Protein 6IYT (pdb70)

Solvent-accessible surface area: 33213 Å² total; per-residue (Å²): 253,57,22,4,4,49,59,124,16,27,1,1,0,16,11,13,0,134,54,74,49,23,16,97,46,12,32,57,71,4,14,196,27,10,76,64,144,69,35,8,33,29,0,1,58,0,3,20,52,81,66,31,54,34,76,36,23,1,0,0,10,7,68,65,32,96,95,0,61,76,14,6,131,78,31,68,16,71,18,66,32,59,22,69,36,97,18,0,0,1,0,1,6,22,23,1,49,24,91,44,5,1,39,93,0,15,89,19,0,42,18,0,31,42,62,4,57,96,0,7,73,14,0,64,78,68,36,146,32,44,0,74,36,5,7,102,53,45,149,89,40,33,57,44,116,111,5,24,1,5,9,0,0,2,4,0,0,3,1,0,0,9,12,0,0,112,35,1,52,6,74,27,60,0,0,0,0,18,17,13,0,0,1,0,0,0,9,36,2,26,0,2,36,45,32,23,0,0,42,0,2,11,45,6,0,74,8,6,24,90,52,7,90,62,119,3,8,12,0,39,2,50,22,28,34,80,78,0,90,75,63,4,62,140,30,45,82,149,65,92,39,2,21,23,1,0,38,15,2,32,143,22,2,10,0,0,1,78,46,67,6,0,95,88,0,20,62,52,1,116,92,106,69,23,195,15,132,51,25,35,35,22,4,0,14,9,4,36,47,0,62,100,9,60,120,109,1,61,118,63,2,83,57,10,123,29,112,135,28,108,27,54,2,24,0,1,23,81,52,97,94,11,40,0,46,70,0,66,14,63,14,0,6,58,2,1,33,88,53,5,35,1,25,69,7,0,78,43,1,14,88,76,39,5,18,4,1,1,0,0,0,1,54,38,52,6,20,145,3,0,46,37,0,4,111,89,61,66,63,138,14,7,24,10,10,3,2,105,164,128,59,4,5,15,116,18,2,0,20,1,1,0,58,0,10,2,67,18,10,87,19,72,8,50,25,6,11,46,82,46,74,30,132,62,30,91,19,20,90,72,70,219,131,27,4,1,48,65,120,20,27,5,1,0,16,8,17,8,154,56,68,49,25,18,109,47,49,44,56,133,1,11,197,78,34,102,55,13,24,31,23,1,68,0,6,21,54,80,95,64,60,80,103,39,23,1,0,0,9,7,50,65,46,96,95,0,60,63,14,4,129,76,35,66,16,70,21,71,34,69,15,113,37,84,17,0,0,0,0,1,4,18,34,0,57,26,90,42,4,0,41,97,0,18,92,20,1,44,17,0,32,46,61,4,56,95,0,7,72,14,0,62,78,67,34,153,35,43,0,75,36,5,8,96,58,44,147,90,44,28,38,52,54,102,6,22,2,0,11,0,0,1,4,0,0,2,1,0,0,8,11,1,1,112,34,1,52,4,78,19,65,0,0,0,0,19,16,13,0,0,1,0,0,0,7,31,1,26,0,1,39,42,31,23,0,0,41,0,2,12,43,6,0,71,9,6,24,91,52,8,81,48,93,3,7,10,0,36,0,48,19,44,28,81,80,0,92,72,50,4,63,141,30,46,75,154,64,91,41,1,21,24,1,0,41,17,1,23,101,26,1,13,0,0,1,77,44,68,6,0,79,86,0,20,62,43,0,112,91,110,68,28,194,9,131,50,26,45,39,20,3,0,14,10,5,38,48,0,66,101,7,65,121,110,1,65,114,59,1,83,55,11,126,31,114,131,29,101,23,51,1,30,0,1,21,83,57,100,86,11,39,0,45,73,0,61,14,62,13,0,8,59,2,1,32,83,58,5,40,0,16,68,10,0,84,49,0,12,92,74,37,7,21,5,1,1,0,0,0,0,61,39,59,6,18,159,7,0,40,18,0,2,100,81,37,82,66,120,8,6,23,8,10,3,0,102,163,126,60,5,5,16,121,16,1,0,19,1,1,0,55,1,14,2,64,18,11,91,18,70,7,50,25,5,8,48,70,52,63,25,148,74,71,112,30,56

Structure (mmCIF, N/CA/C/O backbone):
data_6IYT
#
_entry.id   6IYT
#
_cell.length_a   120.818
_cell.length_b   78.474
_cell.length_c   106.714
_cell.angle_alpha   90.00
_cell.angle_beta   117.00
_cell.angle_gamma   90.00
#
_symmetry.space_group_name_H-M   'C 1 2 1'
#
loop_
_entity.id
_entity.type
_entity.pdbx_description
1 polymer 'Type I modular polyketide synthase'
2 water water
#
loop_
_atom_site.group_PDB
_atom_site.id
_atom_site.type_symbol
_atom_site.label_atom_id
_atom_site.label_alt_id
_atom_site.label_comp_id
_atom_site.label_asym_id
_atom_site.label_entity_id
_atom_site.label_seq_id
_atom_site.pdbx_PDB_ins_code
_atom_site.Cartn_x
_atom_site.Cartn_y
_atom_site.Cartn_z
_atom_site.occupancy
_atom_site.B_iso_or_equiv
_atom_site.auth_seq_id
_atom_site.auth_comp_id
_atom_site.auth_asym_id
_atom_site.auth_atom_id
_atom_site.pdbx_PDB_model_num
ATOM 1 N N . ARG A 1 33 ? 162.222 68.185 24.963 1.00 37.26 1 ARG A N 1
ATOM 2 C CA . ARG A 1 33 ? 163.203 68.853 25.842 1.00 36.95 1 ARG A CA 1
ATOM 3 C C . ARG A 1 33 ? 164.060 69.894 25.109 1.00 27.49 1 ARG A C 1
ATOM 4 O O . ARG A 1 33 ? 164.666 70.738 25.765 1.00 22.87 1 ARG A O 1
ATOM 12 N N . PRO A 1 34 ? 163.978 69.955 23.741 1.00 23.68 2 PRO A N 1
ATOM 13 C CA . PRO A 1 34 ? 164.365 71.260 23.211 1.00 18.88 2 PRO A CA 1
ATOM 14 C C . PRO A 1 34 ? 163.415 72.320 23.730 1.00 14.72 2 PRO A C 1
ATOM 15 O O . PRO A 1 34 ? 162.224 72.066 23.879 1.00 15.26 2 PRO A O 1
ATOM 19 N N . ALA A 1 35 ? 163.943 73.484 24.023 1.00 11.38 3 ALA A N 1
ATOM 20 C CA . ALA A 1 35 ? 163.117 74.588 24.490 1.00 9.58 3 ALA A CA 1
ATOM 21 C C . ALA A 1 35 ? 162.375 75.153 23.299 1.00 8.18 3 ALA A C 1
ATOM 22 O O . ALA A 1 35 ? 162.918 75.186 22.202 1.00 7.74 3 ALA A O 1
ATOM 24 N N . LEU A 1 36 ? 161.243 75.804 23.562 1.00 6.57 4 LEU A N 1
ATOM 25 C CA . LEU A 1 36 ? 160.557 76.560 22.529 1.00 7.56 4 LEU A CA 1
ATOM 26 C C . LEU A 1 36 ? 161.427 77.693 21.988 1.00 7.66 4 LEU A C 1
ATOM 27 O O . LEU A 1 36 ? 161.527 77.863 20.784 1.00 7.71 4 LEU A O 1
ATOM 32 N N . PHE A 1 37 ? 162.056 78.469 22.891 1.00 7.80 5 PHE A N 1
ATOM 33 C CA . PHE A 1 37 ? 162.946 79.565 22.491 1.00 8.77 5 PHE A CA 1
ATOM 34 C C . PHE A 1 37 ? 164.316 79.445 23.167 1.00 9.99 5 PHE A C 1
ATOM 35 O O . PHE A 1 37 ? 164.408 79.024 24.332 1.00 11.77 5 PHE A O 1
ATOM 43 N N . SER A 1 38 ? 165.357 79.863 22.450 1.00 10.45 6 SER A N 1
ATOM 44 C CA . SER A 1 38 ? 166.689 79.994 23.020 1.00 13.19 6 SER A CA 1
ATOM 45 C C . SER A 1 38 ? 167.059 81.468 23.201 1.00 14.66 6 SER A C 1
ATOM 46 O O . SER A 1 38 ? 166.382 82.359 22.706 1.00 13.96 6 SER A O 1
ATOM 49 N N . GLY A 1 39 ? 168.158 81.711 23.905 1.00 14.72 7 GLY A N 1
ATOM 50 C CA . GLY A 1 39 ? 168.657 83.080 24.108 1.00 15.11 7 GLY A CA 1
ATOM 51 C C . GLY A 1 39 ? 167.725 83.956 24.937 1.00 16.27 7 GLY A C 1
ATOM 52 O O . GLY A 1 39 ? 167.174 83.518 25.957 1.00 15.77 7 GLY A O 1
ATOM 53 N N . ASP A 1 40 ? 167.482 85.171 24.442 1.00 17.77 8 ASP A N 1
ATOM 54 C CA . ASP A 1 40 ? 166.812 86.216 25.224 1.00 22.18 8 ASP A CA 1
ATOM 55 C C . ASP A 1 40 ? 165.709 86.882 24.397 1.00 19.26 8 ASP A C 1
ATOM 56 O O . ASP A 1 40 ? 165.763 88.073 24.124 1.00 19.26 8 ASP A O 1
ATOM 61 N N . PRO A 1 41 ? 164.716 86.098 23.999 1.00 13.76 9 PRO A N 1
ATOM 62 C CA . PRO A 1 41 ? 163.590 86.607 23.257 1.00 16.61 9 PRO A CA 1
ATOM 63 C C . PRO A 1 41 ? 162.706 87.534 24.132 1.00 15.02 9 PRO A C 1
ATOM 64 O O . PRO A 1 41 ? 162.789 87.515 25.363 1.00 14.56 9 PRO A O 1
ATOM 68 N N . LEU A 1 42 ? 161.776 88.195 23.511 1.00 15.13 10 LEU A N 1
ATOM 69 C CA . LEU A 1 42 ? 160.784 88.884 24.248 1.00 14.57 10 LEU A CA 1
ATOM 70 C C . LEU A 1 42 ? 159.902 87.908 25.021 1.00 12.16 10 LEU A C 1
ATOM 71 O O . LEU A 1 42 ? 159.889 86.699 24.752 1.00 10.66 10 LEU A O 1
ATOM 76 N N . VAL A 1 43 ? 159.184 88.463 25.990 1.00 10.81 11 VAL A N 1
ATOM 77 C CA . VAL A 1 43 ? 158.475 87.722 27.035 1.00 12.09 11 VAL A CA 1
ATOM 78 C C . VAL A 1 43 ? 156.978 88.075 26.863 1.00 8.48 11 VAL A C 1
ATOM 79 O O . VAL A 1 43 ? 156.682 89.236 26.656 1.00 7.56 11 VAL A O 1
ATOM 83 N N . PRO A 1 44 ? 156.058 87.117 27.143 1.00 6.05 12 PRO A N 1
ATOM 84 C CA . PRO A 1 44 ? 154.644 87.463 27.322 1.00 6.17 12 PRO A CA 1
ATOM 85 C C . PRO A 1 44 ? 154.261 87.632 28.776 1.00 5.63 12 PRO A C 1
ATOM 86 O O . PRO A 1 44 ? 154.660 86.854 29.616 1.00 5.20 12 PRO A O 1
ATOM 90 N N . TRP A 1 45 ? 153.463 88.661 29.060 1.00 6.02 13 TRP A N 1
ATOM 91 C CA . TRP A 1 45 ? 152.786 88.797 30.325 1.00 5.91 13 TRP A CA 1
ATOM 92 C C . TRP A 1 45 ? 151.287 88.579 30.071 1.00 5.79 13 TRP A C 1
ATOM 93 O O . TRP A 1 45 ? 150.653 89.390 29.366 1.00 6.11 13 TRP A O 1
ATOM 104 N N . ILE A 1 46 ? 150.739 87.475 30.573 1.00 5.35 14 ILE A N 1
ATOM 105 C CA . ILE A 1 46 ? 149.350 87.154 30.312 1.00 5.43 14 ILE A CA 1
ATOM 106 C C . ILE A 1 46 ? 148.505 87.598 31.500 1.00 5.31 14 ILE A C 1
ATOM 107 O O . ILE A 1 46 ? 148.998 87.648 32.600 1.00 4.94 14 ILE A O 1
ATOM 112 N N . VAL A 1 47 ? 147.365 88.204 31.199 1.00 5.37 15 VAL A N 1
ATOM 113 C CA . VAL A 1 47 ? 146.453 88.740 32.238 1.00 5.77 15 VAL A CA 1
ATOM 114 C C . VAL A 1 47 ? 145.028 88.320 31.916 1.00 5.43 15 VAL A C 1
ATOM 115 O O . VAL A 1 47 ? 144.626 88.328 30.746 1.00 5.07 15 VAL A O 1
ATOM 119 N N . SER A 1 48 ? 144.213 88.036 32.944 1.00 4.96 16 SER A N 1
ATOM 120 C CA . SER A 1 48 ? 142.827 87.710 32.707 1.00 5.05 16 SER A CA 1
ATOM 121 C C . SER A 1 48 ? 141.962 88.067 33.887 1.00 5.35 16 SER A C 1
ATOM 122 O O . SER A 1 48 ? 142.453 88.224 35.023 1.00 5.49 16 SER A O 1
ATOM 125 N N . ALA A 1 49 ? 140.698 88.285 33.597 1.00 5.98 17 ALA A N 1
ATOM 126 C CA . ALA A 1 49 ? 139.713 88.709 34.617 1.00 5.98 17 ALA A CA 1
ATOM 127 C C . ALA A 1 49 ? 138.321 88.356 34.119 1.00 7.58 17 ALA A C 1
ATOM 128 O O . ALA A 1 49 ? 138.178 87.745 33.073 1.00 6.65 17 ALA A O 1
ATOM 130 N N . LYS A 1 50 ? 137.291 88.661 34.919 1.00 7.91 18 LYS A N 1
ATOM 131 C CA . LYS A 1 50 ? 135.938 88.155 34.638 1.00 9.47 18 LYS A CA 1
ATOM 132 C C . LYS A 1 50 ? 135.077 89.153 33.884 1.00 9.74 18 LYS A C 1
ATOM 133 O O . LYS A 1 50 ? 133.986 88.817 33.435 1.00 11.70 18 LYS A O 1
ATOM 139 N N . SER A 1 51 ? 135.582 90.350 33.690 1.00 9.55 19 SER A N 1
ATOM 140 C CA . SER A 1 51 ? 134.869 91.372 32.902 1.00 9.24 19 SER A CA 1
ATOM 141 C C . SER A 1 51 ? 135.858 92.309 32.239 1.00 9.59 19 SER A C 1
ATOM 142 O O . SER A 1 51 ? 137.025 92.364 32.623 1.00 8.16 19 SER A O 1
ATOM 145 N N . ALA A 1 52 ? 135.367 93.135 31.310 1.00 11.16 20 ALA A N 1
ATOM 146 C CA . ALA A 1 52 ? 136.214 94.159 30.675 1.00 11.86 20 ALA A CA 1
ATOM 147 C C . ALA A 1 52 ? 136.841 95.083 31.691 1.00 13.33 20 ALA A C 1
ATOM 148 O O . ALA A 1 52 ? 138.013 95.449 31.567 1.00 13.01 20 ALA A O 1
ATOM 150 N N . GLY A 1 53 ? 136.028 95.578 32.639 1.00 11.22 21 GLY A N 1
ATOM 151 C CA . GLY A 1 53 ? 136.554 96.460 33.676 1.00 11.32 21 GLY A CA 1
ATOM 152 C C . GLY A 1 53 ? 137.493 95.744 34.618 1.00 9.26 21 GLY A C 1
ATOM 153 O O . GLY A 1 53 ? 138.389 96.348 35.174 1.00 9.94 21 GLY A O 1
ATOM 154 N N . GLY A 1 54 ? 137.208 94.480 34.906 1.00 8.75 22 GLY A N 1
ATOM 155 C CA . GLY A 1 54 ? 138.060 93.712 35.780 1.00 7.25 22 GLY A CA 1
ATOM 156 C C . GLY A 1 54 ? 139.431 93.502 35.151 1.00 7.20 22 GLY A C 1
ATOM 157 O O . GLY A 1 54 ? 140.441 93.518 35.836 1.00 7.66 22 GLY A O 1
ATOM 158 N N . LEU A 1 55 ? 139.459 93.409 33.831 1.00 7.34 23 LEU A N 1
ATOM 159 C CA . LEU A 1 55 ? 140.723 93.199 33.128 1.00 7.83 23 LEU A CA 1
ATOM 160 C C . LEU A 1 55 ? 141.508 94.521 33.071 1.00 7.22 23 LEU A C 1
ATOM 161 O O . LEU A 1 55 ? 142.701 94.558 33.401 1.00 7.90 23 LEU A O 1
ATOM 166 N N . GLU A 1 56 ? 140.789 95.639 32.888 1.00 8.07 24 GLU A N 1
ATOM 167 C CA . GLU A 1 56 ? 141.386 96.937 33.072 1.00 11.09 24 GLU A CA 1
ATOM 168 C C . GLU A 1 56 ? 141.959 97.106 34.500 1.00 8.45 24 GLU A C 1
ATOM 169 O O . GLU A 1 56 ? 143.040 97.637 34.667 1.00 9.17 24 GLU A O 1
ATOM 175 N N . ALA A 1 57 ? 141.208 96.673 35.521 1.00 8.38 25 ALA A N 1
ATOM 176 C CA . ALA A 1 57 ? 141.663 96.748 36.913 1.00 7.64 25 ALA A CA 1
ATOM 177 C C . ALA A 1 57 ? 142.922 95.889 37.138 1.00 7.39 25 ALA A C 1
ATOM 178 O O . ALA A 1 57 ? 143.881 96.310 37.801 1.00 8.86 25 ALA A O 1
ATOM 180 N N . GLN A 1 58 ? 142.940 94.693 36.574 1.00 8.72 26 GLN A N 1
ATOM 181 C CA . GLN A 1 58 ? 144.110 93.825 36.750 1.00 7.77 26 GLN A CA 1
ATOM 182 C C . GLN A 1 58 ? 145.340 94.441 36.107 1.00 7.93 26 GLN A C 1
ATOM 183 O O . GLN A 1 58 ? 146.427 94.356 36.652 1.00 7.05 26 GLN A O 1
ATOM 189 N N . ARG A 1 59 ? 145.167 94.981 34.897 1.00 8.68 27 ARG A N 1
ATOM 190 C CA . ARG A 1 59 ? 146.269 95.656 34.210 1.00 9.85 27 ARG A CA 1
ATOM 191 C C . ARG A 1 59 ? 146.782 96.840 35.020 1.00 10.23 27 ARG A C 1
ATOM 192 O O . ARG A 1 59 ? 147.989 97.042 35.131 1.00 12.37 27 ARG A O 1
ATOM 200 N N . ALA A 1 60 ? 145.867 97.598 35.613 1.00 9.86 28 ALA A N 1
ATOM 201 C CA . ALA A 1 60 ? 146.241 98.749 36.442 1.00 10.76 28 ALA A CA 1
ATOM 202 C C . ALA A 1 60 ? 146.937 98.342 37.726 1.00 9.08 28 ALA A C 1
ATOM 203 O O . ALA A 1 60 ? 147.914 98.991 38.146 1.00 9.05 28 ALA A O 1
ATOM 205 N N . ARG A 1 61 ? 146.473 97.260 38.347 1.00 8.57 29 ARG A N 1
ATOM 206 C CA . ARG A 1 61 ? 147.069 96.786 39.616 1.00 10.19 29 ARG A CA 1
ATOM 207 C C . ARG A 1 61 ? 148.488 96.209 39.383 1.00 10.31 29 ARG A C 1
ATOM 208 O O . ARG A 1 61 ? 149.431 96.465 40.173 1.00 11.28 29 ARG A O 1
ATOM 216 N N . LEU A 1 62 ? 148.646 95.483 38.283 1.00 9.86 30 LEU A N 1
ATOM 217 C CA . LEU A 1 62 ? 149.990 95.023 37.856 1.00 10.60 30 LEU A CA 1
ATOM 218 C C . LEU A 1 62 ? 150.959 96.197 37.582 1.00 10.37 30 LEU A C 1
ATOM 219 O O . LEU A 1 62 ? 152.126 96.166 37.997 1.00 12.31 30 LEU A O 1
ATOM 224 N N . GLY A 1 63 ? 150.486 97.200 36.857 1.00 9.85 31 GLY A N 1
ATOM 225 C CA . GLY A 1 63 ? 151.273 98.386 36.561 1.00 11.73 31 GLY A CA 1
ATOM 226 C C . GLY A 1 63 ? 151.791 99.045 37.830 1.00 14.70 31 GLY A C 1
ATOM 227 O O . GLY A 1 63 ? 152.953 99.391 37.936 1.00 12.09 31 GLY A O 1
ATOM 228 N N . ARG A 1 64 ? 150.922 99.172 38.820 1.00 14.32 32 ARG A N 1
ATOM 229 C CA . ARG A 1 64 ? 151.305 99.763 40.071 1.00 15.10 32 ARG A CA 1
ATOM 230 C C . ARG A 1 64 ? 152.283 98.907 40.804 1.00 15.71 32 ARG A C 1
ATOM 231 O O . ARG A 1 64 ? 153.229 99.409 41.397 1.00 19.09 32 ARG A O 1
ATOM 239 N N . HIS A 1 65 ? 152.009 97.607 40.835 1.00 14.93 33 HIS A N 1
ATOM 240 C CA . HIS A 1 65 ? 152.888 96.661 41.451 1.00 16.81 33 HIS A CA 1
ATOM 241 C C . HIS A 1 65 ? 154.311 96.818 40.909 1.00 19.40 33 HIS A C 1
ATOM 242 O O . HIS A 1 65 ? 155.270 97.010 41.678 1.00 17.32 33 HIS A O 1
ATOM 249 N N . VAL A 1 66 ? 154.441 96.815 39.586 1.00 17.22 34 VAL A N 1
ATOM 250 C CA . VAL A 1 66 ? 155.759 96.847 38.963 1.00 18.24 34 VAL A CA 1
ATOM 251 C C . VAL A 1 66 ? 156.441 98.198 39.182 1.00 20.03 34 VAL A C 1
ATOM 252 O O . VAL A 1 66 ? 157.653 98.256 39.392 1.00 19.45 34 VAL A O 1
ATOM 256 N N . SER A 1 67 ? 155.679 99.282 39.070 1.00 19.52 35 SER A N 1
ATOM 257 C CA . SER A 1 67 ? 156.238 100.628 39.231 1.00 21.32 35 SER A CA 1
ATOM 258 C C . SER A 1 67 ? 156.901 100.750 40.610 1.00 24.08 35 SER A C 1
ATOM 259 O O . SER A 1 67 ? 157.931 101.407 40.753 1.00 24.17 35 SER A O 1
ATOM 262 N N . GLY A 1 68 ? 156.355 100.037 41.593 1.00 26.72 36 GLY A N 1
ATOM 263 C CA . GLY A 1 68 ? 156.720 100.243 42.987 1.00 31.12 36 GLY A CA 1
ATOM 264 C C . GLY A 1 68 ? 157.764 99.277 43.516 1.00 36.50 36 GLY A C 1
ATOM 265 O O . GLY A 1 68 ? 158.137 99.355 44.671 1.00 39.20 36 GLY A O 1
ATOM 266 N N . ARG A 1 69 ? 158.244 98.363 42.678 1.00 37.57 37 ARG A N 1
ATOM 267 C CA . ARG A 1 69 ? 159.373 97.513 43.068 1.00 40.57 37 ARG A CA 1
ATOM 268 C C . ARG A 1 69 ? 160.589 97.793 42.191 1.00 36.00 37 ARG A C 1
ATOM 269 O O . ARG A 1 69 ? 160.831 97.093 41.225 1.00 48.43 37 ARG A O 1
ATOM 277 N N . LEU A 1 72 ? 162.209 93.964 39.941 1.00 38.88 40 LEU A N 1
ATOM 278 C CA . LEU A 1 72 ? 161.476 92.779 39.488 1.00 35.68 40 LEU A CA 1
ATOM 279 C C . LEU A 1 72 ? 161.815 92.435 38.056 1.00 26.80 40 LEU A C 1
ATOM 280 O O . LEU A 1 72 ? 161.925 93.313 37.202 1.00 30.40 40 LEU A O 1
ATOM 285 N N . GLY A 1 73 ? 162.083 91.155 37.824 1.00 20.03 41 GLY A N 1
ATOM 286 C CA . GLY A 1 73 ? 162.553 90.691 36.546 1.00 19.28 41 GLY A CA 1
ATOM 287 C C . GLY A 1 73 ? 161.401 90.456 35.599 1.00 14.59 41 GLY A C 1
ATOM 288 O O . GLY A 1 73 ? 160.414 89.816 35.962 1.00 13.59 41 GLY A O 1
ATOM 289 N N . ALA A 1 74 ? 161.580 90.872 34.362 1.00 14.79 42 ALA A N 1
ATOM 290 C CA . ALA A 1 74 ? 160.562 90.725 33.348 1.00 16.66 42 ALA A CA 1
ATOM 291 C C . ALA A 1 74 ? 160.184 89.272 33.181 1.00 15.16 42 ALA A C 1
ATOM 292 O O . ALA A 1 74 ? 158.995 88.922 33.162 1.00 13.74 42 ALA A O 1
ATOM 294 N N . THR A 1 75 ? 161.168 88.396 33.057 1.00 14.80 43 THR A N 1
ATOM 295 C CA . THR A 1 75 ? 160.855 87.046 32.759 1.00 14.66 43 THR A CA 1
ATOM 296 C C . THR A 1 75 ? 160.296 86.299 33.985 1.00 13.90 43 THR A C 1
ATOM 297 O O . THR A 1 75 ? 159.360 85.488 33.854 1.00 10.16 43 THR A O 1
ATOM 301 N N . ASP A 1 76 ? 160.736 86.678 35.192 1.00 12.01 44 ASP A N 1
ATOM 302 C CA . ASP A 1 76 ? 160.133 86.110 36.413 1.00 12.24 44 ASP A CA 1
ATOM 303 C C . ASP A 1 76 ? 158.625 86.465 36.494 1.00 10.12 44 ASP A C 1
ATOM 304 O O . ASP A 1 76 ? 157.805 85.649 36.939 1.00 10.56 44 ASP A O 1
ATOM 309 N N . LEU A 1 77 ? 158.296 87.712 36.222 1.00 9.83 45 LEU A N 1
ATOM 310 C CA . LEU A 1 77 ? 156.862 88.147 36.260 1.00 8.95 45 LEU A CA 1
ATOM 311 C C . LEU A 1 77 ? 156.029 87.412 35.219 1.00 9.06 45 LEU A C 1
ATOM 312 O O . LEU A 1 77 ? 154.944 86.925 35.511 1.00 7.43 45 LEU A O 1
ATOM 317 N N . GLY A 1 78 ? 156.576 87.253 34.031 1.00 8.15 46 GLY A N 1
ATOM 318 C CA . GLY A 1 78 ? 155.859 86.524 32.975 1.00 8.03 46 GLY A CA 1
ATOM 319 C C . GLY A 1 78 ? 155.623 85.075 33.383 1.00 7.71 46 GLY A C 1
ATOM 320 O O . GLY A 1 78 ? 154.524 84.544 33.243 1.00 7.56 46 GLY A O 1
ATOM 321 N N . TYR A 1 79 ? 156.670 84.427 33.886 1.00 9.31 47 TYR A N 1
ATOM 322 C CA . TYR A 1 79 ? 156.553 83.078 34.371 1.00 10.24 47 TYR A CA 1
ATOM 323 C C . TYR A 1 79 ? 155.497 82.973 35.468 1.00 8.35 47 TYR A C 1
ATOM 324 O O . TYR A 1 79 ? 154.650 82.088 35.444 1.00 9.04 47 TYR A O 1
ATOM 333 N N . SER A 1 80 ? 155.481 83.936 36.360 1.00 8.61 48 SER A N 1
ATOM 334 C CA . SER A 1 80 ? 154.574 83.882 37.501 1.00 9.28 48 SER A CA 1
ATOM 335 C C . SER A 1 80 ? 153.099 84.088 37.075 1.00 9.50 48 SER A C 1
ATOM 336 O O . SER A 1 80 ? 152.193 83.411 37.557 1.00 10.31 48 SER A O 1
ATOM 339 N N . LEU A 1 81 ? 152.885 85.016 36.167 1.00 9.62 49 LEU A N 1
ATOM 340 C CA . LEU A 1 81 ? 151.562 85.241 35.602 1.00 9.49 49 LEU A CA 1
ATOM 341 C C . LEU A 1 81 ? 151.053 83.972 34.918 1.00 11.80 49 LEU A C 1
ATOM 342 O O . LEU A 1 81 ? 149.864 83.695 34.938 1.00 13.76 49 LEU A O 1
ATOM 347 N N . ALA A 1 82 ? 151.955 83.242 34.257 1.00 9.38 50 ALA A N 1
ATOM 348 C CA . ALA A 1 82 ? 151.574 82.025 33.540 1.00 9.76 50 ALA A CA 1
ATOM 349 C C . ALA A 1 82 ? 151.310 80.862 34.499 1.00 13.57 50 ALA A C 1
ATOM 350 O O . ALA A 1 82 ? 150.476 80.020 34.228 1.00 15.84 50 ALA A O 1
ATOM 352 N N . ALA A 1 83 ? 152.054 80.793 35.600 1.00 13.35 51 ALA A N 1
ATOM 353 C CA . ALA A 1 83 ? 152.022 79.616 36.427 1.00 17.12 51 ALA A CA 1
ATOM 354 C C . ALA A 1 83 ? 150.973 79.742 37.534 1.00 22.28 51 ALA A C 1
ATOM 355 O O . ALA A 1 83 ? 150.437 78.750 37.972 1.00 29.02 51 ALA A O 1
ATOM 357 N N . THR A 1 84 ? 150.714 80.966 38.003 1.00 22.98 52 THR A N 1
ATOM 358 C CA . THR A 1 84 ? 150.095 81.161 39.336 1.00 25.74 52 THR A CA 1
ATOM 359 C C . THR A 1 84 ? 148.718 81.802 39.253 1.00 25.28 52 THR A C 1
ATOM 360 O O . THR A 1 84 ? 148.009 81.892 40.251 1.00 26.89 52 THR A O 1
ATOM 364 N N . ARG A 1 85 ? 148.319 82.221 38.061 1.00 25.04 53 ARG A N 1
ATOM 365 C CA . ARG A 1 85 ? 147.017 82.831 37.890 1.00 27.88 53 ARG A CA 1
ATOM 366 C C . ARG A 1 85 ? 146.084 81.846 37.205 1.00 25.03 53 ARG A C 1
ATOM 367 O O . ARG A 1 85 ? 146.472 81.187 36.250 1.00 22.51 53 ARG A O 1
ATOM 375 N N . ALA A 1 86 ? 144.840 81.784 37.675 1.00 26.74 54 ALA A N 1
ATOM 376 C CA . ALA A 1 86 ? 143.726 81.259 36.863 1.00 27.56 54 ALA A CA 1
ATOM 377 C C . ALA A 1 86 ? 143.565 82.050 35.559 1.00 29.78 54 ALA A C 1
ATOM 378 O O . ALA A 1 86 ? 143.602 83.286 35.559 1.00 22.01 54 ALA A O 1
ATOM 380 N N . ALA A 1 87 ? 143.206 81.345 34.491 1.00 24.06 55 ALA A N 1
ATOM 381 C CA . ALA A 1 87 ? 142.738 81.994 33.270 1.00 19.75 55 ALA A CA 1
ATOM 382 C C . ALA A 1 87 ? 141.213 82.195 33.305 1.00 20.59 55 ALA A C 1
ATOM 383 O O . ALA A 1 87 ? 140.449 81.306 32.913 1.00 17.30 55 ALA A O 1
ATOM 385 N N . PHE A 1 88 ? 140.798 83.430 33.578 1.00 13.57 56 PHE A N 1
ATOM 386 C CA . PHE A 1 88 ? 139.409 83.817 33.467 1.00 11.42 56 PHE A CA 1
ATOM 387 C C . PHE A 1 88 ? 139.060 84.261 32.025 1.00 11.68 56 PHE A C 1
ATOM 388 O O . PHE A 1 88 ? 139.914 84.217 31.112 1.00 11.09 56 PHE A O 1
ATOM 396 N N . GLU A 1 89 ? 137.807 84.671 31.829 1.00 10.93 57 GLU A N 1
ATOM 397 C CA . GLU A 1 89 ? 137.208 84.811 30.492 1.00 11.81 57 GLU A CA 1
ATOM 398 C C . GLU A 1 89 ? 137.798 85.951 29.631 1.00 10.33 57 GLU A C 1
ATOM 399 O O . GLU A 1 89 ? 137.956 85.793 28.405 1.00 11.86 57 GLU A O 1
ATOM 405 N N . HIS A 1 90 ? 138.035 87.115 30.231 1.00 8.69 58 HIS A N 1
ATOM 406 C CA . HIS A 1 90 ? 138.530 88.278 29.498 1.00 7.90 58 HIS A CA 1
ATOM 407 C C . HIS A 1 90 ? 140.052 88.306 29.624 1.00 7.04 58 HIS A C 1
ATOM 408 O O . HIS A 1 90 ? 140.598 88.291 30.755 1.00 6.26 58 HIS A O 1
ATOM 415 N N . ARG A 1 91 ? 140.736 88.379 28.488 1.00 5.38 59 ARG A N 1
ATOM 416 C CA . ARG A 1 91 ? 142.153 88.036 28.454 1.00 5.44 59 ARG A CA 1
ATOM 417 C C . ARG A 1 91 ? 142.945 89.034 27.658 1.00 4.49 59 ARG A C 1
ATOM 418 O O . ARG A 1 91 ? 142.462 89.586 26.694 1.00 4.66 59 ARG A O 1
ATOM 426 N N . ALA A 1 92 ? 144.176 89.277 28.088 1.00 4.36 60 ALA A N 1
ATOM 427 C CA . ALA A 1 92 ? 145.107 90.070 27.322 1.00 4.50 60 ALA A CA 1
ATOM 428 C C . ALA A 1 92 ? 146.501 89.517 27.440 1.00 5.29 60 ALA A C 1
ATOM 429 O O . ALA A 1 92 ? 146.859 88.907 28.466 1.00 6.43 60 ALA A O 1
ATOM 431 N N . VAL A 1 93 ? 147.329 89.836 26.448 1.00 5.16 61 VAL A N 1
ATOM 432 C CA . VAL A 1 93 ? 148.730 89.515 26.493 1.00 5.18 61 VAL A CA 1
ATOM 433 C C . VAL A 1 93 ? 149.548 90.735 26.091 1.00 5.32 61 VAL A C 1
ATOM 434 O O . VAL A 1 93 ? 149.285 91.373 25.071 1.00 5.69 61 VAL A O 1
ATOM 438 N N . VAL A 1 94 ? 150.536 91.045 26.911 1.00 5.63 62 VAL A N 1
ATOM 439 C CA . VAL A 1 94 ? 151.529 92.045 26.604 1.00 5.94 62 VAL A CA 1
ATOM 440 C C . VAL A 1 94 ? 152.854 91.371 26.244 1.00 5.50 62 VAL A C 1
ATOM 441 O O . VAL A 1 94 ? 153.274 90.444 26.934 1.00 5.14 62 VAL A O 1
ATOM 445 N N . LEU A 1 95 ? 153.568 91.947 25.271 1.00 5.97 63 LEU A N 1
ATOM 446 C CA . LEU A 1 95 ? 154.878 91.438 24.835 1.00 6.23 63 LEU A CA 1
ATOM 447 C C . LEU A 1 95 ? 155.949 92.492 24.986 1.00 7.34 63 LEU A C 1
ATOM 448 O O . LEU A 1 95 ? 155.695 93.675 24.765 1.00 8.72 63 LEU A O 1
ATOM 453 N N . GLY A 1 96 ? 157.129 92.067 25.434 1.00 8.08 64 GLY A N 1
ATOM 454 C CA . GLY A 1 96 ? 158.275 92.961 25.525 1.00 10.68 64 GLY A CA 1
ATOM 455 C C . GLY A 1 96 ? 159.448 92.288 26.186 1.00 11.27 64 GLY A C 1
ATOM 456 O O . GLY A 1 96 ? 159.381 91.129 26.563 1.00 10.70 64 GLY A O 1
ATOM 457 N N . THR A 1 97 ? 160.532 93.025 26.359 1.00 16.56 65 THR A N 1
ATOM 458 C CA . THR A 1 97 ? 161.726 92.446 26.934 1.00 19.31 65 THR A CA 1
ATOM 459 C C . THR A 1 97 ? 162.036 93.002 28.326 1.00 22.19 65 THR A C 1
ATOM 460 O O . THR A 1 97 ? 162.296 92.244 29.273 1.00 25.04 65 THR A O 1
ATOM 464 N N . THR A 1 98 ? 161.951 94.307 28.467 1.00 20.05 66 THR A N 1
ATOM 465 C CA . THR A 1 98 ? 162.219 94.925 29.736 1.00 20.49 66 THR A CA 1
ATOM 466 C C . THR A 1 98 ? 160.933 95.072 30.478 1.00 20.60 66 THR A C 1
ATOM 467 O O . THR A 1 98 ? 159.872 95.154 29.869 1.00 19.03 66 THR A O 1
ATOM 471 N N . THR A 1 99 ? 161.006 95.118 31.799 1.00 22.32 67 THR A N 1
ATOM 472 C CA . THR A 1 99 ? 159.809 95.329 32.585 1.00 22.68 67 THR A CA 1
ATOM 473 C C . THR A 1 99 ? 159.239 96.748 32.449 1.00 21.99 67 THR A C 1
ATOM 474 O O . THR A 1 99 ? 158.041 96.937 32.569 1.00 23.38 67 THR A O 1
ATOM 478 N N . GLU A 1 100 ? 160.059 97.697 31.996 1.00 19.32 68 GLU A N 1
ATOM 479 C CA . GLU A 1 100 ? 159.542 98.997 31.560 1.00 23.01 68 GLU A CA 1
ATOM 480 C C . GLU A 1 100 ? 158.663 98.866 30.339 1.00 19.08 68 GLU A C 1
ATOM 481 O O . GLU A 1 100 ? 157.625 99.500 30.261 1.00 20.25 68 GLU A O 1
ATOM 487 N N . GLN A 1 101 ? 159.138 98.123 29.338 1.00 18.75 69 GLN A N 1
ATOM 488 C CA . GLN A 1 101 ? 158.369 97.923 28.109 1.00 17.98 69 GLN A CA 1
ATOM 489 C C . GLN A 1 101 ? 157.065 97.214 28.425 1.00 15.40 69 GLN A C 1
ATOM 490 O O . GLN A 1 101 ? 156.027 97.576 27.929 1.00 14.24 69 GLN A O 1
ATOM 496 N N . LEU A 1 102 ? 157.141 96.214 29.292 1.00 15.63 70 LEU A N 1
ATOM 497 C CA . LEU A 1 102 ? 155.987 95.410 29.613 1.00 13.72 70 LEU A CA 1
ATOM 498 C C . LEU A 1 102 ? 154.997 96.192 30.521 1.00 15.65 70 LEU A C 1
ATOM 499 O O . LEU A 1 102 ? 153.793 96.128 30.332 1.00 15.05 70 LEU A O 1
ATOM 504 N N . ARG A 1 103 ? 155.530 97.039 31.399 1.00 18.42 71 ARG A N 1
ATOM 505 C CA . ARG A 1 103 ? 154.684 97.889 32.252 1.00 19.47 71 ARG A CA 1
ATOM 506 C C . ARG A 1 103 ? 153.968 98.964 31.417 1.00 20.50 71 ARG A C 1
ATOM 507 O O . ARG A 1 103 ? 152.783 99.206 31.580 1.00 22.97 71 ARG A O 1
ATOM 515 N N . THR A 1 104 ? 154.692 99.558 30.480 1.00 19.09 72 THR A N 1
ATOM 516 C CA . THR A 1 104 ? 154.107 100.502 29.511 1.00 20.18 72 THR A CA 1
ATOM 517 C C . THR A 1 104 ? 153.009 99.826 28.649 1.00 18.31 72 THR A C 1
ATOM 518 O O . THR A 1 104 ? 151.957 100.423 28.342 1.00 18.12 72 THR A O 1
ATOM 522 N N . GLY A 1 105 ? 153.247 98.575 28.278 1.00 14.34 73 GLY A N 1
ATOM 523 C CA . GLY A 1 105 ? 152.360 97.878 27.368 1.00 12.74 73 GLY A CA 1
ATOM 524 C C . GLY A 1 105 ? 151.047 97.463 28.002 1.00 11.69 73 GLY A C 1
ATOM 525 O O . GLY A 1 105 ? 150.090 97.147 27.306 1.00 9.50 73 GLY A O 1
ATOM 526 N N . LEU A 1 106 ? 151.001 97.446 29.330 1.00 12.51 74 LEU A N 1
ATOM 527 C CA . LEU A 1 106 ? 149.752 97.140 30.035 1.00 11.65 74 LEU A CA 1
ATOM 528 C C . LEU A 1 106 ? 148.726 98.208 29.750 1.00 11.69 74 LEU A C 1
ATOM 529 O O . LEU A 1 106 ? 147.539 97.984 29.876 1.00 13.09 74 LEU A O 1
ATOM 534 N N . GLU A 1 107 ? 149.185 99.366 29.305 1.00 15.08 75 GLU A N 1
ATOM 535 C CA . GLU A 1 107 ? 148.273 100.421 28.926 1.00 14.09 75 GLU A CA 1
ATOM 536 C C . GLU A 1 107 ? 147.618 100.142 27.586 1.00 15.93 75 GLU A C 1
ATOM 537 O O . GLU A 1 107 ? 146.538 100.646 27.313 1.00 15.26 75 GLU A O 1
ATOM 543 N N . ALA A 1 108 ? 148.223 99.268 26.786 1.00 11.75 76 ALA A N 1
ATOM 544 C CA . ALA A 1 108 ? 147.679 98.955 25.455 1.00 12.83 76 ALA A CA 1
ATOM 545 C C . ALA A 1 108 ? 148.133 97.597 24.974 1.00 10.94 76 ALA A C 1
ATOM 546 O O . ALA A 1 108 ? 149.076 97.497 24.180 1.00 10.32 76 ALA A O 1
ATOM 548 N N . PRO A 1 109 ? 147.548 96.540 25.522 1.00 8.64 77 PRO A N 1
ATOM 549 C CA . PRO A 1 109 ? 148.152 95.240 25.292 1.00 8.29 77 PRO A CA 1
ATOM 550 C C . PRO A 1 109 ? 148.207 94.870 23.814 1.00 8.14 77 PRO A C 1
ATOM 551 O O . PRO A 1 109 ? 147.302 95.224 23.036 1.00 9.25 77 PRO A O 1
ATOM 555 N N . ASP A 1 110 ? 149.150 94.040 23.470 1.00 8.00 78 ASP A N 1
ATOM 556 C CA . ASP A 1 110 ? 149.315 93.600 22.076 1.00 9.75 78 ASP A CA 1
ATOM 557 C C . ASP A 1 110 ? 148.106 92.814 21.534 1.00 9.39 78 ASP A C 1
ATOM 558 O O . ASP A 1 110 ? 147.686 93.011 20.391 1.00 10.63 78 ASP A O 1
ATOM 563 N N . VAL A 1 111 ? 147.533 91.958 22.360 1.00 7.38 79 VAL A N 1
ATOM 564 C CA . VAL A 1 111 ? 146.420 91.106 21.960 1.00 7.42 79 VAL A CA 1
ATOM 565 C C . VAL A 1 111 ? 145.449 91.062 23.118 1.00 7.19 79 VAL A C 1
ATOM 566 O O . VAL A 1 111 ? 145.867 90.929 24.285 1.00 6.99 79 VAL A O 1
ATOM 570 N N . ALA A 1 112 ? 144.172 91.199 22.816 1.00 7.37 80 ALA A N 1
ATOM 571 C CA . ALA A 1 112 ? 143.128 91.080 23.822 1.00 8.07 80 ALA A CA 1
ATOM 572 C C . ALA A 1 112 ? 141.939 90.402 23.232 1.00 9.89 80 ALA A C 1
ATOM 573 O O . ALA A 1 112 ? 141.661 90.527 22.020 1.00 9.89 80 ALA A O 1
ATOM 575 N N . GLY A 1 113 ? 141.222 89.668 24.052 1.00 9.05 81 GLY A N 1
ATOM 576 C CA . GLY A 1 113 ? 140.051 88.974 23.569 1.00 10.73 81 GLY A CA 1
ATOM 577 C C . GLY A 1 113 ? 139.219 88.362 24.675 1.00 12.05 81 GLY A C 1
ATOM 578 O O . GLY A 1 113 ? 139.519 88.509 25.854 1.00 11.88 81 GLY A O 1
ATOM 579 N N . VAL A 1 114 ? 138.138 87.701 24.291 1.00 10.81 82 VAL A N 1
ATOM 580 C CA . VAL A 1 114 ? 137.257 87.074 25.259 1.00 11.17 82 VAL A CA 1
ATOM 581 C C . VAL A 1 114 ? 137.116 85.601 24.902 1.00 9.83 82 VAL A C 1
ATOM 582 O O . VAL A 1 114 ? 136.965 85.256 23.731 1.00 10.19 82 VAL A O 1
ATOM 586 N N . SER A 1 115 ? 137.278 84.737 25.890 1.00 10.56 83 SER A N 1
ATOM 587 C CA . SER A 1 115 ? 137.249 83.295 25.666 1.00 13.17 83 SER A CA 1
ATOM 588 C C . SER A 1 115 ? 135.888 82.870 25.121 1.00 16.45 83 SER A C 1
ATOM 589 O O . SER A 1 115 ? 134.831 83.324 25.625 1.00 15.00 83 SER A O 1
ATOM 592 N N . SER A 1 116 ? 135.908 82.149 23.998 1.00 14.98 84 SER A N 1
ATOM 593 C CA . SER A 1 116 ? 134.675 81.808 23.274 1.00 16.47 84 SER A CA 1
ATOM 594 C C . SER A 1 116 ? 134.652 80.392 22.698 1.00 19.55 84 SER A C 1
ATOM 595 O O . SER A 1 116 ? 133.578 79.864 22.475 1.00 23.17 84 SER A O 1
ATOM 598 N N . VAL A 1 117 ? 135.813 79.838 22.305 1.00 14.77 85 VAL A N 1
ATOM 599 C CA . VAL A 1 117 ? 135.827 78.467 21.711 1.00 15.91 85 VAL A CA 1
ATOM 600 C C . VAL A 1 117 ? 135.605 77.371 22.740 1.00 16.23 85 VAL A C 1
ATOM 601 O O . VAL A 1 117 ? 135.945 77.519 23.905 1.00 17.31 85 VAL A O 1
ATOM 605 N N . SER A 1 118 ? 135.000 76.267 22.316 1.00 19.22 86 SER A N 1
ATOM 606 C CA . SER A 1 118 ? 134.723 75.164 23.254 1.00 22.76 86 SER A CA 1
ATOM 607 C C . SER A 1 118 ? 134.762 73.785 22.592 1.00 21.81 86 SER A C 1
ATOM 608 O O . SER A 1 118 ? 134.486 72.758 23.248 1.00 20.87 86 SER A O 1
ATOM 611 N N . GLY A 1 119 ? 135.230 73.740 21.347 1.00 16.00 87 GLY A N 1
ATOM 612 C CA . GLY A 1 119 ? 135.120 72.516 20.540 1.00 15.21 87 GLY A CA 1
ATOM 613 C C . GLY A 1 119 ? 136.472 71.907 20.227 1.00 13.51 87 GLY A C 1
ATOM 614 O O . GLY A 1 119 ? 137.469 72.177 20.914 1.00 12.02 87 GLY A O 1
ATOM 615 N N . LYS A 1 120 ? 136.499 71.091 19.184 1.00 10.19 88 LYS A N 1
ATOM 616 C CA . LYS A 1 120 ? 137.689 70.376 18.789 1.00 9.64 88 LYS A CA 1
ATOM 617 C C . LYS A 1 120 ? 138.601 71.236 17.904 1.00 8.09 88 LYS A C 1
ATOM 618 O O . LYS A 1 120 ? 138.158 72.231 17.311 1.00 7.62 88 LYS A O 1
ATOM 624 N N . THR A 1 121 ? 139.838 70.778 17.764 1.00 7.34 89 THR A N 1
ATOM 625 C CA . THR A 1 121 ? 140.907 71.512 17.068 1.00 6.44 89 THR A CA 1
ATOM 626 C C . THR A 1 121 ? 141.325 70.725 15.853 1.00 6.15 89 THR A C 1
ATOM 627 O O . THR A 1 121 ? 141.547 69.502 15.942 1.00 5.92 89 THR A O 1
ATOM 631 N N . VAL A 1 122 ? 141.323 71.383 14.693 1.00 5.59 90 VAL A N 1
ATOM 632 C CA . VAL A 1 122 ? 141.850 70.797 13.489 1.00 4.90 90 VAL A CA 1
ATOM 633 C C . VAL A 1 122 ? 143.021 71.601 12.967 1.00 4.33 90 VAL A C 1
ATOM 634 O O . VAL A 1 122 ? 142.997 72.821 13.010 1.00 4.17 90 VAL A O 1
ATOM 638 N N . PHE A 1 123 ? 144.097 70.904 12.576 1.00 4.00 91 PHE A N 1
ATOM 639 C CA . PHE A 1 123 ? 145.214 71.571 11.923 1.00 4.16 91 PHE A CA 1
ATOM 640 C C . PHE A 1 123 ? 145.038 71.574 10.423 1.00 4.01 91 PHE A C 1
ATOM 641 O O . PHE A 1 123 ? 144.695 70.525 9.806 1.00 3.59 91 PHE A O 1
ATOM 649 N N . VAL A 1 124 ? 145.321 72.733 9.847 1.00 4.00 92 VAL A N 1
ATOM 650 C CA . VAL A 1 124 ? 145.069 73.037 8.444 1.00 4.72 92 VAL A CA 1
ATOM 651 C C . VAL A 1 124 ? 146.434 73.247 7.756 1.00 4.44 92 VAL A C 1
ATOM 652 O O . VAL A 1 124 ? 147.230 74.059 8.175 1.00 3.92 92 VAL A O 1
ATOM 656 N N . PHE A 1 125 ? 146.628 72.564 6.639 1.00 4.38 93 PHE A N 1
ATOM 657 C CA . PHE A 1 125 ? 147.888 72.579 5.911 1.00 4.43 93 PHE A CA 1
ATOM 658 C C . PHE A 1 125 ? 147.632 72.994 4.477 1.00 5.21 93 PHE A C 1
ATOM 659 O O . PHE A 1 125 ? 147.076 72.214 3.678 1.00 4.84 93 PHE A O 1
ATOM 667 N N . PRO A 1 126 ? 147.884 74.265 4.165 1.00 5.83 94 PRO A N 1
ATOM 668 C CA . PRO A 1 126 ? 147.583 74.761 2.808 1.00 6.50 94 PRO A CA 1
ATOM 669 C C . PRO A 1 126 ? 148.562 74.280 1.742 1.00 7.38 94 PRO A C 1
ATOM 670 O O . PRO A 1 126 ? 149.565 73.627 2.047 1.00 7.55 94 PRO A O 1
ATOM 674 N N . GLY A 1 127 ? 148.290 74.629 0.514 1.00 9.90 95 GLY A N 1
ATOM 675 C CA . GLY A 1 127 ? 149.241 74.375 -0.585 1.00 11.33 95 GLY A CA 1
ATOM 676 C C . GLY A 1 127 ? 150.092 75.596 -0.857 1.00 13.30 95 GLY A C 1
ATOM 677 O O . GLY A 1 127 ? 150.518 76.301 0.070 1.00 13.64 95 GLY A O 1
ATOM 678 N N . GLN A 1 128 ? 150.356 75.865 -2.123 1.00 13.32 96 GLN A N 1
ATOM 679 C CA . GLN A 1 128 ? 151.225 76.976 -2.461 1.00 13.46 96 GLN A CA 1
ATOM 680 C C . GLN A 1 128 ? 150.496 78.281 -2.236 1.00 11.66 96 GLN A C 1
ATOM 681 O O . GLN A 1 128 ? 149.263 78.323 -2.220 1.00 13.87 96 GLN A O 1
ATOM 687 N N . GLY A 1 129 ? 151.255 79.330 -1.958 1.00 10.59 97 GLY A N 1
ATOM 688 C CA . GLY A 1 129 ? 150.680 80.639 -1.657 1.00 10.68 97 GLY A CA 1
ATOM 689 C C . GLY A 1 129 ? 151.164 81.141 -0.310 1.00 12.66 97 GLY A C 1
ATOM 690 O O . GLY A 1 129 ? 151.078 82.355 -0.002 1.00 11.59 97 GLY A O 1
ATOM 691 N N . SER A 1 130 ? 151.657 80.198 0.502 1.00 10.07 98 SER A N 1
ATOM 692 C CA . SER A 1 130 ? 152.150 80.461 1.875 1.00 13.72 98 SER A CA 1
ATOM 693 C C . SER A 1 130 ? 153.521 81.171 1.906 1.00 11.71 98 SER A C 1
ATOM 694 O O . SER A 1 130 ? 153.980 81.605 2.966 1.00 12.59 98 SER A O 1
ATOM 697 N N . GLN A 1 131 ? 154.270 81.019 0.832 1.00 9.98 99 GLN A N 1
ATOM 698 C CA . GLN A 1 131 ? 155.700 81.202 0.893 1.00 9.74 99 GLN A CA 1
ATOM 699 C C . GLN A 1 131 ? 156.036 82.692 0.973 1.00 8.27 99 GLN A C 1
ATOM 700 O O . GLN A 1 131 ? 155.359 83.512 0.361 1.00 10.34 99 GLN A O 1
ATOM 706 N N . TRP A 1 132 ? 157.145 83.023 1.629 1.00 7.19 100 TRP A N 1
ATOM 707 C CA . TRP A 1 132 ? 157.746 84.333 1.497 1.00 8.30 100 TRP A CA 1
ATOM 708 C C . TRP A 1 132 ? 159.265 84.290 1.636 1.00 9.32 100 TRP A C 1
ATOM 709 O O . TRP A 1 132 ? 159.835 83.373 2.236 1.00 7.07 100 TRP A O 1
ATOM 720 N N . ALA A 1 133 ? 159.918 85.212 0.941 1.00 12.04 101 ALA A N 1
ATOM 721 C CA . ALA A 1 133 ? 161.352 85.208 0.865 1.00 13.44 101 ALA A CA 1
ATOM 722 C C . ALA A 1 133 ? 161.930 85.464 2.241 1.00 10.39 101 ALA A C 1
ATOM 723 O O . ALA A 1 133 ? 161.567 86.445 2.909 1.00 15.35 101 ALA A O 1
ATOM 725 N N . GLY A 1 134 ? 162.736 84.524 2.705 1.00 11.12 102 GLY A N 1
ATOM 726 C CA . GLY A 1 134 ? 163.347 84.604 4.037 1.00 10.91 102 GLY A CA 1
ATOM 727 C C . GLY A 1 134 ? 162.555 83.892 5.129 1.00 9.11 102 GLY A C 1
ATOM 728 O O . GLY A 1 134 ? 162.964 83.881 6.288 1.00 11.71 102 GLY A O 1
ATOM 729 N N . MET A 1 135 ? 161.421 83.283 4.766 1.00 7.61 103 MET A N 1
ATOM 730 C CA . MET A 1 135 ? 160.625 82.499 5.743 1.00 8.33 103 MET A CA 1
ATOM 731 C C . MET A 1 135 ? 161.473 81.426 6.454 1.00 7.78 103 MET A C 1
ATOM 732 O O . MET A 1 135 ? 162.382 80.836 5.861 1.00 7.34 103 MET A O 1
ATOM 737 N N . ALA A 1 136 ? 161.166 81.211 7.730 1.00 6.90 104 ALA A N 1
ATOM 738 C CA . ALA A 1 136 ? 161.724 80.114 8.561 1.00 7.45 104 ALA A CA 1
ATOM 739 C C . ALA A 1 136 ? 163.101 80.384 9.148 1.00 7.40 104 ALA A C 1
ATOM 740 O O . ALA A 1 136 ? 163.481 79.750 10.110 1.00 8.39 104 ALA A O 1
ATOM 742 N N . VAL A 1 137 ? 163.861 81.283 8.530 1.00 8.75 105 VAL A N 1
ATOM 743 C CA . VAL A 1 137 ? 165.230 81.539 8.964 1.00 8.30 105 VAL A CA 1
ATOM 744 C C . VAL A 1 137 ? 165.262 82.012 10.420 1.00 7.79 105 VAL A C 1
ATOM 745 O O . VAL A 1 137 ? 166.021 81.524 11.210 1.00 7.73 105 VAL A O 1
ATOM 749 N N . GLU A 1 138 ? 164.435 82.977 10.751 1.00 7.86 106 GLU A N 1
ATOM 750 C CA . GLU A 1 138 ? 164.508 83.584 12.060 1.00 9.21 106 GLU A CA 1
ATOM 751 C C . GLU A 1 138 ? 163.996 82.611 13.100 1.00 9.83 106 GLU A C 1
ATOM 752 O O . GLU A 1 138 ? 164.537 82.530 14.190 1.00 11.22 106 GLU A O 1
ATOM 758 N N . LEU A 1 139 ? 163.092 81.718 12.691 1.00 8.37 107 LEU A N 1
ATOM 759 C CA . LEU A 1 139 ? 162.584 80.724 13.623 1.00 7.89 107 LEU A CA 1
ATOM 760 C C . LEU A 1 139 ? 163.568 79.549 13.837 1.00 7.56 107 LEU A C 1
ATOM 761 O O . LEU A 1 139 ? 163.780 79.119 14.954 1.00 8.02 107 LEU A O 1
ATOM 766 N N . LEU A 1 140 ? 164.322 79.190 12.796 1.00 7.46 108 LEU A N 1
ATOM 767 C CA . LEU A 1 140 ? 165.401 78.272 12.971 1.00 7.64 108 LEU A CA 1
ATOM 768 C C . LEU A 1 140 ? 166.385 78.804 14.004 1.00 7.44 108 LEU A C 1
ATOM 769 O O . LEU A 1 140 ? 166.896 78.041 14.804 1.00 7.41 108 LEU A O 1
ATOM 774 N N . ASP A 1 141 ? 166.655 80.111 13.959 1.00 7.98 109 ASP A N 1
ATOM 775 C CA . ASP A 1 141 ? 167.689 80.705 14.803 1.00 10.48 109 ASP A CA 1
ATOM 776 C C . ASP A 1 141 ? 167.245 80.861 16.224 1.00 9.86 109 ASP A C 1
ATOM 777 O O . ASP A 1 141 ? 168.076 80.931 17.130 1.00 12.17 109 ASP A O 1
ATOM 782 N N . SER A 1 142 ? 165.929 80.933 16.440 1.00 8.97 110 SER A N 1
ATOM 783 C CA . SER A 1 142 ? 165.391 81.397 17.715 1.00 9.30 110 SER A CA 1
ATOM 784 C C . SER A 1 142 ? 164.556 80.348 18.461 1.00 8.46 110 SER A C 1
ATOM 785 O O . SER A 1 142 ? 164.220 80.551 19.628 1.00 8.47 110 SER A O 1
ATOM 788 N N . SER A 1 143 ? 164.253 79.222 17.799 1.00 7.11 111 SER A N 1
ATOM 789 C CA . SER A 1 143 ? 163.421 78.148 18.403 1.00 6.16 111 SER A CA 1
ATOM 790 C C . SER A 1 143 ? 164.056 76.774 18.223 1.00 6.37 111 SER A C 1
ATOM 791 O O . SER A 1 143 ? 163.905 76.152 17.177 1.00 6.74 111 SER A O 1
ATOM 794 N N . PRO A 1 144 ? 164.578 76.211 19.320 1.00 6.04 112 PRO A N 1
ATOM 795 C CA . PRO A 1 144 ? 165.157 74.887 19.231 1.00 6.06 112 PRO A CA 1
ATOM 796 C C . PRO A 1 144 ? 164.134 73.802 18.916 1.00 6.36 112 PRO A C 1
ATOM 797 O O . PRO A 1 144 ? 164.457 72.867 18.215 1.00 6.60 112 PRO A O 1
ATOM 801 N N . VAL A 1 145 ? 162.875 73.989 19.356 1.00 6.50 113 VAL A N 1
ATOM 802 C CA . VAL A 1 145 ? 161.795 73.038 19.049 1.00 7.33 113 VAL A CA 1
ATOM 803 C C . VAL A 1 145 ? 161.550 73.001 17.524 1.00 5.98 113 VAL A C 1
ATOM 804 O O . VAL A 1 145 ? 161.516 71.918 16.893 1.00 6.69 113 VAL A O 1
ATOM 808 N N . PHE A 1 146 ? 161.468 74.184 16.915 1.00 6.04 114 PHE A N 1
ATOM 809 C CA . PHE A 1 146 ? 161.276 74.277 15.470 1.00 5.15 114 PHE A CA 1
ATOM 810 C C . PHE A 1 146 ? 162.480 73.707 14.726 1.00 5.61 114 PHE A C 1
ATOM 811 O O . PHE A 1 146 ? 162.331 72.926 13.801 1.00 6.25 114 PHE A O 1
ATOM 819 N N . ALA A 1 147 ? 163.667 74.084 15.139 1.00 5.72 115 ALA A N 1
ATOM 820 C CA . ALA A 1 147 ? 164.873 73.652 14.434 1.00 6.11 115 ALA A CA 1
ATOM 821 C C . ALA A 1 147 ? 165.044 72.124 14.497 1.00 6.50 115 ALA A C 1
ATOM 822 O O . ALA A 1 147 ? 165.512 71.501 13.544 1.00 6.74 115 ALA A O 1
ATOM 824 N N . ALA A 1 148 ? 164.759 71.533 15.659 1.00 6.49 116 ALA A N 1
ATOM 825 C CA . ALA A 1 148 ? 164.874 70.080 15.821 1.00 7.65 116 ALA A CA 1
ATOM 826 C C . ALA A 1 148 ? 163.944 69.334 14.890 1.00 8.40 116 ALA A C 1
ATOM 827 O O . ALA A 1 148 ? 164.321 68.308 14.313 1.00 7.83 116 ALA A O 1
ATOM 829 N N . ARG A 1 149 ? 162.686 69.769 14.835 1.00 7.51 117 ARG A N 1
ATOM 830 C CA . ARG A 1 149 ? 161.726 69.126 14.000 1.00 6.96 117 ARG A CA 1
ATOM 831 C C . ARG A 1 149 ? 162.056 69.356 12.558 1.00 6.16 117 ARG A C 1
ATOM 832 O O . ARG A 1 149 ? 161.962 68.438 11.739 1.00 6.09 117 ARG A O 1
ATOM 840 N N . PHE A 1 150 ? 162.518 70.564 12.249 1.00 5.59 118 PHE A N 1
ATOM 841 C CA . PHE A 1 150 ? 162.921 70.907 10.877 1.00 6.25 118 PHE A CA 1
ATOM 842 C C . PHE A 1 150 ? 164.092 70.008 10.413 1.00 6.13 118 PHE A C 1
ATOM 843 O O . PHE A 1 150 ? 164.016 69.418 9.369 1.00 5.77 118 PHE A O 1
ATOM 851 N N . ALA A 1 151 ? 165.012 69.698 11.331 1.00 6.41 119 ALA A N 1
ATOM 852 C CA . ALA A 1 151 ? 166.126 68.801 11.012 1.00 6.84 119 ALA A CA 1
ATOM 853 C C . ALA A 1 151 ? 165.653 67.398 10.703 1.00 9.01 119 ALA A C 1
ATOM 854 O O . ALA A 1 151 ? 166.130 66.785 9.729 1.00 7.73 119 ALA A O 1
ATOM 856 N N . GLU A 1 152 ? 164.701 66.889 11.491 1.00 8.80 120 GLU A N 1
ATOM 857 C CA . GLU A 1 152 ? 164.143 65.539 11.260 1.00 10.52 120 GLU A CA 1
ATOM 858 C C . GLU A 1 152 ? 163.497 65.468 9.897 1.00 8.76 120 GLU A C 1
ATOM 859 O O . GLU A 1 152 ? 163.652 64.488 9.171 1.00 8.64 120 GLU A O 1
ATOM 865 N N . VAL A 1 153 ? 162.653 66.448 9.600 1.00 6.83 121 VAL A N 1
ATOM 866 C CA . VAL A 1 153 ? 161.880 66.409 8.384 1.00 6.91 121 VAL A CA 1
ATOM 867 C C . VAL A 1 153 ? 162.765 66.656 7.131 1.00 6.73 121 VAL A C 1
ATOM 868 O O . VAL A 1 153 ? 162.666 65.942 6.149 1.00 8.09 121 VAL A O 1
ATOM 872 N N . ALA A 1 154 ? 163.707 67.574 7.256 1.00 6.32 122 ALA A N 1
ATOM 873 C CA . ALA A 1 154 ? 164.701 67.833 6.206 1.00 7.57 122 ALA A CA 1
ATOM 874 C C . ALA A 1 154 ? 165.505 66.604 5.858 1.00 8.27 122 ALA A C 1
ATOM 875 O O . ALA A 1 154 ? 165.779 66.360 4.684 1.00 8.17 122 ALA A O 1
ATOM 877 N N . SER A 1 155 ? 165.821 65.793 6.855 1.00 10.24 123 SER A N 1
ATOM 878 C CA . SER A 1 155 ? 166.580 64.569 6.615 1.00 11.65 123 SER A CA 1
ATOM 879 C C . SER A 1 155 ? 165.804 63.633 5.765 1.00 11.26 123 SER A C 1
ATOM 880 O O . SER A 1 155 ? 166.367 62.965 4.928 1.00 9.66 123 SER A O 1
ATOM 883 N N . ALA A 1 156 ? 164.498 63.574 6.000 1.00 9.56 124 ALA A N 1
ATOM 884 C CA . ALA A 1 156 ? 163.629 62.755 5.204 1.00 10.12 124 ALA A CA 1
ATOM 885 C C . ALA A 1 156 ? 163.570 63.235 3.772 1.00 9.80 124 ALA A C 1
ATOM 886 O O . ALA A 1 156 ? 163.655 62.425 2.841 1.00 7.81 124 ALA A O 1
ATOM 888 N N . VAL A 1 157 ? 163.505 64.545 3.548 1.00 7.69 125 VAL A N 1
ATOM 889 C CA . VAL A 1 157 ? 163.467 64.982 2.173 1.00 8.74 125 VAL A CA 1
ATOM 890 C C . VAL A 1 157 ? 164.836 64.911 1.471 1.00 8.91 125 VAL A C 1
ATOM 891 O O . VAL A 1 157 ? 164.906 64.486 0.324 1.00 7.93 125 VAL A O 1
ATOM 895 N N . GLU A 1 158 ? 165.891 64.960 2.261 1.00 8.49 126 GLU A N 1
ATOM 896 C CA . GLU A 1 158 ? 167.246 64.951 1.701 1.00 10.18 126 GLU A CA 1
ATOM 897 C C . GLU A 1 158 ? 167.704 63.552 1.314 1.00 8.99 126 GLU A C 1
ATOM 898 O O . GLU A 1 158 ? 168.702 63.402 0.630 1.00 11.42 126 GLU A O 1
ATOM 904 N N . ALA A 1 159 ? 166.935 62.540 1.695 1.00 8.76 127 ALA A N 1
ATOM 905 C CA . ALA A 1 159 ? 167.160 61.179 1.176 1.00 10.36 127 ALA A CA 1
ATOM 906 C C . ALA A 1 159 ? 166.885 61.120 -0.329 1.00 13.26 127 ALA A C 1
ATOM 907 O O . ALA A 1 159 ? 167.308 60.164 -1.009 1.00 11.60 127 ALA A O 1
ATOM 909 N N . HIS A 1 160 ? 166.204 62.146 -0.851 1.00 10.47 128 HIS A N 1
ATOM 910 C CA . HIS A 1 160 ? 165.656 62.103 -2.233 1.00 11.80 128 HIS A CA 1
ATOM 911 C C . HIS A 1 160 ? 166.036 63.296 -3.094 1.00 11.85 128 HIS A C 1
ATOM 912 O O . HIS A 1 160 ? 165.585 63.419 -4.247 1.00 13.05 128 HIS A O 1
ATOM 919 N N . VAL A 1 161 ? 166.814 64.205 -2.540 1.00 11.89 129 VAL A N 1
ATOM 920 C CA . VAL A 1 161 ? 167.332 65.281 -3.289 1.00 13.66 129 VAL A CA 1
ATOM 921 C C . VAL A 1 161 ? 168.794 65.534 -2.932 1.00 14.74 129 VAL A C 1
ATOM 922 O O . VAL A 1 161 ? 169.284 65.043 -1.930 1.00 14.47 129 VAL A O 1
ATOM 926 N N . ASP A 1 162 ? 169.481 66.269 -3.778 1.00 13.34 130 ASP A N 1
ATOM 927 C CA . ASP A 1 162 ? 170.911 66.436 -3.631 1.00 17.12 130 ASP A CA 1
ATOM 928 C C . ASP A 1 162 ? 171.295 67.808 -3.013 1.00 17.13 130 ASP A C 1
ATOM 929 O O . ASP A 1 162 ? 172.477 68.061 -2.727 1.00 17.72 130 ASP A O 1
ATOM 934 N N . TRP A 1 163 ? 170.294 68.595 -2.631 1.00 10.82 131 TRP A N 1
ATOM 935 C CA . TRP A 1 163 ? 170.529 69.883 -1.963 1.00 9.91 131 TRP A CA 1
ATOM 936 C C . TRP A 1 163 ? 170.146 69.793 -0.491 1.00 9.94 131 TRP A C 1
ATOM 937 O O . TRP A 1 163 ? 169.532 68.830 -0.070 1.00 9.28 131 TRP A O 1
ATOM 948 N N . SER A 1 164 ? 170.494 70.818 0.270 1.00 11.51 132 SER A N 1
ATOM 949 C CA . SER A 1 164 ? 170.176 70.875 1.712 1.00 11.07 132 SER A CA 1
ATOM 950 C C . SER A 1 164 ? 168.992 71.819 1.930 1.00 8.89 132 SER A C 1
ATOM 951 O O . SER A 1 164 ? 169.029 72.987 1.497 1.00 9.45 132 SER A O 1
ATOM 954 N N . VAL A 1 165 ? 167.941 71.314 2.573 1.00 9.03 133 VAL A N 1
ATOM 955 C CA . VAL A 1 165 ? 166.745 72.117 2.829 1.00 8.89 133 VAL A CA 1
ATOM 956 C C . VAL A 1 165 ? 167.053 73.367 3.661 1.00 8.16 133 VAL A C 1
ATOM 957 O O . VAL A 1 165 ? 166.597 74.486 3.325 1.00 8.89 133 VAL A O 1
ATOM 961 N N . GLU A 1 166 ? 167.830 73.208 4.729 1.00 7.62 134 GLU A N 1
ATOM 962 C CA . GLU A 1 166 ? 168.241 74.381 5.513 1.00 8.16 134 GLU A CA 1
ATOM 963 C C . GLU A 1 166 ? 169.032 75.401 4.686 1.00 7.72 134 GLU A C 1
ATOM 964 O O . GLU A 1 166 ? 168.776 76.632 4.769 1.00 7.03 134 GLU A O 1
ATOM 970 N N . SER A 1 167 ? 169.956 74.924 3.860 1.00 7.76 135 SER A N 1
ATOM 971 C CA . SER A 1 167 ? 170.768 75.860 3.047 1.00 7.50 135 SER A CA 1
ATOM 972 C C . SER A 1 167 ? 169.872 76.648 2.089 1.00 7.11 135 SER A C 1
ATOM 973 O O . SER A 1 167 ? 170.103 77.816 1.821 1.00 7.58 135 SER A O 1
ATOM 976 N N . VAL A 1 168 ? 168.922 75.962 1.481 1.00 8.04 136 VAL A N 1
ATOM 977 C CA . VAL A 1 168 ? 168.020 76.599 0.561 1.00 8.22 136 VAL A CA 1
ATOM 978 C C . VAL A 1 168 ? 167.165 77.635 1.282 1.00 7.31 136 VAL A C 1
ATOM 979 O O . VAL A 1 168 ? 167.015 78.793 0.822 1.00 7.01 136 VAL A O 1
ATOM 983 N N . VAL A 1 169 ? 166.665 77.255 2.453 1.00 7.32 137 VAL A N 1
ATOM 984 C CA . VAL A 1 169 ? 165.887 78.149 3.271 1.00 9.16 137 VAL A CA 1
ATOM 985 C C . VAL A 1 169 ? 166.684 79.382 3.691 1.00 10.22 137 VAL A C 1
ATOM 986 O O . VAL A 1 169 ? 166.164 80.514 3.657 1.00 9.01 137 VAL A O 1
ATOM 990 N N . ARG A 1 170 ? 167.973 79.187 3.971 1.00 9.18 138 ARG A N 1
ATOM 991 C CA . ARG A 1 170 ? 168.850 80.309 4.367 1.00 10.09 138 ARG A CA 1
ATOM 992 C C . ARG A 1 170 ? 169.428 81.076 3.147 1.00 11.77 138 ARG A C 1
ATOM 993 O O . ARG A 1 170 ? 170.081 82.113 3.306 1.00 12.87 138 ARG A O 1
ATOM 1001 N N . GLY A 1 171 ? 169.121 80.612 1.942 1.00 11.99 139 GLY A N 1
ATOM 1002 C CA . GLY A 1 171 ? 169.620 81.245 0.720 1.00 12.50 139 GLY A CA 1
ATOM 1003 C C . GLY A 1 171 ? 171.125 81.223 0.623 1.00 13.18 139 GLY A C 1
ATOM 1004 O O . GLY A 1 171 ? 171.747 82.237 0.238 1.00 16.52 139 GLY A O 1
ATOM 1005 N N . ALA A 1 172 ? 171.728 80.135 1.063 1.00 12.42 140 ALA A N 1
ATOM 1006 C CA . ALA A 1 172 ? 173.163 79.995 1.005 1.00 15.27 140 ALA A CA 1
ATOM 1007 C C . ALA A 1 172 ? 173.633 80.106 -0.456 1.00 15.21 140 ALA A C 1
ATOM 1008 O O . ALA A 1 172 ? 172.884 79.826 -1.389 1.00 11.76 140 ALA A O 1
ATOM 1010 N N . ASP A 1 173 ? 174.825 80.649 -0.644 1.00 15.22 141 ASP A N 1
ATOM 1011 C CA . ASP A 1 173 ? 175.391 80.757 -1.979 1.00 16.27 141 ASP A CA 1
ATOM 1012 C C . ASP A 1 173 ? 175.305 79.444 -2.725 1.00 15.39 141 ASP A C 1
ATOM 1013 O O . ASP A 1 173 ? 175.596 78.359 -2.182 1.00 14.53 141 ASP A O 1
ATOM 1018 N N . GLY A 1 174 ? 174.887 79.519 -3.978 1.00 14.05 142 GLY A N 1
ATOM 1019 C CA . GLY A 1 174 ? 174.965 78.351 -4.857 1.00 13.87 142 GLY A CA 1
ATOM 1020 C C . GLY A 1 174 ? 173.751 77.428 -4.792 1.00 16.18 142 GLY A C 1
ATOM 1021 O O . GLY A 1 174 ? 173.593 76.541 -5.644 1.00 16.15 142 GLY A O 1
ATOM 1022 N N . THR A 1 175 ? 172.834 77.707 -3.870 1.00 14.17 143 THR A N 1
ATOM 1023 C CA . THR A 1 175 ? 171.664 76.832 -3.675 1.00 13.01 143 THR A CA 1
ATOM 1024 C C . THR A 1 175 ? 170.595 77.091 -4.736 1.00 12.79 143 THR A C 1
ATOM 1025 O O . THR A 1 175 ? 170.419 78.220 -5.202 1.00 12.64 143 THR A O 1
ATOM 1029 N N . PRO A 1 176 ? 169.761 76.092 -4.982 1.00 9.65 144 PRO A N 1
ATOM 1030 C CA . PRO A 1 176 ? 168.722 76.315 -6.009 1.00 10.47 144 PRO A CA 1
ATOM 1031 C C . PRO A 1 176 ? 167.615 77.270 -5.538 1.00 10.16 144 PRO A C 1
ATOM 1032 O O . PRO A 1 176 ? 167.403 77.416 -4.340 1.00 10.75 144 PRO A O 1
ATOM 1036 N N . SER A 1 177 ? 166.954 77.927 -6.482 1.00 8.89 145 SER A N 1
ATOM 1037 C CA . SER A 1 177 ? 165.960 78.970 -6.179 1.00 8.52 145 SER A CA 1
ATOM 1038 C C . SER A 1 177 ? 164.702 78.378 -5.603 1.00 9.20 145 SER A C 1
ATOM 1039 O O . SER A 1 177 ? 164.164 77.398 -6.133 1.00 7.06 145 SER A O 1
ATOM 1042 N N . LEU A 1 178 ? 164.209 79.011 -4.545 1.00 10.24 146 LEU A N 1
ATOM 1043 C CA . LEU A 1 178 ? 162.954 78.639 -3.946 1.00 12.51 146 LEU A CA 1
ATOM 1044 C C . LEU A 1 178 ? 161.744 78.959 -4.807 1.00 12.04 146 LEU A C 1
ATOM 1045 O O . LEU A 1 178 ? 160.634 78.563 -4.476 1.00 9.39 146 LEU A O 1
ATOM 1050 N N . ASP A 1 179 ? 161.939 79.684 -5.910 1.00 10.29 147 ASP A N 1
ATOM 1051 C CA . ASP A 1 179 ? 160.852 79.917 -6.837 1.00 11.29 147 ASP A CA 1
ATOM 1052 C C . ASP A 1 179 ? 160.640 78.769 -7.819 1.00 9.72 147 ASP A C 1
ATOM 1053 O O . ASP A 1 179 ? 159.697 78.790 -8.586 1.00 13.10 147 ASP A O 1
ATOM 1058 N N . ARG A 1 180 ? 161.522 77.784 -7.810 1.00 6.61 148 ARG A N 1
ATOM 1059 C CA . ARG A 1 180 ? 161.312 76.562 -8.562 1.00 6.39 148 ARG A CA 1
ATOM 1060 C C . ARG A 1 180 ? 160.359 75.620 -7.826 1.00 6.00 148 ARG A C 1
ATOM 1061 O O . ARG A 1 180 ? 160.574 75.311 -6.660 1.00 5.23 148 ARG A O 1
ATOM 1069 N N . ILE A 1 181 ? 159.375 75.074 -8.542 1.00 4.77 149 ILE A N 1
ATOM 1070 C CA . ILE A 1 181 ? 158.337 74.266 -7.900 1.00 5.37 149 ILE A CA 1
ATOM 1071 C C . ILE A 1 181 ? 158.903 73.003 -7.192 1.00 5.16 149 ILE A C 1
ATOM 1072 O O . ILE A 1 181 ? 158.469 72.666 -6.118 1.00 4.78 149 ILE A O 1
ATOM 1077 N N . GLU A 1 182 ? 159.967 72.425 -7.750 1.00 5.81 150 GLU A N 1
ATOM 1078 C CA . GLU A 1 182 ? 160.506 71.168 -7.231 1.00 6.40 150 GLU A CA 1
ATOM 1079 C C . GLU A 1 182 ? 161.404 71.429 -6.006 1.00 5.45 150 GLU A C 1
ATOM 1080 O O . GLU A 1 182 ? 161.721 70.533 -5.265 1.00 5.22 150 GLU A O 1
ATOM 1086 N N . ILE A 1 183 ? 161.690 72.699 -5.764 1.00 5.56 151 ILE A N 1
ATOM 1087 C CA . ILE A 1 183 ? 162.420 73.147 -4.551 1.00 5.75 151 ILE A CA 1
ATOM 1088 C C . ILE A 1 183 ? 161.446 73.632 -3.503 1.00 5.70 151 ILE A C 1
ATOM 1089 O O . ILE A 1 183 ? 161.521 73.237 -2.320 1.00 5.27 151 ILE A O 1
ATOM 1094 N N . LEU A 1 184 ? 160.477 74.433 -3.951 1.00 4.93 152 LEU A N 1
ATOM 1095 C CA . LEU A 1 184 ? 159.481 75.030 -3.068 1.00 5.06 152 LEU A CA 1
ATOM 1096 C C . LEU A 1 184 ? 158.608 74.006 -2.345 1.00 4.58 152 LEU A C 1
ATOM 1097 O O . LEU A 1 184 ? 158.356 74.135 -1.128 1.00 4.50 152 LEU A O 1
ATOM 1102 N N . GLN A 1 185 ? 158.038 73.046 -3.080 1.00 4.52 153 GLN A N 1
ATOM 1103 C CA . GLN A 1 185 ? 157.074 72.148 -2.427 1.00 4.82 153 GLN A CA 1
ATOM 1104 C C . GLN A 1 185 ? 157.733 71.355 -1.276 1.00 4.58 153 GLN A C 1
ATOM 1105 O O . GLN A 1 185 ? 157.185 71.275 -0.207 1.00 4.11 153 GLN A O 1
ATOM 1111 N N . PRO A 1 186 ? 158.944 70.816 -1.490 1.00 4.45 154 PRO A N 1
ATOM 1112 C CA . PRO A 1 186 ? 159.497 70.094 -0.351 1.00 4.69 154 PRO A CA 1
ATOM 1113 C C . PRO A 1 186 ? 159.924 70.999 0.792 1.00 4.49 154 PRO A C 1
ATOM 1114 O O . PRO A 1 186 ? 159.834 70.595 1.984 1.00 4.81 154 PRO A O 1
ATOM 1118 N N . VAL A 1 187 ? 160.284 72.245 0.478 1.00 4.76 155 VAL A N 1
ATOM 1119 C CA . VAL A 1 187 ? 160.605 73.218 1.536 1.00 5.21 155 VAL A CA 1
ATOM 1120 C C . VAL A 1 187 ? 159.329 73.619 2.326 1.00 5.23 155 VAL A C 1
ATOM 1121 O O . VAL A 1 187 ? 159.321 73.572 3.537 1.00 4.71 155 VAL A O 1
ATOM 1125 N N . LEU A 1 188 ? 158.233 73.882 1.608 1.00 5.74 156 LEU A N 1
ATOM 1126 C CA . LEU A 1 188 ? 156.930 74.140 2.246 1.00 6.39 156 LEU A CA 1
ATOM 1127 C C . LEU A 1 188 ? 156.478 73.002 3.143 1.00 5.43 156 LEU A C 1
ATOM 1128 O O . LEU A 1 188 ? 155.945 73.238 4.210 1.00 4.62 156 LEU A O 1
ATOM 1133 N N . PHE A 1 189 ? 156.605 71.766 2.643 1.00 4.81 157 PHE A N 1
ATOM 1134 C CA . PHE A 1 189 ? 156.331 70.583 3.409 1.00 4.80 157 PHE A CA 1
ATOM 1135 C C . PHE A 1 189 ? 157.117 70.582 4.735 1.00 5.56 157 PHE A C 1
ATOM 1136 O O . PHE A 1 189 ? 156.543 70.403 5.791 1.00 4.51 157 PHE A O 1
ATOM 1144 N N . THR A 1 190 ? 158.406 70.885 4.663 1.00 4.77 158 THR A N 1
ATOM 1145 C CA . THR A 1 190 ? 159.257 70.838 5.843 1.00 6.07 158 THR A CA 1
ATOM 1146 C C . THR A 1 190 ? 158.843 71.912 6.812 1.00 5.20 158 THR A C 1
ATOM 1147 O O . THR A 1 190 ? 158.680 71.642 7.992 1.00 5.10 158 THR A O 1
ATOM 1151 N N . VAL A 1 191 ? 158.529 73.077 6.293 1.00 4.98 159 VAL A N 1
ATOM 1152 C CA . VAL A 1 191 ? 158.159 74.195 7.145 1.00 4.86 159 VAL A CA 1
ATOM 1153 C C . VAL A 1 191 ? 156.786 73.932 7.825 1.00 4.91 159 VAL A C 1
ATOM 1154 O O . VAL A 1 191 ? 156.645 74.124 9.049 1.00 4.86 159 VAL A O 1
ATOM 1158 N N . MET A 1 192 ? 155.827 73.387 7.073 1.00 4.87 160 MET A N 1
ATOM 1159 C CA . MET A 1 192 ? 154.440 73.192 7.620 1.00 4.83 160 MET A CA 1
ATOM 1160 C C . MET A 1 192 ? 154.418 72.090 8.685 1.00 4.78 160 MET A C 1
ATOM 1161 O O . MET A 1 192 ? 153.808 72.234 9.754 1.00 4.97 160 MET A O 1
ATOM 1166 N N . VAL A 1 193 ? 155.140 71.028 8.436 1.00 4.33 161 VAL A N 1
ATOM 1167 C CA . VAL A 1 193 ? 155.217 69.978 9.407 1.00 4.77 161 VAL A CA 1
ATOM 1168 C C . VAL A 1 193 ? 155.919 70.477 10.662 1.00 4.72 161 VAL A C 1
ATOM 1169 O O . VAL A 1 193 ? 155.533 70.124 11.780 1.00 5.74 161 VAL A O 1
ATOM 1173 N N . SER A 1 194 ? 156.986 71.263 10.497 1.00 4.36 162 SER A N 1
ATOM 1174 C CA . SER A 1 194 ? 157.770 71.696 11.655 1.00 4.61 162 SER A CA 1
ATOM 1175 C C . SER A 1 194 ? 157.050 72.748 12.478 1.00 4.24 162 SER A C 1
ATOM 1176 O O . SER A 1 194 ? 157.233 72.829 13.701 1.00 4.69 162 SER A O 1
ATOM 1179 N N . LEU A 1 195 ? 156.225 73.556 11.823 1.00 4.14 163 LEU A N 1
ATOM 1180 C CA . LEU A 1 195 ? 155.422 74.543 12.536 1.00 4.57 163 LEU A CA 1
ATOM 1181 C C . LEU A 1 195 ? 154.378 73.887 13.425 1.00 4.53 163 LEU A C 1
ATOM 1182 O O . LEU A 1 195 ? 154.103 74.367 14.518 1.00 4.71 163 LEU A O 1
ATOM 1187 N N . ALA A 1 196 ? 153.932 72.695 13.063 1.00 5.12 164 ALA A N 1
ATOM 1188 C CA . ALA A 1 196 ? 152.969 71.985 13.934 1.00 4.93 164 ALA A CA 1
ATOM 1189 C C . ALA A 1 196 ? 153.633 71.602 15.294 1.00 5.09 164 ALA A C 1
ATOM 1190 O O . ALA A 1 196 ? 152.990 71.660 16.358 1.00 4.56 164 ALA A O 1
ATOM 1192 N N . ALA A 1 197 ? 154.950 71.391 15.288 1.00 4.92 165 ALA A N 1
ATOM 1193 C CA . ALA A 1 197 ? 155.659 71.081 16.506 1.00 5.62 165 ALA A CA 1
ATOM 1194 C C . ALA A 1 197 ? 155.778 72.273 17.457 1.00 5.20 165 ALA A C 1
ATOM 1195 O O . ALA A 1 197 ? 155.899 72.087 18.648 1.00 6.60 165 ALA A O 1
ATOM 1197 N N . VAL A 1 198 ? 155.755 73.496 16.924 1.00 5.83 166 VAL A N 1
ATOM 1198 C CA . VAL A 1 198 ? 155.781 74.687 17.751 1.00 5.81 166 VAL A CA 1
ATOM 1199 C C . VAL A 1 198 ? 154.484 74.758 18.570 1.00 5.88 166 VAL A C 1
ATOM 1200 O O . VAL A 1 198 ? 154.505 74.987 19.758 1.00 5.58 166 VAL A O 1
ATOM 1204 N N . TRP A 1 199 ? 153.356 74.543 17.914 1.00 5.81 167 TRP A N 1
ATOM 1205 C CA . TRP A 1 199 ? 152.058 74.481 18.639 1.00 5.41 167 TRP A CA 1
ATOM 1206 C C . TRP A 1 199 ? 152.055 73.325 19.643 1.00 6.17 167 TRP A C 1
ATOM 1207 O O . TRP A 1 199 ? 151.549 73.460 20.751 1.00 6.42 167 TRP A O 1
ATOM 1218 N N . GLN A 1 200 ? 152.527 72.179 19.219 1.00 6.72 168 GLN A N 1
ATOM 1219 C CA . GLN A 1 200 ? 152.578 71.019 20.072 1.00 7.83 168 GLN A CA 1
ATOM 1220 C C . GLN A 1 200 ? 153.310 71.298 21.394 1.00 7.45 168 GLN A C 1
ATOM 1221 O O . GLN A 1 200 ? 152.892 70.822 22.452 1.00 8.62 168 GLN A O 1
ATOM 1227 N N . SER A 1 201 ? 154.309 72.178 21.356 1.00 7.97 169 SER A N 1
ATOM 1228 C CA . SER A 1 201 ? 155.135 72.465 22.526 1.00 9.54 169 SER A CA 1
ATOM 1229 C C . SER A 1 201 ? 154.395 73.259 23.619 1.00 11.06 169 SER A C 1
ATOM 1230 O O . SER A 1 201 ? 154.803 73.231 24.814 1.00 9.41 169 SER A O 1
ATOM 1233 N N . VAL A 1 202 ? 153.270 73.869 23.260 1.00 7.18 170 VAL A N 1
ATOM 1234 C CA . VAL A 1 202 ? 152.396 74.522 24.256 1.00 7.79 170 VAL A CA 1
ATOM 1235 C C . VAL A 1 202 ? 151.079 73.800 24.394 1.00 6.90 170 VAL A C 1
ATOM 1236 O O . VAL A 1 202 ? 150.076 74.359 24.875 1.00 8.10 170 VAL A O 1
ATOM 1240 N N . GLY A 1 203 ? 151.078 72.547 23.948 1.00 7.57 171 GLY A N 1
ATOM 1241 C CA . GLY A 1 203 ? 149.947 71.630 24.163 1.00 8.07 171 GLY A CA 1
ATOM 1242 C C . GLY A 1 203 ? 148.784 71.833 23.213 1.00 9.04 171 GLY A C 1
ATOM 1243 O O . GLY A 1 203 ? 147.653 71.420 23.506 1.00 9.58 171 GLY A O 1
ATOM 1244 N N . VAL A 1 204 ? 149.027 72.492 22.093 1.00 6.94 172 VAL A N 1
ATOM 1245 C CA . VAL A 1 204 ? 147.966 72.676 21.086 1.00 7.03 172 VAL A CA 1
ATOM 1246 C C . VAL A 1 204 ? 148.192 71.678 19.983 1.00 6.71 172 VAL A C 1
ATOM 1247 O O . VAL A 1 204 ? 149.250 71.714 19.292 1.00 7.10 172 VAL A O 1
ATOM 1251 N N . VAL A 1 205 ? 147.322 70.668 19.958 1.00 7.10 173 VAL A N 1
ATOM 1252 C CA . VAL A 1 205 ? 147.498 69.520 19.074 1.00 8.33 173 VAL A CA 1
ATOM 1253 C C . VAL A 1 205 ? 146.230 69.231 18.292 1.00 7.64 173 VAL A C 1
ATOM 1254 O O . VAL A 1 205 ? 145.116 69.522 18.755 1.00 9.08 173 VAL A O 1
ATOM 1258 N N . PRO A 1 206 ? 146.373 68.619 17.116 1.00 8.04 174 PRO A N 1
ATOM 1259 C CA . PRO A 1 206 ? 145.180 68.344 16.286 1.00 7.23 174 PRO A CA 1
ATOM 1260 C C . PRO A 1 206 ? 144.386 67.147 16.778 1.00 7.19 174 PRO A C 1
ATOM 1261 O O . PRO A 1 206 ? 144.977 66.181 17.281 1.00 7.98 174 PRO A O 1
ATOM 1265 N N . ASP A 1 207 ? 143.062 67.298 16.786 1.00 7.07 175 ASP A N 1
ATOM 1266 C CA . ASP A 1 207 ? 142.132 66.170 16.905 1.00 7.72 175 ASP A CA 1
ATOM 1267 C C . ASP A 1 207 ? 141.835 65.586 15.529 1.00 6.35 175 ASP A C 1
ATOM 1268 O O . ASP A 1 207 ? 141.291 64.454 15.404 1.00 6.21 175 ASP A O 1
ATOM 1273 N N . ALA A 1 208 ? 142.136 66.362 14.506 1.00 6.04 176 ALA A N 1
ATOM 1274 C CA . ALA A 1 208 ? 142.017 65.947 13.117 1.00 5.17 176 ALA A CA 1
ATOM 1275 C C . ALA A 1 208 ? 142.951 66.823 12.294 1.00 4.64 176 ALA A C 1
ATOM 1276 O O . ALA A 1 208 ? 143.340 67.903 12.749 1.00 4.61 176 ALA A O 1
ATOM 1278 N N . VAL A 1 209 ? 143.174 66.444 11.042 1.00 4.11 177 VAL A N 1
ATOM 1279 C CA . VAL A 1 209 ? 143.964 67.272 10.125 1.00 4.26 177 VAL A CA 1
ATOM 1280 C C . VAL A 1 209 ? 143.249 67.414 8.793 1.00 4.85 177 VAL A C 1
ATOM 1281 O O . VAL A 1 209 ? 142.409 66.592 8.461 1.00 4.98 177 VAL A O 1
ATOM 1285 N N . VAL A 1 210 ? 143.472 68.558 8.129 1.00 4.96 178 VAL A N 1
ATOM 1286 C CA . VAL A 1 210 ? 142.940 68.806 6.775 1.00 5.27 178 VAL A CA 1
ATOM 1287 C C . VAL A 1 210 ? 143.995 69.509 5.969 1.00 5.08 178 VAL A C 1
ATOM 1288 O O . VAL A 1 210 ? 144.660 70.437 6.456 1.00 4.88 178 VAL A O 1
ATOM 1292 N N . GLY A 1 211 ? 144.196 69.043 4.758 1.00 5.10 179 GLY A N 1
ATOM 1293 C CA . GLY A 1 211 ? 145.170 69.640 3.862 1.00 4.68 179 GLY A CA 1
ATOM 1294 C C . GLY A 1 211 ? 144.523 70.144 2.574 1.00 5.81 179 GLY A C 1
ATOM 1295 O O . GLY A 1 211 ? 143.440 69.671 2.158 1.00 6.19 179 GLY A O 1
ATOM 1296 N N . HIS A 1 212 ? 145.244 70.993 1.875 1.00 5.62 180 HIS A N 1
ATOM 1297 C CA . HIS A 1 212 ? 144.774 71.570 0.612 1.00 6.84 180 HIS A CA 1
ATOM 1298 C C . HIS A 1 212 ? 145.818 71.247 -0.469 1.00 7.31 180 HIS A C 1
ATOM 1299 O O . HIS A 1 212 ? 146.994 71.587 -0.311 1.00 6.39 180 HIS A O 1
ATOM 1306 N N . SER A 1 213 ? 145.428 70.451 -1.476 1.00 7.54 181 SER A N 1
ATOM 1307 C CA . SER A 1 213 ? 146.365 70.081 -2.545 1.00 8.96 181 SER A CA 1
ATOM 1308 C C . SER A 1 213 ? 147.602 69.379 -1.927 1.00 7.12 181 SER A C 1
ATOM 1309 O O . SER A 1 213 ? 147.442 68.510 -1.125 1.00 6.63 181 SER A O 1
ATOM 1312 N N . GLN A 1 214 ? 148.816 69.880 -2.226 1.00 6.79 182 GLN A N 1
ATOM 1313 C CA . GLN A 1 214 ? 150.065 69.320 -1.687 1.00 6.76 182 GLN A CA 1
ATOM 1314 C C . GLN A 1 214 ? 150.093 69.353 -0.158 1.00 5.84 182 GLN A C 1
ATOM 1315 O O . GLN A 1 214 ? 150.795 68.536 0.486 1.00 5.87 182 GLN A O 1
ATOM 1321 N N . GLY A 1 215 ? 149.293 70.236 0.438 1.00 5.06 183 GLY A N 1
ATOM 1322 C CA . GLY A 1 215 ? 149.187 70.308 1.890 1.00 4.95 183 GLY A CA 1
ATOM 1323 C C . GLY A 1 215 ? 148.755 68.996 2.528 1.00 5.02 183 GLY A C 1
ATOM 1324 O O . GLY A 1 215 ? 148.948 68.776 3.733 1.00 4.54 183 GLY A O 1
ATOM 1325 N N . GLU A 1 216 ? 147.987 68.208 1.798 1.00 4.52 184 GLU A N 1
ATOM 1326 C CA . GLU A 1 216 ? 147.551 66.929 2.343 1.00 4.69 184 GLU A CA 1
ATOM 1327 C C . GLU A 1 216 ? 148.740 66.023 2.639 1.00 4.47 184 GLU A C 1
ATOM 1328 O O . GLU A 1 216 ? 148.628 65.110 3.431 1.00 4.41 184 GLU A O 1
ATOM 1334 N N . ILE A 1 217 ? 149.849 66.208 1.920 1.00 4.36 185 ILE A N 1
ATOM 1335 C CA . ILE A 1 217 ? 151.059 65.385 2.197 1.00 4.38 185 ILE A CA 1
ATOM 1336 C C . ILE A 1 217 ? 151.650 65.751 3.586 1.00 4.08 185 ILE A C 1
ATOM 1337 O O . ILE A 1 217 ? 151.947 64.870 4.419 1.00 3.93 185 ILE A O 1
ATOM 1342 N N . ALA A 1 218 ? 151.698 67.046 3.891 1.00 3.63 186 ALA A N 1
ATOM 1343 C CA . ALA A 1 218 ? 152.072 67.492 5.253 1.00 3.59 186 ALA A CA 1
ATOM 1344 C C . ALA A 1 218 ? 151.067 67.031 6.324 1.00 4.09 186 ALA A C 1
ATOM 1345 O O . ALA A 1 218 ? 151.466 66.560 7.397 1.00 4.43 186 ALA A O 1
ATOM 1347 N N . ALA A 1 219 ? 149.791 67.099 6.004 1.00 3.74 187 ALA A N 1
ATOM 1348 C CA . ALA A 1 219 ? 148.754 66.639 6.917 1.00 4.01 187 ALA A CA 1
ATOM 1349 C C . ALA A 1 219 ? 148.916 65.149 7.258 1.00 4.80 187 ALA A C 1
ATOM 1350 O O . ALA A 1 219 ? 148.812 64.739 8.441 1.00 5.61 187 ALA A O 1
ATOM 1352 N N . ALA A 1 220 ? 149.194 64.345 6.232 1.00 5.12 188 ALA A N 1
ATOM 1353 C CA . ALA A 1 220 ? 149.424 62.897 6.415 1.00 5.45 188 ALA A CA 1
ATOM 1354 C C . ALA A 1 220 ? 150.665 62.625 7.249 1.00 5.30 188 ALA A C 1
ATOM 1355 O O . ALA A 1 220 ? 150.703 61.658 8.031 1.00 5.73 188 ALA A O 1
ATOM 1357 N N . ALA A 1 221 ? 151.707 63.434 7.066 1.00 5.38 189 ALA A N 1
ATOM 1358 C CA . ALA A 1 221 ? 152.913 63.276 7.848 1.00 6.64 189 ALA A CA 1
ATOM 1359 C C . ALA A 1 221 ? 152.622 63.603 9.326 1.00 6.45 189 ALA A C 1
ATOM 1360 O O . ALA A 1 221 ? 153.088 62.912 10.236 1.00 9.23 189 ALA A O 1
ATOM 1362 N N . VAL A 1 222 ? 151.845 64.635 9.560 1.00 5.67 190 VAL A N 1
ATOM 1363 C CA . VAL A 1 222 ? 151.514 65.020 10.933 1.00 7.31 190 VAL A CA 1
ATOM 1364 C C . VAL A 1 222 ? 150.573 63.999 11.616 1.00 7.73 190 VAL A C 1
ATOM 1365 O O . VAL A 1 222 ? 150.750 63.656 12.809 1.00 8.45 190 VAL A O 1
ATOM 1369 N N . SER A 1 223 ? 149.601 63.491 10.885 1.00 8.63 191 SER A N 1
ATOM 1370 C CA . SER A 1 223 ? 148.682 62.511 11.453 1.00 9.58 191 SER A CA 1
ATOM 1371 C C . SER A 1 223 ? 149.352 61.128 11.623 1.00 11.29 191 SER A C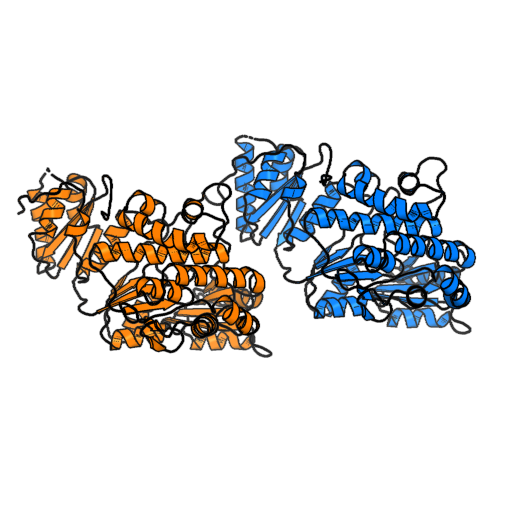 1
ATOM 1372 O O . SER A 1 223 ? 148.756 60.221 12.201 1.00 12.79 191 SER A O 1
ATOM 1375 N N . GLY A 1 224 ? 150.471 60.912 10.940 1.00 8.91 192 GLY A N 1
ATOM 1376 C CA . GLY A 1 224 ? 151.098 59.584 10.934 1.00 11.27 192 GLY A CA 1
ATOM 1377 C C . GLY A 1 224 ? 150.520 58.610 9.902 1.00 10.49 192 GLY A C 1
ATOM 1378 O O . GLY A 1 224 ? 150.892 57.409 9.890 1.00 13.14 192 GLY A O 1
ATOM 1379 N N . ALA A 1 225 ? 149.697 59.118 8.983 1.00 7.78 193 ALA A N 1
ATOM 1380 C CA . ALA A 1 225 ? 149.123 58.291 7.958 1.00 6.91 193 ALA A CA 1
ATOM 1381 C C . ALA A 1 225 ? 150.225 57.854 6.969 1.00 7.76 193 ALA A C 1
ATOM 1382 O O . ALA A 1 225 ? 150.143 56.777 6.364 1.00 9.29 193 ALA A O 1
ATOM 1384 N N . LEU A 1 226 ? 151.205 58.722 6.754 1.00 6.88 194 LEU A N 1
ATOM 1385 C CA . LEU A 1 226 ? 152.403 58.322 6.034 1.00 8.40 194 LEU A CA 1
ATOM 1386 C C . LEU A 1 226 ? 153.577 58.451 6.959 1.00 7.89 194 LEU A C 1
ATOM 1387 O O . LEU A 1 226 ? 153.646 59.385 7.729 1.00 8.03 194 LEU A O 1
ATOM 1392 N N . SER A 1 227 ? 154.585 57.613 6.763 1.00 8.57 195 SER A N 1
ATOM 1393 C CA . SER A 1 227 ? 155.852 57.830 7.425 1.00 8.00 195 SER A CA 1
ATOM 1394 C C . SER A 1 227 ? 156.435 59.162 6.930 1.00 7.66 195 SER A C 1
ATOM 1395 O O . SER A 1 227 ? 156.126 59.622 5.831 1.00 6.19 195 SER A O 1
ATOM 1398 N N . LEU A 1 228 ? 157.296 59.773 7.722 1.00 8.43 196 LEU A N 1
ATOM 1399 C CA . LEU A 1 228 ? 158.028 60.938 7.264 1.00 8.89 196 LEU A CA 1
ATOM 1400 C C . LEU A 1 228 ? 158.750 60.704 5.951 1.00 8.52 196 LEU A C 1
ATOM 1401 O O . LEU A 1 228 ? 158.736 61.563 5.056 1.00 9.35 196 LEU A O 1
ATOM 1406 N N . GLY A 1 229 ? 159.430 59.559 5.846 1.00 9.00 197 GLY A N 1
ATOM 1407 C CA . GLY A 1 229 ? 160.114 59.193 4.607 1.00 8.33 197 GLY A CA 1
ATOM 1408 C C . GLY A 1 229 ? 159.195 59.153 3.402 1.00 7.56 197 GLY A C 1
ATOM 1409 O O . GLY A 1 229 ? 159.538 59.666 2.351 1.00 7.21 197 GLY A O 1
ATOM 1410 N N . ASP A 1 230 ? 158.067 58.441 3.533 1.00 6.58 198 ASP A N 1
ATOM 1411 C CA . ASP A 1 230 ? 157.132 58.284 2.414 1.00 6.00 198 ASP A CA 1
ATOM 1412 C C . ASP A 1 230 ? 156.537 59.637 2.027 1.00 5.79 198 ASP A C 1
ATOM 1413 O O . ASP A 1 230 ? 156.469 59.954 0.862 1.00 5.50 198 ASP A O 1
ATOM 1418 N N . ALA A 1 231 ? 156.113 60.434 3.017 1.00 4.73 199 ALA A N 1
ATOM 1419 C CA . ALA A 1 231 ? 155.537 61.768 2.719 1.00 4.71 199 ALA A CA 1
ATOM 1420 C C . ALA A 1 231 ? 156.576 62.645 2.003 1.00 4.49 199 ALA A C 1
ATOM 1421 O O . ALA A 1 231 ? 156.295 63.278 0.968 1.00 3.78 199 ALA A O 1
ATOM 1423 N N . ALA A 1 232 ? 157.782 62.653 2.517 1.00 5.51 200 ALA A N 1
ATOM 1424 C CA . ALA A 1 232 ? 158.848 63.399 1.894 1.00 5.89 200 ALA A CA 1
ATOM 1425 C C . ALA A 1 232 ? 159.098 62.980 0.451 1.00 5.97 200 ALA A C 1
ATOM 1426 O O . ALA A 1 232 ? 159.223 63.823 -0.451 1.00 5.76 200 ALA A O 1
ATOM 1428 N N . GLN A 1 233 ? 159.138 61.687 0.213 1.00 6.92 201 GLN A N 1
ATOM 1429 C CA . GLN A 1 233 ? 159.367 61.179 -1.102 1.00 6.70 201 GLN A CA 1
ATOM 1430 C C . GLN A 1 233 ? 158.217 61.498 -2.067 1.00 6.10 201 GLN A C 1
ATOM 1431 O O . GLN A 1 233 ? 158.471 61.839 -3.228 1.00 6.61 201 GLN A O 1
ATOM 1437 N N . VAL A 1 234 ? 156.975 61.499 -1.571 1.00 5.74 202 VAL A N 1
ATOM 1438 C CA . VAL A 1 234 ? 155.844 61.894 -2.390 1.00 5.23 202 VAL A CA 1
ATOM 1439 C C . VAL A 1 234 ? 155.984 63.338 -2.844 1.00 5.61 202 VAL A C 1
ATOM 1440 O O . VAL A 1 234 ? 155.816 63.647 -4.043 1.00 5.57 202 VAL A O 1
ATOM 1444 N N . VAL A 1 235 ? 156.257 64.238 -1.916 1.00 5.09 203 VAL A N 1
ATOM 1445 C CA . VAL A 1 235 ? 156.300 65.653 -2.292 1.00 5.17 203 VAL A CA 1
ATOM 1446 C C . VAL A 1 235 ? 157.486 65.972 -3.208 1.00 4.95 203 VAL A C 1
ATOM 1447 O O . VAL A 1 235 ? 157.328 66.725 -4.174 1.00 5.43 203 VAL A O 1
ATOM 1451 N N . VAL A 1 236 ? 158.607 65.286 -3.015 1.00 4.14 204 VAL A N 1
ATOM 1452 C CA . VAL A 1 236 ? 159.771 65.482 -3.870 1.00 4.50 204 VAL A CA 1
ATOM 1453 C C . VAL A 1 236 ? 159.483 64.974 -5.282 1.00 5.18 204 VAL A C 1
ATOM 1454 O O . VAL A 1 236 ? 159.663 65.687 -6.248 1.00 4.37 204 VAL A O 1
ATOM 1458 N N . LEU A 1 237 ? 158.990 63.760 -5.405 1.00 5.50 205 LEU A N 1
ATOM 1459 C CA . LEU A 1 237 ? 158.846 63.171 -6.732 1.00 6.36 205 LEU A CA 1
ATOM 1460 C C . LEU A 1 237 ? 157.729 63.814 -7.516 1.00 6.02 205 LEU A C 1
ATOM 1461 O O . LEU A 1 237 ? 157.848 63.993 -8.715 1.00 5.94 205 LEU A O 1
ATOM 1466 N N . ARG A 1 238 ? 156.600 64.062 -6.872 1.00 5.23 206 ARG A N 1
ATOM 1467 C CA . ARG A 1 238 ? 155.510 64.692 -7.558 1.00 6.13 206 ARG A CA 1
ATOM 1468 C C . ARG A 1 238 ? 155.862 66.097 -8.037 1.00 5.48 206 ARG A C 1
ATOM 1469 O O . ARG A 1 238 ? 155.571 66.450 -9.168 1.00 6.48 206 ARG A O 1
ATOM 1477 N N . SER A 1 239 ? 156.516 66.902 -7.184 1.00 5.43 207 SER A N 1
ATOM 1478 C CA . SER A 1 239 ? 156.887 68.250 -7.590 1.00 5.11 207 SER A CA 1
ATOM 1479 C C . SER A 1 239 ? 157.951 68.247 -8.695 1.00 5.57 207 SER A C 1
ATOM 1480 O O . SER A 1 239 ? 157.910 69.077 -9.593 1.00 5.29 207 SER A O 1
ATOM 1483 N N . GLN A 1 240 ? 158.865 67.288 -8.653 1.00 5.09 208 GLN A N 1
ATOM 1484 C CA . GLN A 1 240 ? 159.839 67.120 -9.763 1.00 5.82 208 GLN A CA 1
ATOM 1485 C C . GLN A 1 240 ? 159.137 66.753 -11.072 1.00 5.53 208 GLN A C 1
ATOM 1486 O O . GLN A 1 240 ? 159.436 67.314 -12.133 1.00 5.92 208 GLN A O 1
ATOM 1492 N N . LEU A 1 241 ? 158.125 65.897 -10.995 1.00 5.76 209 LEU A N 1
ATOM 1493 C CA . LEU A 1 241 ? 157.377 65.530 -12.246 1.00 6.61 209 LEU A CA 1
ATOM 1494 C C . LEU A 1 241 ? 156.713 66.764 -12.825 1.00 6.25 209 LEU A C 1
ATOM 1495 O O . LEU A 1 241 ? 156.779 67.027 -14.042 1.00 6.54 209 LEU A O 1
ATOM 1500 N N . PHE A 1 242 ? 156.127 67.563 -11.951 1.00 7.08 210 PHE A N 1
ATOM 1501 C CA . PHE A 1 242 ? 155.473 68.791 -12.381 1.00 7.17 210 PHE A CA 1
ATOM 1502 C C . PHE A 1 242 ? 156.481 69.786 -12.971 1.00 7.04 210 PHE A C 1
ATOM 1503 O O . PHE A 1 242 ? 156.151 70.521 -13.925 1.00 7.38 210 PHE A O 1
ATOM 1511 N N . ALA A 1 243 ? 157.652 69.896 -12.355 1.00 6.02 211 ALA A N 1
ATOM 1512 C CA . ALA A 1 243 ? 158.745 70.742 -12.903 1.00 6.84 211 ALA A CA 1
ATOM 1513 C C . ALA A 1 243 ? 159.109 70.277 -14.319 1.00 8.64 211 ALA A C 1
ATOM 1514 O O . ALA A 1 243 ? 159.390 71.100 -15.215 1.00 9.31 211 ALA A O 1
ATOM 1516 N N . ASP A 1 244 ? 159.194 68.981 -14.482 1.00 7.65 212 ASP A N 1
ATOM 1517 C CA . ASP A 1 244 ? 159.524 68.393 -15.768 1.00 9.38 212 ASP A CA 1
ATOM 1518 C C . ASP A 1 244 ? 158.486 68.539 -16.890 1.00 11.05 212 ASP A C 1
ATOM 1519 O O . ASP A 1 244 ? 158.847 68.642 -18.053 1.00 9.99 212 ASP A O 1
ATOM 1524 N N . GLU A 1 245 ? 157.201 68.409 -16.552 1.00 9.28 213 GLU A N 1
ATOM 1525 C CA . GLU A 1 245 ? 156.143 68.419 -17.576 1.00 11.20 213 GLU A CA 1
ATOM 1526 C C . GLU A 1 245 ? 155.052 69.503 -17.627 1.00 11.29 213 GLU A C 1
ATOM 1527 O O . GLU A 1 245 ? 154.387 69.645 -18.652 1.00 11.18 213 GLU A O 1
ATOM 1533 N N . LEU A 1 246 ? 154.855 70.257 -16.552 1.00 9.24 214 LEU A N 1
ATOM 1534 C CA . LEU A 1 246 ? 153.808 71.247 -16.526 1.00 8.04 214 LEU A CA 1
ATOM 1535 C C . LEU A 1 246 ? 154.256 72.723 -16.420 1.00 7.82 214 LEU A C 1
ATOM 1536 O O . LEU A 1 246 ? 153.470 73.603 -16.629 1.00 7.38 214 LEU A O 1
ATOM 1541 N N . VAL A 1 247 ? 155.506 72.957 -16.059 1.00 8.83 215 VAL A N 1
ATOM 1542 C CA . VAL A 1 247 ? 155.937 74.346 -15.858 1.00 9.24 215 VAL A CA 1
ATOM 1543 C C . VAL A 1 247 ? 155.903 75.093 -17.204 1.00 11.95 215 VAL A C 1
ATOM 1544 O O . VAL A 1 247 ? 156.258 74.518 -18.240 1.00 11.04 215 VAL A O 1
ATOM 1548 N N . GLY A 1 248 ? 155.247 76.245 -17.211 1.00 11.52 216 GLY A N 1
ATOM 1549 C CA . GLY A 1 248 ? 155.057 77.016 -18.442 1.00 11.49 216 GLY A CA 1
ATOM 1550 C C . GLY A 1 248 ? 153.723 76.752 -19.132 1.00 11.30 216 GLY A C 1
ATOM 1551 O O . GLY A 1 248 ? 153.267 77.548 -19.939 1.00 12.03 216 GLY A O 1
ATOM 1552 N N . LYS A 1 249 ? 153.128 75.611 -18.863 1.00 9.28 217 LYS A N 1
ATOM 1553 C CA . LYS A 1 249 ? 151.904 75.206 -19.569 1.00 9.14 217 LYS A CA 1
ATOM 1554 C C . LYS A 1 249 ? 150.644 75.666 -18.858 1.00 8.37 217 LYS A C 1
ATOM 1555 O O . LYS A 1 249 ? 149.532 75.525 -19.391 1.00 8.89 217 LYS A O 1
ATOM 1561 N N . GLY A 1 250 ? 150.798 76.159 -17.627 1.00 7.10 218 GLY A N 1
ATOM 1562 C CA . GLY A 1 250 ? 149.655 76.514 -16.810 1.00 6.34 218 GLY A CA 1
ATOM 1563 C C . GLY A 1 250 ? 150.061 77.014 -15.453 1.00 6.85 218 GLY A C 1
ATOM 1564 O O . GLY A 1 250 ? 151.216 76.930 -15.086 1.00 5.97 218 GLY A O 1
ATOM 1565 N N . ALA A 1 251 ? 149.090 77.562 -14.724 1.00 7.33 219 ALA A N 1
ATOM 1566 C CA . ALA A 1 251 ? 149.270 77.936 -13.367 1.00 6.66 219 ALA A CA 1
ATOM 1567 C C . ALA A 1 251 ? 147.898 77.951 -12.673 1.00 6.88 219 ALA A C 1
ATOM 1568 O O . ALA A 1 251 ? 146.886 77.506 -13.248 1.00 6.81 219 ALA A O 1
ATOM 1570 N N . VAL A 1 252 ? 147.873 78.380 -11.422 1.00 6.73 220 VAL A N 1
ATOM 1571 C CA . VAL A 1 252 ? 146.632 78.540 -10.681 1.00 8.76 220 VAL A CA 1
ATOM 1572 C C . VAL A 1 252 ? 146.539 79.961 -10.099 1.00 10.94 220 VAL A C 1
ATOM 1573 O O . VAL A 1 252 ? 147.508 80.482 -9.659 1.00 9.63 220 VAL A O 1
ATOM 1577 N N . ALA A 1 253 ? 145.341 80.494 -10.142 1.00 8.09 221 ALA A N 1
ATOM 1578 C CA . ALA A 1 253 ? 145.054 81.818 -9.611 1.00 9.24 221 ALA A CA 1
ATOM 1579 C C . ALA A 1 253 ? 143.992 81.743 -8.537 1.00 10.44 221 ALA A C 1
ATOM 1580 O O . ALA A 1 253 ? 143.053 80.964 -8.621 1.00 8.84 221 ALA A O 1
ATOM 1582 N N . SER A 1 254 ? 144.132 82.574 -7.523 1.00 9.43 222 SER A N 1
ATOM 1583 C CA . SER A 1 254 ? 143.065 82.806 -6.590 1.00 9.20 222 SER A CA 1
ATOM 1584 C C . SER A 1 254 ? 142.124 83.885 -7.147 1.00 10.19 222 SER A C 1
ATOM 1585 O O . SER A 1 254 ? 142.581 84.885 -7.683 1.00 9.22 222 SER A O 1
ATOM 1588 N N . VAL A 1 255 ? 140.839 83.739 -6.862 1.00 9.34 223 VAL A N 1
ATOM 1589 C CA . VAL A 1 255 ? 139.824 84.711 -7.303 1.00 8.93 223 VAL A CA 1
ATOM 1590 C C . VAL A 1 255 ? 138.812 84.881 -6.219 1.00 9.60 223 VAL A C 1
ATOM 1591 O O . VAL A 1 255 ? 138.233 83.915 -5.773 1.00 8.09 223 VAL A O 1
ATOM 1595 N N . SER A 1 256 ? 138.618 86.104 -5.732 1.00 9.70 224 SER A N 1
ATOM 1596 C CA . SER A 1 256 ? 137.605 86.325 -4.688 1.00 11.93 224 SER A CA 1
ATOM 1597 C C . SER A 1 256 ? 136.195 86.584 -5.262 1.00 13.37 224 SER A C 1
ATOM 1598 O O . SER A 1 256 ? 135.640 87.678 -5.103 1.00 11.71 224 SER A O 1
ATOM 1601 N N . LEU A 1 257 ? 135.634 85.561 -5.909 1.00 12.36 225 LEU A N 1
ATOM 1602 C CA . LEU A 1 257 ? 134.241 85.540 -6.325 1.00 12.39 225 LEU A CA 1
ATOM 1603 C C . LEU A 1 257 ? 133.696 84.136 -6.079 1.00 13.36 225 LEU A C 1
ATOM 1604 O O . LEU A 1 257 ? 134.450 83.186 -6.065 1.00 11.54 225 LEU A O 1
ATOM 1609 N N . PRO A 1 258 ? 132.377 84.009 -5.989 1.00 12.05 226 PRO A N 1
ATOM 1610 C CA . PRO A 1 258 ? 131.693 82.724 -5.893 1.00 13.49 226 PRO A CA 1
ATOM 1611 C C . PRO A 1 258 ? 131.950 81.868 -7.117 1.00 12.69 226 PRO A C 1
ATOM 1612 O O . PRO A 1 258 ? 132.064 82.399 -8.214 1.00 13.21 226 PRO A O 1
ATOM 1616 N N . ALA A 1 259 ? 131.971 80.546 -6.935 1.00 11.92 227 ALA A N 1
ATOM 1617 C CA . ALA A 1 259 ? 132.205 79.624 -8.043 1.00 12.94 227 ALA A CA 1
ATOM 1618 C C . ALA A 1 259 ? 131.330 79.936 -9.243 1.00 13.70 227 ALA A C 1
ATOM 1619 O O . ALA A 1 259 ? 131.807 79.982 -10.348 1.00 13.68 227 ALA A O 1
ATOM 1621 N N . ALA A 1 260 ? 130.034 80.139 -9.019 1.00 15.21 228 ALA A N 1
ATOM 1622 C CA . ALA A 1 260 ? 129.108 80.308 -10.142 1.00 14.84 228 ALA A CA 1
ATOM 1623 C C . ALA A 1 260 ?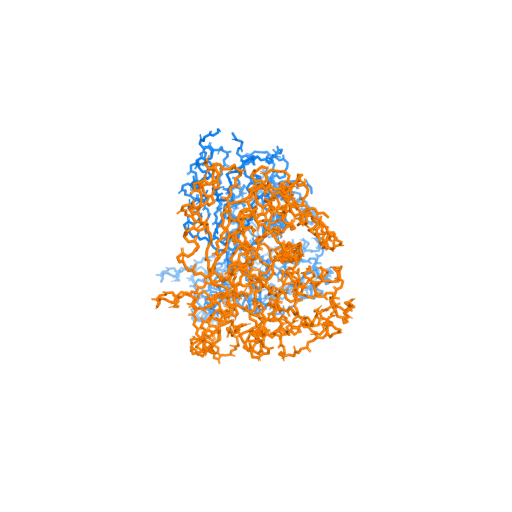 129.486 81.517 -10.996 1.00 13.42 228 ALA A C 1
ATOM 1624 O O . ALA A 1 260 ? 129.379 81.472 -12.228 1.00 12.10 228 ALA A O 1
ATOM 1626 N N . GLU A 1 261 ? 129.861 82.617 -10.357 1.00 11.92 229 GLU A N 1
ATOM 1627 C CA . GLU A 1 261 ? 130.259 83.798 -11.082 1.00 13.31 229 GLU A CA 1
ATOM 1628 C C . GLU A 1 261 ? 131.526 83.525 -11.900 1.00 10.72 229 GLU A C 1
ATOM 1629 O O . GLU A 1 261 ? 131.662 83.991 -13.010 1.00 10.50 229 GLU A O 1
ATOM 1635 N N . VAL A 1 262 ? 132.477 82.811 -11.323 1.00 8.77 230 VAL A N 1
ATOM 1636 C CA . VAL A 1 262 ? 133.705 82.497 -12.040 1.00 9.17 230 VAL A CA 1
ATOM 1637 C C . VAL A 1 262 ? 133.454 81.556 -13.252 1.00 9.90 230 VAL A C 1
ATOM 1638 O O . VAL A 1 262 ? 133.984 81.793 -14.336 1.00 10.93 230 VAL A O 1
ATOM 1642 N N . GLU A 1 263 ? 132.613 80.532 -13.068 1.00 11.00 231 GLU A N 1
ATOM 1643 C CA . GLU A 1 263 ? 132.158 79.673 -14.186 1.00 12.22 231 GLU A CA 1
ATOM 1644 C C . GLU A 1 263 ? 131.633 80.507 -15.361 1.00 12.72 231 GLU A C 1
ATOM 1645 O O . GLU A 1 263 ? 131.965 80.244 -16.532 1.00 11.92 231 GLU A O 1
ATOM 1651 N N . ALA A 1 264 ? 130.830 81.518 -15.053 1.00 13.58 232 ALA A N 1
ATOM 1652 C CA . ALA A 1 264 ? 130.258 82.387 -16.100 1.00 12.63 232 ALA A CA 1
ATOM 1653 C C . ALA A 1 264 ? 131.358 83.110 -16.852 1.00 12.92 232 ALA A C 1
ATOM 1654 O O . ALA A 1 264 ? 131.318 83.237 -18.083 1.00 11.88 232 ALA A O 1
ATOM 1656 N N . ARG A 1 265 ? 132.395 83.492 -16.138 1.00 10.40 233 ARG A N 1
ATOM 1657 C CA . ARG A 1 265 ? 133.454 84.274 -16.731 1.00 10.11 233 ARG A CA 1
ATOM 1658 C C . ARG A 1 265 ? 134.466 83.445 -17.497 1.00 8.23 233 ARG A C 1
ATOM 1659 O O . ARG A 1 265 ? 135.102 83.945 -18.389 1.00 9.78 233 ARG A O 1
ATOM 1667 N N . ILE A 1 266 ? 134.603 82.157 -17.176 1.00 8.33 234 ILE A N 1
ATOM 1668 C CA . ILE A 1 266 ? 135.612 81.344 -17.896 1.00 7.11 234 ILE A CA 1
ATOM 1669 C C . ILE A 1 266 ? 135.053 80.604 -19.139 1.00 7.18 234 ILE A C 1
ATOM 1670 O O . ILE A 1 266 ? 135.805 80.089 -19.949 1.00 8.94 234 ILE A O 1
ATOM 1675 N N . ALA A 1 267 ? 133.737 80.538 -19.260 1.00 6.97 235 ALA A N 1
ATOM 1676 C CA . ALA A 1 267 ? 133.125 79.771 -20.362 1.00 6.61 235 ALA A CA 1
ATOM 1677 C C . ALA A 1 267 ? 133.680 80.185 -21.727 1.00 6.87 235 ALA A C 1
ATOM 1678 O O . ALA A 1 267 ? 133.942 79.349 -22.579 1.00 6.78 235 ALA A O 1
ATOM 1680 N N . ARG A 1 268 ? 133.951 81.476 -21.905 1.00 7.87 236 ARG A N 1
ATOM 1681 C CA . ARG A 1 268 ? 134.366 81.946 -23.196 1.00 8.85 236 ARG A CA 1
ATOM 1682 C C . ARG A 1 268 ? 135.715 81.429 -23.614 1.00 8.62 236 ARG A C 1
ATOM 1683 O O . ARG A 1 268 ? 136.057 81.494 -24.779 1.00 9.01 236 ARG A O 1
ATOM 1691 N N . PHE A 1 269 ? 136.473 80.843 -22.658 1.00 7.99 237 PHE A N 1
ATOM 1692 C CA . PHE A 1 269 ? 137.794 80.313 -22.961 1.00 8.00 237 PHE A CA 1
ATOM 1693 C C . PHE A 1 269 ? 137.736 78.852 -23.371 1.00 7.11 237 PHE A C 1
ATOM 1694 O O . PHE A 1 269 ? 138.708 78.326 -23.856 1.00 8.45 237 PHE A O 1
ATOM 1702 N N . ASN A 1 270 ? 136.602 78.195 -23.127 1.00 7.10 238 ASN A N 1
ATOM 1703 C CA . ASN A 1 270 ? 136.546 76.743 -23.082 1.00 7.51 238 ASN A CA 1
ATOM 1704 C C . ASN A 1 270 ? 135.656 76.158 -24.179 1.00 8.96 238 ASN A C 1
ATOM 1705 O O . ASN A 1 270 ? 135.012 75.129 -23.976 1.00 7.86 238 ASN A O 1
ATOM 1710 N N . GLY A 1 271 ? 135.508 76.902 -25.263 1.00 10.24 239 GLY A N 1
ATOM 1711 C CA . GLY A 1 271 ? 134.609 76.497 -26.361 1.00 12.41 239 GLY A CA 1
ATOM 1712 C C . GLY A 1 271 ? 135.054 75.226 -27.052 1.00 16.65 239 GLY A C 1
ATOM 1713 O O . GLY A 1 271 ? 134.212 74.423 -27.498 1.00 18.89 239 GLY A O 1
ATOM 1714 N N . ASP A 1 272 ? 136.376 75.027 -27.136 1.00 16.95 240 ASP A N 1
ATOM 1715 C CA . ASP A 1 272 ? 136.958 73.962 -27.939 1.00 21.57 240 ASP A CA 1
ATOM 1716 C C . ASP A 1 272 ? 137.554 72.838 -27.070 1.00 26.25 240 ASP A C 1
ATOM 1717 O O . ASP A 1 272 ? 137.582 71.678 -27.468 1.00 27.14 240 ASP A O 1
ATOM 1722 N N . ALA A 1 273 ? 138.193 73.225 -25.987 1.00 21.62 241 ALA A N 1
ATOM 1723 C CA . ALA A 1 273 ? 138.821 72.276 -25.076 1.00 21.49 241 ALA A CA 1
ATOM 1724 C C . ALA A 1 273 ? 138.893 72.957 -23.735 1.00 17.76 241 ALA A C 1
ATOM 1725 O O . ALA A 1 273 ? 138.585 74.147 -23.633 1.00 16.29 241 ALA A O 1
ATOM 1727 N N . GLU A 1 274 ? 139.129 72.193 -22.674 1.00 16.74 242 GLU A N 1
ATOM 1728 C CA . GLU A 1 274 ? 139.285 72.805 -21.355 1.00 15.82 242 GLU A CA 1
ATOM 1729 C C . GLU A 1 274 ? 140.544 73.669 -21.335 1.00 14.32 242 GLU A C 1
ATOM 1730 O O . GLU A 1 274 ? 141.652 73.158 -21.506 1.00 18.46 242 GLU A O 1
ATOM 1736 N N . VAL A 1 275 ? 140.383 74.968 -21.108 1.00 10.43 243 VAL A N 1
ATOM 1737 C CA . VAL A 1 275 ? 141.535 75.875 -21.060 1.00 8.97 243 VAL A CA 1
ATOM 1738 C C . VAL A 1 275 ? 141.701 76.399 -19.622 1.00 8.78 243 VAL A C 1
ATOM 1739 O O . VAL A 1 275 ? 142.825 76.471 -19.096 1.00 10.82 243 VAL A O 1
ATOM 1743 N N . LEU A 1 276 ? 140.573 76.717 -18.995 1.00 7.67 244 LEU A N 1
ATOM 1744 C CA . LEU A 1 276 ? 140.518 77.134 -17.618 1.00 7.79 244 LEU A CA 1
ATOM 1745 C C . LEU A 1 276 ? 139.433 76.339 -16.899 1.00 9.57 244 LEU A C 1
ATOM 1746 O O . LEU A 1 276 ? 138.373 76.004 -17.482 1.00 9.39 244 LEU A O 1
ATOM 1751 N N . SER A 1 277 ? 139.636 76.101 -15.620 1.00 8.94 245 SER A N 1
ATOM 1752 C CA . SER A 1 277 ? 138.665 75.362 -14.835 1.00 8.69 245 SER A CA 1
ATOM 1753 C C . SER A 1 277 ? 138.816 75.640 -13.381 1.00 8.37 245 SER A C 1
ATOM 1754 O O . SER A 1 277 ? 139.857 76.059 -12.928 1.00 7.32 245 SER A O 1
ATOM 1757 N N . ILE A 1 278 ? 137.739 75.522 -12.648 1.00 7.18 246 ILE A N 1
ATOM 1758 C CA . ILE A 1 278 ? 137.822 75.796 -11.233 1.00 8.09 246 ILE A CA 1
ATOM 1759 C C . ILE A 1 278 ? 138.613 74.685 -10.552 1.00 9.35 246 ILE A C 1
ATOM 1760 O O . ILE A 1 278 ? 138.296 73.454 -10.707 1.00 8.30 246 ILE A O 1
ATOM 1765 N N . ALA A 1 279 ? 139.667 75.108 -9.833 1.00 7.29 247 ALA A N 1
ATOM 1766 C CA . ALA A 1 279 ? 140.658 74.200 -9.240 1.00 7.41 247 ALA A CA 1
ATOM 1767 C C . ALA A 1 279 ? 140.444 74.012 -7.749 1.00 7.76 247 ALA A C 1
ATOM 1768 O O . ALA A 1 279 ? 141.017 73.104 -7.151 1.00 8.05 247 ALA A O 1
ATOM 1770 N N . GLY A 1 280 ? 139.607 74.842 -7.146 1.00 7.69 248 GLY A N 1
ATOM 1771 C CA . GLY A 1 280 ? 139.401 74.787 -5.707 1.00 8.61 248 GLY A CA 1
ATOM 1772 C C . GLY A 1 280 ? 138.233 75.637 -5.274 1.00 8.39 248 GLY A C 1
ATOM 1773 O O . GLY A 1 280 ? 138.043 76.723 -5.765 1.00 6.73 248 GLY A O 1
ATOM 1774 N N . ASN A 1 281 ? 137.550 75.182 -4.250 1.00 8.71 249 ASN A N 1
ATOM 1775 C CA . ASN A 1 281 ? 136.574 76.004 -3.538 1.00 11.45 249 ASN A CA 1
ATOM 1776 C C . ASN A 1 281 ? 137.006 76.203 -2.113 1.00 11.19 249 ASN A C 1
ATOM 1777 O O . ASN A 1 281 ? 137.041 75.247 -1.347 1.00 12.87 249 ASN A O 1
ATOM 1782 N N . ASN A 1 282 ? 137.368 77.439 -1.762 1.00 9.83 250 ASN A N 1
ATOM 1783 C CA . ASN A 1 282 ? 137.969 77.730 -0.473 1.00 11.79 250 ASN A CA 1
ATOM 1784 C C . ASN A 1 282 ? 137.029 78.414 0.487 1.00 13.83 250 ASN A C 1
ATOM 1785 O O . ASN A 1 282 ? 137.246 78.394 1.722 1.00 12.79 250 ASN A O 1
ATOM 1790 N N . GLY A 1 283 ? 136.043 79.101 -0.065 1.00 10.86 251 GLY A N 1
ATOM 1791 C CA . GLY A 1 283 ? 134.961 79.666 0.735 1.00 11.70 251 GLY A CA 1
ATOM 1792 C C . GLY A 1 283 ? 133.874 80.186 -0.169 1.00 12.42 251 GLY A C 1
ATOM 1793 O O . GLY A 1 283 ? 133.998 80.092 -1.403 1.00 12.88 251 GLY A O 1
ATOM 1794 N N . PRO A 1 284 ? 132.819 80.797 0.422 1.00 12.88 252 PRO A N 1
ATOM 1795 C CA . PRO A 1 284 ? 131.640 81.124 -0.396 1.00 14.13 252 PRO A CA 1
ATOM 1796 C C . PRO A 1 284 ? 131.973 82.146 -1.464 1.00 13.85 252 PRO A C 1
ATOM 1797 O O . PRO A 1 284 ? 131.315 82.183 -2.524 1.00 15.17 252 PRO A O 1
ATOM 1801 N N . ARG A 1 285 ? 133.062 82.893 -1.251 1.00 15.31 253 ARG A N 1
ATOM 1802 C CA . ARG A 1 285 ? 133.458 83.923 -2.180 1.00 16.33 253 ARG A CA 1
ATOM 1803 C C . ARG A 1 285 ? 134.937 83.848 -2.472 1.00 15.81 253 ARG A C 1
ATOM 1804 O O . ARG A 1 285 ? 135.560 84.835 -2.817 1.00 13.18 253 ARG A O 1
ATOM 1812 N N . SER A 1 286 ? 135.461 82.637 -2.475 1.00 12.96 254 SER A N 1
ATOM 1813 C CA . SER A 1 286 ? 136.867 82.444 -2.669 1.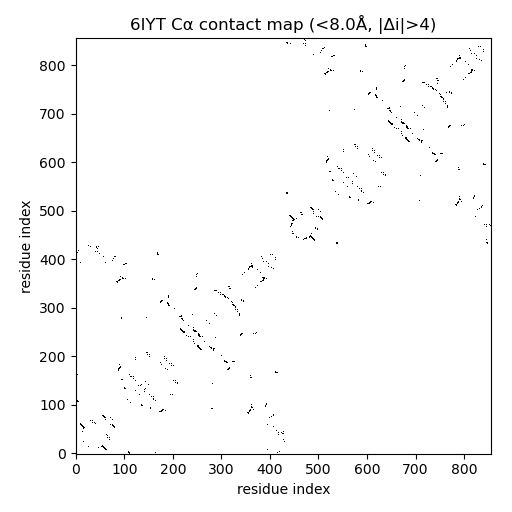00 12.14 254 SER A CA 1
ATOM 1814 C C . SER A 1 286 ? 137.114 81.119 -3.405 1.00 10.55 254 SER A C 1
ATOM 1815 O O . SER A 1 286 ? 136.872 80.051 -2.849 1.00 10.87 254 SER A O 1
ATOM 1818 N N . VAL A 1 287 ? 137.624 81.200 -4.628 1.00 10.19 255 VAL A N 1
ATOM 1819 C CA . VAL A 1 287 ? 137.937 79.987 -5.435 1.00 9.76 255 VAL A CA 1
ATOM 1820 C C . VAL A 1 287 ? 139.289 80.139 -6.098 1.00 10.40 255 VAL A C 1
ATOM 1821 O O . VAL A 1 287 ? 139.930 81.190 -5.969 1.00 7.75 255 VAL A O 1
ATOM 1825 N N . THR A 1 288 ? 139.826 79.036 -6.600 1.00 8.39 256 THR A N 1
ATOM 1826 C CA . THR A 1 288 ? 141.012 79.063 -7.410 1.00 9.11 256 THR A CA 1
ATOM 1827 C C . THR A 1 288 ? 140.680 78.526 -8.812 1.00 8.20 256 THR A C 1
ATOM 1828 O O . THR A 1 288 ? 139.852 77.757 -8.950 1.00 7.37 256 THR A O 1
ATOM 1832 N N . VAL A 1 289 ? 141.429 78.989 -9.772 1.00 6.69 257 VAL A N 1
ATOM 1833 C CA . VAL A 1 289 ? 141.226 78.656 -11.179 1.00 6.12 257 VAL A CA 1
ATOM 1834 C C . VAL A 1 289 ? 142.551 78.199 -11.797 1.00 6.90 257 VAL A C 1
ATOM 1835 O O . VAL A 1 289 ? 143.575 78.843 -11.591 1.00 7.83 257 VAL A O 1
ATOM 1839 N N . ALA A 1 290 ? 142.547 77.017 -12.421 1.00 6.74 258 ALA A N 1
ATOM 1840 C CA . ALA A 1 290 ? 143.738 76.462 -13.053 1.00 6.33 258 ALA A CA 1
ATOM 1841 C C . ALA A 1 290 ? 143.620 76.544 -14.562 1.00 7.63 258 ALA A C 1
ATOM 1842 O O . ALA A 1 290 ? 142.553 76.342 -15.112 1.00 7.43 258 ALA A O 1
ATOM 1844 N N . GLY A 1 291 ? 144.747 76.703 -15.237 1.00 6.41 259 GLY A N 1
ATOM 1845 C CA . GLY A 1 291 ? 144.788 76.475 -16.655 1.00 7.21 259 GLY A CA 1
ATOM 1846 C C . GLY A 1 291 ? 145.931 77.189 -17.335 1.00 7.71 259 GLY A C 1
ATOM 1847 O O . GLY A 1 291 ? 146.854 77.696 -16.682 1.00 7.05 259 GLY A O 1
ATOM 1848 N N . GLN A 1 292 ? 145.790 77.363 -18.640 1.00 8.21 260 GLN A N 1
ATOM 1849 C CA . GLN A 1 292 ? 146.844 77.915 -19.474 1.00 8.94 260 GLN A CA 1
ATOM 1850 C C . GLN A 1 292 ? 147.210 79.319 -18.985 1.00 8.53 260 GLN A C 1
ATOM 1851 O O . GLN A 1 292 ? 146.344 80.086 -18.612 1.00 8.46 260 GLN A O 1
ATOM 1857 N N . VAL A 1 293 ? 148.501 79.644 -18.998 1.00 8.99 261 VAL A N 1
ATOM 1858 C CA . VAL A 1 293 ? 148.981 80.886 -18.374 1.00 9.94 261 VAL A CA 1
ATOM 1859 C C . VAL A 1 293 ? 148.395 82.132 -19.042 1.00 10.84 261 VAL A C 1
ATOM 1860 O O . VAL A 1 293 ? 147.926 83.039 -18.364 1.00 10.48 261 VAL A O 1
ATOM 1864 N N . ALA A 1 294 ? 148.418 82.169 -20.366 1.00 12.71 262 ALA A N 1
ATOM 1865 C CA . ALA A 1 294 ? 147.935 83.358 -21.089 1.00 12.80 262 ALA A CA 1
ATOM 1866 C C . ALA A 1 294 ? 146.467 83.636 -20.786 1.00 10.90 262 ALA A C 1
ATOM 1867 O O . ALA A 1 294 ? 146.090 84.774 -20.440 1.00 9.39 262 ALA A O 1
ATOM 1869 N N . ALA A 1 295 ? 145.649 82.601 -20.864 1.00 10.34 263 ALA A N 1
ATOM 1870 C CA . ALA A 1 295 ? 144.219 82.710 -20.544 1.00 9.51 263 ALA A CA 1
ATOM 1871 C C . ALA A 1 295 ? 144.019 83.114 -19.085 1.00 10.40 263 ALA A C 1
ATOM 1872 O O . ALA A 1 295 ? 143.140 83.949 -18.738 1.00 8.41 263 ALA A O 1
ATOM 1874 N N . LEU A 1 296 ? 144.824 82.518 -18.207 1.00 9.30 264 LEU A N 1
ATOM 1875 C CA . LEU A 1 296 ? 144.710 82.798 -16.788 1.00 9.86 264 LEU A CA 1
ATOM 1876 C C . LEU A 1 296 ? 145.031 84.246 -16.483 1.00 9.79 264 LEU A C 1
ATOM 1877 O O . LEU A 1 296 ? 144.319 84.914 -15.709 1.00 11.01 264 LEU A O 1
ATOM 1882 N N . GLU A 1 297 ? 146.096 84.740 -17.071 1.00 10.83 265 GLU A N 1
ATOM 1883 C CA . GLU A 1 297 ? 146.470 86.161 -16.924 1.00 12.03 265 GLU A CA 1
ATOM 1884 C C . GLU A 1 297 ? 145.428 87.110 -17.503 1.00 13.62 265 GLU A C 1
ATOM 1885 O O . GLU A 1 297 ? 145.171 88.173 -16.935 1.00 14.82 265 GLU A O 1
ATOM 1891 N N . GLU A 1 298 ? 144.826 86.725 -18.619 1.00 13.23 266 GLU A N 1
ATOM 1892 C CA . GLU A 1 298 ? 143.745 87.506 -19.221 1.00 13.40 266 GLU A CA 1
ATOM 1893 C C . GLU A 1 298 ? 142.529 87.596 -18.273 1.00 11.22 266 GLU A C 1
ATOM 1894 O O . GLU A 1 298 ? 142.019 88.688 -18.018 1.00 11.28 266 GLU A O 1
ATOM 1900 N N . LEU A 1 299 ? 142.146 86.472 -17.675 1.00 9.60 267 LEU A N 1
ATOM 1901 C CA . LEU A 1 299 ? 141.066 86.437 -16.707 1.00 8.41 267 LEU A CA 1
ATOM 1902 C C . LEU A 1 299 ? 141.392 87.306 -15.461 1.00 8.88 267 LEU A C 1
ATOM 1903 O O . LEU A 1 299 ? 140.543 88.029 -14.964 1.00 9.90 267 LEU A O 1
ATOM 1908 N N . VAL A 1 300 ? 142.615 87.195 -14.952 1.00 9.42 268 VAL A N 1
ATOM 1909 C CA . VAL A 1 300 ? 143.008 87.950 -13.758 1.00 12.07 268 VAL A CA 1
ATOM 1910 C C . VAL A 1 300 ? 142.950 89.460 -14.027 1.00 10.03 268 VAL A C 1
ATOM 1911 O O . VAL A 1 300 ? 142.398 90.207 -13.229 1.00 12.76 268 VAL A O 1
ATOM 1915 N N . ALA A 1 301 ? 143.412 89.869 -15.189 1.00 13.64 269 ALA A N 1
ATOM 1916 C CA . ALA A 1 301 ? 143.409 91.289 -15.557 1.00 14.85 269 ALA A CA 1
ATOM 1917 C C . ALA A 1 301 ? 141.984 91.814 -15.759 1.00 15.58 269 ALA A C 1
ATOM 1918 O O . ALA A 1 301 ? 141.643 92.896 -15.283 1.00 14.12 269 ALA A O 1
ATOM 1920 N N . GLU A 1 302 ? 141.139 91.016 -16.404 1.00 13.12 270 GLU A N 1
ATOM 1921 C CA . GLU A 1 302 ? 139.707 91.362 -16.550 1.00 15.55 270 GLU A CA 1
ATOM 1922 C C . GLU A 1 302 ? 139.061 91.574 -15.187 1.00 13.56 270 GLU A C 1
ATOM 1923 O O . GLU A 1 302 ? 138.317 92.529 -14.972 1.00 14.34 270 GLU A O 1
ATOM 1929 N N . LEU A 1 303 ? 139.305 90.631 -14.279 1.00 12.64 271 LEU A N 1
ATOM 1930 C CA . LEU A 1 303 ? 138.712 90.668 -12.948 1.00 14.08 271 LEU A CA 1
ATOM 1931 C C . LEU A 1 303 ? 139.222 91.885 -12.167 1.00 13.61 271 LEU A C 1
ATOM 1932 O O . LEU A 1 303 ? 138.437 92.621 -11.551 1.00 14.10 271 LEU A O 1
ATOM 1937 N N . GLU A 1 304 ? 140.512 92.129 -12.230 1.00 13.22 272 GLU A N 1
ATOM 1938 C CA . GLU A 1 304 ? 141.065 93.278 -11.522 1.00 16.00 272 GLU A CA 1
ATOM 1939 C C . GLU A 1 304 ? 140.477 94.590 -12.051 1.00 14.57 272 GLU A C 1
ATOM 1940 O O . GLU A 1 304 ? 140.236 95.496 -11.290 1.00 16.02 272 GLU A O 1
ATOM 1946 N N . ALA A 1 305 ? 140.274 94.676 -13.354 1.00 18.34 273 ALA A N 1
ATOM 1947 C CA . ALA A 1 305 ? 139.685 95.873 -13.967 1.00 18.34 273 ALA A CA 1
ATOM 1948 C C . ALA A 1 305 ? 138.248 96.125 -13.496 1.00 23.14 273 ALA A C 1
ATOM 1949 O O . ALA A 1 305 ? 137.813 97.285 -13.418 1.00 21.10 273 ALA A O 1
ATOM 1951 N N . GLU A 1 306 ? 137.570 95.082 -13.025 1.00 19.98 274 GLU A N 1
ATOM 1952 C CA . GLU A 1 306 ? 136.251 95.259 -12.385 1.00 23.77 274 GLU A CA 1
ATOM 1953 C C . GLU A 1 306 ? 136.316 95.300 -10.869 1.00 22.74 274 GLU A C 1
ATOM 1954 O O . GLU A 1 306 ? 135.296 95.126 -10.207 1.00 26.23 274 GLU A O 1
ATOM 1960 N N . GLY A 1 307 ? 137.508 95.519 -10.313 1.00 20.25 275 GLY A N 1
ATOM 1961 C CA . GLY A 1 307 ? 137.654 95.687 -8.883 1.00 18.54 275 GLY A CA 1
ATOM 1962 C C . GLY A 1 307 ? 137.697 94.405 -8.061 1.00 18.70 275 GLY A C 1
ATOM 1963 O O . GLY A 1 307 ? 137.561 94.452 -6.856 1.00 21.20 275 GLY A O 1
ATOM 1964 N N . VAL A 1 308 ? 137.791 93.246 -8.722 1.00 15.23 276 VAL A N 1
ATOM 1965 C CA . VAL A 1 308 ? 137.825 91.969 -8.020 1.00 14.85 276 VAL A CA 1
ATOM 1966 C C . VAL A 1 308 ? 139.250 91.619 -7.678 1.00 15.08 276 VAL A C 1
ATOM 1967 O O . VAL A 1 308 ? 140.173 91.995 -8.405 1.00 13.26 276 VAL A O 1
ATOM 1971 N N . ARG A 1 309 ? 139.435 91.048 -6.500 1.00 15.04 277 ARG A N 1
ATOM 1972 C CA . ARG A 1 309 ? 140.757 90.584 -6.059 1.00 16.25 277 ARG A CA 1
ATOM 1973 C C . ARG A 1 309 ? 141.064 89.260 -6.728 1.00 14.93 277 ARG A C 1
ATOM 1974 O O . ARG A 1 309 ? 140.327 88.309 -6.574 1.00 12.97 277 ARG A O 1
ATOM 1982 N N . ALA A 1 310 ? 142.138 89.228 -7.496 1.00 12.79 278 ALA A N 1
ATOM 1983 C CA . ALA A 1 310 ? 142.569 88.006 -8.162 1.00 10.48 278 ALA A CA 1
ATOM 1984 C C . ALA A 1 310 ? 144.071 88.064 -8.397 1.00 10.72 278 ALA A C 1
ATOM 1985 O O . ALA A 1 310 ? 144.631 89.136 -8.646 1.00 10.81 278 ALA A O 1
ATOM 1987 N N . LYS A 1 311 ? 144.722 86.905 -8.393 1.00 10.37 279 LYS A N 1
ATOM 1988 C CA . LYS A 1 311 ? 146.154 86.871 -8.466 1.00 11.42 279 LYS A CA 1
ATOM 1989 C C . LYS A 1 311 ? 146.608 85.468 -8.831 1.00 10.20 279 LYS A C 1
ATOM 1990 O O . LYS A 1 311 ? 146.089 84.485 -8.273 1.00 9.66 279 LYS A O 1
ATOM 1996 N N . VAL A 1 312 ? 147.602 85.376 -9.723 1.00 9.85 280 VAL A N 1
ATOM 1997 C CA . VAL A 1 312 ? 148.275 84.096 -9.995 1.00 10.66 280 VAL A CA 1
ATOM 1998 C C . VAL A 1 312 ? 149.137 83.709 -8.789 1.00 10.37 280 VAL A C 1
ATOM 1999 O O . VAL A 1 312 ? 149.890 84.554 -8.251 1.00 11.11 280 VAL A O 1
ATOM 2003 N N . ILE A 1 313 ? 149.004 82.466 -8.339 1.00 9.45 281 ILE A N 1
ATOM 2004 C CA . ILE A 1 313 ? 149.712 81.982 -7.134 1.00 11.38 281 ILE A CA 1
ATOM 2005 C C . ILE A 1 313 ? 151.153 81.569 -7.529 1.00 11.32 281 ILE A C 1
ATOM 2006 O O . ILE A 1 313 ? 151.374 80.919 -8.571 1.00 10.26 281 ILE A O 1
ATOM 2011 N N . GLY A 1 314 ? 152.121 82.122 -6.816 1.00 12.21 282 GLY A N 1
ATOM 2012 C CA . GLY A 1 314 ? 153.526 81.987 -7.196 1.00 13.06 282 GLY A CA 1
ATOM 2013 C C . GLY A 1 314 ? 153.962 80.542 -7.407 1.00 9.45 282 GLY A C 1
ATOM 2014 O O . GLY A 1 314 ? 153.700 79.700 -6.589 1.00 9.95 282 GLY A O 1
ATOM 2015 N N . SER A 1 315 ? 154.631 80.300 -8.535 1.00 10.63 283 SER A N 1
ATOM 2016 C CA . SER A 1 315 ? 155.297 79.069 -8.848 1.00 9.18 283 SER A CA 1
ATOM 2017 C C . SER A 1 315 ? 154.367 77.894 -9.082 1.00 8.85 283 SER A C 1
ATOM 2018 O O . SER A 1 315 ? 154.816 76.758 -9.152 1.00 8.80 283 SER A O 1
ATOM 2021 N N . THR A 1 316 ? 153.089 78.158 -9.269 1.00 9.39 284 THR A N 1
ATOM 2022 C CA . THR A 1 316 ? 152.138 77.084 -9.466 1.00 7.33 284 THR A CA 1
ATOM 2023 C C . THR A 1 316 ? 152.131 76.630 -10.916 1.00 6.90 284 THR A C 1
ATOM 2024 O O . THR A 1 316 ? 152.563 77.370 -11.831 1.00 7.53 284 THR A O 1
ATOM 2028 N N . VAL A 1 317 ? 151.788 75.369 -11.097 1.00 6.42 285 VAL A N 1
ATOM 2029 C CA . VAL A 1 317 ? 151.408 74.818 -12.408 1.00 6.21 285 VAL A CA 1
ATOM 2030 C C . VAL A 1 317 ? 149.914 74.556 -12.396 1.00 5.46 285 VAL A C 1
ATOM 2031 O O . VAL A 1 317 ? 149.287 74.669 -11.365 1.00 5.14 285 VAL A O 1
ATOM 2035 N N . ALA A 1 318 ? 149.361 74.110 -13.517 1.00 5.30 286 ALA A N 1
ATOM 2036 C CA . ALA A 1 318 ? 147.918 73.873 -13.597 1.00 6.10 286 ALA A CA 1
ATOM 2037 C C . ALA A 1 318 ? 147.600 72.460 -13.150 1.00 6.53 286 ALA A C 1
ATOM 2038 O O . ALA A 1 318 ? 147.144 71.638 -13.934 1.00 8.60 286 ALA A O 1
ATOM 2040 N N . SER A 1 319 ? 147.839 72.171 -11.879 1.00 7.26 287 SER A N 1
ATOM 2041 C CA . SER A 1 319 ? 147.271 70.993 -11.254 1.00 7.99 287 SER A CA 1
ATOM 2042 C C . SER A 1 319 ? 145.765 71.200 -11.109 1.00 7.47 287 SER A C 1
ATOM 2043 O O . SER A 1 319 ? 145.237 72.267 -11.442 1.00 8.19 287 SER A O 1
ATOM 2046 N N . HIS A 1 320 ? 145.064 70.156 -10.725 1.00 7.01 288 HIS A N 1
ATOM 2047 C CA . HIS A 1 320 ? 143.652 70.251 -10.394 1.00 6.55 288 HIS A CA 1
ATOM 2048 C C . HIS A 1 320 ? 142.808 70.579 -11.631 1.00 7.61 288 HIS A C 1
ATOM 2049 O O . HIS A 1 320 ? 141.771 71.217 -11.528 1.00 9.73 288 HIS A O 1
ATOM 2056 N N . CYS A 1 321 ? 143.279 70.147 -12.778 1.00 6.89 289 CYS A N 1
ATOM 2057 C CA . CYS A 1 321 ? 142.520 70.196 -14.010 1.00 7.29 289 CYS A CA 1
ATOM 2058 C C . CYS A 1 321 ? 143.031 69.110 -14.963 1.00 7.70 289 CYS A C 1
ATOM 2059 O O . CYS A 1 321 ? 143.893 68.304 -14.585 1.00 6.92 289 CYS A O 1
ATOM 2062 N N . ALA A 1 322 ? 142.460 69.053 -16.172 1.00 7.33 290 ALA A N 1
ATOM 2063 C CA . ALA A 1 322 ? 142.773 67.978 -17.127 1.00 8.30 290 ALA A CA 1
ATOM 2064 C C . ALA A 1 322 ? 144.230 67.946 -17.581 1.00 7.96 290 ALA A C 1
ATOM 2065 O O . ALA A 1 322 ? 144.679 66.958 -18.155 1.00 8.00 290 ALA A O 1
ATOM 2067 N N . GLN A 1 323 ? 144.982 69.012 -17.335 1.00 7.49 291 GLN A N 1
ATOM 2068 C CA . GLN A 1 323 ? 146.435 68.988 -17.652 1.00 6.43 291 GLN A CA 1
ATOM 2069 C C . GLN A 1 323 ? 147.165 67.875 -16.945 1.00 6.96 291 GLN A C 1
ATOM 2070 O O . GLN A 1 323 ? 148.205 67.427 -17.419 1.00 6.22 291 GLN A O 1
ATOM 2076 N N . VAL A 1 324 ? 146.635 67.419 -15.819 1.00 7.33 292 VAL A N 1
ATOM 2077 C CA . VAL A 1 324 ? 147.305 66.357 -15.107 1.00 8.85 292 VAL A CA 1
ATOM 2078 C C . VAL A 1 324 ? 146.913 64.969 -15.622 1.00 8.95 292 VAL A C 1
ATOM 2079 O O . VAL A 1 324 ? 147.606 64.012 -15.352 1.00 7.69 292 VAL A O 1
ATOM 2083 N N . ASP A 1 325 ? 145.880 64.872 -16.466 1.00 9.02 293 ASP A N 1
ATOM 2084 C CA . ASP A 1 325 ? 145.503 63.549 -16.979 1.00 9.35 293 ASP A CA 1
ATOM 2085 C C . ASP A 1 325 ? 146.622 62.798 -17.722 1.00 9.38 293 ASP A C 1
ATOM 2086 O O . ASP A 1 325 ? 146.781 61.591 -17.534 1.00 8.91 293 ASP A O 1
ATOM 2091 N N . PRO A 1 326 ? 147.394 63.500 -18.569 1.00 8.91 294 PRO A N 1
ATOM 2092 C CA . PRO A 1 326 ? 148.414 62.777 -19.305 1.00 9.53 294 PRO A CA 1
ATOM 2093 C C . PRO A 1 326 ? 149.479 62.217 -18.410 1.00 9.60 294 PRO A C 1
ATOM 2094 O O . PRO A 1 326 ? 150.342 61.467 -18.883 1.00 10.67 294 PRO A O 1
ATOM 2098 N N . LEU A 1 327 ? 149.547 62.709 -17.181 1.00 7.81 295 LEU A N 1
ATOM 2099 C CA . LEU A 1 327 ? 150.571 62.266 -16.241 1.00 8.99 295 LEU A CA 1
ATOM 2100 C C . LEU A 1 327 ? 150.137 61.113 -15.355 1.00 8.02 295 LEU A C 1
ATOM 2101 O O . LEU A 1 327 ? 150.915 60.627 -14.575 1.00 6.43 295 LEU A O 1
ATOM 2106 N N . HIS A 1 328 ? 148.901 60.671 -15.505 1.00 8.04 296 HIS A N 1
ATOM 2107 C CA . HIS A 1 328 ? 148.305 59.675 -14.625 1.00 7.97 296 HIS A CA 1
ATOM 2108 C C . HIS A 1 328 ? 149.196 58.438 -14.464 1.00 7.93 296 HIS A C 1
ATOM 2109 O O . HIS A 1 328 ? 149.496 58.012 -13.344 1.00 7.96 296 HIS A O 1
ATOM 2116 N N . GLU A 1 329 ? 149.536 57.811 -15.575 1.00 8.26 297 GLU A N 1
ATOM 2117 C CA . GLU A 1 329 ? 150.326 56.563 -15.549 1.00 8.94 297 GLU A CA 1
ATOM 2118 C C . GLU A 1 329 ? 151.691 56.762 -14.852 1.00 7.45 297 GLU A C 1
ATOM 2119 O O . GLU A 1 329 ? 152.129 55.925 -14.036 1.00 7.83 297 GLU A O 1
ATOM 2125 N N . ARG A 1 330 ? 152.341 57.864 -15.166 1.00 6.52 298 ARG A N 1
ATOM 2126 C CA . ARG A 1 330 ? 153.627 58.177 -14.553 1.00 6.85 298 ARG A CA 1
ATOM 2127 C C . ARG A 1 330 ? 153.519 58.391 -13.032 1.00 6.09 298 ARG A C 1
ATOM 2128 O O . ARG A 1 330 ? 154.381 58.002 -12.279 1.00 5.61 298 ARG A O 1
ATOM 2136 N N . ILE A 1 331 ? 152.439 59.037 -12.619 1.00 5.77 299 ILE A N 1
ATOM 2137 C CA . ILE A 1 331 ? 152.256 59.309 -11.208 1.00 6.05 299 ILE A CA 1
ATOM 2138 C C . ILE A 1 331 ? 152.080 58.000 -10.450 1.00 6.51 299 ILE A C 1
ATOM 2139 O O . ILE A 1 331 ? 152.699 57.796 -9.402 1.00 6.63 299 ILE A O 1
ATOM 2144 N N . LEU A 1 332 ? 151.310 57.067 -11.009 1.00 6.26 300 LEU A N 1
ATOM 2145 C CA . LEU A 1 332 ? 151.113 55.758 -10.332 1.00 6.73 300 LEU A CA 1
ATOM 2146 C C . LEU A 1 332 ? 152.414 54.978 -10.224 1.00 7.27 300 LEU A C 1
ATOM 2147 O O . LEU A 1 332 ? 152.706 54.392 -9.184 1.00 7.29 300 LEU A O 1
ATOM 2152 N N . ASP A 1 333 ? 153.265 55.075 -11.245 1.00 7.17 301 ASP A N 1
ATOM 2153 C CA . ASP A 1 333 ? 154.543 54.421 -11.210 1.00 7.70 301 ASP A CA 1
ATOM 2154 C C . ASP A 1 333 ? 155.471 55.073 -10.194 1.00 8.32 301 ASP A C 1
ATOM 2155 O O . ASP A 1 333 ? 156.163 54.379 -9.440 1.00 6.98 301 ASP A O 1
ATOM 2160 N N . LEU A 1 334 ? 155.485 56.403 -10.171 1.00 6.31 302 LEU A N 1
ATOM 2161 C CA . LEU A 1 334 ? 156.410 57.154 -9.315 1.00 8.88 302 LEU A CA 1
ATOM 2162 C C . LEU A 1 334 ? 156.103 56.929 -7.840 1.00 7.00 302 LEU A C 1
ATOM 2163 O O . LEU A 1 334 ? 157.010 56.838 -7.018 1.00 8.54 302 LEU A O 1
ATOM 2168 N N . LEU A 1 335 ? 154.816 56.840 -7.505 1.00 6.27 303 LEU A N 1
ATOM 2169 C CA . LEU A 1 335 ? 154.358 56.836 -6.097 1.00 6.57 303 LEU A CA 1
ATOM 2170 C C . LEU A 1 335 ? 153.908 55.466 -5.601 1.00 8.11 303 LEU A C 1
ATOM 2171 O O . LEU A 1 335 ? 153.335 55.358 -4.522 1.00 7.96 303 LEU A O 1
ATOM 2176 N N . SER A 1 336 ? 154.231 54.414 -6.350 1.00 9.59 304 SER A N 1
ATOM 2177 C CA . SER A 1 336 ? 153.779 53.056 -5.994 1.00 11.67 304 SER A CA 1
ATOM 2178 C C . SER A 1 336 ? 154.429 52.537 -4.694 1.00 10.45 304 SER A C 1
ATOM 2179 O O . SER A 1 336 ? 153.934 51.590 -4.078 1.00 11.11 304 SER A O 1
ATOM 2182 N N . PHE A 1 337 ? 155.519 53.155 -4.284 1.00 8.78 305 PHE A N 1
ATOM 2183 C CA . PHE A 1 337 ? 156.218 52.767 -3.030 1.00 8.89 305 PHE A CA 1
ATOM 2184 C C . PHE A 1 337 ? 155.408 53.028 -1.764 1.00 8.65 305 PHE A C 1
ATOM 2185 O O . PHE A 1 337 ? 155.766 52.550 -0.688 1.00 8.37 305 PHE A O 1
ATOM 2193 N N . VAL A 1 338 ? 154.453 53.954 -1.839 1.00 8.36 306 VAL A N 1
ATOM 2194 C CA . VAL A 1 338 ? 153.820 54.481 -0.629 1.00 9.25 306 VAL A CA 1
ATOM 2195 C C . VAL A 1 338 ? 153.160 53.380 0.192 1.00 8.99 306 VAL A C 1
ATOM 2196 O O . VAL A 1 338 ? 152.524 52.496 -0.347 1.00 8.89 306 VAL A O 1
ATOM 2200 N N . GLU A 1 339 ? 153.370 53.421 1.507 1.00 8.24 307 GLU A N 1
ATOM 2201 C CA . GLU A 1 339 ? 152.723 52.484 2.417 1.00 8.28 307 GLU A CA 1
ATOM 2202 C C . GLU A 1 339 ? 151.897 53.229 3.457 1.00 7.90 307 GLU A C 1
ATOM 2203 O O . GLU A 1 339 ? 152.341 53.413 4.612 1.00 8.29 307 GLU A O 1
ATOM 2209 N N . PRO A 1 340 ? 150.719 53.669 3.065 1.00 6.46 308 PRO A N 1
ATOM 2210 C CA . PRO A 1 340 ? 149.845 54.373 3.987 1.00 6.87 308 PRO A CA 1
ATOM 2211 C C . PRO A 1 340 ? 149.352 53.473 5.102 1.00 6.64 308 PRO A C 1
ATOM 2212 O O . PRO A 1 340 ? 149.269 52.243 4.925 1.00 5.88 308 PRO A O 1
ATOM 2216 N N . ARG A 1 341 ? 148.962 54.079 6.207 1.00 6.54 309 ARG A N 1
ATOM 2217 C CA . ARG A 1 341 ? 148.446 53.336 7.353 1.00 8.75 309 ARG A CA 1
ATOM 2218 C C . ARG A 1 341 ? 147.517 54.198 8.180 1.00 8.36 309 ARG A C 1
ATOM 2219 O O . ARG A 1 341 ? 147.494 55.434 8.039 1.00 8.68 309 ARG A O 1
ATOM 2227 N N . GLU A 1 342 ? 146.755 53.552 9.065 1.00 11.67 310 GLU A N 1
ATOM 2228 C CA . GLU A 1 342 ? 145.796 54.262 9.901 1.00 12.45 310 GLU A CA 1
ATOM 2229 C C . GLU A 1 342 ? 146.561 55.163 10.883 1.00 12.60 310 GLU A C 1
ATOM 2230 O O . GLU A 1 342 ? 147.610 54.760 11.440 1.00 13.98 310 GLU A O 1
ATOM 2236 N N . GLY A 1 343 ? 146.219 56.462 10.869 1.00 10.67 311 GLY A N 1
ATOM 2237 C CA . GLY A 1 343 ? 147.001 57.492 11.584 1.00 9.51 311 GLY A CA 1
ATOM 2238 C C . GLY A 1 343 ? 146.504 57.693 13.030 1.00 8.84 311 GLY A C 1
ATOM 2239 O O . GLY A 1 343 ? 145.614 56.959 13.497 1.00 10.77 311 GLY A O 1
ATOM 2240 N N . SER A 1 344 ? 147.091 58.687 13.712 1.00 10.91 312 SER A N 1
ATOM 2241 C CA . SER A 1 344 ? 146.796 59.020 15.129 1.00 11.70 312 SER A CA 1
ATOM 2242 C C . SER A 1 344 ? 145.444 59.652 15.254 1.00 10.75 312 SER A C 1
ATOM 2243 O O . SER A 1 344 ? 144.810 59.640 16.325 1.00 7.27 312 SER A O 1
ATOM 2246 N N . VAL A 1 345 ? 145.062 60.324 14.178 1.00 9.73 313 VAL A N 1
ATOM 2247 C CA . VAL A 1 345 ? 144.052 61.296 14.174 1.00 10.28 313 VAL A CA 1
ATOM 2248 C C . VAL A 1 345 ? 143.497 61.270 12.737 1.00 8.72 313 VAL A C 1
ATOM 2249 O O . VAL A 1 345 ? 144.252 61.004 11.796 1.00 8.09 313 VAL A O 1
ATOM 2253 N N . PRO A 1 346 ? 142.174 61.405 12.567 1.00 7.63 314 PRO A N 1
ATOM 2254 C CA . PRO A 1 346 ? 141.648 61.324 11.188 1.00 8.24 314 PRO A CA 1
ATOM 2255 C C . PRO A 1 346 ? 142.134 62.439 10.276 1.00 7.25 314 PRO A C 1
ATOM 2256 O O . PRO A 1 346 ? 142.328 63.581 10.737 1.00 7.09 314 PRO A O 1
ATOM 2260 N N . LEU A 1 347 ? 142.032 62.185 8.957 1.00 6.95 315 LEU A N 1
ATOM 2261 C CA . LEU A 1 347 ? 142.332 63.184 7.922 1.00 7.06 315 LEU A CA 1
ATOM 2262 C C . LEU A 1 347 ? 141.071 63.441 7.114 1.00 5.92 315 LEU A C 1
ATOM 2263 O O . LEU A 1 347 ? 140.449 62.496 6.640 1.00 5.44 315 LEU A O 1
ATOM 2268 N N . TYR A 1 348 ? 140.585 64.687 7.142 1.00 5.08 316 TYR A N 1
ATOM 2269 C CA . TYR A 1 348 ? 139.386 65.061 6.413 1.00 5.37 316 TYR A CA 1
ATOM 2270 C C . TYR A 1 348 ? 139.767 65.413 4.978 1.00 5.29 316 TYR A C 1
ATOM 2271 O O . TYR A 1 348 ? 140.283 66.479 4.704 1.00 5.66 316 TYR A O 1
ATOM 2280 N N . SER A 1 349 ? 139.521 64.496 4.060 1.00 4.95 317 SER A N 1
ATOM 2281 C CA . SER A 1 349 ? 140.015 64.652 2.695 1.00 4.78 317 SER A CA 1
ATOM 2282 C C . SER A 1 349 ? 139.294 65.777 1.992 1.00 4.60 317 SER A C 1
ATOM 2283 O O . SER A 1 349 ? 138.054 65.816 1.989 1.00 5.16 317 SER A O 1
ATOM 2286 N N . THR A 1 350 ? 140.071 66.642 1.332 1.00 4.07 318 THR A N 1
ATOM 2287 C CA . THR A 1 350 ? 139.519 67.666 0.408 1.00 4.87 318 THR A CA 1
ATOM 2288 C C . THR A 1 350 ? 139.523 67.186 -1.044 1.00 5.93 318 THR A C 1
ATOM 2289 O O . THR A 1 350 ? 139.176 67.942 -1.975 1.00 7.15 318 THR A O 1
ATOM 2293 N N . VAL A 1 351 ? 139.811 65.900 -1.225 1.00 5.78 319 VAL A N 1
ATOM 2294 C CA . VAL A 1 351 ? 139.741 65.261 -2.512 1.00 7.54 319 VAL A CA 1
ATOM 2295 C C . VAL A 1 351 ? 138.396 64.571 -2.693 1.00 8.34 319 VAL A C 1
ATOM 2296 O O . VAL A 1 351 ? 137.739 64.766 -3.697 1.00 10.49 319 VAL A O 1
ATOM 2300 N N . ASN A 1 352 ? 137.966 63.790 -1.701 1.00 8.66 320 ASN A N 1
ATOM 2301 C CA . ASN A 1 352 ? 136.715 63.016 -1.842 1.00 10.94 320 ASN A CA 1
ATOM 2302 C C . ASN A 1 352 ? 135.690 63.298 -0.750 1.00 12.25 320 ASN A C 1
ATOM 2303 O O . ASN A 1 352 ? 134.623 62.712 -0.741 1.00 13.92 320 ASN A O 1
ATOM 2308 N N . GLY A 1 353 ? 136.044 64.165 0.196 1.00 10.64 321 GLY A N 1
ATOM 2309 C CA . GLY A 1 353 ? 135.089 64.646 1.179 1.00 11.61 321 GLY A CA 1
ATOM 2310 C C . GLY A 1 353 ? 134.775 63.597 2.245 1.00 12.41 321 GLY A C 1
ATOM 2311 O O . GLY A 1 353 ? 133.891 63.808 3.106 1.00 15.43 321 GLY A O 1
ATOM 2312 N N . GLU A 1 354 ? 135.634 62.599 2.337 1.00 10.69 322 GLU A N 1
ATOM 2313 C CA . GLU A 1 354 ? 135.484 61.546 3.346 1.00 11.12 322 GLU A CA 1
ATOM 2314 C C . GLU A 1 354 ? 136.311 61.853 4.569 1.00 10.91 322 GLU A C 1
ATOM 2315 O O . GLU A 1 354 ? 137.333 62.559 4.490 1.00 8.38 322 GLU A O 1
ATOM 2321 N N . VAL A 1 355 ? 135.955 61.205 5.666 1.00 8.73 323 VAL A N 1
ATOM 2322 C CA . VAL A 1 355 ? 136.829 61.127 6.807 1.00 10.33 323 VAL A CA 1
ATOM 2323 C C . VAL A 1 355 ? 137.663 59.867 6.716 1.00 9.92 323 VAL A C 1
ATOM 2324 O O . VAL A 1 355 ? 137.130 58.764 6.651 1.00 10.02 323 VAL A O 1
ATOM 2328 N N . LEU A 1 356 ? 138.969 60.052 6.580 1.00 7.02 324 LEU A N 1
ATOM 2329 C CA . LEU A 1 356 ? 139.881 58.980 6.270 1.00 6.78 324 LEU A CA 1
ATOM 2330 C C . LEU A 1 356 ? 140.722 58.594 7.464 1.00 7.60 324 LEU A C 1
ATOM 2331 O O . LEU A 1 356 ? 141.069 59.450 8.291 1.00 7.09 324 LEU A O 1
ATOM 2336 N N . SER A 1 357 ? 141.091 57.309 7.551 1.00 7.29 325 SER A N 1
ATOM 2337 C CA . SER A 1 357 ? 141.952 56.842 8.625 1.00 7.30 325 SER A CA 1
ATOM 2338 C C . SER A 1 357 ? 143.376 57.231 8.321 1.00 7.50 325 SER A C 1
ATOM 2339 O O . SER A 1 357 ? 144.210 57.401 9.238 1.00 9.01 325 SER A O 1
ATOM 2342 N N . GLY A 1 358 ? 143.689 57.215 7.038 1.00 6.08 326 GLY A N 1
ATOM 2343 C CA . GLY A 1 358 ? 145.067 57.348 6.562 1.00 5.93 326 GLY A CA 1
ATOM 2344 C C . GLY A 1 358 ? 145.537 56.164 5.741 1.00 5.84 326 GLY A C 1
ATOM 2345 O O . GLY A 1 358 ? 146.377 56.321 4.838 1.00 5.44 326 GLY A O 1
ATOM 2346 N N . ALA A 1 359 ? 144.916 55.011 5.946 1.00 6.15 327 ALA A N 1
ATOM 2347 C CA . ALA A 1 359 ? 145.330 53.777 5.252 1.00 7.71 327 ALA A CA 1
ATOM 2348 C C . ALA A 1 359 ? 144.992 53.834 3.766 1.00 8.21 327 ALA A C 1
ATOM 2349 O O . ALA A 1 359 ? 145.486 52.999 2.975 1.00 7.67 327 ALA A O 1
ATOM 2351 N N . GLU A 1 360 ? 144.146 54.793 3.396 1.00 6.66 328 GLU A N 1
ATOM 2352 C CA . GLU A 1 360 ? 143.595 54.921 2.024 1.00 8.20 328 GLU A CA 1
ATOM 2353 C C . GLU A 1 360 ? 144.535 55.710 1.077 1.00 8.44 328 GLU A C 1
ATOM 2354 O O . GLU A 1 360 ? 144.241 55.830 -0.129 1.00 8.70 328 GLU A O 1
ATOM 2360 N N . LEU A 1 361 ? 145.588 56.341 1.641 1.00 7.42 329 LEU A N 1
ATOM 2361 C CA . LEU A 1 361 ? 146.390 57.338 0.921 1.00 8.14 329 LEU A CA 1
ATOM 2362 C C . LEU A 1 361 ? 147.469 56.712 0.035 1.00 8.02 329 LEU A C 1
ATOM 2363 O O . LEU A 1 361 ? 148.657 56.960 0.226 1.00 7.80 329 LEU A O 1
ATOM 2368 N N . ASP A 1 362 ? 147.039 55.852 -0.886 1.00 8.62 330 ASP A N 1
ATOM 2369 C CA . ASP A 1 362 ? 147.945 55.132 -1.780 1.00 9.15 330 ASP A CA 1
ATOM 2370 C C . ASP A 1 362 ? 148.202 55.944 -3.048 1.00 7.95 330 ASP A C 1
ATOM 2371 O O . ASP A 1 362 ? 147.797 57.110 -3.149 1.00 7.00 330 ASP A O 1
ATOM 2376 N N . ALA A 1 363 ? 148.959 55.379 -3.974 1.00 6.57 331 ALA A N 1
ATOM 2377 C CA . ALA A 1 363 ? 149.324 56.132 -5.205 1.00 6.21 331 ALA A CA 1
ATOM 2378 C C . ALA A 1 363 ? 148.103 56.693 -5.925 1.00 6.08 331 ALA A C 1
ATOM 2379 O O . ALA A 1 363 ? 148.152 57.821 -6.447 1.00 5.70 331 ALA A O 1
ATOM 2381 N N . SER A 1 364 ? 147.028 55.900 -6.001 1.00 6.63 332 SER A N 1
ATOM 2382 C CA . SER A 1 364 ? 145.784 56.344 -6.656 1.00 7.93 332 SER A CA 1
ATOM 2383 C C . SER A 1 364 ? 145.204 57.561 -5.972 1.00 6.73 332 SER A C 1
ATOM 2384 O O . SER A 1 364 ? 144.703 58.507 -6.628 1.00 6.09 332 SER A O 1
ATOM 2387 N N . TYR A 1 365 ? 145.282 57.576 -4.660 1.00 6.30 333 TYR A N 1
ATOM 2388 C CA . TYR A 1 365 ? 144.862 58.780 -3.901 1.00 5.26 333 TYR A CA 1
ATOM 2389 C C . TYR A 1 365 ? 145.685 60.005 -4.255 1.00 5.08 333 TYR A C 1
ATOM 2390 O O . TYR A 1 365 ? 145.137 61.064 -4.453 1.00 5.52 333 TYR A O 1
ATOM 2399 N N . TRP A 1 366 ? 147.000 59.861 -4.341 1.00 4.24 334 TRP A N 1
ATOM 2400 C CA . TRP A 1 366 ? 147.846 60.990 -4.618 1.00 4.54 334 TRP A CA 1
ATOM 2401 C C . TRP A 1 366 ? 147.719 61.486 -6.061 1.00 5.50 334 TRP A C 1
ATOM 2402 O O . TRP A 1 366 ? 147.775 62.691 -6.293 1.00 5.85 334 TRP A O 1
ATOM 2413 N N . PHE A 1 367 ? 147.283 60.606 -6.974 1.00 4.70 335 PHE A N 1
ATOM 2414 C CA . PHE A 1 367 ? 146.849 61.076 -8.266 1.00 5.60 335 PHE A CA 1
ATOM 2415 C C . PHE A 1 367 ? 145.564 61.909 -8.166 1.00 5.76 335 PHE A C 1
ATOM 2416 O O . PHE A 1 367 ? 145.500 63.002 -8.681 1.00 5.55 335 PHE A O 1
ATOM 2424 N N . GLU A 1 368 ? 144.547 61.385 -7.489 1.00 5.47 336 GLU A N 1
ATOM 2425 C CA . GLU A 1 368 ? 143.291 62.122 -7.335 1.00 6.10 336 GLU A CA 1
ATOM 2426 C C . GLU A 1 368 ? 143.531 63.456 -6.629 1.00 5.61 336 GLU A C 1
ATOM 2427 O O . GLU A 1 368 ? 142.941 64.478 -6.987 1.00 5.00 336 GLU A O 1
ATOM 2433 N N . ASN A 1 369 ? 144.416 63.454 -5.639 1.00 5.58 337 ASN A N 1
ATOM 2434 C CA . ASN A 1 369 ? 144.741 64.692 -4.914 1.00 5.56 337 ASN A CA 1
ATOM 2435 C C . ASN A 1 369 ? 145.248 65.805 -5.843 1.00 7.29 337 ASN A C 1
ATOM 2436 O O . ASN A 1 369 ? 144.877 66.966 -5.666 1.00 8.69 337 ASN A O 1
ATOM 2441 N N . CYS A 1 370 ? 146.018 65.460 -6.880 1.00 6.30 338 CYS A N 1
ATOM 2442 C CA . CYS A 1 370 ? 146.504 66.492 -7.783 1.00 8.02 338 CYS A CA 1
ATOM 2443 C C . CYS A 1 370 ? 145.658 66.692 -9.028 1.00 6.21 338 CYS A C 1
ATOM 2444 O O . CYS A 1 370 ? 145.764 67.711 -9.679 1.00 6.50 338 CYS A O 1
ATOM 2447 N N . ARG A 1 371 ? 144.692 65.813 -9.245 1.00 5.76 339 ARG A N 1
ATOM 2448 C CA . ARG A 1 371 ? 143.784 65.927 -10.408 1.00 5.68 339 ARG A CA 1
ATOM 2449 C C . ARG A 1 371 ? 142.489 66.615 -10.090 1.00 6.94 339 ARG A C 1
ATOM 2450 O O . ARG A 1 371 ? 141.992 67.425 -10.889 1.00 8.02 339 ARG A O 1
ATOM 2458 N N . ARG A 1 372 ? 141.887 66.271 -8.974 1.00 7.50 340 ARG A N 1
ATOM 2459 C CA . ARG A 1 372 ? 140.561 66.792 -8.644 1.00 8.11 340 ARG A CA 1
ATOM 2460 C C . ARG A 1 372 ? 140.654 68.194 -8.084 1.00 8.73 340 ARG A C 1
ATOM 2461 O O . ARG A 1 372 ? 141.561 68.494 -7.312 1.00 7.40 340 ARG A O 1
ATOM 2469 N N . PRO A 1 373 ? 139.646 69.016 -8.363 1.00 10.00 341 PRO A N 1
ATOM 2470 C CA . PRO A 1 373 ? 139.462 70.276 -7.607 1.00 10.94 341 PRO A CA 1
ATOM 2471 C C . PRO A 1 373 ? 139.443 70.054 -6.113 1.00 9.76 341 PRO A C 1
ATOM 2472 O O . PRO A 1 373 ? 138.950 69.023 -5.628 1.00 11.97 341 PRO A O 1
ATOM 2476 N N . VAL A 1 374 ? 139.998 70.996 -5.389 1.00 7.20 342 VAL A N 1
ATOM 2477 C CA . VAL A 1 374 ? 140.073 70.921 -3.934 1.00 7.14 342 VAL A CA 1
ATOM 2478 C C . VAL A 1 374 ? 138.733 71.362 -3.341 1.00 7.69 342 VAL A C 1
ATOM 2479 O O . VAL A 1 374 ? 138.382 72.550 -3.372 1.00 7.86 342 VAL A O 1
ATOM 2483 N N . SER A 1 375 ? 138.092 70.454 -2.631 1.00 7.60 343 SER A N 1
ATOM 2484 C CA . SER A 1 375 ? 136.825 70.747 -2.003 1.00 9.56 343 SER A CA 1
ATOM 2485 C C . SER A 1 375 ? 137.027 71.205 -0.576 1.00 9.38 343 SER A C 1
ATOM 2486 O O . SER A 1 375 ? 136.693 70.500 0.348 1.00 11.00 343 SER A O 1
ATOM 2489 N N . PHE A 1 376 ? 137.596 72.382 -0.383 1.00 7.52 344 PHE A N 1
ATOM 2490 C CA . PHE A 1 376 ? 137.982 72.769 0.979 1.00 8.10 344 PHE A CA 1
ATOM 2491 C C . PHE A 1 376 ? 136.760 73.352 1.758 1.00 9.01 344 PHE A C 1
ATOM 2492 O O . PHE A 1 376 ? 136.476 72.918 2.877 1.00 9.21 344 PHE A O 1
ATOM 2500 N N . GLU A 1 377 ? 135.995 74.239 1.105 1.00 8.06 345 GLU A N 1
ATOM 2501 C CA . GLU A 1 377 ? 134.800 74.837 1.711 1.00 11.05 345 GLU A CA 1
ATOM 2502 C C . GLU A 1 377 ? 133.780 73.811 2.273 1.00 8.83 345 GLU A C 1
ATOM 2503 O O . GLU A 1 377 ? 133.406 73.908 3.423 1.00 9.73 345 GLU A O 1
ATOM 2509 N N . PRO A 1 378 ? 133.460 72.738 1.510 1.00 9.24 346 PRO A N 1
ATOM 2510 C CA . PRO A 1 378 ? 132.533 71.737 2.061 1.00 11.24 346 PRO A CA 1
ATOM 2511 C C . PRO A 1 378 ? 133.123 70.958 3.257 1.00 8.52 346 PRO A C 1
ATOM 2512 O O . PRO A 1 378 ? 132.401 70.550 4.166 1.00 8.09 346 PRO A O 1
ATOM 2516 N N . VAL A 1 379 ? 134.423 70.784 3.266 1.00 7.73 347 VAL A N 1
ATOM 2517 C CA . VAL A 1 379 ? 135.062 70.112 4.368 1.00 7.41 347 VAL A CA 1
ATOM 2518 C C . VAL A 1 379 ? 135.091 71.013 5.621 1.00 6.65 347 VAL A C 1
ATOM 2519 O O . VAL A 1 379 ? 134.835 70.544 6.723 1.00 6.66 347 VAL A O 1
ATOM 2523 N N . VAL A 1 380 ? 135.279 72.314 5.443 1.00 6.66 348 VAL A N 1
ATOM 2524 C CA . VAL A 1 380 ? 135.164 73.233 6.561 1.00 7.14 348 VAL A CA 1
ATOM 2525 C C . VAL A 1 380 ? 133.750 73.140 7.182 1.00 7.62 348 VAL A C 1
ATOM 2526 O O . VAL A 1 380 ? 133.601 73.108 8.391 1.00 6.94 348 VAL A O 1
ATOM 2530 N N . ARG A 1 381 ? 132.732 73.156 6.333 1.00 8.03 349 ARG A N 1
ATOM 2531 C CA . ARG A 1 381 ? 131.355 72.983 6.805 1.00 9.50 349 ARG A CA 1
ATOM 2532 C C . ARG A 1 381 ? 131.203 71.685 7.616 1.00 8.71 349 ARG A C 1
ATOM 2533 O O . ARG A 1 381 ? 130.613 71.672 8.690 1.00 9.47 349 ARG A O 1
ATOM 2541 N N . ALA A 1 382 ? 131.757 70.604 7.104 1.00 9.18 350 ALA A N 1
ATOM 2542 C CA . ALA A 1 382 ? 131.614 69.340 7.731 1.00 7.93 350 ALA A CA 1
ATOM 2543 C C . ALA A 1 382 ? 132.357 69.317 9.076 1.00 8.57 350 ALA A C 1
ATOM 2544 O O . ALA A 1 382 ? 131.856 68.759 10.076 1.00 7.75 350 ALA A O 1
ATOM 2546 N N . LEU A 1 383 ? 133.548 69.948 9.113 1.00 7.17 351 LEU A N 1
ATOM 2547 C CA . LEU A 1 383 ? 134.299 70.078 10.356 1.00 6.45 351 LEU A CA 1
ATOM 2548 C C . LEU A 1 383 ? 133.494 70.847 11.415 1.00 6.64 351 LEU A C 1
ATOM 2549 O O . LEU A 1 383 ? 133.404 70.425 12.549 1.00 7.66 351 LEU A O 1
ATOM 2554 N N . ILE A 1 384 ? 132.907 71.967 11.027 1.00 7.33 352 ILE A N 1
ATOM 2555 C CA . ILE A 1 384 ? 132.133 72.750 11.952 1.00 8.58 352 ILE A CA 1
ATOM 2556 C C . ILE A 1 384 ? 130.953 71.924 12.484 1.00 8.69 352 ILE A C 1
ATOM 2557 O O . ILE A 1 384 ? 130.677 71.889 13.697 1.00 7.76 352 ILE A O 1
ATOM 2562 N N . ALA A 1 385 ? 130.290 71.224 11.587 1.00 10.66 353 ALA A N 1
ATOM 2563 C CA . ALA A 1 385 ? 129.149 70.374 11.988 1.00 10.45 353 ALA A CA 1
ATOM 2564 C C . ALA A 1 385 ? 129.584 69.234 12.909 1.00 12.77 353 ALA A C 1
ATOM 2565 O O . ALA A 1 385 ? 128.818 68.805 13.787 1.00 11.70 353 ALA A O 1
ATOM 2567 N N . ASP A 1 386 ? 130.843 68.795 12.768 1.00 11.97 354 ASP A N 1
ATOM 2568 C CA . ASP A 1 386 ? 131.397 67.718 13.587 1.00 12.40 354 ASP A CA 1
ATOM 2569 C C . ASP A 1 386 ? 131.969 68.232 14.948 1.00 12.00 354 ASP A C 1
ATOM 2570 O O . ASP A 1 386 ? 132.662 67.501 15.646 1.00 14.58 354 ASP A O 1
ATOM 2575 N N . GLY A 1 387 ? 131.807 69.524 15.196 1.00 9.90 355 GLY A N 1
ATOM 2576 C CA . GLY A 1 387 ? 132.069 70.134 16.487 1.00 10.96 355 GLY A CA 1
ATOM 2577 C C . GLY A 1 387 ? 133.470 70.721 16.602 1.00 10.20 355 GLY A C 1
ATOM 2578 O O . GLY A 1 387 ? 133.997 70.844 17.723 1.00 11.38 355 GLY A O 1
ATOM 2579 N N . PHE A 1 388 ? 134.108 70.987 15.446 1.00 9.33 356 PHE A N 1
ATOM 2580 C CA . PHE A 1 388 ? 135.413 71.717 15.409 1.00 8.36 356 PHE A CA 1
ATOM 2581 C C . PHE A 1 388 ? 135.175 73.219 15.408 1.00 8.86 356 PHE A C 1
ATOM 2582 O O . PHE A 1 388 ? 134.414 73.733 14.598 1.00 10.82 356 PHE A O 1
ATOM 2590 N N . ASP A 1 389 ? 135.782 73.932 16.355 1.00 8.54 357 ASP A N 1
ATOM 2591 C CA . ASP A 1 389 ? 135.780 75.394 16.268 1.00 10.57 357 ASP A CA 1
ATOM 2592 C C . ASP A 1 389 ? 137.142 76.043 16.466 1.00 8.38 357 ASP A C 1
ATOM 2593 O O . ASP A 1 389 ? 137.227 77.248 16.582 1.00 9.28 357 ASP A O 1
ATOM 2598 N N . VAL A 1 390 ? 138.215 75.264 16.382 1.00 6.46 358 VAL A N 1
ATOM 2599 C CA . VAL A 1 390 ? 139.542 75.825 16.425 1.00 6.14 358 VAL A CA 1
ATOM 2600 C C . VAL A 1 390 ? 140.269 75.271 15.217 1.00 6.58 358 VAL A C 1
ATOM 2601 O O . VAL A 1 390 ? 140.505 74.066 15.135 1.00 6.61 358 VAL A O 1
ATOM 2605 N N . PHE A 1 391 ? 140.672 76.172 14.331 1.00 5.89 359 PHE A N 1
ATOM 2606 C CA . PHE A 1 391 ? 141.337 75.804 13.096 1.00 6.08 359 PHE A CA 1
ATOM 2607 C C . PHE A 1 391 ? 142.678 76.458 13.130 1.00 5.52 359 PHE A C 1
ATOM 2608 O O . PHE A 1 391 ? 142.751 77.693 13.137 1.00 7.31 359 PHE A O 1
ATOM 2616 N N . VAL A 1 392 ? 143.738 75.671 13.162 1.00 5.71 360 VAL A N 1
ATOM 2617 C CA . VAL A 1 392 ? 145.080 76.239 13.251 1.00 5.17 360 VAL A CA 1
ATOM 2618 C C . VAL A 1 392 ? 145.786 76.000 11.934 1.00 5.06 360 VAL A C 1
ATOM 2619 O O . VAL A 1 392 ? 145.970 74.857 11.529 1.00 5.44 360 VAL A O 1
ATOM 2623 N N . GLU A 1 393 ? 146.091 77.068 11.204 1.00 5.09 361 GLU A N 1
ATOM 2624 C CA . GLU A 1 393 ? 146.783 76.923 9.941 1.00 5.29 361 GLU A CA 1
ATOM 2625 C C . GLU A 1 393 ? 148.283 76.909 10.185 1.00 4.96 361 GLU A C 1
ATOM 2626 O O . GLU A 1 393 ? 148.868 77.894 10.604 1.00 4.91 361 GLU A O 1
ATOM 2632 N N . SER A 1 394 ? 148.874 75.742 9.972 1.00 4.49 362 SER A N 1
ATOM 2633 C CA . SER A 1 394 ? 150.267 75.469 10.283 1.00 4.66 362 SER A CA 1
ATOM 2634 C C . SER A 1 394 ? 151.183 75.901 9.122 1.00 5.01 362 SER A C 1
ATOM 2635 O O . SER A 1 394 ? 151.796 75.057 8.455 1.00 5.28 362 SER A O 1
ATOM 2638 N N . SER A 1 395 ? 151.229 77.213 8.867 1.00 4.83 363 SER A N 1
ATOM 2639 C CA . SER A 1 395 ? 151.837 77.745 7.644 1.00 5.20 363 SER A CA 1
ATOM 2640 C C . SER A 1 395 ? 152.651 79.027 7.900 1.00 5.51 363 SER A C 1
ATOM 2641 O O . SER A 1 395 ? 152.537 79.637 8.931 1.00 4.66 363 SER A O 1
ATOM 2644 N N . ALA A 1 396 ? 153.486 79.384 6.924 1.00 5.32 364 ALA A N 1
ATOM 2645 C CA . ALA A 1 396 ? 154.332 80.561 6.984 1.00 6.77 364 ALA A CA 1
ATOM 2646 C C . ALA A 1 396 ? 153.538 81.868 6.765 1.00 6.38 364 ALA A C 1
ATOM 2647 O O . ALA A 1 396 ? 154.011 82.918 7.095 1.00 4.95 364 ALA A O 1
ATOM 2649 N N . HIS A 1 397 ? 152.315 81.763 6.237 1.00 6.61 365 HIS A N 1
ATOM 2650 C CA . HIS A 1 397 ? 151.495 82.958 5.917 1.00 8.02 365 HIS A CA 1
ATOM 2651 C C . HIS A 1 397 ? 150.079 82.512 5.689 1.00 8.01 365 HIS A C 1
ATOM 2652 O O . HIS A 1 397 ? 149.878 81.485 5.063 1.00 8.08 365 HIS A O 1
ATOM 2659 N N . PRO A 1 398 ? 149.092 83.182 6.332 1.00 8.27 366 PRO A N 1
ATOM 2660 C CA . PRO A 1 398 ? 147.742 82.553 6.398 1.00 10.20 366 PRO A CA 1
ATOM 2661 C C . PRO A 1 398 ? 147.005 82.699 5.095 1.00 12.89 366 PRO A C 1
ATOM 2662 O O . PRO A 1 398 ? 146.912 83.821 4.546 1.00 17.12 366 PRO A O 1
ATOM 2666 N N . VAL A 1 399 ? 146.688 81.583 4.471 1.00 9.32 367 VAL A N 1
ATOM 2667 C CA . VAL A 1 399 ? 146.055 81.652 3.195 1.00 10.43 367 VAL A CA 1
ATOM 2668 C C . VAL A 1 399 ? 144.676 81.079 3.148 1.00 8.96 367 VAL A C 1
ATOM 2669 O O . VAL A 1 399 ? 143.940 81.392 2.239 1.00 7.63 367 VAL A O 1
ATOM 2673 N N . LEU A 1 400 ? 144.309 80.268 4.126 1.00 8.10 368 LEU A N 1
ATOM 2674 C CA . LEU A 1 400 ? 142.968 79.685 4.164 1.00 7.87 368 LEU A CA 1
ATOM 2675 C C . LEU A 1 400 ? 142.116 80.166 5.345 1.00 8.08 368 LEU A C 1
ATOM 2676 O O . LEU A 1 400 ? 140.935 79.873 5.415 1.00 8.01 368 LEU A O 1
ATOM 2681 N N . THR A 1 401 ? 142.700 80.949 6.236 1.00 8.63 369 THR A N 1
ATOM 2682 C CA . THR A 1 401 ? 141.963 81.428 7.411 1.00 9.52 369 THR A CA 1
ATOM 2683 C C . THR A 1 401 ? 140.804 82.336 6.997 1.00 9.59 369 THR A C 1
ATOM 2684 O O . THR A 1 401 ? 139.701 82.233 7.551 1.00 10.34 369 THR A O 1
ATOM 2688 N N . TYR A 1 402 ? 141.017 83.159 5.984 1.00 10.79 370 TYR A N 1
ATOM 2689 C CA . TYR A 1 402 ? 139.936 84.051 5.494 1.00 15.27 370 TYR A CA 1
ATOM 2690 C C . TYR A 1 402 ? 138.745 83.228 5.002 1.00 12.16 370 TYR A C 1
ATOM 2691 O O . TYR A 1 402 ? 137.600 83.473 5.393 1.00 12.10 370 TYR A O 1
ATOM 2700 N N . GLY A 1 403 ? 139.039 82.179 4.253 1.00 11.26 371 GLY A N 1
ATOM 2701 C CA . GLY A 1 403 ? 138.010 81.279 3.747 1.00 11.61 371 GLY A CA 1
ATOM 2702 C C . GLY A 1 403 ? 137.291 80.512 4.841 1.00 11.71 371 GLY A C 1
ATOM 2703 O O . GLY A 1 403 ? 136.099 80.294 4.760 1.00 11.71 371 GLY A O 1
ATOM 2704 N N . ILE A 1 404 ? 138.017 80.110 5.877 1.00 8.07 372 ILE A N 1
ATOM 2705 C CA . ILE A 1 404 ? 137.412 79.427 6.978 1.00 8.44 372 ILE A CA 1
ATOM 2706 C C . ILE A 1 404 ? 136.407 80.342 7.693 1.00 8.23 372 ILE A C 1
ATOM 2707 O O . ILE A 1 404 ? 135.292 79.936 7.971 1.00 8.98 372 ILE A O 1
ATOM 2712 N N . SER A 1 405 ? 136.825 81.570 8.022 1.00 9.94 373 SER A N 1
ATOM 2713 C CA . SER A 1 405 ? 135.913 82.536 8.688 1.00 11.07 373 SER A CA 1
ATOM 2714 C C . SER A 1 405 ? 134.690 82.837 7.822 1.00 11.07 373 SER A C 1
ATOM 2715 O O . SER A 1 405 ? 133.549 82.819 8.310 1.00 12.47 373 SER A O 1
ATOM 2718 N N . GLU A 1 406 ? 134.928 83.085 6.543 1.00 12.08 374 GLU A N 1
ATOM 2719 C CA . GLU A 1 406 ? 133.812 83.370 5.572 1.00 16.43 374 GLU A CA 1
ATOM 2720 C C . GLU A 1 406 ? 132.794 82.213 5.515 1.00 13.83 374 GLU A C 1
ATOM 2721 O O . GLU A 1 406 ? 131.558 82.418 5.488 1.00 12.09 374 GLU A O 1
ATOM 2727 N N . THR A 1 407 ? 133.303 80.989 5.473 1.00 12.26 375 THR A N 1
ATOM 2728 C CA . THR A 1 407 ? 132.446 79.806 5.514 1.00 11.11 375 THR A CA 1
ATOM 2729 C C . THR A 1 407 ? 131.697 79.697 6.840 1.00 11.14 375 THR A C 1
ATOM 2730 O O . THR A 1 407 ? 130.497 79.421 6.862 1.00 13.32 375 THR A O 1
ATOM 2734 N N . SER A 1 408 ? 132.400 79.889 7.961 1.00 11.96 376 SER A N 1
ATOM 2735 C CA . SER A 1 408 ? 131.741 79.833 9.275 1.00 12.30 376 SER A CA 1
ATOM 2736 C C . SER A 1 408 ? 130.602 80.885 9.373 1.00 14.09 376 SER A C 1
ATOM 2737 O O . SER A 1 408 ? 129.546 80.600 9.909 1.00 14.82 376 SER A O 1
ATOM 2740 N N . ASP A 1 409 ? 130.812 82.050 8.780 1.00 15.22 377 ASP A N 1
ATOM 2741 C CA . ASP A 1 409 ? 129.771 83.102 8.753 1.00 17.52 377 ASP A CA 1
ATOM 2742 C C . ASP A 1 409 ? 128.541 82.650 7.954 1.00 19.60 377 ASP A C 1
ATOM 2743 O O . ASP A 1 409 ? 127.405 82.867 8.366 1.00 17.28 377 ASP A O 1
ATOM 2748 N N . ASP A 1 410 ? 128.780 81.933 6.880 1.00 19.49 378 ASP A N 1
ATOM 2749 C CA . ASP A 1 410 ? 127.709 81.407 6.041 1.00 22.02 378 ASP A CA 1
ATOM 2750 C C . ASP A 1 410 ? 126.921 80.306 6.766 1.00 21.44 378 ASP A C 1
ATOM 2751 O O . ASP A 1 410 ? 125.700 80.263 6.692 1.00 19.35 378 ASP A O 1
ATOM 2756 N N . VAL A 1 411 ? 127.594 79.550 7.631 1.00 18.47 379 VAL A N 1
ATOM 2757 C CA . VAL A 1 411 ? 126.922 78.521 8.402 1.00 20.39 379 VAL A CA 1
ATOM 2758 C C . VAL A 1 411 ? 126.296 79.080 9.693 1.00 21.71 379 VAL A C 1
ATOM 2759 O O . VAL A 1 411 ? 125.465 78.421 10.315 1.00 25.40 379 VAL A O 1
ATOM 2763 N N . GLY A 1 412 ? 126.806 80.222 10.152 1.00 19.75 380 GLY A N 1
ATOM 2764 C CA . GLY A 1 412 ? 126.269 80.898 11.331 1.00 21.85 380 GLY A CA 1
ATOM 2765 C C . GLY A 1 412 ? 126.852 80.392 12.640 1.00 21.62 380 GLY A C 1
ATOM 2766 O O . GLY A 1 412 ? 126.180 80.408 13.674 1.00 19.28 380 GLY A O 1
ATOM 2767 N N . VAL A 1 413 ? 128.101 79.907 12.591 1.00 18.44 381 VAL A N 1
ATOM 2768 C CA . VAL A 1 413 ? 128.790 79.380 13.786 1.00 18.07 381 VAL A CA 1
ATOM 2769 C C . VAL A 1 413 ? 130.130 80.101 13.919 1.00 17.96 381 VAL A C 1
ATOM 2770 O O . VAL A 1 413 ? 130.840 80.261 12.948 1.00 17.96 381 VAL A O 1
ATOM 2774 N N . GLU A 1 414 ? 130.402 80.632 15.090 1.00 15.49 382 GLU A N 1
ATOM 2775 C CA . GLU A 1 414 ? 131.685 81.298 15.360 1.00 18.46 382 GLU A CA 1
ATOM 2776 C C . GLU A 1 414 ? 132.775 80.269 15.518 1.00 14.48 382 GLU A C 1
ATOM 2777 O O . GLU A 1 414 ? 132.630 79.336 16.306 1.00 13.09 382 GLU A O 1
ATOM 2783 N N . VAL A 1 415 ? 133.892 80.459 14.813 1.00 11.72 383 VAL A N 1
ATOM 2784 C CA . VAL A 1 415 ? 135.082 79.613 15.020 1.00 10.79 383 VAL A CA 1
ATOM 2785 C C . VAL A 1 415 ? 136.340 80.483 15.126 1.00 11.88 383 VAL A C 1
ATOM 2786 O O . VAL A 1 415 ? 136.296 81.671 14.813 1.00 11.05 383 VAL A O 1
ATOM 2790 N N . LEU A 1 416 ? 137.436 79.903 15.648 1.00 9.03 384 LEU A N 1
ATOM 2791 C CA . LEU A 1 416 ? 138.743 80.568 15.605 1.00 8.39 384 LEU A CA 1
ATOM 2792 C C . LEU A 1 416 ? 139.536 80.042 14.419 1.00 7.41 384 LEU A C 1
ATOM 2793 O O . LEU A 1 416 ? 139.654 78.827 14.240 1.00 8.60 384 LEU A O 1
ATOM 2798 N N . ALA A 1 417 ? 139.961 80.952 13.563 1.00 7.13 385 ALA A N 1
ATOM 2799 C CA . ALA A 1 417 ? 140.816 80.622 12.433 1.00 7.83 385 ALA A CA 1
ATOM 2800 C C . ALA A 1 417 ? 142.139 81.339 12.587 1.00 8.25 385 ALA A C 1
ATOM 2801 O O . ALA A 1 417 ? 142.207 82.570 12.517 1.00 9.63 385 ALA A O 1
ATOM 2803 N N . GLN A 1 418 ? 143.151 80.588 12.970 1.00 7.00 386 GLN A N 1
ATOM 2804 C CA . GLN A 1 418 ? 144.363 81.149 13.501 1.00 6.76 386 GLN A CA 1
ATOM 2805 C C . GLN A 1 418 ? 145.518 80.701 12.627 1.00 6.67 386 GLN A C 1
ATOM 2806 O O . GLN A 1 418 ? 145.687 79.530 12.415 1.00 7.14 386 GLN A O 1
ATOM 2812 N N . GLY A 1 419 ? 146.308 81.651 12.140 1.00 6.20 387 GLY A N 1
ATOM 2813 C CA . GLY A 1 419 ? 147.571 81.337 11.454 1.00 5.55 387 GLY A CA 1
ATOM 2814 C C . GLY A 1 419 ? 148.743 81.164 12.420 1.00 5.29 387 GLY A C 1
ATOM 2815 O O . GLY A 1 419 ? 148.588 81.317 13.632 1.00 5.47 387 GLY A O 1
ATOM 2816 N N . THR A 1 420 ? 149.909 80.838 11.864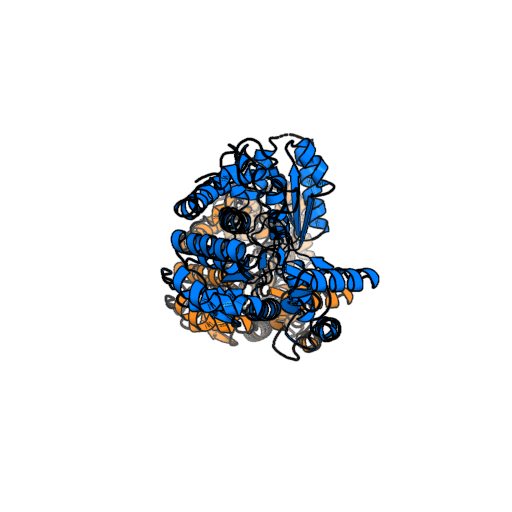 1.00 4.77 388 THR A N 1
ATOM 2817 C CA . THR A 1 420 ? 151.099 80.664 12.636 1.00 4.87 388 THR A CA 1
ATOM 2818 C C . THR A 1 420 ? 152.038 81.812 12.344 1.00 4.94 388 THR A C 1
ATOM 2819 O O . THR A 1 420 ? 152.060 82.768 13.098 1.00 5.74 388 THR A O 1
ATOM 2823 N N . LEU A 1 421 ? 152.753 81.770 11.221 1.00 4.59 389 LEU A N 1
ATOM 2824 C CA . LEU A 1 421 ? 153.528 82.921 10.817 1.00 5.07 389 LEU A CA 1
ATOM 2825 C C . LEU A 1 421 ? 152.812 83.774 9.789 1.00 5.86 389 LEU A C 1
ATOM 2826 O O . LEU A 1 421 ? 151.697 83.490 9.416 1.00 6.50 389 LEU A O 1
ATOM 2831 N N . ARG A 1 422 ? 153.437 84.900 9.436 1.00 5.71 390 ARG A N 1
ATOM 2832 C CA . ARG A 1 422 ? 152.915 85.773 8.427 1.00 6.28 390 ARG A CA 1
ATOM 2833 C C . ARG A 1 422 ? 154.069 86.356 7.660 1.00 5.74 390 ARG A C 1
ATOM 2834 O O . ARG A 1 422 ? 155.200 86.345 8.141 1.00 5.46 390 ARG A O 1
ATOM 2842 N N . ARG A 1 423 ? 153.804 86.821 6.427 1.00 6.65 391 ARG A N 1
ATOM 2843 C CA . ARG A 1 423 ? 154.867 87.369 5.593 1.00 7.76 391 ARG A CA 1
ATOM 2844 C C . ARG A 1 423 ? 155.688 88.447 6.366 1.00 7.65 391 ARG A C 1
ATOM 2845 O O . ARG A 1 423 ? 155.120 89.370 6.905 1.00 7.68 391 ARG A O 1
ATOM 2853 N N . GLN A 1 424 ? 157.018 88.262 6.408 1.00 7.96 392 GLN A N 1
ATOM 2854 C CA . GLN A 1 424 ? 157.976 89.132 7.106 1.00 9.03 392 GLN A CA 1
ATOM 2855 C C . GLN A 1 424 ? 157.795 89.178 8.624 1.00 8.87 392 GLN A C 1
ATOM 2856 O O . GLN A 1 424 ? 158.331 90.059 9.293 1.00 8.70 392 GLN A O 1
ATOM 2862 N N . GLU A 1 425 ? 157.055 88.222 9.159 1.00 6.09 393 GLU A N 1
ATOM 2863 C CA . GLU A 1 425 ? 156.954 88.050 10.584 1.00 6.56 393 GLU A CA 1
ATOM 2864 C C . GLU A 1 425 ? 157.265 86.614 10.940 1.00 6.10 393 GLU A C 1
ATOM 2865 O O . GLU A 1 425 ? 156.384 85.741 10.882 1.00 5.43 393 GLU A O 1
ATOM 2871 N N . GLY A 1 426 ? 158.488 86.377 11.376 1.00 6.20 394 GLY A N 1
ATOM 2872 C CA . GLY A 1 426 ? 159.035 85.055 11.365 1.00 6.33 394 GLY A CA 1
ATOM 2873 C C . GLY A 1 426 ? 159.639 84.586 12.647 1.00 6.49 394 GLY A C 1
ATOM 2874 O O . GLY A 1 426 ? 160.278 83.534 12.671 1.00 8.11 394 GLY A O 1
ATOM 2875 N N . GLY A 1 427 ? 159.557 85.390 13.715 1.00 6.08 395 GLY A N 1
ATOM 2876 C CA . GLY A 1 427 ? 160.305 85.079 14.913 1.00 5.92 395 GLY A CA 1
ATOM 2877 C C . GLY A 1 427 ? 159.458 84.987 16.176 1.00 5.98 395 GLY A C 1
ATOM 2878 O O . GLY A 1 427 ? 158.251 84.759 16.128 1.00 5.91 395 GLY A O 1
ATOM 2879 N N . PRO A 1 428 ? 160.091 85.178 17.324 1.00 6.53 396 PRO A N 1
ATOM 2880 C CA . PRO A 1 428 ? 159.353 84.893 18.525 1.00 6.52 396 PRO A CA 1
ATOM 2881 C C . PRO A 1 428 ? 158.163 85.802 18.721 1.00 6.74 396 PRO A C 1
ATOM 2882 O O . PRO A 1 428 ? 157.125 85.347 19.206 1.00 6.74 396 PRO A O 1
ATOM 2886 N N . ARG A 1 429 ? 158.262 87.069 18.325 1.00 6.01 397 ARG A N 1
ATOM 2887 C CA . ARG A 1 429 ? 157.089 87.922 18.471 1.00 6.14 397 ARG A CA 1
ATOM 2888 C C . ARG A 1 429 ? 155.885 87.339 17.706 1.00 5.47 397 ARG A C 1
ATOM 2889 O O . ARG A 1 429 ? 154.773 87.269 18.241 1.00 4.90 397 ARG A O 1
ATOM 2897 N N . ARG A 1 430 ? 156.096 86.941 16.464 1.00 4.94 398 ARG A N 1
ATOM 2898 C CA . ARG A 1 430 ? 155.010 86.352 15.680 1.00 4.73 398 ARG A CA 1
ATOM 2899 C C . ARG A 1 430 ? 154.427 85.087 16.311 1.00 4.48 398 ARG A C 1
ATOM 2900 O O . ARG A 1 430 ? 153.207 84.932 16.383 1.00 4.36 398 ARG A O 1
ATOM 2908 N N . VAL A 1 431 ? 155.276 84.189 16.773 1.00 4.59 399 VAL A N 1
ATOM 2909 C CA . VAL A 1 431 ? 154.800 82.967 17.446 1.00 4.76 399 VAL A CA 1
ATOM 2910 C C . VAL A 1 431 ? 153.968 83.347 18.667 1.00 4.62 399 VAL A C 1
ATOM 2911 O O . VAL A 1 431 ? 152.875 82.812 18.881 1.00 3.94 399 VAL A O 1
ATOM 2915 N N . LEU A 1 432 ? 154.553 84.137 19.553 1.00 4.45 400 LEU A N 1
ATOM 2916 C CA . LEU A 1 432 ? 153.837 84.536 20.768 1.00 5.20 400 LEU A CA 1
ATOM 2917 C C . LEU A 1 432 ? 152.536 85.254 20.459 1.00 4.54 400 LEU A C 1
ATOM 2918 O O . LEU A 1 432 ? 151.553 85.130 21.226 1.00 3.68 400 LEU A O 1
ATOM 2923 N N . THR A 1 433 ? 152.537 86.069 19.406 1.00 4.33 401 THR A N 1
ATOM 2924 C CA . THR A 1 433 ? 151.318 86.772 18.961 1.00 4.22 401 THR A CA 1
ATOM 2925 C C . THR A 1 433 ? 150.214 85.810 18.482 1.00 4.08 401 THR A C 1
ATOM 2926 O O . THR A 1 433 ? 149.084 85.895 18.930 1.00 3.72 401 THR A O 1
ATOM 2930 N N . SER A 1 434 ? 150.594 84.776 17.752 1.00 3.99 402 SER A N 1
ATOM 2931 C CA . SER A 1 434 ? 149.652 83.766 17.359 1.00 4.31 402 SER A CA 1
ATOM 2932 C C . SER A 1 434 ? 149.154 82.957 18.547 1.00 3.85 402 SER A C 1
ATOM 2933 O O . SER A 1 434 ? 147.938 82.678 18.672 1.00 3.45 402 SER A O 1
ATOM 2936 N N . PHE A 1 435 ? 150.058 82.616 19.463 1.00 3.75 403 PHE A N 1
ATOM 2937 C CA . PHE A 1 435 ? 149.659 81.953 20.696 1.00 3.79 403 PHE A CA 1
ATOM 2938 C C . PHE A 1 435 ? 148.612 82.835 21.455 1.00 4.31 403 PHE A C 1
ATOM 2939 O O . PHE A 1 435 ? 147.636 82.327 21.984 1.00 3.83 403 PHE A O 1
ATOM 2947 N N . ALA A 1 436 ? 148.913 84.125 21.585 1.00 4.22 404 ALA A N 1
ATOM 2948 C CA . ALA A 1 436 ? 148.022 85.062 22.304 1.00 4.97 404 ALA A CA 1
ATOM 2949 C C . ALA A 1 436 ? 146.671 85.212 21.617 1.00 4.71 404 ALA A C 1
ATOM 2950 O O . ALA A 1 436 ? 145.633 85.269 22.278 1.00 3.93 404 ALA A O 1
ATOM 2952 N N . GLU A 1 437 ? 146.689 85.281 20.289 1.00 6.03 405 GLU A N 1
ATOM 2953 C CA . GLU A 1 437 ? 145.466 85.347 19.520 1.00 5.94 405 GLU A CA 1
ATOM 2954 C C . GLU A 1 437 ? 144.570 84.114 19.738 1.00 6.61 405 GLU A C 1
ATOM 2955 O O . GLU A 1 437 ? 143.347 84.242 19.837 1.00 6.77 405 GLU A O 1
ATOM 2961 N N . ALA A 1 438 ? 145.178 82.943 19.848 1.00 5.63 406 ALA A N 1
ATOM 2962 C CA . ALA A 1 438 ? 144.429 81.710 20.165 1.00 5.79 406 ALA A CA 1
ATOM 2963 C C . ALA A 1 438 ? 143.937 81.710 21.625 1.00 6.15 406 ALA A C 1
ATOM 2964 O O . ALA A 1 438 ? 142.767 81.455 21.901 1.00 6.13 406 ALA A O 1
ATOM 2966 N N . TRP A 1 439 ? 144.851 81.970 22.547 1.00 5.64 407 TRP A N 1
ATOM 2967 C CA . TRP A 1 439 ? 144.554 81.845 23.983 1.00 5.82 407 TRP A CA 1
ATOM 2968 C C . TRP A 1 439 ? 143.515 82.881 24.419 1.00 6.50 407 TRP A C 1
ATOM 2969 O O . TRP A 1 439 ? 142.615 82.568 25.211 1.00 5.88 407 TRP A O 1
ATOM 2980 N N . THR A 1 440 ? 143.606 84.097 23.886 1.00 6.27 408 THR A N 1
ATOM 2981 C CA . THR A 1 440 ? 142.664 85.128 24.300 1.00 7.09 408 THR A CA 1
ATOM 2982 C C . THR A 1 440 ? 141.275 84.799 23.815 1.00 8.62 408 THR A C 1
ATOM 2983 O O . THR A 1 440 ? 140.295 85.318 24.364 1.00 10.75 408 THR A O 1
ATOM 2987 N N . ARG A 1 441 ? 141.174 83.909 22.823 1.00 8.97 409 ARG A N 1
ATOM 2988 C CA . ARG A 1 441 ? 139.862 83.428 22.339 1.00 10.70 409 ARG A CA 1
ATOM 2989 C C . ARG A 1 441 ? 139.455 82.095 22.956 1.00 10.32 409 ARG A C 1
ATOM 2990 O O . ARG A 1 441 ? 138.423 81.527 22.581 1.00 10.97 409 ARG A O 1
ATOM 2998 N N . GLY A 1 442 ? 140.274 81.564 23.866 1.00 9.28 410 GLY A N 1
ATOM 2999 C CA . GLY A 1 442 ? 139.828 80.453 24.726 1.00 10.05 410 GLY A CA 1
ATOM 3000 C C . GLY A 1 442 ? 140.571 79.144 24.515 1.00 8.98 410 GLY A C 1
ATOM 3001 O O . GLY A 1 442 ? 140.237 78.127 25.123 1.00 8.84 410 GLY A O 1
ATOM 3002 N N . VAL A 1 443 ? 141.584 79.159 23.660 1.00 8.41 411 VAL A N 1
ATOM 3003 C CA . VAL A 1 443 ? 142.340 77.980 23.390 1.00 9.07 411 VAL A CA 1
ATOM 3004 C C . VAL A 1 443 ? 143.201 77.697 24.615 1.00 9.97 411 VAL A C 1
ATOM 3005 O O . VAL A 1 443 ? 143.941 78.579 25.081 1.00 11.67 411 VAL A O 1
ATOM 3009 N N . ALA A 1 444 ? 143.107 76.478 25.126 1.00 10.75 412 ALA A N 1
ATOM 3010 C CA . ALA A 1 444 ? 143.986 76.034 26.202 1.00 13.15 412 ALA A CA 1
ATOM 3011 C C . ALA A 1 444 ? 145.420 76.041 25.693 1.00 10.99 412 ALA A C 1
ATOM 3012 O O . ALA A 1 444 ? 145.739 75.343 24.766 1.00 12.57 412 ALA A O 1
ATOM 3014 N N . LEU A 1 445 ? 146.301 76.734 26.398 1.00 10.69 413 LEU A N 1
ATOM 3015 C CA . LEU A 1 445 ? 147.679 76.882 25.938 1.00 10.29 413 LEU A CA 1
ATOM 3016 C C . LEU A 1 445 ? 148.646 76.977 27.127 1.00 10.90 413 LEU A C 1
ATOM 3017 O O . LEU A 1 445 ? 148.414 77.738 28.063 1.00 11.41 413 LEU A O 1
ATOM 3022 N N . ASP A 1 446 ? 149.724 76.203 27.086 1.00 9.92 414 ASP A N 1
ATOM 3023 C CA . ASP A 1 446 ? 150.588 76.071 28.251 1.00 11.04 414 ASP A CA 1
ATOM 3024 C C . ASP A 1 446 ? 151.690 77.092 28.209 1.00 10.10 414 ASP A C 1
ATOM 3025 O O . ASP A 1 446 ? 152.786 76.834 27.680 1.00 12.10 414 ASP A O 1
ATOM 3030 N N . TRP A 1 447 ? 151.345 78.301 28.620 1.00 8.88 415 TRP A N 1
ATOM 3031 C CA . TRP A 1 447 ? 152.247 79.423 28.588 1.00 9.05 415 TRP A CA 1
ATOM 3032 C C . TRP A 1 447 ? 153.507 79.199 29.410 1.00 10.18 415 TRP A C 1
ATOM 3033 O O . TRP A 1 447 ? 154.534 79.789 29.135 1.00 8.84 415 TRP A O 1
ATOM 3044 N N . THR A 1 448 ? 153.424 78.364 30.433 1.00 10.19 416 THR A N 1
ATOM 3045 C CA . THR A 1 448 ? 154.615 78.044 31.232 1.00 12.60 416 THR A CA 1
ATOM 3046 C C . THR A 1 448 ? 155.749 77.472 30.359 1.00 12.06 416 THR A C 1
ATOM 3047 O O . THR A 1 448 ? 156.929 77.740 30.604 1.00 10.89 416 THR A O 1
ATOM 3051 N N . ALA A 1 449 ? 155.388 76.740 29.319 1.00 10.62 417 ALA A N 1
ATOM 3052 C CA . ALA A 1 449 ? 156.380 76.129 28.436 1.00 9.36 417 ALA A CA 1
ATOM 3053 C C . ALA A 1 449 ? 157.193 77.171 27.643 1.00 9.62 417 ALA A C 1
ATOM 3054 O O . ALA A 1 449 ? 158.329 76.918 27.245 1.00 9.21 417 ALA A O 1
ATOM 3056 N N . VAL A 1 450 ? 156.642 78.369 27.463 1.00 9.28 418 VAL A N 1
ATOM 3057 C CA . VAL A 1 450 ? 157.378 79.452 26.828 1.00 9.27 418 VAL A CA 1
ATOM 3058 C C . VAL A 1 450 ? 158.656 79.807 27.604 1.00 9.31 418 VAL A C 1
ATOM 3059 O O . VAL A 1 450 ? 159.619 80.304 27.028 1.00 10.87 418 VAL A O 1
ATOM 3063 N N . PHE A 1 451 ? 158.635 79.603 28.922 1.00 8.20 419 PHE A N 1
ATOM 3064 C CA . PHE A 1 451 ? 159.714 80.037 29.762 1.00 9.49 419 PHE A CA 1
ATOM 3065 C C . PHE A 1 451 ? 160.784 78.956 29.997 1.00 11.01 419 PHE A C 1
ATOM 3066 O O . PHE A 1 451 ? 161.774 79.203 30.711 1.00 11.56 419 PHE A O 1
ATOM 3074 N N . ALA A 1 452 ? 160.652 77.828 29.312 1.00 12.25 420 ALA A N 1
ATOM 3075 C CA . ALA A 1 452 ? 161.646 76.734 29.421 1.00 13.04 420 ALA A CA 1
ATOM 3076 C C . ALA A 1 452 ? 163.035 77.248 29.056 1.00 14.01 420 ALA A C 1
ATOM 3077 O O . ALA A 1 452 ? 163.204 77.956 28.048 1.00 11.64 420 ALA A O 1
ATOM 3079 N N . GLY A 1 453 ? 163.983 77.053 29.985 1.00 12.90 421 GLY A N 1
ATOM 3080 C CA . GLY A 1 453 ? 165.386 77.355 29.737 1.00 16.53 421 GLY A CA 1
ATOM 3081 C C . GLY A 1 453 ? 165.782 78.777 30.092 1.00 17.19 421 GLY A C 1
ATOM 3082 O O . GLY A 1 453 ? 166.928 79.177 29.875 1.00 17.39 421 GLY A O 1
ATOM 3083 N N . ARG A 1 454 ? 164.817 79.594 30.521 1.00 15.87 422 ARG A N 1
ATOM 3084 C CA . ARG A 1 454 ? 165.097 81.023 30.738 1.00 13.52 422 ARG A CA 1
ATOM 3085 C C . ARG A 1 454 ? 165.654 81.271 32.141 1.00 14.01 422 ARG A C 1
ATOM 3086 O O . ARG A 1 454 ? 165.971 82.405 32.484 1.00 16.01 422 ARG A O 1
ATOM 3094 N N . GLY A 1 455 ? 165.572 80.255 32.985 1.00 12.78 423 GLY A N 1
ATOM 3095 C CA . GLY A 1 455 ? 165.998 80.366 34.378 1.00 14.01 423 GLY A CA 1
ATOM 3096 C C . GLY A 1 455 ? 165.080 81.228 35.233 1.00 13.79 423 GLY A C 1
ATOM 3097 O O . GLY A 1 455 ? 165.541 81.926 36.128 1.00 14.79 423 GLY A O 1
ATOM 3098 N N . ALA A 1 456 ? 163.786 81.244 34.893 1.00 12.13 424 ALA A N 1
ATOM 3099 C CA . ALA A 1 456 ? 162.784 82.050 35.621 1.00 13.93 424 ALA A CA 1
ATOM 3100 C C . ALA A 1 456 ? 162.409 81.424 36.971 1.00 14.53 424 ALA A C 1
ATOM 3101 O O . ALA A 1 456 ? 162.589 80.211 37.189 1.00 13.01 424 ALA A O 1
ATOM 3103 N N . LYS A 1 457 ? 161.904 82.250 37.882 1.00 15.57 425 LYS A N 1
ATOM 3104 C CA . LYS A 1 457 ? 161.353 81.753 39.147 1.00 20.41 425 LYS A CA 1
ATOM 3105 C C . LYS A 1 457 ? 160.102 82.525 39.494 1.00 17.21 425 LYS A C 1
ATOM 3106 O O . LYS A 1 457 ? 159.946 83.694 39.091 1.00 19.50 425 LYS A O 1
ATOM 3112 N N . ALA A 1 458 ? 159.258 81.919 40.306 1.00 17.47 426 ALA A N 1
ATOM 3113 C CA . ALA A 1 458 ? 158.028 82.596 40.793 1.00 18.37 426 ALA A CA 1
ATOM 3114 C C . ALA A 1 458 ? 158.360 83.781 41.700 1.00 20.68 426 ALA A C 1
ATOM 3115 O O . ALA A 1 458 ? 159.273 83.712 42.540 1.00 20.08 426 ALA A O 1
ATOM 3117 N N . VAL A 1 459 ? 157.649 84.880 41.488 1.00 17.18 427 VAL A N 1
ATOM 3118 C CA . VAL A 1 459 ? 157.851 86.096 42.258 1.00 17.13 427 VAL A CA 1
ATOM 3119 C C . VAL A 1 459 ? 156.501 86.631 42.706 1.00 19.84 427 VAL A C 1
ATOM 3120 O O . VAL A 1 459 ? 155.471 86.313 42.113 1.00 16.09 427 VAL A O 1
ATOM 3124 N N . ASP A 1 460 ? 156.510 87.444 43.753 1.00 18.91 428 ASP A N 1
ATOM 3125 C CA . ASP A 1 460 ? 155.275 87.992 44.288 1.00 22.17 428 ASP A CA 1
ATOM 3126 C C . ASP A 1 460 ? 154.548 88.850 43.259 1.00 21.26 428 ASP A C 1
ATOM 3127 O O . ASP A 1 460 ? 155.159 89.625 42.524 1.00 21.72 428 ASP A O 1
ATOM 3132 N N . LEU A 1 461 ? 153.231 88.691 43.217 1.00 20.03 429 LEU A N 1
ATOM 3133 C CA . LEU A 1 461 ? 152.376 89.431 42.304 1.00 18.11 429 LEU A CA 1
ATOM 3134 C C . LEU A 1 461 ? 151.219 89.994 43.106 1.00 17.76 429 LEU A C 1
ATOM 3135 O O . LEU A 1 461 ? 150.847 89.432 44.135 1.00 16.74 429 LEU A O 1
ATOM 3140 N N . PRO A 1 462 ? 150.638 91.107 42.645 1.00 18.15 430 PRO A N 1
ATOM 3141 C CA . PRO A 1 462 ? 149.511 91.579 43.445 1.00 19.07 430 PRO A CA 1
ATOM 3142 C C . PRO A 1 462 ? 148.457 90.514 43.624 1.00 18.02 430 PRO A C 1
ATOM 3143 O O . PRO A 1 462 ? 148.264 89.671 42.755 1.00 18.29 430 PRO A O 1
ATOM 3147 N N . THR A 1 463 ? 147.768 90.535 44.751 1.00 16.96 431 THR A N 1
ATOM 3148 C CA . THR A 1 463 ? 146.674 89.601 44.923 1.00 16.37 431 THR A CA 1
ATOM 3149 C C . THR A 1 463 ? 145.617 89.974 43.899 1.00 15.27 431 THR A C 1
ATOM 3150 O O . THR A 1 463 ? 145.545 91.136 43.456 1.00 15.68 431 THR A O 1
ATOM 3154 N N . TYR A 1 464 ? 144.850 88.999 43.457 1.00 15.08 432 TYR A N 1
ATOM 3155 C CA . TYR A 1 464 ? 143.855 89.278 42.421 1.00 18.43 432 TYR A CA 1
ATOM 3156 C C . TYR A 1 464 ? 142.862 90.379 42.868 1.00 22.55 432 TYR A C 1
ATOM 3157 O O . TYR A 1 464 ? 142.570 91.323 42.105 1.00 23.52 432 TYR A O 1
ATOM 3166 N N . ALA A 1 465 ? 142.440 90.331 44.133 1.00 23.65 433 ALA A N 1
ATOM 3167 C CA . ALA A 1 465 ? 141.665 91.454 44.724 1.00 23.28 433 ALA A CA 1
ATOM 3168 C C . ALA A 1 465 ? 142.264 91.828 46.076 1.00 28.44 433 ALA A C 1
ATOM 3169 O O . ALA A 1 465 ? 142.960 91.019 46.689 1.00 33.08 433 ALA A O 1
ATOM 3171 N N . PHE A 1 466 ? 142.082 93.084 46.494 1.00 30.05 434 PHE A N 1
ATOM 3172 C CA . PHE A 1 466 ? 142.813 93.617 47.656 1.00 34.37 434 PHE A CA 1
ATOM 3173 C C . PHE A 1 466 ? 142.406 92.879 48.940 1.00 38.15 434 PHE A C 1
ATOM 3174 O O . PHE A 1 466 ? 141.254 92.448 49.081 1.00 30.43 434 PHE A O 1
ATOM 3182 N N . PRO B 1 34 ? 136.933 67.745 71.872 1.00 33.69 2 PRO B N 1
ATOM 3183 C CA . PRO B 1 34 ? 137.610 69.021 71.513 1.00 31.86 2 PRO B CA 1
ATOM 3184 C C . PRO B 1 34 ? 136.751 70.243 71.864 1.00 29.46 2 PRO B C 1
ATOM 3185 O O . PRO B 1 34 ? 135.535 70.204 71.701 1.00 31.61 2 PRO B O 1
ATOM 3189 N N . ALA B 1 35 ? 137.381 71.329 72.306 1.00 23.63 3 ALA B N 1
ATOM 3190 C CA . ALA B 1 35 ? 136.627 72.534 72.674 1.00 20.08 3 ALA B CA 1
ATOM 3191 C C . ALA B 1 35 ? 136.143 73.268 71.433 1.00 14.12 3 ALA B C 1
ATOM 3192 O O . ALA B 1 35 ? 136.794 73.237 70.370 1.00 12.78 3 ALA B O 1
ATOM 3194 N N . LEU B 1 36 ? 135.067 74.029 71.604 1.00 12.01 4 LEU B N 1
ATOM 3195 C CA . LEU B 1 36 ? 134.532 74.819 70.533 1.00 9.97 4 LEU B CA 1
ATOM 3196 C C . LEU B 1 36 ? 135.499 75.947 70.131 1.00 9.25 4 LEU B C 1
ATOM 3197 O O . LEU B 1 36 ? 135.725 76.174 68.944 1.00 10.39 4 LEU B O 1
ATOM 3202 N N . PHE B 1 37 ? 136.119 76.606 71.115 1.00 8.94 5 PHE B N 1
ATOM 3203 C CA . PHE B 1 37 ? 137.101 77.631 70.827 1.00 9.37 5 PHE B CA 1
ATOM 3204 C C . PHE B 1 37 ? 138.386 77.425 71.622 1.00 11.28 5 PHE B C 1
ATOM 3205 O O . PHE B 1 37 ? 138.349 76.962 72.791 1.00 13.08 5 PHE B O 1
ATOM 3213 N N . SER B 1 38 ? 139.506 77.809 71.016 1.00 10.97 6 SER B N 1
ATOM 3214 C CA . SER B 1 38 ? 140.789 77.840 71.716 1.00 13.55 6 SER B CA 1
ATOM 3215 C C . SER B 1 38 ? 141.160 79.278 72.038 1.00 12.73 6 SER B C 1
ATOM 3216 O O . SER B 1 38 ? 140.499 80.205 71.605 1.00 11.00 6 SER B O 1
ATOM 3219 N N . GLY B 1 39 ? 142.274 79.465 72.750 1.00 14.05 7 GLY B N 1
ATOM 3220 C CA . GLY B 1 39 ? 142.833 80.802 72.899 1.00 15.21 7 GLY B CA 1
ATOM 3221 C C . GLY B 1 39 ? 141.958 81.701 73.767 1.00 16.48 7 GLY B C 1
ATOM 3222 O O . GLY B 1 39 ? 141.480 81.277 74.825 1.00 17.21 7 GLY B O 1
ATOM 3223 N N . ASP B 1 40 ? 141.778 82.951 73.326 1.00 14.80 8 ASP B N 1
ATOM 3224 C CA . ASP B 1 40 ? 141.165 83.991 74.162 1.00 18.85 8 ASP B CA 1
ATOM 3225 C C . ASP B 1 40 ? 140.034 84.695 73.401 1.00 16.01 8 ASP B C 1
ATOM 3226 O O . ASP B 1 40 ? 140.144 85.876 73.061 1.00 16.85 8 ASP B O 1
ATOM 3231 N N . PRO B 1 41 ? 139.050 83.923 72.949 1.00 14.53 9 PRO B N 1
ATOM 3232 C CA . PRO B 1 41 ? 138.046 84.431 72.019 1.00 15.79 9 PRO B CA 1
ATOM 3233 C C . PRO B 1 41 ? 137.066 85.360 72.751 1.00 14.44 9 PRO B C 1
ATOM 3234 O O . PRO B 1 41 ? 136.986 85.334 73.983 1.00 12.74 9 PRO B O 1
ATOM 3238 N N . LEU B 1 42 ? 136.293 86.133 72.032 1.00 14.74 10 LEU B N 1
ATOM 3239 C CA . LEU B 1 42 ? 135.263 86.851 72.706 1.00 16.06 10 LEU B CA 1
ATOM 3240 C C . LEU B 1 42 ? 134.245 85.891 73.343 1.00 14.82 10 LEU B C 1
ATOM 3241 O O . LEU B 1 42 ? 134.200 84.690 73.032 1.00 10.72 10 LEU B O 1
ATOM 3246 N N . VAL B 1 43 ? 133.503 86.437 74.294 1.00 12.39 11 VAL B N 1
ATOM 3247 C CA . VAL B 1 43 ? 132.668 85.689 75.226 1.00 13.90 11 VAL B CA 1
ATOM 3248 C C . VAL B 1 43 ? 131.252 86.216 75.024 1.00 9.37 11 VAL B C 1
ATOM 3249 O O . VAL B 1 43 ? 131.073 87.430 74.782 1.00 10.31 11 VAL B O 1
ATOM 3253 N N . PRO B 1 44 ? 130.235 85.338 75.118 1.00 8.63 12 PRO B N 1
ATOM 3254 C CA . PRO B 1 44 ? 128.901 85.862 75.195 1.00 7.96 12 PRO B CA 1
ATOM 3255 C C . PRO B 1 44 ? 128.388 85.984 76.630 1.00 7.44 12 PRO B C 1
ATOM 3256 O O . PRO B 1 44 ? 128.553 85.067 77.414 1.00 7.44 12 PRO B O 1
ATOM 3260 N N . TRP B 1 45 ? 127.642 87.050 76.875 1.00 8.33 13 TRP B N 1
ATOM 3261 C CA . TRP B 1 45 ? 126.816 87.201 78.058 1.00 9.86 13 TRP B CA 1
ATOM 3262 C C . TRP B 1 45 ? 125.392 87.150 77.603 1.00 7.53 13 TRP B C 1
ATOM 3263 O O . TRP B 1 45 ? 124.924 88.043 76.899 1.00 9.81 13 TRP B O 1
ATOM 3274 N N . ILE B 1 46 ? 124.667 86.134 78.035 1.00 8.67 14 ILE B N 1
ATOM 3275 C CA . ILE B 1 46 ? 123.298 85.994 77.638 1.00 7.39 14 ILE B CA 1
ATOM 3276 C C . ILE B 1 46 ? 122.396 86.433 78.785 1.00 8.22 14 ILE B C 1
ATOM 3277 O O . ILE B 1 46 ? 122.754 86.274 79.954 1.00 7.02 14 ILE B O 1
ATOM 3282 N N . VAL B 1 47 ? 121.320 87.110 78.406 1.00 8.48 15 VAL B N 1
ATOM 3283 C CA . VAL B 1 47 ? 120.374 87.727 79.346 1.00 10.01 15 VAL B CA 1
ATOM 3284 C C . VAL B 1 47 ? 118.961 87.503 78.888 1.00 8.66 15 VAL B C 1
ATOM 3285 O O . VAL B 1 47 ? 118.648 87.592 77.683 1.00 11.10 15 VAL B O 1
ATOM 3289 N N . SER B 1 48 ? 118.036 87.332 79.841 1.00 8.19 16 SER B N 1
ATOM 3290 C CA . SER B 1 48 ? 116.638 87.217 79.468 1.00 8.68 16 SER B CA 1
ATOM 3291 C C . SER B 1 48 ? 115.751 87.703 80.593 1.00 8.63 16 SER B C 1
ATOM 3292 O O . SER B 1 48 ? 116.191 87.787 81.736 1.00 9.43 16 SER B O 1
ATOM 3295 N N . ALA B 1 49 ? 114.547 88.084 80.221 1.00 10.39 17 ALA B N 1
ATOM 3296 C CA . ALA B 1 49 ? 113.524 88.579 81.181 1.00 12.55 17 ALA B CA 1
ATOM 3297 C C . ALA B 1 49 ? 112.149 88.327 80.639 1.00 12.32 17 ALA B C 1
ATOM 3298 O O . ALA B 1 49 ? 111.989 87.865 79.514 1.00 11.38 17 ALA B O 1
ATOM 3300 N N . LYS B 1 50 ? 111.127 88.552 81.471 1.00 14.40 18 LYS B N 1
ATOM 3301 C CA . LYS B 1 50 ? 109.776 88.132 81.136 1.00 19.12 18 LYS B CA 1
ATOM 3302 C C . LYS B 1 50 ? 109.096 89.168 80.247 1.00 18.26 18 LYS B C 1
ATOM 3303 O O . LYS B 1 50 ? 108.153 88.858 79.550 1.00 25.59 18 LYS B O 1
ATOM 3309 N N . SER B 1 51 ? 109.589 90.391 80.281 1.00 20.76 19 SER B N 1
ATOM 3310 C CA . SER B 1 51 ? 109.032 91.432 79.430 1.00 23.67 19 SER B CA 1
ATOM 3311 C C . SER B 1 51 ? 110.160 92.252 78.793 1.00 20.29 19 SER B C 1
ATOM 3312 O O . SER B 1 51 ? 111.294 92.202 79.248 1.00 18.66 19 SER B O 1
ATOM 3315 N N . ALA B 1 52 ? 109.817 93.056 77.783 1.00 21.52 20 ALA B N 1
ATOM 3316 C CA . ALA B 1 52 ? 110.759 94.032 77.217 1.00 24.80 20 ALA B CA 1
ATOM 3317 C C . ALA B 1 52 ? 111.281 94.998 78.266 1.00 23.38 20 ALA B C 1
ATOM 3318 O O . ALA B 1 52 ? 112.466 95.305 78.309 1.00 21.22 20 ALA B O 1
ATOM 3320 N N . GLY B 1 53 ? 110.387 95.524 79.105 1.00 23.59 21 GLY B N 1
ATOM 3321 C CA . GLY B 1 53 ? 110.815 96.366 80.184 1.00 18.23 21 GLY B CA 1
ATOM 3322 C C . GLY B 1 53 ? 111.740 95.663 81.143 1.00 18.15 21 GLY B C 1
ATOM 3323 O O . GLY B 1 53 ? 112.640 96.257 81.691 1.00 16.87 21 GLY B O 1
ATOM 3324 N N . GLY B 1 54 ? 111.446 94.406 81.432 1.00 18.60 22 GLY B N 1
ATOM 3325 C CA . GLY B 1 54 ? 112.218 93.672 82.412 1.00 15.50 22 GLY B CA 1
ATOM 3326 C C . GLY B 1 54 ? 113.638 93.440 81.911 1.00 12.95 22 GLY B C 1
ATOM 3327 O O . GLY B 1 54 ? 114.566 93.388 82.680 1.00 14.57 22 GLY B O 1
ATOM 3328 N N . LEU B 1 55 ? 113.759 93.283 80.604 1.00 14.10 23 LEU B N 1
ATOM 3329 C CA . LEU B 1 55 ? 115.055 93.001 79.959 1.00 13.43 23 LEU B CA 1
ATOM 3330 C C . LEU B 1 55 ? 115.926 94.257 79.931 1.00 13.33 23 LEU B C 1
ATOM 3331 O O . LEU B 1 55 ? 117.078 94.231 80.340 1.00 14.03 23 LEU B O 1
ATOM 3336 N N . GLU B 1 56 ? 115.292 95.391 79.675 1.00 17.27 24 GLU B N 1
ATOM 3337 C CA . GLU B 1 56 ? 115.943 96.681 79.875 1.00 22.13 24 GLU B CA 1
ATOM 3338 C C . GLU B 1 56 ? 116.443 96.846 81.297 1.00 19.24 24 GLU B C 1
ATOM 3339 O O . GLU B 1 56 ? 117.607 97.167 81.540 1.00 18.42 24 GLU B O 1
ATOM 3345 N N . ALA B 1 57 ? 115.587 96.515 82.259 1.00 18.72 25 ALA B N 1
ATOM 3346 C CA . ALA B 1 57 ? 115.966 96.591 83.630 1.00 15.27 25 ALA B CA 1
ATOM 3347 C C . ALA B 1 57 ? 117.106 95.645 83.969 1.00 16.32 25 ALA B C 1
ATOM 3348 O O . ALA B 1 57 ? 117.966 95.977 84.743 1.00 15.54 25 ALA B O 1
ATOM 3350 N N . GLN B 1 58 ? 117.048 94.426 83.438 1.00 14.86 26 GLN B N 1
ATOM 3351 C CA . GLN B 1 58 ? 118.057 93.433 83.707 1.00 15.60 26 GLN B CA 1
ATOM 3352 C C . GLN B 1 58 ? 119.423 93.856 83.176 1.00 12.86 26 GLN B C 1
ATOM 3353 O O . GLN B 1 58 ? 120.447 93.584 83.796 1.00 11.25 26 GLN B O 1
ATOM 3359 N N . ARG B 1 59 ? 119.438 94.445 81.994 1.00 13.26 27 ARG B N 1
ATOM 3360 C CA . ARG B 1 59 ? 120.695 94.887 81.387 1.00 15.31 27 ARG B CA 1
ATOM 3361 C C . ARG B 1 59 ? 121.304 96.014 82.219 1.00 14.58 27 ARG B C 1
ATOM 3362 O O . ARG B 1 59 ? 122.499 95.995 82.562 1.00 14.84 27 ARG B O 1
ATOM 3370 N N . ALA B 1 60 ? 120.431 96.862 82.733 1.00 18.20 28 ALA B N 1
ATOM 3371 C CA . ALA B 1 60 ? 120.848 97.970 83.577 1.00 18.76 28 ALA B CA 1
ATOM 3372 C C . ALA B 1 60 ? 121.416 97.499 84.896 1.00 16.29 28 ALA B C 1
ATOM 3373 O O . ALA B 1 60 ? 122.472 97.940 85.296 1.00 22.54 28 ALA B O 1
ATOM 3375 N N . ARG B 1 61 ? 120.754 96.510 85.527 1.00 20.40 29 ARG B N 1
ATOM 3376 C CA . ARG B 1 61 ? 121.180 95.979 86.829 1.00 19.40 29 ARG B CA 1
ATOM 3377 C C . ARG B 1 61 ? 122.452 95.157 86.709 1.00 18.94 29 ARG B C 1
ATOM 3378 O O . ARG B 1 61 ? 123.319 95.199 87.566 1.00 18.41 29 ARG B O 1
ATOM 3386 N N . LEU B 1 62 ? 122.602 94.462 85.585 1.00 20.71 30 LEU B N 1
ATOM 3387 C CA . LEU B 1 62 ? 123.820 93.708 85.325 1.00 19.95 30 LEU B CA 1
ATOM 3388 C C . LEU B 1 62 ? 125.010 94.663 85.153 1.00 16.35 30 LEU B C 1
ATOM 3389 O O . LEU B 1 62 ? 126.086 94.424 85.695 1.00 19.27 30 LEU B O 1
ATOM 3394 N N . GLY B 1 63 ? 124.802 95.716 84.374 1.00 21.03 31 GLY B N 1
ATOM 3395 C CA . GLY B 1 63 ? 125.845 96.712 84.101 1.00 23.99 31 GLY B CA 1
ATOM 3396 C C . GLY B 1 63 ? 126.284 97.423 85.362 1.00 23.13 31 GLY B C 1
ATOM 3397 O O . GLY B 1 63 ? 127.475 97.570 85.616 1.00 21.61 31 GLY B O 1
ATOM 3398 N N . ARG B 1 64 ? 125.333 97.656 86.252 1.00 24.39 32 ARG B N 1
ATOM 3399 C CA . ARG B 1 64 ? 125.624 98.347 87.503 1.00 25.10 32 ARG B CA 1
ATOM 3400 C C . ARG B 1 64 ? 126.308 97.403 88.449 1.00 23.60 32 ARG B C 1
ATOM 3401 O O . ARG B 1 64 ? 127.275 97.755 89.091 1.00 23.45 32 ARG B O 1
ATOM 3409 N N . HIS B 1 65 ? 125.888 96.150 88.424 1.00 27.17 33 HIS B N 1
ATOM 3410 C CA . HIS B 1 65 ? 126.496 95.150 89.253 1.00 29.14 33 HIS B CA 1
ATOM 3411 C C . HIS B 1 65 ? 127.953 94.987 88.842 1.00 33.87 33 HIS B C 1
ATOM 3412 O O . HIS B 1 65 ? 128.829 94.742 89.679 1.00 34.66 33 HIS B O 1
ATOM 3419 N N . VAL B 1 66 ? 128.218 95.178 87.556 1.00 29.41 34 VAL B N 1
ATOM 3420 C CA . VAL B 1 66 ? 129.575 95.092 87.038 1.00 39.39 34 VAL B CA 1
ATOM 3421 C C . VAL B 1 66 ? 130.399 96.320 87.379 1.00 33.87 34 VAL B C 1
ATOM 3422 O O . VAL B 1 66 ? 131.525 96.193 87.828 1.00 40.02 34 VAL B O 1
ATOM 3426 N N . SER B 1 67 ? 129.860 97.506 87.085 1.00 40.39 35 SER B N 1
ATOM 3427 C CA . SER B 1 67 ? 130.320 98.755 87.718 1.00 35.44 35 SER B CA 1
ATOM 3428 C C . SER B 1 67 ? 130.433 98.571 89.225 1.00 38.42 35 SER B C 1
ATOM 3429 O O . SER B 1 67 ? 131.529 98.531 89.768 1.00 47.19 35 SER B O 1
ATOM 3432 N N . GLY B 1 73 ? 136.666 85.557 84.090 1.00 36.48 41 GLY B N 1
ATOM 3433 C CA . GLY B 1 73 ? 136.255 86.831 84.677 1.00 35.49 41 GLY B CA 1
ATOM 3434 C C . GLY B 1 73 ? 135.177 87.516 83.848 1.00 40.46 41 GLY B C 1
ATOM 3435 O O . GLY B 1 73 ? 134.004 87.647 84.279 1.00 27.06 41 GLY B O 1
ATOM 3436 N N . ALA B 1 74 ? 135.544 87.916 82.638 1.00 28.15 42 ALA B N 1
ATOM 3437 C CA . ALA B 1 74 ? 134.570 88.057 81.585 1.00 30.54 42 ALA B CA 1
ATOM 3438 C C . ALA B 1 74 ? 133.860 86.739 81.452 1.00 22.19 42 ALA B C 1
ATOM 3439 O O . ALA B 1 74 ? 132.631 86.701 81.309 1.00 26.08 42 ALA B O 1
ATOM 3441 N N . THR B 1 75 ? 134.640 85.662 81.382 1.00 19.39 43 THR B N 1
ATOM 3442 C CA . THR B 1 75 ? 134.122 84.365 80.996 1.00 23.73 43 THR B CA 1
ATOM 3443 C C . THR B 1 75 ? 133.469 83.689 82.191 1.00 24.93 43 THR B C 1
ATOM 3444 O O . THR B 1 75 ? 132.649 82.757 82.028 1.00 18.39 43 THR B O 1
ATOM 3448 N N . ASP B 1 76 ? 133.864 84.136 83.397 1.00 22.39 44 ASP B N 1
ATOM 3449 C CA . ASP B 1 76 ? 133.148 83.788 84.639 1.00 22.16 44 ASP B CA 1
ATOM 3450 C C . ASP B 1 76 ? 131.733 84.273 84.631 1.00 17.39 44 ASP B C 1
ATOM 3451 O O . ASP B 1 76 ? 130.803 83.511 84.991 1.00 24.14 44 ASP B O 1
ATOM 3456 N N . LEU B 1 77 ? 131.560 85.566 84.394 1.00 18.45 45 LEU B N 1
ATOM 3457 C CA . LEU B 1 77 ? 130.251 86.156 84.338 1.00 17.72 45 LEU B CA 1
ATOM 3458 C C . LEU B 1 77 ? 129.417 85.477 83.241 1.00 17.46 45 LEU B C 1
ATOM 3459 O O . LEU B 1 77 ? 128.240 85.203 83.437 1.00 14.99 45 LEU B O 1
ATOM 3464 N N . GLY B 1 78 ? 130.028 85.229 82.077 1.00 13.82 46 GLY B N 1
ATOM 3465 C CA . GLY B 1 78 ? 129.316 84.525 80.991 1.00 12.89 46 GLY B CA 1
ATOM 3466 C C . GLY B 1 78 ? 128.813 83.153 81.407 1.00 12.56 46 GLY B C 1
ATOM 3467 O O . GLY B 1 78 ? 127.666 82.755 81.084 1.00 12.72 46 GLY B O 1
ATOM 3468 N N . TYR B 1 79 ? 129.720 82.349 81.950 1.00 12.32 47 TYR B N 1
ATOM 3469 C CA . TYR B 1 79 ? 129.408 81.011 82.330 1.00 14.48 47 TYR B CA 1
ATOM 3470 C C . TYR B 1 79 ? 128.268 81.028 83.344 1.00 12.83 47 TYR B C 1
ATOM 3471 O O . TYR B 1 79 ? 127.355 80.218 83.291 1.00 10.37 47 TYR B O 1
ATOM 3480 N N . SER B 1 80 ? 128.373 81.933 84.294 1.00 12.09 48 SER B N 1
ATOM 3481 C CA . SER B 1 80 ? 127.382 82.050 85.338 1.00 13.32 48 SER B CA 1
ATOM 3482 C C . SER B 1 80 ? 126.005 82.414 84.786 1.00 12.34 48 SER B C 1
ATOM 3483 O O . SER B 1 80 ? 124.978 81.945 85.295 1.00 13.43 48 SER B O 1
ATOM 3486 N N . LEU B 1 81 ? 125.968 83.382 83.874 1.00 13.73 49 LEU B N 1
ATOM 3487 C CA . LEU B 1 81 ? 124.712 83.802 83.242 1.00 12.28 49 LEU B CA 1
ATOM 3488 C C . LEU B 1 81 ? 124.097 82.655 82.468 1.00 14.52 49 LEU B C 1
ATOM 3489 O O . LEU B 1 81 ? 122.881 82.523 82.409 1.00 15.49 49 LEU B O 1
ATOM 3494 N N . ALA B 1 82 ? 124.942 81.785 81.919 1.00 11.48 50 ALA B N 1
ATOM 3495 C CA . ALA B 1 82 ? 124.457 80.654 81.143 1.00 14.83 50 ALA B CA 1
ATOM 3496 C C . ALA B 1 82 ? 123.934 79.536 82.038 1.00 15.90 50 ALA B C 1
ATOM 3497 O O . ALA B 1 82 ? 123.149 78.708 81.592 1.00 22.33 50 ALA B O 1
ATOM 3499 N N . ALA B 1 83 ? 124.516 79.398 83.215 1.00 14.68 51 ALA B N 1
ATOM 3500 C CA . ALA B 1 83 ? 124.285 78.222 84.060 1.00 17.42 51 ALA B CA 1
ATOM 3501 C C . ALA B 1 83 ? 123.140 78.438 85.054 1.00 17.86 51 ALA B C 1
ATOM 3502 O O . ALA B 1 83 ? 122.503 77.477 85.490 1.00 15.80 51 ALA B O 1
ATOM 3504 N N . THR B 1 84 ? 122.945 79.668 85.494 1.00 15.20 52 THR B N 1
ATOM 3505 C CA . THR B 1 84 ? 122.220 79.911 86.763 1.00 17.48 52 THR B CA 1
ATOM 3506 C C . THR B 1 84 ? 120.920 80.678 86.581 1.00 15.11 52 THR B C 1
ATOM 3507 O O . THR B 1 84 ? 120.215 80.947 87.551 1.00 17.12 52 THR B O 1
ATOM 3511 N N . ARG B 1 85 ? 120.617 81.041 85.339 1.00 16.00 53 ARG B N 1
ATOM 3512 C CA . ARG B 1 85 ? 119.451 81.848 85.029 1.00 17.65 53 ARG B CA 1
ATOM 3513 C C . ARG B 1 85 ? 118.450 81.021 84.251 1.00 17.16 53 ARG B C 1
ATOM 3514 O O . ARG B 1 85 ? 118.824 80.153 83.481 1.00 18.41 53 ARG B O 1
ATOM 3522 N N . ALA B 1 86 ? 117.169 81.290 84.455 1.00 14.69 54 ALA B N 1
ATOM 3523 C CA . ALA B 1 86 ? 116.143 80.693 83.611 1.00 16.40 54 ALA B CA 1
ATOM 3524 C C . ALA B 1 86 ? 116.135 81.443 82.299 1.00 16.02 54 ALA B C 1
ATOM 3525 O O . ALA B 1 86 ? 116.474 82.626 82.270 1.00 13.88 54 ALA B O 1
ATOM 3527 N N . ALA B 1 87 ? 115.668 80.788 81.226 1.00 14.83 55 ALA B N 1
ATOM 3528 C CA . ALA B 1 87 ? 115.648 81.411 79.911 1.00 16.77 55 ALA B CA 1
ATOM 3529 C C . ALA B 1 87 ? 114.242 81.909 79.621 1.00 14.09 55 ALA B C 1
ATOM 3530 O O . ALA B 1 87 ? 113.369 81.133 79.187 1.00 15.21 55 ALA B O 1
ATOM 3532 N N . PHE B 1 88 ? 114.002 83.167 79.952 1.00 13.30 56 PHE B N 1
ATOM 3533 C CA . PHE B 1 88 ? 112.687 83.775 79.754 1.00 14.66 56 PHE B CA 1
ATOM 3534 C C . PHE B 1 88 ? 112.535 84.248 78.289 1.00 17.13 56 PHE B C 1
ATOM 3535 O O . PHE B 1 88 ? 113.444 84.038 77.445 1.00 13.10 56 PHE B O 1
ATOM 3543 N N . GLU B 1 89 ? 111.376 84.848 77.996 1.00 15.30 57 GLU B N 1
ATOM 3544 C CA . GLU B 1 89 ? 110.932 85.114 76.635 1.00 19.61 57 GLU B CA 1
ATOM 3545 C C . GLU B 1 89 ? 111.836 86.107 75.925 1.00 14.89 57 GLU B C 1
ATOM 3546 O O . GLU B 1 89 ? 112.042 86.001 74.723 1.00 14.05 57 GLU B O 1
ATOM 3552 N N . HIS B 1 90 ? 112.127 87.202 76.603 1.00 12.73 58 HIS B N 1
ATOM 3553 C CA . HIS B 1 90 ? 112.763 88.339 75.971 1.00 12.61 58 HIS B CA 1
ATOM 3554 C C . HIS B 1 90 ? 114.268 88.222 76.192 1.00 10.81 58 HIS B C 1
ATOM 3555 O O . HIS B 1 90 ? 114.728 88.211 77.318 1.00 9.56 58 HIS B O 1
ATOM 3562 N N . ARG B 1 91 ? 115.018 88.117 75.106 1.00 10.69 59 ARG B N 1
ATOM 3563 C CA . ARG B 1 91 ? 116.408 87.669 75.178 1.00 10.03 59 ARG B CA 1
ATOM 3564 C C . ARG B 1 91 ? 117.389 88.586 74.455 1.00 9.95 59 ARG B C 1
ATOM 3565 O O . ARG B 1 91 ? 117.029 89.289 73.510 1.00 10.92 59 ARG B O 1
ATOM 3573 N N . ALA B 1 92 ? 118.561 88.705 75.040 1.00 9.06 60 ALA B N 1
ATOM 3574 C CA . ALA B 1 92 ? 119.673 89.429 74.433 1.00 10.98 60 ALA B CA 1
ATOM 3575 C C . ALA B 1 92 ? 120.951 88.700 74.628 1.00 9.25 60 ALA B C 1
ATOM 3576 O O . ALA B 1 92 ? 121.138 88.036 75.648 1.00 9.10 60 ALA B O 1
ATOM 3578 N N . VAL B 1 93 ? 121.942 89.021 73.778 1.00 9.30 61 VAL B N 1
ATOM 3579 C CA . VAL B 1 93 ? 123.276 88.515 73.959 1.00 7.78 61 VAL B CA 1
ATOM 3580 C C . VAL B 1 93 ? 124.272 89.603 73.628 1.00 7.85 61 VAL B C 1
ATOM 3581 O O . VAL B 1 93 ? 124.138 90.281 72.647 1.00 8.15 61 VAL B O 1
ATOM 3585 N N . VAL B 1 94 ? 125.211 89.800 74.523 1.00 8.97 62 VAL B N 1
ATOM 3586 C CA . VAL B 1 94 ? 126.315 90.734 74.331 1.00 9.28 62 VAL B CA 1
ATOM 3587 C C . VAL B 1 94 ? 127.590 89.957 74.109 1.00 8.57 62 VAL B C 1
ATOM 3588 O O . VAL B 1 94 ? 127.837 88.944 74.773 1.00 8.84 62 VAL B O 1
ATOM 3592 N N . LEU B 1 95 ? 128.443 90.464 73.218 1.00 8.53 63 LEU B N 1
ATOM 3593 C CA . LEU B 1 95 ? 129.713 89.827 72.925 1.00 8.44 63 LEU B CA 1
ATOM 3594 C C . LEU B 1 95 ? 130.835 90.798 73.222 1.00 9.47 63 LEU B C 1
ATOM 3595 O O . LEU B 1 95 ? 130.727 91.994 72.940 1.00 9.67 63 LEU B O 1
ATOM 3600 N N . GLY B 1 96 ? 131.894 90.278 73.775 1.00 11.26 64 GLY B N 1
ATOM 3601 C CA . GLY B 1 96 ? 133.145 91.061 74.012 1.00 13.45 64 GLY B CA 1
ATOM 3602 C C . GLY B 1 96 ? 134.167 90.211 74.726 1.00 13.24 64 GLY B C 1
ATOM 3603 O O . GLY B 1 96 ? 133.925 89.034 75.001 1.00 14.13 64 GLY B O 1
ATOM 3604 N N . THR B 1 97 ? 135.375 90.756 74.917 1.00 19.18 65 THR B N 1
ATOM 3605 C CA . THR B 1 97 ? 136.484 89.989 75.485 1.00 22.00 65 THR B CA 1
ATOM 3606 C C . THR B 1 97 ? 136.813 90.434 76.930 1.00 26.97 65 THR B C 1
ATOM 3607 O O . THR B 1 97 ? 137.033 89.597 77.813 1.00 29.94 65 THR B O 1
ATOM 3611 N N . THR B 1 98 ? 136.749 91.738 77.171 1.00 29.63 66 THR B N 1
ATOM 3612 C CA . THR B 1 98 ? 136.850 92.271 78.522 1.00 32.20 66 THR B CA 1
ATOM 3613 C C . THR B 1 98 ? 135.476 92.496 79.162 1.00 33.76 66 THR B C 1
ATOM 3614 O O . THR B 1 98 ? 134.468 92.681 78.465 1.00 34.62 66 THR B O 1
ATOM 3618 N N . THR B 1 99 ? 135.491 92.686 80.476 1.00 41.64 67 THR B N 1
ATOM 3619 C CA . THR B 1 99 ? 134.294 93.024 81.220 1.00 35.69 67 THR B CA 1
ATOM 3620 C C . THR B 1 99 ? 133.784 94.433 80.890 1.00 41.33 67 THR B C 1
ATOM 3621 O O . THR B 1 99 ? 132.574 94.671 80.875 1.00 35.38 67 THR B O 1
ATOM 3625 N N . GLU B 1 100 ? 134.695 95.332 80.514 1.00 31.12 68 GLU B N 1
ATOM 3626 C CA . GLU B 1 100 ? 134.317 96.686 80.151 1.00 33.26 68 GLU B CA 1
ATOM 3627 C C . GLU B 1 100 ? 133.566 96.729 78.821 1.00 36.15 68 GLU B C 1
ATOM 3628 O O . GLU B 1 100 ? 132.562 97.453 78.672 1.00 35.51 68 GLU B O 1
ATOM 3634 N N . GLN B 1 101 ? 134.124 96.045 77.823 1.00 30.92 69 GLN B N 1
ATOM 3635 C CA . GLN B 1 101 ? 133.455 95.861 76.537 1.00 29.65 69 GLN B CA 1
ATOM 3636 C C . GLN B 1 101 ? 132.039 95.307 76.752 1.00 19.90 69 GLN B C 1
ATOM 3637 O O . GLN B 1 101 ? 131.075 95.785 76.165 1.00 22.29 69 GLN B O 1
ATOM 3643 N N . LEU B 1 102 ? 131.944 94.287 77.579 1.00 23.23 70 LEU B N 1
ATOM 3644 C CA . LEU B 1 102 ? 130.687 93.576 77.766 1.00 23.94 70 LEU B CA 1
ATOM 3645 C C . LEU B 1 102 ? 129.713 94.437 78.582 1.00 24.72 70 LEU B C 1
ATOM 3646 O O . LEU B 1 102 ? 128.543 94.472 78.296 1.00 22.95 70 LEU B O 1
ATOM 3651 N N . ARG B 1 103 ? 130.255 95.244 79.495 1.00 35.59 71 ARG B N 1
ATOM 3652 C CA . ARG B 1 103 ? 129.437 96.136 80.323 1.00 30.45 71 ARG B CA 1
ATOM 3653 C C . ARG B 1 103 ? 128.815 97.253 79.513 1.00 30.93 71 ARG B C 1
ATOM 3654 O O . ARG B 1 103 ? 127.627 97.523 79.630 1.00 26.75 71 ARG B O 1
ATOM 3662 N N . THR B 1 104 ? 129.630 97.987 78.763 1.00 26.52 72 THR B N 1
ATOM 3663 C CA . THR B 1 104 ? 129.073 98.982 77.875 1.00 30.04 72 THR B CA 1
ATOM 3664 C C . THR B 1 104 ? 128.249 98.285 76.793 1.00 23.05 72 THR B C 1
ATOM 3665 O O . THR B 1 104 ? 127.323 98.863 76.236 1.00 28.68 72 THR B O 1
ATOM 3669 N N . GLY B 1 105 ? 128.587 97.023 76.505 1.00 24.60 73 GLY B N 1
ATOM 3670 C CA . GLY B 1 105 ? 127.830 96.229 75.521 1.00 21.90 73 GLY B CA 1
ATOM 3671 C C . GLY B 1 105 ? 126.363 96.011 75.922 1.00 18.42 73 GLY B C 1
ATOM 3672 O O . GLY B 1 105 ? 125.480 95.931 75.068 1.00 22.92 73 GLY B O 1
ATOM 3673 N N . LEU B 1 106 ? 126.099 96.068 77.222 1.00 19.23 74 LEU B N 1
ATOM 3674 C CA . LEU B 1 106 ? 124.742 95.911 77.741 1.00 21.03 74 LEU B CA 1
ATOM 3675 C C . LEU B 1 106 ? 123.856 97.048 77.353 1.00 23.87 74 LEU B C 1
ATOM 3676 O O . LEU B 1 106 ? 122.674 96.866 77.168 1.00 21.88 74 LEU B O 1
ATOM 3681 N N . GLU B 1 107 ? 124.453 98.206 77.086 1.00 26.07 75 GLU B N 1
ATOM 3682 C CA . GLU B 1 107 ? 123.690 99.361 76.676 1.00 29.69 75 GLU B CA 1
ATOM 3683 C C . GLU B 1 107 ? 123.270 99.248 75.218 1.00 27.48 75 GLU B C 1
ATOM 3684 O O . GLU B 1 107 ? 122.307 99.888 74.788 1.00 28.64 75 GLU B O 1
ATOM 3690 N N . ALA B 1 108 ? 123.884 98.309 74.493 1.00 27.33 76 ALA B N 1
ATOM 3691 C CA . ALA B 1 108 ? 123.457 98.009 73.113 1.00 24.13 76 ALA B CA 1
ATOM 3692 C C . ALA B 1 108 ? 123.852 96.583 72.719 1.00 23.71 76 ALA B C 1
ATOM 3693 O O . ALA B 1 108 ? 124.952 96.355 72.184 1.00 18.51 76 ALA B O 1
ATOM 3695 N N . PRO B 1 109 ? 122.988 95.608 73.032 1.00 19.91 77 PRO B N 1
ATOM 3696 C CA . PRO B 1 109 ? 123.352 94.207 72.788 1.00 15.55 77 PRO B CA 1
ATOM 3697 C C . PRO B 1 109 ? 123.520 93.913 71.307 1.00 12.53 77 PRO B C 1
ATOM 3698 O O . PRO B 1 109 ? 122.701 94.339 70.498 1.00 13.82 77 PRO B O 1
ATOM 3702 N N . ASP B 1 110 ? 124.412 92.973 71.019 1.00 14.96 78 ASP B N 1
ATOM 3703 C CA . ASP B 1 110 ? 124.740 92.588 69.657 1.00 13.48 78 ASP B CA 1
ATOM 3704 C C . ASP B 1 110 ? 123.564 91.909 68.989 1.00 12.71 78 ASP B C 1
ATOM 3705 O O . ASP B 1 110 ? 123.291 92.124 67.800 1.00 9.73 78 ASP B O 1
ATOM 3710 N N . VAL B 1 111 ? 122.828 91.108 69.758 1.00 9.98 79 VAL B N 1
ATOM 3711 C CA . VAL B 1 111 ? 121.701 90.406 69.234 1.00 9.48 79 VAL B CA 1
ATOM 3712 C C . VAL B 1 111 ? 120.591 90.440 70.276 1.00 8.45 79 VAL B C 1
ATOM 3713 O O . VAL B 1 111 ? 120.854 90.324 71.486 1.00 9.81 79 VAL B O 1
ATOM 3717 N N . ALA B 1 112 ? 119.375 90.570 69.808 1.00 9.17 80 ALA B N 1
ATOM 3718 C CA . ALA B 1 112 ? 118.221 90.521 70.686 1.00 10.92 80 ALA B CA 1
ATOM 3719 C C . ALA B 1 112 ? 117.033 89.944 69.961 1.00 11.99 80 ALA B C 1
ATOM 3720 O O . ALA B 1 112 ? 116.892 90.089 68.726 1.00 14.43 80 ALA B O 1
ATOM 3722 N N . GLY B 1 113 ? 116.154 89.297 70.704 1.00 12.10 81 GLY B N 1
ATOM 3723 C CA . GLY B 1 113 ? 114.933 88.798 70.123 1.00 12.51 81 GLY B CA 1
ATOM 3724 C C . GLY B 1 113 ? 113.942 88.298 71.143 1.00 12.12 81 GLY B C 1
ATOM 3725 O O . GLY B 1 113 ? 114.185 88.362 72.332 1.00 11.33 81 GLY B O 1
ATOM 3726 N N . VAL B 1 114 ? 112.855 87.730 70.641 1.00 15.12 82 VAL B N 1
ATOM 3727 C CA . VAL B 1 114 ? 111.816 87.126 71.460 1.00 16.08 82 VAL B CA 1
ATOM 3728 C C . VAL B 1 114 ? 111.661 85.647 71.074 1.00 16.26 82 VAL B C 1
ATOM 3729 O O . VAL B 1 114 ? 111.625 85.290 69.886 1.00 22.34 82 VAL B O 1
ATOM 3733 N N . SER B 1 115 ? 111.622 84.783 72.070 1.00 14.53 83 SER B N 1
ATOM 3734 C CA . SER B 1 115 ? 111.581 83.358 71.833 1.00 16.53 83 SER B CA 1
ATOM 3735 C C . SER B 1 115 ? 110.230 82.898 71.254 1.00 23.83 83 SER B C 1
ATOM 3736 O O . SER B 1 115 ? 109.178 83.305 71.731 1.00 22.45 83 SER B O 1
ATOM 3739 N N . SER B 1 116 ? 110.283 82.175 70.134 1.00 22.94 84 SER B N 1
ATOM 3740 C CA . SER B 1 116 ? 109.100 81.970 69.286 1.00 31.53 84 SER B CA 1
ATOM 3741 C C . SER B 1 116 ? 109.037 80.569 68.664 1.00 30.17 84 SER B C 1
ATOM 3742 O O . SER B 1 116 ? 107.958 80.058 68.428 1.00 38.60 84 SER B O 1
ATOM 3745 N N . VAL B 1 117 ? 110.182 79.960 68.369 1.00 24.51 85 VAL B N 1
ATOM 3746 C CA . VAL B 1 117 ? 110.171 78.618 67.786 1.00 28.11 85 VAL B CA 1
ATOM 3747 C C . VAL B 1 117 ? 109.993 77.554 68.864 1.00 28.89 85 VAL B C 1
ATOM 3748 O O . VAL B 1 117 ? 110.428 77.730 70.000 1.00 32.43 85 VAL B O 1
ATOM 3752 N N . SER B 1 118 ? 109.496 76.393 68.453 1.00 25.67 86 SER B N 1
ATOM 3753 C CA . SER B 1 118 ? 109.128 75.357 69.388 1.00 32.63 86 SER B CA 1
ATOM 3754 C C . SER B 1 118 ? 109.416 73.969 68.816 1.00 28.47 86 SER B C 1
ATOM 3755 O O . SER B 1 118 ? 109.352 72.978 69.542 1.00 30.11 86 SER B O 1
ATOM 3758 N N . GLY B 1 119 ? 109.608 73.890 67.487 1.00 17.36 87 GLY B N 1
ATOM 3759 C CA . GLY B 1 119 ? 109.424 72.639 66.759 1.00 16.49 87 GLY B CA 1
ATOM 3760 C C . GLY B 1 119 ? 110.740 71.910 66.449 1.00 15.60 87 GLY B C 1
ATOM 3761 O O . GLY B 1 119 ? 111.731 72.028 67.183 1.00 18.38 87 GLY B O 1
ATOM 3762 N N . LYS B 1 120 ? 110.736 71.149 65.371 1.00 12.77 88 LYS B N 1
ATOM 3763 C CA . LYS B 1 120 ? 111.849 70.283 65.070 1.00 12.84 88 LYS B CA 1
ATOM 3764 C C . LYS B 1 120 ? 112.888 71.046 64.241 1.00 9.68 88 LYS B C 1
ATOM 3765 O O . LYS B 1 120 ? 112.573 72.054 63.616 1.00 11.27 88 LYS B O 1
ATOM 3771 N N . THR B 1 121 ? 114.075 70.479 64.145 1.00 10.17 89 THR B N 1
ATOM 3772 C CA . THR B 1 121 ? 115.218 71.118 63.492 1.00 9.75 89 THR B CA 1
ATOM 3773 C C . THR B 1 121 ? 115.616 70.364 62.213 1.00 8.48 89 THR B C 1
ATOM 3774 O O . THR B 1 121 ? 115.720 69.152 62.221 1.00 8.91 89 THR B O 1
ATOM 3778 N N . VAL B 1 122 ? 115.807 71.098 61.120 1.00 7.85 90 VAL B N 1
ATOM 3779 C CA . VAL B 1 122 ? 116.399 70.516 59.921 1.00 7.59 90 VAL B CA 1
ATOM 3780 C C . VAL B 1 122 ? 117.684 71.239 59.553 1.00 6.13 90 VAL B C 1
ATOM 3781 O O . VAL B 1 122 ? 117.770 72.437 59.696 1.00 6.34 90 VAL B O 1
ATOM 3785 N N . PHE B 1 123 ? 118.733 70.489 59.225 1.00 5.97 91 PHE B N 1
ATOM 3786 C CA . PHE B 1 123 ? 119.948 71.098 58.681 1.00 5.35 91 PHE B CA 1
ATOM 3787 C C . PHE B 1 123 ? 119.860 71.116 57.169 1.00 5.24 91 PHE B C 1
ATOM 3788 O O . PHE B 1 123 ? 119.477 70.126 56.558 1.00 6.01 91 PHE B O 1
ATOM 3796 N N . VAL B 1 124 ? 120.238 72.248 56.589 1.00 4.53 92 VAL B N 1
ATOM 3797 C CA . VAL B 1 124 ? 120.123 72.503 55.161 1.00 5.07 92 VAL B CA 1
ATOM 3798 C C . VAL B 1 124 ? 121.530 72.663 54.601 1.00 4.76 92 VAL B C 1
ATOM 3799 O O . VAL B 1 124 ? 122.359 73.347 55.167 1.00 5.03 92 VAL B O 1
ATOM 3803 N N . PHE B 1 125 ? 121.791 71.976 53.510 1.00 4.60 93 PHE B N 1
ATOM 3804 C CA . PHE B 1 125 ? 123.115 71.965 52.856 1.00 4.94 93 PHE B CA 1
ATOM 3805 C C . PHE B 1 125 ? 122.968 72.440 51.414 1.00 5.69 93 PHE B C 1
ATOM 3806 O O . PHE B 1 125 ? 122.490 71.693 50.539 1.00 4.62 93 PHE B O 1
ATOM 3814 N N . PRO B 1 126 ? 123.304 73.698 51.164 1.00 7.71 94 PRO B N 1
ATOM 3815 C CA . PRO B 1 126 ? 123.163 74.269 49.800 1.00 9.09 94 PRO B CA 1
ATOM 3816 C C . PRO B 1 126 ? 124.178 73.711 48.824 1.00 9.82 94 PRO B C 1
ATOM 3817 O O . PRO B 1 126 ? 125.050 72.964 49.208 1.00 8.65 94 PRO B O 1
ATOM 3821 N N . GLY B 1 127 ? 124.015 74.034 47.560 1.00 11.52 95 GLY B N 1
ATOM 3822 C CA . GLY B 1 127 ? 125.025 73.720 46.575 1.00 14.05 95 GLY B CA 1
ATOM 3823 C C . GLY B 1 127 ? 125.964 74.876 46.370 1.00 14.28 95 GLY B C 1
ATOM 3824 O O . GLY B 1 127 ? 126.452 75.487 47.316 1.00 15.50 95 GLY B O 1
ATOM 3825 N N . GLN B 1 128 ? 126.230 75.198 45.128 1.00 17.12 96 GLN B N 1
ATOM 3826 C CA . GLN B 1 128 ? 127.224 76.213 44.855 1.00 20.55 96 GLN B CA 1
ATOM 3827 C C . GLN B 1 128 ? 126.607 77.564 45.129 1.00 18.66 96 GLN B C 1
ATOM 3828 O O . GLN B 1 128 ? 125.402 77.667 45.245 1.00 19.68 96 GLN B O 1
ATOM 3834 N N . GLY B 1 129 ? 127.431 78.489 45.560 1.00 17.53 97 GLY B N 1
ATOM 3835 C CA . GLY B 1 129 ? 126.965 79.848 45.848 1.00 17.64 97 GLY B CA 1
ATOM 3836 C C . GLY B 1 129 ? 127.337 80.319 47.257 1.00 18.86 97 GLY B C 1
ATOM 3837 O O . GLY B 1 129 ? 127.134 81.474 47.603 1.00 19.49 97 GLY B O 1
ATOM 3838 N N . SER B 1 130 ? 127.765 79.403 48.109 1.00 15.73 98 SER B N 1
ATOM 3839 C CA . SER B 1 130 ? 128.090 79.789 49.492 1.00 14.86 98 SER B CA 1
ATOM 3840 C C . SER B 1 130 ? 129.572 80.188 49.698 1.00 16.36 98 SER B C 1
ATOM 3841 O O . SER B 1 130 ? 129.958 80.625 50.796 1.00 19.09 98 SER B O 1
ATOM 3844 N N . GLN B 1 131 ? 130.384 80.131 48.654 1.00 13.17 99 GLN B N 1
ATOM 3845 C CA . GLN B 1 131 ? 131.827 80.278 48.869 1.00 12.14 99 GLN B CA 1
ATOM 3846 C C . GLN B 1 131 ? 132.283 81.731 48.894 1.00 12.66 99 GLN B C 1
ATOM 3847 O O . GLN B 1 131 ? 131.635 82.621 48.314 1.00 13.63 99 GLN B O 1
ATOM 3853 N N . TRP B 1 132 ? 133.358 81.981 49.633 1.00 12.03 100 TRP B N 1
ATOM 3854 C CA . TRP B 1 132 ? 134.053 83.246 49.553 1.00 11.48 100 TRP B CA 1
ATOM 3855 C C . TRP B 1 132 ? 135.552 83.067 49.809 1.00 13.83 100 TRP B C 1
ATOM 3856 O O . TRP B 1 132 ? 135.974 82.148 50.514 1.00 10.80 100 TRP B O 1
ATOM 3867 N N . ALA B 1 133 ? 136.350 83.985 49.247 1.00 16.64 101 ALA B N 1
ATOM 3868 C CA . ALA B 1 133 ? 137.788 83.904 49.333 1.00 20.35 101 ALA B CA 1
ATOM 3869 C C . ALA B 1 133 ? 138.245 84.012 50.782 1.00 15.61 101 ALA B C 1
ATOM 3870 O O . ALA B 1 133 ? 138.007 85.028 51.436 1.00 18.51 101 ALA B O 1
ATOM 3872 N N . GLY B 1 134 ? 138.855 82.947 51.302 1.00 14.87 102 GLY B N 1
ATOM 3873 C CA . GLY B 1 134 ? 139.372 82.946 52.673 1.00 13.07 102 GLY B CA 1
ATOM 3874 C C . GLY B 1 134 ? 138.406 82.397 53.707 1.00 12.69 102 GLY B C 1
ATOM 3875 O O . GLY B 1 134 ? 138.745 82.285 54.864 1.00 12.34 102 GLY B O 1
ATOM 3876 N N . MET B 1 135 ? 137.293 81.830 53.242 1.00 11.89 103 MET B N 1
ATOM 3877 C CA . MET B 1 135 ? 136.371 81.100 54.130 1.00 10.19 103 MET B CA 1
ATOM 3878 C C . MET B 1 135 ? 137.067 79.947 54.853 1.00 10.80 103 MET B C 1
ATOM 3879 O O . MET B 1 135 ? 137.987 79.290 54.293 1.00 9.82 103 MET B O 1
ATOM 3884 N N . ALA B 1 136 ? 136.637 79.705 56.088 1.00 9.45 104 ALA B N 1
ATOM 3885 C CA . ALA B 1 136 ? 137.072 78.550 56.893 1.00 10.68 104 ALA B CA 1
ATOM 3886 C C . ALA B 1 136 ? 138.410 78.762 57.601 1.00 10.98 10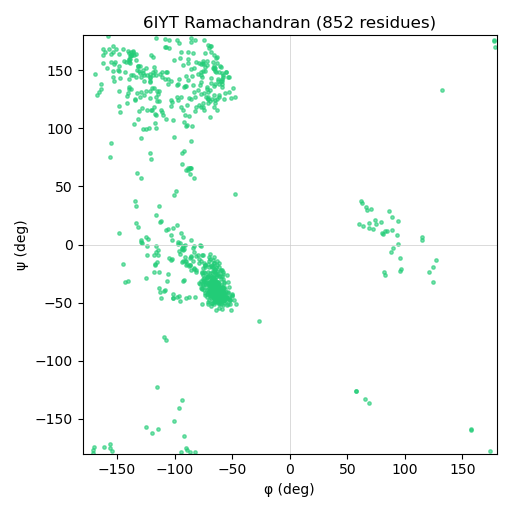4 ALA B C 1
ATOM 3887 O O . ALA B 1 136 ? 138.678 78.111 58.584 1.00 11.74 104 ALA B O 1
ATOM 3889 N N . VAL B 1 137 ? 139.264 79.626 57.052 1.00 10.92 105 VAL B N 1
ATOM 3890 C CA . VAL B 1 137 ? 140.627 79.761 57.579 1.00 11.63 105 VAL B CA 1
ATOM 3891 C C . VAL B 1 137 ? 140.611 80.227 59.018 1.00 10.94 105 VAL B C 1
ATOM 3892 O O . VAL B 1 137 ? 141.232 79.620 59.875 1.00 8.35 105 VAL B O 1
ATOM 3896 N N . GLU B 1 138 ? 139.885 81.301 59.294 1.00 11.16 106 GLU B N 1
ATOM 3897 C CA . GLU B 1 138 ? 139.846 81.801 60.654 1.00 12.00 106 GLU B CA 1
ATOM 3898 C C . GLU B 1 138 ? 139.300 80.756 61.627 1.00 11.26 106 GLU B C 1
ATOM 3899 O O . GLU B 1 138 ? 139.821 80.582 62.736 1.00 12.20 106 GLU B O 1
ATOM 3905 N N . LEU B 1 139 ? 138.351 79.959 61.168 1.00 9.54 107 LEU B N 1
ATOM 3906 C CA . LEU B 1 139 ? 137.775 78.946 62.019 1.00 10.41 107 LEU B CA 1
ATOM 3907 C C . LEU B 1 139 ? 138.700 77.733 62.238 1.00 9.98 107 LEU B C 1
ATOM 3908 O O . LEU B 1 139 ? 138.698 77.138 63.304 1.00 11.61 107 LEU B O 1
ATOM 3913 N N . LEU B 1 140 ? 139.578 77.429 61.264 1.00 10.23 108 LEU B N 1
ATOM 3914 C CA . LEU B 1 140 ? 140.524 76.358 61.444 1.00 9.35 108 LEU B CA 1
ATOM 3915 C C . LEU B 1 140 ? 141.403 76.715 62.633 1.00 10.82 108 LEU B C 1
ATOM 3916 O O . LEU B 1 140 ? 141.798 75.849 63.418 1.00 10.50 108 LEU B O 1
ATOM 3921 N N . ASP B 1 141 ? 141.715 77.986 62.751 1.00 10.75 109 ASP B N 1
ATOM 3922 C CA . ASP B 1 141 ? 142.703 78.404 63.720 1.00 12.68 109 ASP B CA 1
ATOM 3923 C C . ASP B 1 141 ? 142.129 78.813 65.073 1.00 13.09 109 ASP B C 1
ATOM 3924 O O . ASP B 1 141 ? 142.868 78.906 66.052 1.00 12.76 109 ASP B O 1
ATOM 3929 N N . SER B 1 142 ? 140.806 78.845 65.186 1.00 11.03 110 SER B N 1
ATOM 3930 C CA . SER B 1 142 ? 140.171 79.349 66.411 1.00 10.68 110 SER B CA 1
ATOM 3931 C C . SER B 1 142 ? 139.215 78.346 67.037 1.00 10.16 110 SER B C 1
ATOM 3932 O O . SER B 1 142 ? 138.730 78.557 68.143 1.00 8.19 110 SER B O 1
ATOM 3935 N N . SER B 1 143 ? 138.932 77.259 66.319 1.00 8.49 111 SER B N 1
ATOM 3936 C CA . SER B 1 143 ? 137.940 76.283 66.772 1.00 9.56 111 SER B CA 1
ATOM 3937 C C . SER B 1 143 ? 138.437 74.848 66.600 1.00 11.99 111 SER B C 1
ATOM 3938 O O . SER B 1 143 ? 138.365 74.280 65.489 1.00 11.04 111 SER B O 1
ATOM 3941 N N . PRO B 1 144 ? 138.840 74.227 67.701 1.00 10.88 112 PRO B N 1
ATOM 3942 C CA . PRO B 1 144 ? 139.329 72.853 67.649 1.00 10.90 112 PRO B CA 1
ATOM 3943 C C . PRO B 1 144 ? 138.265 71.879 67.186 1.00 9.44 112 PRO B C 1
ATOM 3944 O O . PRO B 1 144 ? 138.579 70.940 66.469 1.00 8.99 112 PRO B O 1
ATOM 3948 N N . VAL B 1 145 ? 136.996 72.148 67.514 1.00 8.29 113 VAL B N 1
ATOM 3949 C CA . VAL B 1 145 ? 135.888 71.296 67.026 1.00 10.34 113 VAL B CA 1
ATOM 3950 C C . VAL B 1 145 ? 135.806 71.310 65.492 1.00 8.47 113 VAL B C 1
ATOM 3951 O O . VAL B 1 145 ? 135.679 70.238 64.831 1.00 8.96 113 VAL B O 1
ATOM 3955 N N . PHE B 1 146 ? 135.838 72.513 64.913 1.00 7.46 114 PHE B N 1
ATOM 3956 C CA . PHE B 1 146 ? 135.801 72.667 63.441 1.00 6.38 114 PHE B CA 1
ATOM 3957 C C . PHE B 1 146 ? 137.022 72.038 62.823 1.00 6.68 114 PHE B C 1
ATOM 3958 O O . PHE B 1 146 ? 136.930 71.309 61.862 1.00 6.01 114 PHE B O 1
ATOM 3966 N N . ALA B 1 147 ? 138.193 72.322 63.392 1.00 6.73 115 ALA B N 1
ATOM 3967 C CA . ALA B 1 147 ? 139.458 71.852 62.805 1.00 7.52 115 ALA B CA 1
ATOM 3968 C C . ALA B 1 147 ? 139.531 70.319 62.804 1.00 7.51 115 ALA B C 1
ATOM 3969 O O . ALA B 1 147 ? 140.036 69.700 61.829 1.00 9.02 115 ALA B O 1
ATOM 3971 N N . ALA B 1 148 ? 138.956 69.693 63.834 1.00 8.60 116 ALA B N 1
ATOM 3972 C CA . ALA B 1 148 ? 139.033 68.237 63.963 1.00 9.43 116 ALA B CA 1
ATOM 3973 C C . ALA B 1 148 ? 138.124 67.560 62.949 1.00 10.58 116 ALA B C 1
ATOM 3974 O O . ALA B 1 148 ? 138.540 66.624 62.249 1.00 8.70 116 ALA B O 1
ATOM 3976 N N . ARG B 1 149 ? 136.906 68.090 62.796 1.00 8.43 117 ARG B N 1
ATOM 3977 C CA . ARG B 1 149 ? 136.014 67.567 61.808 1.00 8.27 117 ARG B CA 1
ATOM 3978 C C . ARG B 1 149 ? 136.557 67.815 60.412 1.00 6.71 117 ARG B C 1
ATOM 3979 O O . ARG B 1 149 ? 136.442 66.961 59.552 1.00 6.57 117 ARG B O 1
ATOM 3987 N N . PHE B 1 150 ? 137.038 69.023 60.169 1.00 6.37 118 PHE B N 1
ATOM 3988 C CA . PHE B 1 150 ? 137.624 69.372 58.899 1.00 7.87 118 PHE B CA 1
ATOM 3989 C C . PHE B 1 150 ? 138.740 68.386 58.505 1.00 7.79 118 PHE B C 1
ATOM 3990 O O . PHE B 1 150 ? 138.779 67.899 57.387 1.00 7.50 118 PHE B O 1
ATOM 3998 N N . ALA B 1 151 ? 139.570 67.996 59.464 1.00 7.32 119 ALA B N 1
ATOM 3999 C CA . ALA B 1 151 ? 140.660 67.096 59.160 1.00 8.09 119 ALA B CA 1
ATOM 4000 C C . ALA B 1 151 ? 140.138 65.708 58.761 1.00 8.68 119 ALA B C 1
ATOM 4001 O O . ALA B 1 151 ? 140.730 65.058 57.881 1.00 8.77 119 ALA B O 1
ATOM 4003 N N . GLU B 1 152 ? 139.116 65.224 59.467 1.00 8.41 120 GLU B N 1
ATOM 4004 C CA . GLU B 1 152 ? 138.487 63.912 59.174 1.00 10.68 120 GLU B CA 1
ATOM 4005 C C . GLU B 1 152 ? 137.941 63.931 57.751 1.00 9.56 120 GLU B C 1
ATOM 4006 O O . GLU B 1 152 ? 138.111 62.977 56.974 1.00 9.20 120 GLU B O 1
ATOM 4012 N N . VAL B 1 153 ? 137.157 64.959 57.443 1.00 7.35 121 VAL B N 1
ATOM 4013 C CA . VAL B 1 153 ? 136.516 65.040 56.126 1.00 7.26 121 VAL B CA 1
ATOM 4014 C C . VAL B 1 153 ? 137.526 65.274 55.000 1.00 7.19 121 VAL B C 1
ATOM 4015 O O . VAL B 1 153 ? 137.471 64.623 53.956 1.00 8.83 121 VAL B O 1
ATOM 4019 N N . ALA B 1 154 ? 138.529 66.108 55.269 1.00 7.92 122 ALA B N 1
ATOM 4020 C CA . ALA B 1 154 ? 139.616 66.346 54.301 1.00 8.23 122 ALA B CA 1
ATOM 4021 C C . ALA B 1 154 ? 140.368 65.084 54.007 1.00 8.00 122 ALA B C 1
ATOM 4022 O O . ALA B 1 154 ? 140.724 64.827 52.867 1.00 9.03 122 ALA B O 1
ATOM 4024 N N . SER B 1 155 ? 140.616 64.278 55.022 1.00 10.56 123 SER B N 1
ATOM 4025 C CA . SER B 1 155 ? 141.338 63.004 54.808 1.00 10.12 123 SER B CA 1
ATOM 4026 C C . SER B 1 155 ? 140.581 62.081 53.867 1.00 10.18 123 SER B C 1
ATOM 4027 O O . SER B 1 155 ? 141.167 61.484 52.961 1.00 7.61 123 SER B O 1
ATOM 4030 N N . ALA B 1 156 ? 139.256 62.110 53.975 1.00 9.41 124 ALA B N 1
ATOM 4031 C CA . ALA B 1 156 ? 138.398 61.365 53.078 1.00 9.57 124 ALA B CA 1
ATOM 4032 C C . ALA B 1 156 ? 138.439 61.882 51.650 1.00 8.53 124 ALA B C 1
ATOM 4033 O O . ALA B 1 156 ? 138.474 61.079 50.717 1.00 8.80 124 ALA B O 1
ATOM 4035 N N . VAL B 1 157 ? 138.468 63.196 51.426 1.00 7.28 125 VAL B N 1
ATOM 4036 C CA . VAL B 1 157 ? 138.539 63.628 50.062 1.00 8.47 125 VAL B CA 1
ATOM 4037 C C . VAL B 1 157 ? 139.938 63.415 49.478 1.00 8.76 125 VAL B C 1
ATOM 4038 O O . VAL B 1 157 ? 140.077 63.024 48.341 1.00 8.19 125 VAL B O 1
ATOM 4042 N N . GLU B 1 158 ? 140.932 63.510 50.325 1.00 9.63 126 GLU B N 1
ATOM 4043 C CA . GLU B 1 158 ? 142.323 63.451 49.861 1.00 10.87 126 GLU B CA 1
ATOM 4044 C C . GLU B 1 158 ? 142.754 62.021 49.506 1.00 10.51 126 GLU B C 1
ATOM 4045 O O . GLU B 1 158 ? 143.767 61.833 48.823 1.00 10.58 126 GLU B O 1
ATOM 4051 N N . ALA B 1 159 ? 141.922 61.050 49.828 1.00 10.13 127 ALA B N 1
ATOM 4052 C CA . ALA B 1 159 ? 142.131 59.687 49.316 1.00 13.89 127 ALA B CA 1
ATOM 4053 C C . ALA B 1 159 ? 141.936 59.638 47.775 1.00 13.14 127 ALA B C 1
ATOM 4054 O O . ALA B 1 159 ? 142.392 58.696 47.121 1.00 13.88 127 ALA B O 1
ATOM 4056 N N . HIS B 1 160 ? 141.259 60.635 47.202 1.00 12.27 128 HIS B N 1
ATOM 4057 C CA . HIS B 1 160 ? 140.861 60.592 45.774 1.00 13.48 128 HIS B CA 1
ATOM 4058 C C . HIS B 1 160 ? 141.378 61.777 44.964 1.00 14.56 128 HIS B C 1
ATOM 4059 O O . HIS B 1 160 ? 140.978 61.997 43.771 1.00 13.38 128 HIS B O 1
ATOM 4066 N N . VAL B 1 161 ? 142.177 62.619 45.613 1.00 13.37 129 VAL B N 1
ATOM 4067 C CA . VAL B 1 161 ? 142.765 63.716 44.951 1.00 12.82 129 VAL B CA 1
ATOM 4068 C C . VAL B 1 161 ? 144.227 63.890 45.334 1.00 13.77 129 VAL B C 1
ATOM 4069 O O . VAL B 1 161 ? 144.681 63.316 46.301 1.00 13.92 129 VAL B O 1
ATOM 4073 N N . ASP B 1 162 ? 144.954 64.648 44.523 1.00 14.72 130 ASP B N 1
ATOM 4074 C CA . ASP B 1 162 ? 146.395 64.825 44.689 1.00 19.93 130 ASP B CA 1
ATOM 4075 C C . ASP B 1 162 ? 146.745 65.997 45.602 1.00 17.73 130 ASP B C 1
ATOM 4076 O O . ASP B 1 162 ? 147.879 66.136 46.026 1.00 18.82 130 ASP B O 1
ATOM 4081 N N . TRP B 1 163 ? 145.782 66.871 45.838 1.00 13.36 131 TRP B N 1
ATOM 4082 C CA . TRP B 1 163 ? 146.033 68.138 46.507 1.00 11.44 131 TRP B CA 1
ATOM 4083 C C . TRP B 1 163 ? 145.526 68.082 47.942 1.00 12.15 131 TRP B C 1
ATOM 4084 O O . TRP B 1 163 ? 144.868 67.109 48.339 1.00 11.80 131 TRP B O 1
ATOM 4095 N N . SER B 1 164 ? 145.900 69.095 48.730 1.00 10.90 132 SER B N 1
ATOM 4096 C CA . SER B 1 164 ? 145.488 69.195 50.132 1.00 11.53 132 SER B CA 1
ATOM 4097 C C . SER B 1 164 ? 144.284 70.141 50.275 1.00 9.83 132 SER B C 1
ATOM 4098 O O . SER B 1 164 ? 144.358 71.325 49.865 1.00 9.32 132 SER B O 1
ATOM 4101 N N . VAL B 1 165 ? 143.207 69.675 50.925 1.00 9.11 133 VAL B N 1
ATOM 4102 C CA . VAL B 1 165 ? 142.046 70.523 51.126 1.00 8.50 133 VAL B CA 1
ATOM 4103 C C . VAL B 1 165 ? 142.375 71.758 51.992 1.00 8.31 133 VAL B C 1
ATOM 4104 O O . VAL B 1 165 ? 141.990 72.892 51.650 1.00 8.71 133 VAL B O 1
ATOM 4108 N N . GLU B 1 166 ? 143.085 71.538 53.100 1.00 8.71 134 GLU B N 1
ATOM 4109 C CA . GLU B 1 166 ? 143.513 72.632 53.973 1.00 11.05 134 GLU B CA 1
ATOM 4110 C C . GLU B 1 166 ? 144.391 73.631 53.216 1.00 9.81 134 GLU B C 1
ATOM 4111 O O . GLU B 1 166 ? 144.193 74.833 53.328 1.00 9.68 134 GLU B O 1
ATOM 4117 N N . SER B 1 167 ? 145.340 73.133 52.421 1.00 10.71 135 SER B N 1
ATOM 4118 C CA . SER B 1 167 ? 146.238 74.030 51.654 1.00 10.90 135 SER B CA 1
ATOM 4119 C C . SER B 1 167 ? 145.459 74.922 50.694 1.00 10.04 135 SER B C 1
ATOM 4120 O O . SER B 1 167 ? 145.734 76.107 50.566 1.00 9.80 135 SER B O 1
ATOM 4123 N N . VAL B 1 168 ? 144.481 74.337 50.000 1.00 9.51 136 VAL B N 1
ATOM 4124 C CA . VAL B 1 168 ? 143.646 75.106 49.112 1.00 8.78 136 VAL B CA 1
ATOM 4125 C C . VAL B 1 168 ? 142.810 76.129 49.866 1.00 8.68 136 VAL B C 1
ATOM 4126 O O . VAL B 1 168 ? 142.736 77.284 49.476 1.00 10.59 136 VAL B O 1
ATOM 4130 N N . VAL B 1 169 ? 142.206 75.716 50.965 1.00 9.78 137 VAL B N 1
ATOM 4131 C CA . VAL B 1 169 ? 141.448 76.638 51.804 1.00 9.48 137 VAL B CA 1
ATOM 4132 C C . VAL B 1 169 ? 142.310 77.781 52.310 1.00 9.85 137 VAL B C 1
ATOM 4133 O O . VAL B 1 169 ? 141.876 78.931 52.334 1.00 9.40 137 VAL B O 1
ATOM 4137 N N . ARG B 1 170 ? 143.569 77.486 52.624 1.00 9.23 138 ARG B N 1
ATOM 4138 C CA . ARG B 1 170 ? 144.493 78.518 53.140 1.00 12.01 138 ARG B CA 1
ATOM 4139 C C . ARG B 1 170 ? 145.135 79.334 52.027 1.00 16.39 138 ARG B C 1
ATOM 4140 O O . ARG B 1 170 ? 145.788 80.350 52.298 1.00 15.67 138 ARG B O 1
ATOM 4148 N N . GLY B 1 171 ? 144.803 79.001 50.780 1.00 15.35 139 GLY B N 1
ATOM 4149 C CA . GLY B 1 171 ? 145.338 79.709 49.621 1.00 16.41 139 GLY B CA 1
ATOM 4150 C C . GLY B 1 171 ? 146.836 79.583 49.495 1.00 16.70 139 GLY B C 1
ATOM 4151 O O . GLY B 1 171 ? 147.504 80.523 49.066 1.00 17.93 139 GLY B O 1
ATOM 4152 N N . ALA B 1 172 ? 147.376 78.427 49.851 1.00 16.88 140 ALA B N 1
ATOM 4153 C CA . ALA B 1 172 ? 148.829 78.233 49.817 1.00 18.72 140 ALA B CA 1
ATOM 4154 C C . ALA B 1 172 ? 149.359 78.285 48.392 1.00 18.41 140 ALA B C 1
ATOM 4155 O O . ALA B 1 172 ? 148.689 77.881 47.446 1.00 17.05 140 ALA B O 1
ATOM 4157 N N . ASP B 1 173 ? 150.626 78.656 48.259 1.00 22.33 141 ASP B N 1
ATOM 4158 C CA . ASP B 1 173 ? 151.259 78.746 46.950 1.00 23.80 141 ASP B CA 1
ATOM 4159 C C . ASP B 1 173 ? 151.219 77.415 46.211 1.00 20.98 141 ASP B C 1
ATOM 4160 O O . ASP B 1 173 ? 151.447 76.353 46.800 1.00 18.33 141 ASP B O 1
ATOM 4165 N N . GLY B 1 174 ? 150.935 77.475 44.915 1.00 19.23 142 GLY B N 1
ATOM 4166 C CA . GLY B 1 174 ? 151.000 76.302 44.076 1.00 21.42 142 GLY B CA 1
ATOM 4167 C C . GLY B 1 174 ? 149.853 75.317 44.287 1.00 23.75 142 GLY B C 1
ATOM 4168 O O . GLY B 1 174 ? 149.956 74.163 43.924 1.00 27.63 142 GLY B O 1
ATOM 4169 N N . THR B 1 175 ? 148.748 75.787 44.848 1.00 19.31 143 THR B N 1
ATOM 4170 C CA . THR B 1 175 ? 147.558 74.937 45.000 1.00 16.31 143 THR B CA 1
ATOM 4171 C C . THR B 1 175 ? 146.515 75.223 43.905 1.00 14.49 143 THR B C 1
ATOM 4172 O O . THR B 1 175 ? 146.544 76.274 43.247 1.00 14.94 143 THR B O 1
ATOM 4176 N N . PRO B 1 176 ? 145.615 74.258 43.662 1.00 14.24 144 PRO B N 1
ATOM 4177 C CA . PRO B 1 176 ? 144.632 74.414 42.577 1.00 15.19 144 PRO B CA 1
ATOM 4178 C C . PRO B 1 176 ? 143.654 75.540 42.860 1.00 13.75 144 PRO B C 1
ATOM 4179 O O . PRO B 1 176 ? 143.352 75.810 44.032 1.00 13.95 144 PRO B O 1
ATOM 4183 N N . SER B 1 177 ? 143.119 76.158 41.803 1.00 13.61 145 SER B N 1
ATOM 4184 C CA . SER B 1 177 ? 142.265 77.318 41.954 1.00 13.23 145 SER B CA 1
ATOM 4185 C C . SER B 1 177 ? 140.857 76.906 42.406 1.00 11.80 145 SER B C 1
ATOM 4186 O O . SER B 1 177 ? 140.278 75.989 41.844 1.00 11.66 145 SER B O 1
ATOM 4189 N N . LEU B 1 178 ? 140.256 77.679 43.308 1.00 11.32 146 LEU B N 1
ATOM 4190 C CA . LEU B 1 178 ? 138.840 77.395 43.735 1.00 11.24 146 LEU B CA 1
ATOM 4191 C C . LEU B 1 178 ? 137.801 77.853 42.743 1.00 11.88 146 LEU B C 1
ATOM 4192 O O . LEU B 1 178 ? 136.609 77.695 42.982 1.00 13.44 146 LEU B O 1
ATOM 4197 N N . ASP B 1 179 ? 138.223 78.442 41.635 1.00 10.21 147 ASP B N 1
ATOM 4198 C CA . ASP B 1 179 ? 137.273 78.779 40.568 1.00 13.49 147 ASP B CA 1
ATOM 4199 C C . ASP B 1 179 ? 136.942 77.544 39.743 1.00 11.96 147 ASP B C 1
ATOM 4200 O O . ASP B 1 179 ? 135.957 77.522 39.042 1.00 13.84 147 ASP B O 1
ATOM 4205 N N . ARG B 1 180 ? 137.721 76.490 39.937 1.00 10.45 148 ARG B N 1
ATOM 4206 C CA . ARG B 1 180 ? 137.511 75.219 39.242 1.00 10.33 148 ARG B CA 1
ATOM 4207 C C . ARG B 1 180 ? 136.444 74.423 39.995 1.00 8.20 148 ARG B C 1
ATOM 4208 O O . ARG B 1 180 ? 136.626 74.147 41.142 1.00 7.39 148 ARG B O 1
ATOM 4216 N N . ILE B 1 181 ? 135.455 73.913 39.271 1.00 7.81 149 ILE B N 1
ATOM 4217 C CA . ILE B 1 181 ? 134.333 73.165 39.882 1.00 7.31 149 ILE B CA 1
ATOM 4218 C C . ILE B 1 181 ? 134.813 71.891 40.610 1.00 7.07 149 ILE B C 1
ATOM 4219 O O . ILE B 1 181 ? 134.263 71.535 41.658 1.00 5.89 149 ILE B O 1
ATOM 4224 N N . GLU B 1 182 ? 135.833 71.216 40.061 1.00 6.63 150 GLU B N 1
ATOM 4225 C CA . GLU B 1 182 ? 136.320 69.987 40.640 1.00 6.21 150 GLU B CA 1
ATOM 4226 C C . GLU B 1 182 ? 137.191 70.209 41.897 1.00 5.79 150 GLU B C 1
ATOM 4227 O O . GLU B 1 182 ? 137.500 69.281 42.602 1.00 5.77 150 GLU B O 1
ATOM 4233 N N . ILE B 1 183 ? 137.525 71.459 42.174 1.00 4.82 151 ILE B N 1
ATOM 4234 C CA . ILE B 1 183 ? 138.218 71.825 43.395 1.00 5.52 151 ILE B CA 1
ATOM 4235 C C . ILE B 1 183 ? 137.199 72.402 44.370 1.00 5.30 151 ILE B C 1
ATOM 4236 O O . ILE B 1 183 ? 137.140 72.024 45.540 1.00 5.79 151 ILE B O 1
ATOM 4241 N N . LEU B 1 184 ? 136.362 73.288 43.864 1.00 4.83 152 LEU B N 1
ATOM 4242 C CA . LEU B 1 184 ? 135.385 73.974 44.692 1.00 5.69 152 LEU B CA 1
ATOM 4243 C C . LEU B 1 184 ? 134.376 73.019 45.353 1.00 5.67 152 LEU B C 1
ATOM 4244 O O . LEU B 1 184 ? 134.042 73.176 46.514 1.00 5.52 152 LEU B O 1
ATOM 4249 N N . GLN B 1 185 ? 133.809 72.100 44.586 1.00 5.82 153 GLN B N 1
ATOM 4250 C CA . GLN B 1 185 ? 132.774 71.213 45.164 1.00 4.99 153 GLN B CA 1
ATOM 4251 C C . GLN B 1 185 ? 133.316 70.361 46.345 1.00 4.26 153 GLN B C 1
ATOM 4252 O O . GLN B 1 185 ? 132.659 70.270 47.387 1.00 3.80 153 GLN B O 1
ATOM 4258 N N . PRO B 1 186 ? 134.516 69.757 46.208 1.00 4.18 154 PRO B N 1
ATOM 4259 C CA . PRO B 1 186 ? 134.942 68.980 47.373 1.00 4.44 154 PRO B CA 1
ATOM 4260 C C . PRO B 1 186 ? 135.343 69.844 48.539 1.00 4.23 154 PRO B C 1
ATOM 4261 O O . PRO B 1 186 ? 135.162 69.453 49.709 1.00 4.12 154 PRO B O 1
ATOM 4265 N N . VAL B 1 187 ? 135.811 71.045 48.253 1.00 4.82 155 VAL B N 1
ATOM 4266 C CA . VAL B 1 187 ? 136.117 72.003 49.328 1.00 5.27 155 VAL B CA 1
ATOM 4267 C C . VAL B 1 187 ? 134.847 72.488 50.060 1.00 5.27 155 VAL B C 1
ATOM 4268 O O . VAL B 1 187 ? 134.785 72.426 51.271 1.00 5.70 155 VAL B O 1
ATOM 4272 N N . LEU B 1 188 ? 133.779 72.768 49.324 1.00 6.32 156 LEU B N 1
ATOM 4273 C CA . LEU B 1 188 ? 132.526 73.167 49.971 1.00 6.12 156 LEU B CA 1
ATOM 4274 C C . LEU B 1 188 ? 131.909 72.017 50.782 1.00 6.03 156 LEU B C 1
ATOM 4275 O O . LEU B 1 188 ? 131.334 72.236 51.853 1.00 6.12 156 LEU B O 1
ATOM 4280 N N . PHE B 1 189 ? 132.009 70.808 50.255 1.00 5.11 157 PHE B N 1
ATOM 4281 C CA . PHE B 1 189 ? 131.585 69.602 50.967 1.00 4.76 157 PHE B CA 1
ATOM 4282 C C . PHE B 1 189 ? 132.267 69.505 52.298 1.00 4.92 157 PHE B C 1
ATOM 4283 O O . PHE B 1 189 ? 131.607 69.392 53.352 1.00 4.89 157 PHE B O 1
ATOM 4291 N N . THR B 1 190 ? 133.570 69.755 52.295 1.00 5.15 158 THR B N 1
ATOM 4292 C CA . THR B 1 190 ? 134.354 69.664 53.529 1.00 5.74 158 THR B CA 1
ATOM 4293 C C . THR B 1 190 ? 133.970 70.749 54.507 1.00 4.89 158 THR B C 1
ATOM 4294 O O . THR B 1 190 ? 133.685 70.456 55.640 1.00 5.19 158 THR B O 1
ATOM 4298 N N . VAL B 1 191 ? 133.753 71.959 54.004 1.00 4.24 159 VAL B N 1
ATOM 4299 C CA . VAL B 1 191 ? 133.346 73.047 54.847 1.00 4.43 159 VAL B CA 1
ATOM 4300 C C . VAL B 1 191 ? 131.948 72.824 55.440 1.00 4.59 159 VAL B C 1
ATOM 4301 O O . VAL B 1 191 ? 131.750 73.018 56.634 1.00 5.87 159 VAL B O 1
ATOM 4305 N N . MET B 1 192 ? 131.004 72.369 54.633 1.00 4.88 160 MET B N 1
ATOM 4306 C CA . MET B 1 192 ? 129.583 72.272 55.106 1.00 4.89 160 MET B CA 1
ATOM 4307 C C . MET B 1 192 ? 129.451 71.173 56.149 1.00 4.93 160 MET B C 1
ATOM 4308 O O . MET B 1 192 ? 128.833 71.362 57.213 1.00 4.79 160 MET B O 1
ATOM 4313 N N . VAL B 1 193 ? 130.124 70.056 55.912 1.00 4.45 161 VAL B N 1
ATOM 4314 C CA . VAL B 1 193 ? 130.072 68.986 56.857 1.00 4.62 161 VAL B CA 1
ATOM 4315 C C . VAL B 1 193 ? 130.740 69.392 58.179 1.00 4.73 161 VAL B C 1
ATOM 4316 O O . VAL B 1 193 ? 130.225 69.125 59.263 1.00 4.88 161 VAL B O 1
ATOM 4320 N N . SER B 1 194 ? 131.833 70.130 58.089 1.00 4.93 162 SER B N 1
ATOM 4321 C CA . SER B 1 194 ? 132.552 70.563 59.296 1.00 4.96 162 SER B CA 1
ATOM 4322 C C . SER B 1 194 ? 131.770 71.592 60.115 1.00 4.75 162 SER B C 1
ATOM 4323 O O . SER B 1 194 ? 131.790 71.566 61.340 1.00 4.55 162 SER B O 1
ATOM 4326 N N . LEU B 1 195 ? 131.049 72.467 59.435 1.00 4.80 163 LEU B N 1
ATOM 4327 C CA . LEU B 1 195 ? 130.255 73.463 60.096 1.00 5.04 163 LEU B CA 1
ATOM 4328 C C . LEU B 1 195 ? 129.118 72.848 60.894 1.00 4.96 163 LEU B C 1
ATOM 4329 O O . LEU B 1 195 ? 128.733 73.359 61.940 1.00 4.30 163 LEU B O 1
ATOM 4334 N N . ALA B 1 196 ? 128.616 71.689 60.450 1.00 4.91 164 ALA B N 1
ATOM 4335 C CA . ALA B 1 196 ? 127.529 71.045 61.221 1.00 5.01 164 ALA B CA 1
ATOM 4336 C C . ALA B 1 196 ? 128.025 70.636 62.583 1.00 5.83 164 ALA B C 1
ATOM 4337 O O . ALA B 1 196 ? 127.267 70.618 63.566 1.00 5.77 164 ALA B O 1
ATOM 4339 N N . ALA B 1 197 ? 129.307 70.273 62.658 1.00 5.71 165 ALA B N 1
ATOM 4340 C CA . ALA B 1 197 ? 129.931 69.858 63.937 1.00 6.26 165 ALA B CA 1
ATOM 4341 C C . ALA B 1 197 ? 130.037 71.035 64.924 1.00 6.48 165 ALA B C 1
ATOM 4342 O O . ALA B 1 197 ? 129.951 70.842 66.137 1.00 7.95 165 ALA B O 1
ATOM 4344 N N . VAL B 1 198 ? 130.135 72.251 64.402 1.00 6.32 166 VAL B N 1
ATOM 4345 C CA . VAL B 1 198 ? 130.127 73.437 65.250 1.00 6.21 166 VAL B CA 1
ATOM 4346 C C . VAL B 1 198 ? 128.764 73.601 65.967 1.00 6.43 166 VAL B C 1
ATOM 4347 O O . VAL B 1 198 ? 128.707 73.701 67.186 1.00 7.27 166 VAL B O 1
ATOM 4351 N N . TRP B 1 199 ? 127.675 73.502 65.227 1.00 5.71 167 TRP B N 1
ATOM 4352 C CA . TRP B 1 199 ? 126.339 73.499 65.840 1.00 6.06 167 TRP B CA 1
ATOM 4353 C C . TRP B 1 199 ? 126.132 72.310 66.814 1.00 6.79 167 TRP B C 1
ATOM 4354 O O . TRP B 1 199 ? 125.552 72.478 67.905 1.00 7.53 167 TRP B O 1
ATOM 4365 N N . GLN B 1 200 ? 126.675 71.143 66.463 1.00 8.18 168 GLN B N 1
ATOM 4366 C CA . GLN B 1 200 ? 126.524 69.938 67.299 1.00 10.50 168 GLN B CA 1
ATOM 4367 C C . GLN B 1 200 ? 127.214 70.107 68.667 1.00 10.47 168 GLN B C 1
ATOM 4368 O O . GLN B 1 200 ? 126.724 69.608 69.705 1.00 9.89 168 GLN B O 1
ATOM 4374 N N . SER B 1 201 ? 128.264 70.905 68.704 1.00 8.90 169 SER B N 1
ATOM 4375 C CA . SER B 1 201 ? 128.979 71.164 69.950 1.00 10.65 169 SER B CA 1
ATOM 4376 C C . SER B 1 201 ? 128.178 71.968 70.999 1.00 11.39 169 SER B C 1
ATOM 4377 O O . SER B 1 201 ? 128.389 71.799 72.190 1.00 10.37 169 SER B O 1
ATOM 4380 N N . VAL B 1 202 ? 127.138 72.669 70.568 1.00 8.48 170 VAL B N 1
ATOM 4381 C CA . VAL B 1 202 ? 126.238 73.337 71.492 1.00 8.28 170 VAL B CA 1
ATOM 4382 C C . VAL B 1 202 ? 124.844 72.687 71.491 1.00 7.74 170 VAL B C 1
ATOM 4383 O O . VAL B 1 202 ? 123.847 73.283 71.888 1.00 8.92 170 VAL B O 1
ATOM 4387 N N . GLY B 1 203 ? 124.791 71.447 71.028 1.00 7.09 171 GLY B N 1
ATOM 4388 C CA . GLY B 1 203 ? 123.602 70.629 71.156 1.00 7.81 171 GLY B CA 1
ATOM 4389 C C . GLY B 1 203 ? 122.534 70.907 70.136 1.00 8.89 171 GLY B C 1
ATOM 4390 O O . GLY B 1 203 ? 121.390 70.480 70.293 1.00 9.79 171 GLY B O 1
ATOM 4391 N N . VAL B 1 204 ? 122.860 71.704 69.125 1.00 8.16 172 VAL B N 1
ATOM 4392 C CA . VAL B 1 204 ? 121.911 71.937 68.053 1.00 8.40 172 VAL B CA 1
ATOM 4393 C C . VAL B 1 204 ? 122.165 70.899 66.957 1.00 9.67 172 VAL B C 1
ATOM 4394 O O . VAL B 1 204 ? 123.228 70.903 66.302 1.00 8.44 172 VAL B O 1
ATOM 4398 N N . VAL B 1 205 ? 121.268 69.918 66.882 1.00 8.91 173 VAL B N 1
ATOM 4399 C CA . VAL B 1 205 ? 121.489 68.747 66.033 1.00 12.49 173 VAL B CA 1
ATOM 4400 C C . VAL B 1 205 ? 120.274 68.530 65.113 1.00 10.60 173 VAL B C 1
ATOM 4401 O O . VAL B 1 205 ? 119.146 68.878 65.478 1.00 10.80 173 VAL B O 1
ATOM 4405 N N . PRO B 1 206 ? 120.506 68.013 63.891 1.00 10.17 174 PRO B N 1
ATOM 4406 C CA . PRO B 1 206 ? 119.375 67.817 62.995 1.00 9.12 174 PRO B CA 1
ATOM 4407 C C . PRO B 1 206 ? 118.430 66.724 63.477 1.00 8.39 174 PRO B C 1
ATOM 4408 O O . PRO B 1 206 ? 118.885 65.713 63.994 1.00 8.21 174 PRO B O 1
ATOM 4412 N N . ASP B 1 207 ? 117.130 66.968 63.349 1.00 8.39 175 ASP B N 1
ATOM 4413 C CA . ASP B 1 207 ? 116.119 65.907 63.356 1.00 9.99 175 ASP B CA 1
ATOM 4414 C C . ASP B 1 207 ? 115.925 65.328 61.947 1.00 9.80 175 ASP B C 1
ATOM 4415 O O . ASP B 1 207 ? 115.371 64.205 61.775 1.00 10.66 175 ASP B O 1
ATOM 4420 N N . ALA B 1 208 ? 116.387 66.076 60.948 1.00 7.27 176 ALA B N 1
ATOM 4421 C CA . ALA B 1 208 ? 116.411 65.614 59.566 1.00 6.74 176 ALA B CA 1
ATOM 4422 C C . ALA B 1 208 ? 117.406 66.484 58.809 1.00 7.00 176 ALA B C 1
ATOM 4423 O O . ALA B 1 208 ? 117.822 67.518 59.316 1.00 7.47 176 ALA B O 1
ATOM 4425 N N . VAL B 1 209 ? 117.792 66.039 57.621 1.00 5.43 177 VAL B N 1
ATOM 4426 C CA . VAL B 1 209 ? 118.615 66.846 56.749 1.00 5.48 177 VAL B CA 1
ATOM 4427 C C . VAL B 1 209 ? 117.974 67.025 55.394 1.00 5.42 177 VAL B C 1
ATOM 4428 O O . VAL B 1 209 ? 117.186 66.181 54.952 1.00 5.30 177 VAL B O 1
ATOM 4432 N N . VAL B 1 210 ? 118.307 68.146 54.754 1.00 5.02 178 VAL B N 1
ATOM 4433 C CA . VAL B 1 210 ? 117.904 68.438 53.388 1.00 5.46 178 VAL B CA 1
ATOM 4434 C C . VAL B 1 210 ? 119.111 69.040 52.658 1.00 6.05 178 VAL B C 1
ATOM 4435 O O . VAL B 1 210 ? 119.881 69.836 53.240 1.00 4.91 178 VAL B O 1
ATOM 4439 N N . GLY B 1 211 ? 119.358 68.555 51.454 1.00 5.44 179 GLY B N 1
ATOM 4440 C CA . GLY B 1 211 ? 120.406 69.125 50.620 1.00 6.49 179 GLY B CA 1
ATOM 4441 C C . GLY B 1 211 ? 119.861 69.687 49.316 1.00 6.24 179 GLY B C 1
ATOM 4442 O O . GLY B 1 211 ? 118.756 69.343 48.878 1.00 8.22 179 GLY B O 1
ATOM 4443 N N . HIS B 1 212 ? 120.654 70.542 48.694 1.00 7.12 180 HIS B N 1
ATOM 4444 C CA . HIS B 1 212 ? 120.321 71.114 47.412 1.00 7.64 180 HIS B CA 1
ATOM 4445 C C . HIS B 1 212 ? 121.392 70.734 46.434 1.00 6.81 180 HIS B C 1
ATOM 4446 O O . HIS B 1 212 ? 122.562 71.075 46.629 1.00 6.96 180 HIS B O 1
ATOM 4453 N N . SER B 1 213 ? 121.026 69.954 45.423 1.00 6.32 181 SER B N 1
ATOM 4454 C CA . SER B 1 213 ? 121.997 69.517 44.412 1.00 7.02 181 SER B CA 1
ATOM 4455 C C . SER B 1 213 ? 123.166 68.768 45.075 1.00 7.22 181 SER B C 1
ATOM 4456 O O . SER B 1 213 ? 122.945 67.833 45.838 1.00 6.70 181 SER B O 1
ATOM 4459 N N . GLN B 1 214 ? 124.422 69.201 44.807 1.00 6.89 182 GLN B N 1
ATOM 4460 C CA . GLN B 1 214 ? 125.599 68.591 45.426 1.00 7.37 182 GLN B CA 1
ATOM 4461 C C . GLN B 1 214 ? 125.500 68.582 46.965 1.00 6.25 182 GLN B C 1
ATOM 4462 O O . GLN B 1 214 ? 126.168 67.801 47.633 1.00 6.92 182 GLN B O 1
ATOM 4468 N N . GLY B 1 215 ? 124.746 69.525 47.515 1.00 4.77 183 GLY B N 1
ATOM 4469 C CA . GLY B 1 215 ? 124.547 69.618 48.963 1.00 4.54 183 GLY B CA 1
ATOM 4470 C C . GLY B 1 215 ? 123.945 68.363 49.584 1.00 4.11 183 GLY B C 1
ATOM 4471 O O . GLY B 1 215 ? 124.176 68.070 50.769 1.00 3.60 183 GLY B O 1
ATOM 4472 N N . GLU B 1 216 ? 123.238 67.573 48.784 1.00 3.67 184 GLU B N 1
ATOM 4473 C CA . GLU B 1 216 ? 122.710 66.298 49.285 1.00 3.92 184 GLU B CA 1
ATOM 4474 C C . GLU B 1 216 ? 123.836 65.340 49.642 1.00 3.68 184 GLU B C 1
ATOM 4475 O O . GLU B 1 216 ? 123.677 64.504 50.510 1.00 4.00 184 GLU B O 1
ATOM 4481 N N . ILE B 1 217 ? 125.010 65.530 49.052 1.00 3.45 185 ILE B N 1
ATOM 4482 C CA . ILE B 1 217 ? 126.130 64.667 49.374 1.00 3.47 185 ILE B CA 1
ATOM 4483 C C . ILE B 1 217 ? 126.667 65.015 50.781 1.00 3.57 185 ILE B C 1
ATOM 4484 O O . ILE B 1 217 ? 126.854 64.135 51.602 1.00 3.75 185 ILE B O 1
ATOM 4489 N N . ALA B 1 218 ? 126.764 66.302 51.095 1.00 3.20 186 ALA B N 1
ATOM 4490 C CA . ALA B 1 218 ? 127.087 66.701 52.472 1.00 3.19 186 ALA B CA 1
ATOM 4491 C C . ALA B 1 218 ? 125.992 66.293 53.474 1.00 3.37 186 ALA B C 1
ATOM 4492 O O . ALA B 1 218 ? 126.297 65.883 54.608 1.00 3.07 186 ALA B O 1
ATOM 4494 N N . ALA B 1 219 ? 124.726 66.420 53.070 1.00 3.07 187 ALA B N 1
ATOM 4495 C CA . ALA B 1 219 ? 123.611 65.998 53.924 1.00 3.22 187 ALA B CA 1
ATOM 4496 C C . ALA B 1 219 ? 123.759 64.516 54.306 1.00 3.61 187 ALA B C 1
ATOM 4497 O O . ALA B 1 219 ? 123.545 64.142 55.468 1.00 4.00 187 ALA B O 1
ATOM 4499 N N . ALA B 1 220 ? 124.093 63.694 53.313 1.00 3.66 188 ALA B N 1
ATOM 4500 C CA . ALA B 1 220 ? 124.193 62.247 53.472 1.00 3.96 188 ALA B CA 1
ATOM 4501 C C . ALA B 1 220 ? 125.360 61.913 54.396 1.00 4.18 188 ALA B C 1
ATOM 4502 O O . ALA B 1 220 ? 125.316 60.927 55.141 1.00 4.35 188 ALA B O 1
ATOM 4504 N N . ALA B 1 221 ? 126.443 62.656 54.254 1.00 3.86 189 ALA B N 1
ATOM 4505 C CA . ALA B 1 221 ? 127.579 62.492 55.155 1.00 4.40 189 ALA B CA 1
ATOM 4506 C C . ALA B 1 221 ? 127.206 62.803 56.608 1.00 4.81 189 ALA B C 1
ATOM 4507 O O . ALA B 1 221 ? 127.589 62.030 57.549 1.00 4.50 189 ALA B O 1
ATOM 4509 N N . VAL B 1 222 ? 126.531 63.932 56.819 1.00 4.39 190 VAL B N 1
ATOM 4510 C CA . VAL B 1 222 ? 126.100 64.354 58.164 1.00 4.96 190 VAL B CA 1
ATOM 4511 C C . VAL B 1 222 ? 125.056 63.407 58.763 1.00 5.92 190 VAL B C 1
ATOM 4512 O O . VAL B 1 222 ? 125.139 63.069 59.939 1.00 6.78 190 VAL B O 1
ATOM 4516 N N . SER B 1 223 ? 124.220 62.813 57.921 1.00 5.65 191 SER B N 1
ATOM 4517 C CA . SER B 1 223 ? 123.176 61.878 58.424 1.00 6.57 191 SER B CA 1
ATOM 4518 C C . SER B 1 223 ? 123.723 60.498 58.620 1.00 7.18 191 SER B C 1
ATOM 4519 O O . SER B 1 223 ? 123.048 59.647 59.178 1.00 10.54 191 SER B O 1
ATOM 4522 N N . GLY B 1 224 ? 124.900 60.240 58.074 1.00 6.31 192 GLY B N 1
ATOM 4523 C CA . GLY B 1 224 ? 125.509 58.911 58.175 1.00 7.81 192 GLY B CA 1
ATOM 4524 C C . GLY B 1 224 ? 124.988 57.939 57.147 1.00 7.22 192 GLY B C 1
ATOM 4525 O O . GLY B 1 224 ? 125.228 56.734 57.237 1.00 8.18 192 GLY B O 1
ATOM 4526 N N . ALA B 1 225 ? 124.257 58.440 56.168 1.00 6.16 193 ALA B N 1
ATOM 4527 C CA . ALA B 1 225 ? 123.734 57.597 55.114 1.00 6.98 193 ALA B CA 1
ATOM 4528 C C . ALA B 1 225 ? 124.856 57.096 54.198 1.00 7.31 193 ALA B C 1
ATOM 4529 O O . ALA B 1 225 ? 124.765 56.008 53.619 1.00 7.15 193 ALA B O 1
ATOM 4531 N N . LEU B 1 226 ? 125.856 57.943 53.992 1.00 6.13 194 LEU B N 1
ATOM 4532 C CA . LEU B 1 226 ? 127.104 57.512 53.367 1.00 6.48 194 LEU B CA 1
ATOM 4533 C C . LEU B 1 226 ? 128.215 57.668 54.373 1.00 7.05 194 LEU B C 1
ATOM 4534 O O . LEU B 1 226 ? 128.244 58.656 55.126 1.00 6.43 194 LEU B O 1
ATOM 4539 N N . SER B 1 227 ? 129.186 56.767 54.320 1.00 5.98 195 SER B N 1
ATOM 4540 C CA . SER B 1 227 ? 130.471 56.999 54.999 1.00 5.66 195 SER B CA 1
ATOM 4541 C C . SER B 1 227 ? 131.121 58.263 54.449 1.00 5.31 195 SER B C 1
ATOM 4542 O O . SER B 1 227 ? 130.824 58.700 53.323 1.00 5.29 195 SER B O 1
ATOM 4545 N N . LEU B 1 228 ? 131.944 58.903 55.276 1.00 5.63 196 LEU B N 1
ATOM 4546 C CA . LEU B 1 228 ? 132.744 60.031 54.827 1.00 7.09 196 LEU B CA 1
ATOM 4547 C C . LEU B 1 228 ? 133.497 59.724 53.551 1.00 6.16 196 LEU B C 1
ATOM 4548 O O . LEU B 1 228 ? 133.559 60.543 52.650 1.00 6.40 196 LEU B O 1
ATOM 4553 N N . GLY B 1 229 ? 134.065 58.525 53.479 1.00 5.77 197 GLY B N 1
ATOM 4554 C CA . GLY B 1 229 ? 134.872 58.141 52.355 1.00 6.56 197 GLY B CA 1
ATOM 4555 C C . GLY B 1 229 ? 134.048 58.051 51.088 1.00 5.81 197 GLY B C 1
ATOM 4556 O O . GLY B 1 229 ? 134.455 58.569 50.038 1.00 6.00 197 GLY B O 1
ATOM 4557 N N . ASP B 1 230 ? 132.835 57.496 51.205 1.00 5.14 198 ASP B N 1
ATOM 4558 C CA . ASP B 1 230 ? 131.986 57.318 50.056 1.00 4.70 198 ASP B CA 1
ATOM 4559 C C . ASP B 1 230 ? 131.446 58.675 49.590 1.00 4.46 198 ASP B C 1
ATOM 4560 O O . ASP B 1 230 ? 131.472 58.969 48.408 1.00 4.26 198 ASP B O 1
ATOM 4565 N N . ALA B 1 231 ? 130.987 59.494 50.534 1.00 4.44 199 ALA B N 1
ATOM 4566 C CA . ALA B 1 231 ? 130.472 60.831 50.210 1.00 4.61 199 ALA B CA 1
ATOM 4567 C C . ALA B 1 231 ? 131.560 61.675 49.551 1.00 4.19 199 ALA B C 1
ATOM 4568 O O . ALA B 1 231 ? 131.345 62.308 48.524 1.00 4.14 199 ALA B O 1
ATOM 4570 N N . ALA B 1 232 ? 132.756 61.616 50.088 1.00 4.53 200 ALA B N 1
ATOM 4571 C CA . ALA B 1 232 ? 133.860 62.356 49.513 1.00 4.98 200 ALA B CA 1
ATOM 4572 C C . ALA B 1 232 ? 134.175 61.880 48.108 1.00 5.50 200 ALA B C 1
ATOM 4573 O O . ALA B 1 232 ? 134.376 62.691 47.200 1.00 5.22 200 ALA B O 1
ATOM 4575 N N . GLN B 1 233 ? 134.208 60.561 47.901 1.00 5.71 201 GLN B N 1
ATOM 4576 C CA . GLN B 1 233 ? 134.497 60.051 46.599 1.00 5.81 201 GLN B CA 1
ATOM 4577 C C . GLN B 1 233 ? 133.430 60.435 45.594 1.00 5.18 201 GLN B C 1
ATOM 4578 O O . GLN B 1 233 ? 133.735 60.697 44.452 1.00 5.19 201 GLN B O 1
ATOM 4584 N N . VAL B 1 234 ? 132.161 60.508 46.030 1.00 4.64 202 VAL B N 1
ATOM 4585 C CA . VAL B 1 234 ? 131.091 60.938 45.141 1.00 4.58 202 VAL B CA 1
ATOM 4586 C C . VAL B 1 234 ? 131.247 62.391 44.659 1.00 5.02 202 VAL B C 1
ATOM 4587 O O . VAL B 1 234 ? 131.197 62.668 43.452 1.00 5.12 202 VAL B O 1
ATOM 4591 N N . VAL B 1 235 ? 131.505 63.308 45.582 1.00 4.82 203 VAL B N 1
ATOM 4592 C CA . VAL B 1 235 ? 131.614 64.691 45.195 1.00 4.84 203 VAL B CA 1
ATOM 4593 C C . VAL B 1 235 ? 132.899 64.950 44.380 1.00 4.77 203 VAL B C 1
ATOM 4594 O O . VAL B 1 235 ? 132.866 65.666 43.382 1.00 4.76 203 VAL B O 1
ATOM 4598 N N . VAL B 1 236 ? 133.965 64.233 44.687 1.00 4.55 204 VAL B N 1
ATOM 4599 C CA . VAL B 1 236 ? 135.186 64.358 43.887 1.00 5.33 204 VAL B CA 1
ATOM 4600 C C . VAL B 1 236 ? 134.934 63.885 42.448 1.00 5.44 204 VAL B C 1
ATOM 4601 O O . VAL B 1 236 ? 135.252 64.577 41.485 1.00 5.17 204 VAL B O 1
ATOM 4605 N N . LEU B 1 237 ? 134.477 62.648 42.301 1.00 5.60 205 LEU B N 1
ATOM 4606 C CA . LEU B 1 237 ? 134.402 62.039 40.979 1.00 6.54 205 LEU B CA 1
ATOM 4607 C C . LEU B 1 237 ? 133.364 62.735 40.106 1.00 5.90 205 LEU B C 1
ATOM 4608 O O . LEU B 1 237 ? 133.578 62.932 38.911 1.00 6.65 205 LEU B O 1
ATOM 4613 N N . ARG B 1 238 ? 132.224 63.090 40.683 1.00 5.54 206 ARG B N 1
ATOM 4614 C CA . ARG B 1 238 ? 131.200 63.712 39.901 1.00 6.44 206 ARG B CA 1
ATOM 4615 C C . ARG B 1 238 ? 131.602 65.118 39.478 1.00 5.53 206 ARG B C 1
ATOM 4616 O O . ARG B 1 238 ? 131.320 65.549 38.370 1.00 4.77 206 ARG B O 1
ATOM 4624 N N . SER B 1 239 ? 132.259 65.863 40.348 1.00 4.65 207 SER B N 1
ATOM 4625 C CA . SER B 1 239 ? 132.674 67.212 39.940 1.00 5.17 207 SER B CA 1
ATOM 4626 C C . SER B 1 239 ? 133.778 67.155 38.899 1.00 5.78 207 SER B C 1
ATOM 4627 O O . SER B 1 239 ? 133.845 67.993 37.987 1.00 5.91 207 SER B O 1
ATOM 4630 N N . GLN B 1 240 ? 134.623 66.142 38.992 1.00 6.01 208 GLN B N 1
ATOM 4631 C CA . GLN B 1 240 ? 135.688 65.966 38.015 1.00 6.27 208 GLN B CA 1
ATOM 4632 C C . GLN B 1 240 ? 135.090 65.587 36.661 1.00 6.12 208 GLN B C 1
ATOM 4633 O O . GLN B 1 240 ? 135.523 66.075 35.610 1.00 6.20 208 GLN B O 1
ATOM 4639 N N . LEU B 1 241 ? 134.062 64.748 36.672 1.00 7.50 209 LEU B N 1
ATOM 4640 C CA . LEU B 1 241 ? 133.381 64.422 35.416 1.00 7.73 209 LEU B CA 1
ATOM 4641 C C . LEU B 1 241 ? 132.803 65.697 34.776 1.00 8.39 209 LEU B C 1
ATOM 4642 O O . LEU B 1 241 ? 132.843 65.890 33.543 1.00 7.80 209 LEU B O 1
ATOM 4647 N N . PHE B 1 242 ? 132.198 66.537 35.603 1.00 7.50 210 PHE B N 1
ATOM 4648 C CA . PHE B 1 242 ? 131.614 67.749 35.112 1.00 7.54 210 PHE B CA 1
ATOM 4649 C C . PHE B 1 242 ? 132.683 68.678 34.539 1.00 7.95 210 PHE B C 1
ATOM 4650 O O . PHE B 1 242 ? 132.430 69.371 33.564 1.00 9.56 210 PHE B O 1
ATOM 4658 N N . ALA B 1 243 ? 133.816 68.773 35.219 1.00 7.57 211 ALA B N 1
ATOM 4659 C CA . ALA B 1 243 ? 134.950 69.567 34.749 1.00 7.59 211 ALA B CA 1
ATOM 4660 C C . ALA B 1 243 ? 135.366 69.072 33.341 1.00 9.20 211 ALA B C 1
ATOM 4661 O O . ALA B 1 243 ? 135.664 69.866 32.451 1.00 8.64 211 ALA B O 1
ATOM 4663 N N . ASP B 1 244 ? 135.372 67.769 33.162 1.00 8.95 212 ASP B N 1
ATOM 4664 C CA . ASP B 1 244 ? 135.872 67.170 31.925 1.00 11.37 212 ASP B CA 1
ATOM 4665 C C . ASP B 1 244 ? 134.898 67.309 30.743 1.00 12.88 212 ASP B C 1
ATOM 4666 O O . ASP B 1 244 ? 135.333 67.282 29.585 1.00 16.99 212 ASP B O 1
ATOM 4671 N N . GLU B 1 245 ? 133.589 67.419 31.025 1.00 10.06 213 GLU B N 1
ATOM 4672 C CA . GLU B 1 245 ? 132.567 67.226 29.999 1.00 12.40 213 GLU B CA 1
ATOM 4673 C C . GLU B 1 245 ? 131.597 68.412 29.839 1.00 13.88 213 GLU B C 1
ATOM 4674 O O . GLU B 1 245 ? 130.992 68.568 28.779 1.00 14.81 213 GLU B O 1
ATOM 4680 N N . LEU B 1 246 ? 131.353 69.171 30.910 1.00 10.34 214 LEU B N 1
ATOM 4681 C CA . LEU B 1 246 ? 130.260 70.160 30.886 1.00 9.37 214 LEU B CA 1
ATOM 4682 C C . LEU B 1 246 ? 130.738 71.610 30.947 1.00 10.90 214 LEU B C 1
ATOM 4683 O O . LEU B 1 246 ? 129.977 72.523 30.674 1.00 11.33 214 LEU B O 1
ATOM 4688 N N . VAL B 1 247 ? 131.919 71.820 31.484 1.00 11.24 215 VAL B N 1
ATOM 4689 C CA . VAL B 1 247 ? 132.437 73.162 31.622 1.00 12.27 215 VAL B CA 1
ATOM 4690 C C . VAL B 1 247 ? 132.574 73.790 30.238 1.00 14.23 215 VAL B C 1
ATOM 4691 O O . VAL B 1 247 ? 133.011 73.118 29.279 1.00 16.80 215 VAL B O 1
ATOM 4695 N N . GLY B 1 248 ? 132.016 74.986 30.086 1.00 17.89 216 GLY B N 1
ATOM 4696 C CA . GLY B 1 248 ? 132.023 75.688 28.801 1.00 20.14 216 GLY B CA 1
ATOM 4697 C C . GLY B 1 248 ? 130.755 75.479 27.984 1.00 20.87 216 GLY B C 1
ATOM 4698 O O . GLY B 1 248 ? 130.548 76.145 26.971 1.00 21.72 216 GLY B O 1
ATOM 4699 N N . LYS B 1 249 ? 129.918 74.528 28.391 1.00 14.17 217 LYS B N 1
ATOM 4700 C CA . LYS B 1 249 ? 128.744 74.180 27.596 1.00 14.20 217 LYS B CA 1
ATOM 4701 C C . LYS B 1 249 ? 127.468 74.733 28.206 1.00 12.55 217 LYS B C 1
ATOM 4702 O O . LYS B 1 249 ? 126.374 74.609 27.634 1.00 12.13 217 LYS B O 1
ATOM 4708 N N . GLY B 1 250 ? 127.588 75.212 29.436 1.00 11.00 218 GLY B N 1
ATOM 4709 C CA . GLY B 1 250 ? 126.450 75.666 30.175 1.00 10.50 218 GLY B CA 1
ATOM 4710 C C . GLY B 1 250 ? 126.806 76.116 31.573 1.00 10.58 218 GLY B C 1
ATOM 4711 O O . GLY B 1 250 ? 127.964 75.979 32.033 1.00 10.28 218 GLY B O 1
ATOM 4712 N N . ALA B 1 251 ? 125.801 76.625 32.262 1.00 10.32 219 ALA B N 1
ATOM 4713 C CA . ALA B 1 251 ? 125.917 77.006 33.641 1.00 9.10 219 ALA B CA 1
ATOM 4714 C C . ALA B 1 251 ? 124.527 77.109 34.239 1.00 9.24 219 ALA B C 1
ATOM 4715 O O . ALA B 1 251 ? 123.546 76.710 33.598 1.00 8.88 219 ALA B O 1
ATOM 4717 N N . VAL B 1 252 ? 124.451 77.562 35.489 1.00 8.85 220 VAL B N 1
ATOM 4718 C CA . VAL B 1 252 ? 123.166 77.830 36.142 1.00 9.93 220 VAL B CA 1
ATOM 4719 C C . VAL B 1 252 ? 123.122 79.268 36.628 1.00 12.15 220 VAL B C 1
ATOM 4720 O O . VAL B 1 252 ? 124.121 79.790 37.135 1.00 14.84 220 VAL B O 1
ATOM 4724 N N . ALA B 1 253 ? 121.931 79.868 36.581 1.00 11.10 221 ALA B N 1
ATOM 4725 C CA . ALA B 1 253 ? 121.717 81.233 37.083 1.00 10.66 221 ALA B CA 1
ATOM 4726 C C . ALA B 1 253 ? 120.675 81.229 38.162 1.00 12.64 221 ALA B C 1
ATOM 4727 O O . ALA B 1 253 ? 119.687 80.478 38.115 1.00 12.42 221 ALA B O 1
ATOM 4729 N N . SER B 1 254 ? 120.842 82.116 39.106 1.00 11.39 222 SER B N 1
ATOM 4730 C CA . SER B 1 254 ? 119.825 82.374 40.091 1.00 13.02 222 SER B CA 1
ATOM 4731 C C . SER B 1 254 ? 118.902 83.493 39.556 1.00 11.66 222 SER B C 1
ATOM 4732 O O . SER B 1 254 ? 119.376 84.433 38.942 1.00 10.66 222 SER B O 1
ATOM 4735 N N . VAL B 1 255 ? 117.594 83.316 39.712 1.00 11.23 223 VAL B N 1
ATOM 4736 C CA . VAL B 1 255 ? 116.611 84.330 39.292 1.00 10.77 223 VAL B CA 1
ATOM 4737 C C . VAL B 1 255 ? 115.560 84.541 40.380 1.00 11.17 223 VAL B C 1
ATOM 4738 O O . VAL B 1 255 ? 114.895 83.597 40.812 1.00 9.72 223 VAL B O 1
ATOM 4742 N N . SER B 1 256 ? 115.392 85.804 40.816 1.00 10.13 224 SER B N 1
ATOM 4743 C CA . SER B 1 256 ? 114.446 86.125 41.877 1.00 11.98 224 SER B CA 1
ATOM 4744 C C . SER B 1 256 ? 113.079 86.444 41.307 1.00 13.34 224 SER B C 1
ATOM 4745 O O . SER B 1 256 ? 112.564 87.574 41.427 1.00 12.34 224 SER B O 1
ATOM 4748 N N . LEU B 1 257 ? 112.495 85.440 40.681 1.00 12.25 225 LEU B N 1
ATOM 4749 C CA . LEU B 1 257 ? 111.142 85.501 40.193 1.00 12.31 225 LEU B CA 1
ATOM 4750 C C . LEU B 1 257 ? 110.472 84.142 40.473 1.00 11.44 225 LEU B C 1
ATOM 4751 O O . LEU B 1 257 ? 111.157 83.132 40.539 1.00 12.73 225 LEU B O 1
ATOM 4756 N N . PRO B 1 258 ? 109.127 84.094 40.511 1.00 13.01 226 PRO B N 1
ATOM 4757 C CA . PRO B 1 258 ? 108.457 82.784 40.610 1.00 13.28 226 PRO B CA 1
ATOM 4758 C C . PRO B 1 258 ? 108.693 81.899 39.380 1.00 12.10 226 PRO B C 1
ATOM 4759 O O . PRO B 1 258 ? 108.825 82.406 38.249 1.00 14.85 226 PRO B O 1
ATOM 4763 N N . ALA B 1 259 ? 108.659 80.595 39.589 1.00 13.12 227 ALA B N 1
ATOM 4764 C CA . ALA B 1 259 ? 108.819 79.6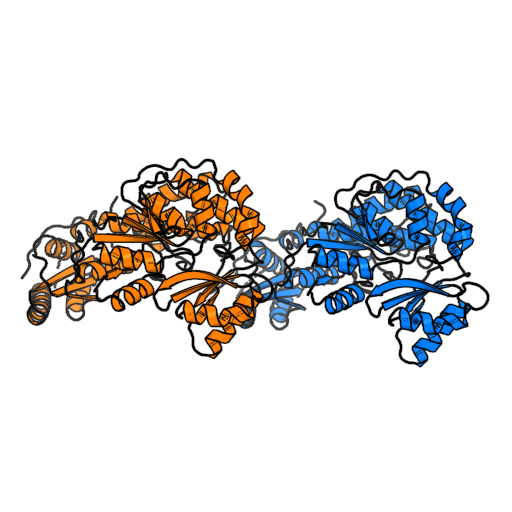28 38.502 1.00 13.98 227 ALA B CA 1
ATOM 4765 C C . ALA B 1 259 ? 107.980 79.962 37.281 1.00 14.04 227 ALA B C 1
ATOM 4766 O O . ALA B 1 259 ? 108.495 79.974 36.161 1.00 15.31 227 ALA B O 1
ATOM 4768 N N . ALA B 1 260 ? 106.683 80.203 37.471 1.00 15.74 228 ALA B N 1
ATOM 4769 C CA . ALA B 1 260 ? 105.784 80.439 36.323 1.00 16.47 228 ALA B CA 1
ATOM 4770 C C . ALA B 1 260 ? 106.272 81.595 35.446 1.00 17.32 228 ALA B C 1
ATOM 4771 O O . ALA B 1 260 ? 106.201 81.541 34.215 1.00 17.60 228 ALA B O 1
ATOM 4773 N N . GLU B 1 261 ? 106.696 82.669 36.078 1.00 14.49 229 GLU B N 1
ATOM 4774 C CA . GLU B 1 261 ? 107.135 83.817 35.358 1.00 16.08 229 GLU B CA 1
ATOM 4775 C C . GLU B 1 261 ? 108.427 83.527 34.603 1.00 12.35 229 GLU B C 1
ATOM 4776 O O . GLU B 1 261 ? 108.618 83.993 33.480 1.00 13.33 229 GLU B O 1
ATOM 4782 N N . VAL B 1 262 ? 109.332 82.773 35.215 1.00 10.90 230 VAL B N 1
ATOM 4783 C CA . VAL B 1 262 ? 110.544 82.413 34.511 1.00 10.81 230 VAL B CA 1
ATOM 4784 C C . VAL B 1 262 ? 110.232 81.506 33.307 1.00 11.70 230 VAL B C 1
ATOM 4785 O O . VAL B 1 262 ? 110.858 81.652 32.259 1.00 11.80 230 VAL B O 1
ATOM 4789 N N . GLU B 1 263 ? 109.318 80.537 33.482 1.00 11.20 231 GLU B N 1
ATOM 4790 C CA . GLU B 1 263 ? 108.914 79.645 32.366 1.00 15.26 231 GLU B CA 1
ATOM 4791 C C . GLU B 1 263 ? 108.439 80.473 31.181 1.00 13.38 231 GLU B C 1
ATOM 4792 O O . GLU B 1 263 ? 108.844 80.232 30.035 1.00 12.35 231 GLU B O 1
ATOM 4798 N N . ALA B 1 264 ? 107.679 81.532 31.468 1.00 14.37 232 ALA B N 1
ATOM 4799 C CA . ALA B 1 264 ? 107.194 82.449 30.421 1.00 14.64 232 ALA B CA 1
ATOM 4800 C C . ALA B 1 264 ? 108.346 83.069 29.673 1.00 15.15 232 ALA B C 1
ATOM 4801 O O . ALA B 1 264 ? 108.279 83.214 28.467 1.00 12.53 232 ALA B O 1
ATOM 4803 N N . ARG B 1 265 ? 109.406 83.467 30.410 1.00 11.23 233 ARG B N 1
ATOM 4804 C CA . ARG B 1 265 ? 110.556 84.155 29.820 1.00 13.29 233 ARG B CA 1
ATOM 4805 C C . ARG B 1 265 ? 111.493 83.261 29.039 1.00 10.91 233 ARG B C 1
ATOM 4806 O O . ARG B 1 265 ? 112.175 83.735 28.157 1.00 13.30 233 ARG B O 1
ATOM 4814 N N . ILE B 1 266 ? 111.592 81.991 29.400 1.00 8.69 234 ILE B N 1
ATOM 4815 C CA . ILE B 1 266 ? 112.562 81.102 28.721 1.00 8.74 234 ILE B CA 1
ATOM 4816 C C . ILE B 1 266 ? 111.994 80.374 27.489 1.00 7.83 234 ILE B C 1
ATOM 4817 O O . ILE B 1 266 ? 112.747 79.944 26.637 1.00 7.76 234 ILE B O 1
ATOM 4822 N N . ALA B 1 267 ? 110.677 80.384 27.346 1.00 8.44 235 ALA B N 1
ATOM 4823 C CA . ALA B 1 267 ? 110.024 79.707 26.200 1.00 7.53 235 ALA B CA 1
ATOM 4824 C C . ALA B 1 267 ? 110.643 80.094 24.865 1.00 8.36 235 ALA B C 1
ATOM 4825 O O . ALA B 1 267 ? 110.891 79.240 24.025 1.00 8.96 235 ALA B O 1
ATOM 4827 N N . ARG B 1 268 ? 110.917 81.389 24.676 1.00 9.54 236 ARG B N 1
ATOM 4828 C CA . ARG B 1 268 ? 111.405 81.884 23.396 1.00 9.95 236 ARG B CA 1
ATOM 4829 C C . ARG B 1 268 ? 112.741 81.297 22.971 1.00 10.41 236 ARG B C 1
ATOM 4830 O O . ARG B 1 268 ? 113.066 81.315 21.813 1.00 11.85 236 ARG B O 1
ATOM 4838 N N . PHE B 1 269 ? 113.465 80.673 23.916 1.00 9.99 237 PHE B N 1
ATOM 4839 C CA . PHE B 1 269 ? 114.754 80.047 23.640 1.00 7.78 237 PHE B CA 1
ATOM 4840 C C . PHE B 1 269 ? 114.639 78.579 23.226 1.00 8.17 237 PHE B C 1
ATOM 4841 O O . PHE B 1 269 ? 115.611 77.994 22.726 1.00 8.54 237 PHE B O 1
ATOM 4849 N N . ASN B 1 270 ? 113.492 77.983 23.511 1.00 7.99 238 ASN B N 1
ATOM 4850 C CA . ASN B 1 270 ? 113.316 76.545 23.494 1.00 8.88 238 ASN B CA 1
ATOM 4851 C C . ASN B 1 270 ? 112.363 76.068 22.397 1.00 10.46 238 ASN B C 1
ATOM 4852 O O . ASN B 1 270 ? 111.738 75.008 22.534 1.00 10.10 238 ASN B O 1
ATOM 4857 N N . GLY B 1 271 ? 112.358 76.758 21.266 1.00 11.40 239 GLY B N 1
ATOM 4858 C CA . GLY B 1 271 ? 111.446 76.401 20.167 1.00 13.70 239 GLY B CA 1
ATOM 4859 C C . GLY B 1 271 ? 111.854 75.138 19.422 1.00 13.52 239 GLY B C 1
ATOM 4860 O O . GLY B 1 271 ? 111.008 74.438 18.891 1.00 15.72 239 GLY B O 1
ATOM 4861 N N . ASP B 1 272 ? 113.136 74.813 19.467 1.00 15.67 240 ASP B N 1
ATOM 4862 C CA . ASP B 1 272 ? 113.701 73.710 18.705 1.00 20.11 240 ASP B CA 1
ATOM 4863 C C . ASP B 1 272 ? 114.180 72.595 19.608 1.00 26.63 240 ASP B C 1
ATOM 4864 O O . ASP B 1 272 ? 114.286 71.465 19.182 1.00 37.62 240 ASP B O 1
ATOM 4869 N N . ALA B 1 273 ? 114.731 72.976 20.738 1.00 24.26 241 ALA B N 1
ATOM 4870 C CA . ALA B 1 273 ? 115.378 72.031 21.636 1.00 28.07 241 ALA B CA 1
ATOM 4871 C C . ALA B 1 273 ? 115.479 72.714 22.978 1.00 21.29 241 ALA B C 1
ATOM 4872 O O . ALA B 1 273 ? 115.244 73.924 23.078 1.00 19.04 241 ALA B O 1
ATOM 4874 N N . GLU B 1 274 ? 115.708 71.935 24.033 1.00 19.23 242 GLU B N 1
ATOM 4875 C CA . GLU B 1 274 ? 115.879 72.517 25.357 1.00 15.88 242 GLU B CA 1
ATOM 4876 C C . GLU B 1 274 ? 117.200 73.260 25.369 1.00 15.33 242 GLU B C 1
ATOM 4877 O O . GLU B 1 274 ? 118.263 72.655 25.158 1.00 14.81 242 GLU B O 1
ATOM 4883 N N . VAL B 1 275 ? 117.120 74.574 25.408 1.00 12.31 243 VAL B N 1
ATOM 4884 C CA . VAL B 1 275 ? 118.312 75.429 25.574 1.00 10.93 243 VAL B CA 1
ATOM 4885 C C . VAL B 1 275 ? 118.426 75.920 27.013 1.00 12.19 243 VAL B C 1
ATOM 4886 O O . VAL B 1 275 ? 119.520 75.886 27.612 1.00 10.82 243 VAL B O 1
ATOM 4890 N N . LEU B 1 276 ? 117.293 76.327 27.587 1.00 11.00 244 LEU B N 1
ATOM 4891 C CA . LEU B 1 276 ? 117.222 76.687 29.017 1.00 10.00 244 LEU B CA 1
ATOM 4892 C C . LEU B 1 276 ? 116.101 75.937 29.686 1.00 11.86 244 LEU B C 1
ATOM 4893 O O . LEU B 1 276 ? 115.009 75.828 29.126 1.00 10.61 244 LEU B O 1
ATOM 4898 N N . SER B 1 277 ? 116.273 75.657 30.966 1.00 10.14 245 SER B N 1
ATOM 4899 C CA . SER B 1 277 ? 115.209 75.052 31.733 1.00 10.35 245 SER B CA 1
ATOM 4900 C C . SER B 1 277 ? 115.360 75.369 33.197 1.00 9.54 245 SER B C 1
ATOM 4901 O O . SER B 1 277 ? 116.446 75.683 33.663 1.00 8.43 245 SER B O 1
ATOM 4904 N N . ILE B 1 278 ? 114.251 75.296 33.927 1.00 8.35 246 ILE B N 1
ATOM 4905 C CA . ILE B 1 278 ? 114.281 75.505 35.340 1.00 9.52 246 ILE B CA 1
ATOM 4906 C C . ILE B 1 278 ? 115.001 74.339 36.054 1.00 10.84 246 ILE B C 1
ATOM 4907 O O . ILE B 1 278 ? 114.702 73.140 35.826 1.00 11.09 246 ILE B O 1
ATOM 4912 N N . ALA B 1 279 ? 116.039 74.686 36.805 1.00 9.20 247 ALA B N 1
ATOM 4913 C CA . ALA B 1 279 ? 116.940 73.684 37.429 1.00 9.17 247 ALA B CA 1
ATOM 4914 C C . ALA B 1 279 ? 116.623 73.546 38.892 1.00 9.89 247 ALA B C 1
ATOM 4915 O O . ALA B 1 279 ? 117.062 72.620 39.546 1.00 11.27 247 ALA B O 1
ATOM 4917 N N . GLY B 1 280 ? 115.849 74.473 39.421 1.00 9.76 248 GLY B N 1
ATOM 4918 C CA . GLY B 1 280 ? 115.687 74.556 40.843 1.00 10.79 248 GLY B CA 1
ATOM 4919 C C . GLY B 1 280 ? 114.565 75.457 41.230 1.00 11.08 248 GLY B C 1
ATOM 4920 O O . GLY B 1 280 ? 114.462 76.587 40.746 1.00 10.91 248 GLY B O 1
ATOM 4921 N N . ASN B 1 281 ? 113.696 74.944 42.066 1.00 11.08 249 ASN B N 1
ATOM 4922 C CA . ASN B 1 281 ? 112.690 75.722 42.690 1.00 14.86 249 ASN B CA 1
ATOM 4923 C C . ASN B 1 281 ? 113.012 75.930 44.153 1.00 13.90 249 ASN B C 1
ATOM 4924 O O . ASN B 1 281 ? 112.904 75.009 44.931 1.00 13.25 249 ASN B O 1
ATOM 4929 N N . ASN B 1 282 ? 113.403 77.147 44.520 1.00 14.52 250 ASN B N 1
ATOM 4930 C CA . ASN B 1 282 ? 113.986 77.410 45.846 1.00 15.13 250 ASN B CA 1
ATOM 4931 C C . ASN B 1 282 ? 113.061 78.143 46.809 1.00 15.76 250 ASN B C 1
ATOM 4932 O O . ASN B 1 282 ? 113.205 78.049 48.037 1.00 16.79 250 ASN B O 1
ATOM 4937 N N . GLY B 1 283 ? 112.203 78.977 46.261 1.00 13.70 251 GLY B N 1
ATOM 4938 C CA . GLY B 1 283 ? 111.301 79.773 47.066 1.00 14.48 251 GLY B CA 1
ATOM 4939 C C . GLY B 1 283 ? 110.193 80.266 46.190 1.00 15.49 251 GLY B C 1
ATOM 4940 O O . GLY B 1 283 ? 110.268 80.106 44.967 1.00 12.98 251 GLY B O 1
ATOM 4941 N N . PRO B 1 284 ? 109.131 80.825 46.796 1.00 17.00 252 PRO B N 1
ATOM 4942 C CA . PRO B 1 284 ? 107.995 81.195 45.989 1.00 19.09 252 PRO B CA 1
ATOM 4943 C C . PRO B 1 284 ? 108.378 82.239 44.963 1.00 17.54 252 PRO B C 1
ATOM 4944 O O . PRO B 1 284 ? 107.731 82.330 43.900 1.00 16.60 252 PRO B O 1
ATOM 4948 N N . ARG B 1 285 ? 109.494 82.923 45.200 1.00 14.90 253 ARG B N 1
ATOM 4949 C CA . ARG B 1 285 ? 110.013 83.925 44.241 1.00 18.88 253 ARG B CA 1
ATOM 4950 C C . ARG B 1 285 ? 111.509 83.759 44.022 1.00 15.78 253 ARG B C 1
ATOM 4951 O O . ARG B 1 285 ? 112.250 84.738 43.798 1.00 11.28 253 ARG B O 1
ATOM 4959 N N . SER B 1 286 ? 111.950 82.512 43.990 1.00 12.62 254 SER B N 1
ATOM 4960 C CA . SER B 1 286 ? 113.356 82.228 43.841 1.00 13.66 254 SER B CA 1
ATOM 4961 C C . SER B 1 286 ? 113.558 80.907 43.080 1.00 14.20 254 SER B C 1
ATOM 4962 O O . SER B 1 286 ? 113.076 79.864 43.511 1.00 12.78 254 SER B O 1
ATOM 4965 N N . VAL B 1 287 ? 114.214 80.972 41.928 1.00 12.31 255 VAL B N 1
ATOM 4966 C CA . VAL B 1 287 ? 114.452 79.778 41.130 1.00 10.67 255 VAL B CA 1
ATOM 4967 C C . VAL B 1 287 ? 115.812 79.817 40.536 1.00 10.58 255 VAL B C 1
ATOM 4968 O O . VAL B 1 287 ? 116.509 80.831 40.598 1.00 10.14 255 VAL B O 1
ATOM 4972 N N . THR B 1 288 ? 116.233 78.668 40.031 1.00 9.37 256 THR B N 1
ATOM 4973 C CA . THR B 1 288 ? 117.462 78.555 39.324 1.00 9.74 256 THR B CA 1
ATOM 4974 C C . THR B 1 288 ? 117.160 78.073 37.870 1.00 9.87 256 THR B C 1
ATOM 4975 O O . THR B 1 288 ? 116.149 77.462 37.631 1.00 10.57 256 THR B O 1
ATOM 4979 N N . VAL B 1 289 ? 117.980 78.499 36.918 1.00 8.78 257 VAL B N 1
ATOM 4980 C CA . VAL B 1 289 ? 117.801 78.152 35.507 1.00 8.56 257 VAL B CA 1
ATOM 4981 C C . VAL B 1 289 ? 119.123 77.607 34.948 1.00 8.81 257 VAL B C 1
ATOM 4982 O O . VAL B 1 289 ? 120.159 78.218 35.129 1.00 10.99 257 VAL B O 1
ATOM 4986 N N . ALA B 1 290 ? 119.076 76.473 34.273 1.00 8.25 258 ALA B N 1
ATOM 4987 C CA . ALA B 1 290 ? 120.268 75.881 33.693 1.00 7.26 258 ALA B CA 1
ATOM 4988 C C . ALA B 1 290 ? 120.233 75.953 32.209 1.00 8.26 258 ALA B C 1
ATOM 4989 O O . ALA B 1 290 ? 119.171 75.760 31.598 1.00 9.90 258 ALA B O 1
ATOM 4991 N N . GLY B 1 291 ? 121.402 76.069 31.607 1.00 9.38 259 GLY B N 1
ATOM 4992 C CA . GLY B 1 291 ? 121.541 75.835 30.189 1.00 9.24 259 GLY B CA 1
ATOM 4993 C C . GLY B 1 291 ? 122.740 76.489 29.563 1.00 9.73 259 GLY B C 1
ATOM 4994 O O . GLY B 1 291 ? 123.749 76.812 30.230 1.00 10.37 259 GLY B O 1
ATOM 4995 N N . GLN B 1 292 ? 122.652 76.656 28.252 1.00 10.37 260 GLN B N 1
ATOM 4996 C CA . GLN B 1 292 ? 123.729 77.197 27.471 1.00 11.60 260 GLN B CA 1
ATOM 4997 C C . GLN B 1 292 ? 124.104 78.577 27.956 1.00 11.23 260 GLN B C 1
ATOM 4998 O O . GLN B 1 292 ? 123.257 79.357 28.321 1.00 10.16 260 GLN B O 1
ATOM 5004 N N . VAL B 1 293 ? 125.386 78.880 27.934 1.00 11.64 261 VAL B N 1
ATOM 5005 C CA . VAL B 1 293 ? 125.879 80.046 28.628 1.00 14.60 261 VAL B CA 1
ATOM 5006 C C . VAL B 1 293 ? 125.435 81.328 27.927 1.00 14.38 261 VAL B C 1
ATOM 5007 O O . VAL B 1 293 ? 124.998 82.276 28.576 1.00 13.34 261 VAL B O 1
ATOM 5011 N N . ALA B 1 294 ? 125.484 81.345 26.598 1.00 15.44 262 ALA B N 1
ATOM 5012 C CA . ALA B 1 294 ? 125.084 82.565 25.869 1.00 14.88 262 ALA B CA 1
ATOM 5013 C C . ALA B 1 294 ? 123.621 82.903 26.119 1.00 14.11 262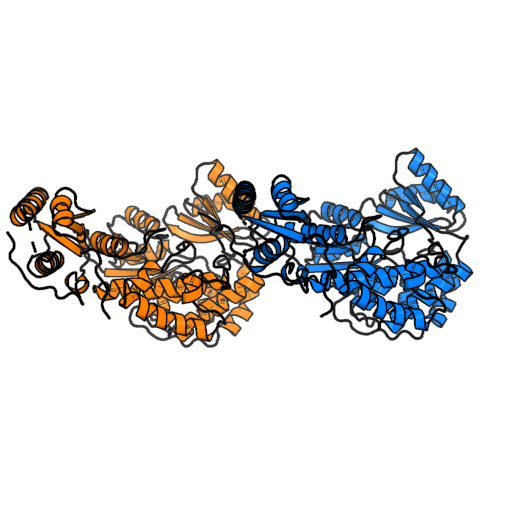 ALA B C 1
ATOM 5014 O O . ALA B 1 294 ? 123.291 84.027 26.476 1.00 14.36 262 ALA B O 1
ATOM 5016 N N . ALA B 1 295 ? 122.757 81.912 26.009 1.00 11.54 263 ALA B N 1
ATOM 5017 C CA . ALA B 1 295 ? 121.360 82.101 26.235 1.00 11.46 263 ALA B CA 1
ATOM 5018 C C . ALA B 1 295 ? 121.110 82.516 27.671 1.00 10.79 263 ALA B C 1
ATOM 5019 O O . ALA B 1 295 ? 120.289 83.379 27.946 1.00 10.61 263 ALA B O 1
ATOM 5021 N N . LEU B 1 296 ? 121.822 81.877 28.601 1.00 10.79 264 LEU B N 1
ATOM 5022 C CA . LEU B 1 296 ? 121.677 82.185 29.986 1.00 9.81 264 LEU B CA 1
ATOM 5023 C C . LEU B 1 296 ? 122.069 83.640 30.288 1.00 10.39 264 LEU B C 1
ATOM 5024 O O . LEU B 1 296 ? 121.389 84.323 31.031 1.00 9.75 264 LEU B O 1
ATOM 5029 N N . GLU B 1 297 ? 123.163 84.102 29.706 1.00 11.91 265 GLU B N 1
ATOM 5030 C CA . GLU B 1 297 ? 123.602 85.493 29.928 1.00 14.56 265 GLU B CA 1
ATOM 5031 C C . GLU B 1 297 ? 122.607 86.480 29.296 1.00 13.07 265 GLU B C 1
ATOM 5032 O O . GLU B 1 297 ? 122.317 87.545 29.856 1.00 14.40 265 GLU B O 1
ATOM 5038 N N . GLU B 1 298 ? 122.040 86.094 28.172 1.00 13.12 266 GLU B N 1
ATOM 5039 C CA . GLU B 1 298 ? 121.041 86.915 27.520 1.00 13.43 266 GLU B CA 1
ATOM 5040 C C . GLU B 1 298 ? 119.782 87.058 28.367 1.00 12.47 266 GLU B C 1
ATOM 5041 O O . GLU B 1 298 ? 119.265 88.173 28.554 1.00 12.66 266 GLU B O 1
ATOM 5047 N N . LEU B 1 299 ? 119.283 85.934 28.885 1.00 10.06 267 LEU B N 1
ATOM 5048 C CA . LEU B 1 299 ? 118.220 85.962 29.861 1.00 10.73 267 LEU B CA 1
ATOM 5049 C C . LEU B 1 299 ? 118.575 86.861 31.086 1.00 11.41 267 LEU B C 1
ATOM 5050 O O . LEU B 1 299 ? 117.733 87.647 31.568 1.00 9.49 267 LEU B O 1
ATOM 5055 N N . VAL B 1 300 ? 119.741 86.623 31.687 1.00 12.57 268 VAL B N 1
ATOM 5056 C CA . VAL B 1 300 ? 120.121 87.389 32.885 1.00 11.86 268 VAL B CA 1
ATOM 5057 C C . VAL B 1 300 ? 120.147 88.920 32.605 1.00 12.41 268 VAL B C 1
ATOM 5058 O O . VAL B 1 300 ? 119.596 89.721 33.400 1.00 11.15 268 VAL B O 1
ATOM 5062 N N . ALA B 1 301 ? 120.708 89.305 31.460 1.00 13.16 269 ALA B N 1
ATOM 5063 C CA . ALA B 1 301 ? 120.753 90.728 31.057 1.00 17.66 269 ALA B CA 1
ATOM 5064 C C . ALA B 1 301 ? 119.343 91.307 30.896 1.00 17.85 269 ALA B C 1
ATOM 5065 O O . ALA B 1 301 ? 119.064 92.431 31.345 1.00 15.73 269 ALA B O 1
ATOM 5067 N N . GLU B 1 302 ? 118.467 90.545 30.239 1.00 16.89 270 GLU B N 1
ATOM 5068 C CA . GLU B 1 302 ? 117.060 90.950 30.045 1.00 17.76 270 GLU B CA 1
ATOM 5069 C C . GLU B 1 302 ? 116.346 91.186 31.388 1.00 18.90 270 GLU B C 1
ATOM 5070 O O . GLU B 1 302 ? 115.634 92.184 31.564 1.00 17.58 270 GLU B O 1
ATOM 5076 N N . LEU B 1 303 ? 116.499 90.239 32.314 1.00 15.10 271 LEU B N 1
ATOM 5077 C CA . LEU B 1 303 ? 115.894 90.342 33.636 1.00 15.08 271 LEU B CA 1
ATOM 5078 C C . LEU B 1 303 ? 116.446 91.531 34.466 1.00 16.46 271 LEU B C 1
ATOM 5079 O O . LEU B 1 303 ? 115.683 92.269 35.094 1.00 14.71 271 LEU B O 1
ATOM 5084 N N . GLU B 1 304 ? 117.760 91.737 34.446 1.00 15.31 272 GLU B N 1
ATOM 5085 C CA . GLU B 1 304 ? 118.345 92.871 35.180 1.00 19.32 272 GLU B CA 1
ATOM 5086 C C . GLU B 1 304 ? 117.833 94.188 34.600 1.00 19.57 272 GLU B C 1
ATOM 5087 O O . GLU B 1 304 ? 117.530 95.118 35.303 1.00 17.65 272 GLU B O 1
ATOM 5093 N N . ALA B 1 305 ? 117.752 94.238 33.288 1.00 18.05 273 ALA B N 1
ATOM 5094 C CA . ALA B 1 305 ? 117.257 95.435 32.601 1.00 21.55 273 ALA B CA 1
ATOM 5095 C C . ALA B 1 305 ? 115.829 95.791 33.015 1.00 23.27 273 ALA B C 1
ATOM 5096 O O . ALA B 1 305 ? 115.443 96.947 32.953 1.00 26.78 273 ALA B O 1
ATOM 5098 N N . GLU B 1 306 ? 115.088 94.823 33.533 1.00 21.73 274 GLU B N 1
ATOM 5099 C CA . GLU B 1 306 ? 113.749 95.078 34.045 1.00 23.03 274 GLU B CA 1
ATOM 5100 C C . GLU B 1 306 ? 113.729 95.130 35.545 1.00 20.48 274 GLU B C 1
ATOM 5101 O O . GLU B 1 306 ? 112.678 95.205 36.142 1.00 19.02 274 GLU B O 1
ATOM 5107 N N . GLY B 1 307 ? 114.900 95.118 36.168 1.00 15.98 275 GLY B N 1
ATOM 5108 C CA . GLY B 1 307 ? 114.989 95.336 37.612 1.00 17.16 275 GLY B CA 1
ATOM 5109 C C . GLY B 1 307 ? 114.879 94.096 38.484 1.00 16.21 275 GLY B C 1
ATOM 5110 O O . GLY B 1 307 ? 114.681 94.198 39.661 1.00 18.04 275 GLY B O 1
ATOM 5111 N N . VAL B 1 308 ? 114.977 92.916 37.883 1.00 16.10 276 VAL B N 1
ATOM 5112 C CA . VAL B 1 308 ? 114.919 91.673 38.635 1.00 15.04 276 VAL B CA 1
ATOM 5113 C C . VAL B 1 308 ? 116.343 91.268 39.068 1.00 13.13 276 VAL B C 1
ATOM 5114 O O . VAL B 1 308 ? 117.298 91.512 38.342 1.00 16.60 276 VAL B O 1
ATOM 5118 N N . ARG B 1 309 ? 116.465 90.666 40.247 1.00 14.57 277 ARG B N 1
ATOM 5119 C CA . ARG B 1 309 ? 117.753 90.099 40.700 1.00 15.76 277 ARG B CA 1
ATOM 5120 C C . ARG B 1 309 ? 118.021 88.813 39.953 1.00 13.13 277 ARG B C 1
ATOM 5121 O O . ARG B 1 309 ? 117.241 87.889 40.033 1.00 12.11 277 ARG B O 1
ATOM 5129 N N . ALA B 1 310 ? 119.076 88.794 39.159 1.00 11.94 278 ALA B N 1
ATOM 5130 C CA . ALA B 1 310 ? 119.480 87.586 38.458 1.00 11.86 278 ALA B CA 1
ATOM 5131 C C . ALA B 1 310 ? 120.977 87.570 38.314 1.00 13.12 278 ALA B C 1
ATOM 5132 O O . ALA B 1 310 ? 121.572 88.588 37.963 1.00 14.24 278 ALA B O 1
ATOM 5134 N N . LYS B 1 311 ? 121.574 86.384 38.417 1.00 13.27 279 LYS B N 1
ATOM 5135 C CA . LYS B 1 311 ? 122.974 86.234 38.021 1.00 15.44 279 LYS B CA 1
ATOM 5136 C C . LYS B 1 311 ? 123.375 84.794 37.782 1.00 15.16 279 LYS B C 1
ATOM 5137 O O . LYS B 1 311 ? 122.875 83.874 38.434 1.00 15.45 279 LYS B O 1
ATOM 5143 N N . VAL B 1 312 ? 124.405 84.645 36.984 1.00 14.59 280 VAL B N 1
ATOM 5144 C CA . VAL B 1 312 ? 125.089 83.337 36.809 1.00 18.25 280 VAL B CA 1
ATOM 5145 C C . VAL B 1 312 ? 125.889 82.938 38.073 1.00 24.59 280 VAL B C 1
ATOM 5146 O O . VAL B 1 312 ? 126.630 83.761 38.636 1.00 22.63 280 VAL B O 1
ATOM 5150 N N . ILE B 1 313 ? 125.615 81.737 38.602 1.00 19.50 281 ILE B N 1
ATOM 5151 C CA . ILE B 1 313 ? 126.321 81.228 39.757 1.00 21.46 281 ILE B CA 1
ATOM 5152 C C . ILE B 1 313 ? 127.719 80.778 39.337 1.00 22.92 281 ILE B C 1
ATOM 5153 O O . ILE B 1 313 ? 127.882 80.083 38.334 1.00 19.40 281 ILE B O 1
ATOM 5158 N N . GLY B 1 314 ? 128.742 81.369 39.960 1.00 23.99 282 GLY B N 1
ATOM 5159 C CA . GLY B 1 314 ? 130.126 81.184 39.471 1.00 21.38 282 GLY B CA 1
ATOM 5160 C C . GLY B 1 314 ? 130.492 79.696 39.479 1.00 13.98 282 GLY B C 1
ATOM 5161 O O . GLY B 1 314 ? 130.088 78.972 40.371 1.00 15.75 282 GLY B O 1
ATOM 5162 N N . SER B 1 315 ? 131.214 79.256 38.459 1.00 12.43 283 SER B N 1
ATOM 5163 C CA . SER B 1 315 ? 131.818 77.925 38.428 1.00 12.06 283 SER B CA 1
ATOM 5164 C C . SER B 1 315 ? 130.797 76.794 38.318 1.00 11.40 283 SER B C 1
ATOM 5165 O O . SER B 1 315 ? 131.112 75.663 38.609 1.00 11.80 283 SER B O 1
ATOM 5168 N N . THR B 1 316 ? 129.578 77.102 37.899 1.00 10.36 284 THR B N 1
ATOM 5169 C CA . THR B 1 316 ? 128.589 76.070 37.683 1.00 9.50 284 THR B CA 1
ATOM 5170 C C . THR B 1 316 ? 128.664 75.517 36.277 1.00 10.39 284 THR B C 1
ATOM 5171 O O . THR B 1 316 ? 129.200 76.150 35.365 1.00 11.37 284 THR B O 1
ATOM 5175 N N . VAL B 1 317 ? 128.115 74.331 36.101 1.00 8.69 285 VAL B N 1
ATOM 5176 C CA . VAL B 1 317 ? 127.780 73.841 34.784 1.00 9.97 285 VAL B CA 1
ATOM 5177 C C . VAL B 1 317 ? 126.268 73.662 34.697 1.00 7.87 285 VAL B C 1
ATOM 5178 O O . VAL B 1 317 ? 125.562 73.800 35.709 1.00 7.87 285 VAL B O 1
ATOM 5182 N N . ALA B 1 318 ? 125.772 73.263 33.527 1.00 7.59 286 ALA B N 1
ATOM 5183 C CA . ALA B 1 318 ? 124.347 73.065 33.356 1.00 8.79 286 ALA B CA 1
ATOM 5184 C C . ALA B 1 318 ? 123.976 71.639 33.775 1.00 8.93 286 ALA B C 1
ATOM 5185 O O . ALA B 1 318 ? 123.550 70.812 32.945 1.00 9.54 286 ALA B O 1
ATOM 5187 N N . SER B 1 319 ? 124.133 71.358 35.061 1.00 9.45 287 SER B N 1
ATOM 5188 C CA . SER B 1 319 ? 123.450 70.257 35.686 1.00 9.40 287 SER B CA 1
ATOM 5189 C C . SER B 1 319 ? 121.945 70.558 35.792 1.00 9.67 287 SER B C 1
ATOM 5190 O O . SER B 1 319 ? 121.489 71.647 35.442 1.00 9.97 287 SER B O 1
ATOM 5193 N N . HIS B 1 320 ? 121.166 69.533 36.146 1.00 8.78 288 HIS B N 1
ATOM 5194 C CA . HIS B 1 320 ? 119.731 69.692 36.378 1.00 9.51 288 HIS B CA 1
ATOM 5195 C C . HIS B 1 320 ? 118.979 70.059 35.100 1.00 10.77 288 HIS B C 1
ATOM 5196 O O . HIS B 1 320 ? 117.899 70.657 35.163 1.00 14.35 288 HIS B O 1
ATOM 5203 N N . CYS B 1 321 ? 119.475 69.550 33.972 1.00 9.52 289 CYS B N 1
ATOM 5204 C CA . CYS B 1 321 ? 118.757 69.622 32.703 1.00 10.98 289 CYS B CA 1
ATOM 5205 C C . CYS B 1 321 ? 119.254 68.504 31.792 1.00 10.21 289 CYS B C 1
ATOM 5206 O O . CYS B 1 321 ? 120.047 67.686 32.212 1.00 10.00 289 CYS B O 1
ATOM 5209 N N . ALA B 1 322 ? 118.837 68.520 30.525 1.00 9.64 290 ALA B N 1
ATOM 5210 C CA . ALA B 1 322 ? 119.134 67.422 29.611 1.00 9.89 290 ALA B CA 1
ATOM 5211 C C . ALA B 1 322 ? 120.609 67.339 29.219 1.00 10.56 290 ALA B C 1
ATOM 5212 O O . ALA B 1 322 ? 121.047 66.311 28.751 1.00 12.24 290 ALA B O 1
ATOM 5214 N N . GLN B 1 323 ? 121.405 68.356 29.552 1.00 8.44 291 GLN B N 1
ATOM 5215 C CA . GLN B 1 323 ? 122.834 68.282 29.288 1.00 8.73 291 GLN B CA 1
ATOM 5216 C C . GLN B 1 323 ? 123.488 67.129 30.007 1.00 7.52 291 GLN B C 1
ATOM 5217 O O . GLN B 1 323 ? 124.546 66.654 29.590 1.00 7.71 291 GLN B O 1
ATOM 5223 N N . VAL B 1 324 ? 122.848 66.668 31.080 1.00 7.86 292 VAL B N 1
ATOM 5224 C CA . VAL B 1 324 ? 123.395 65.609 31.909 1.00 8.03 292 VAL B CA 1
ATOM 5225 C C . VAL B 1 324 ? 123.096 64.218 31.316 1.00 9.34 292 VAL B C 1
ATOM 5226 O O . VAL B 1 324 ? 123.777 63.238 31.632 1.00 8.33 292 VAL B O 1
ATOM 5230 N N . ASP B 1 325 ? 122.102 64.131 30.447 1.00 10.56 293 ASP B N 1
ATOM 5231 C CA . ASP B 1 325 ? 121.649 62.802 29.944 1.00 12.55 293 ASP B CA 1
ATOM 5232 C C . ASP B 1 325 ? 122.758 61.980 29.263 1.00 12.06 293 ASP B C 1
ATOM 5233 O O . ASP B 1 325 ? 122.852 60.770 29.490 1.00 10.95 293 ASP B O 1
ATOM 5238 N N . PRO B 1 326 ? 123.632 62.635 28.481 1.00 11.55 294 PRO B N 1
ATOM 5239 C CA . PRO B 1 326 ? 124.760 61.944 27.833 1.00 11.75 294 PRO B CA 1
ATOM 5240 C C . PRO B 1 326 ? 125.733 61.358 28.775 1.00 11.63 294 PRO B C 1
ATOM 5241 O O . PRO B 1 326 ? 126.490 60.479 28.386 1.00 10.75 294 PRO B O 1
ATOM 5245 N N . LEU B 1 327 ? 125.702 61.803 30.027 1.00 10.06 295 LEU B N 1
ATOM 5246 C CA . LEU B 1 327 ? 126.652 61.335 31.037 1.00 12.02 295 LEU B CA 1
ATOM 5247 C C . LEU B 1 327 ? 126.108 60.144 31.857 1.00 10.14 295 LEU B C 1
ATOM 5248 O O . LEU B 1 327 ? 126.735 59.718 32.812 1.00 9.90 295 LEU B O 1
ATOM 5253 N N . HIS B 1 328 ? 124.875 59.758 31.579 1.00 9.71 296 HIS B N 1
ATOM 5254 C CA . HIS B 1 328 ? 124.148 58.835 32.431 1.00 10.73 296 HIS B CA 1
ATOM 5255 C C . HIS B 1 328 ? 124.983 57.540 32.664 1.00 10.77 296 HIS B C 1
ATOM 5256 O O . HIS B 1 328 ? 125.205 57.128 33.809 1.00 10.08 296 HIS B O 1
ATOM 5263 N N . GLU B 1 329 ? 125.473 56.918 31.592 1.00 11.72 297 GLU B N 1
ATOM 5264 C CA . GLU B 1 329 ? 126.234 55.659 31.752 1.00 11.96 297 GLU B CA 1
ATOM 5265 C C . GLU B 1 329 ? 127.503 55.868 32.535 1.00 10.14 297 GLU B C 1
ATOM 5266 O O . GLU B 1 329 ? 127.889 55.041 33.334 1.00 9.66 297 GLU B O 1
ATOM 5272 N N . ARG B 1 330 ? 128.215 56.940 32.234 1.00 9.46 298 ARG B N 1
ATOM 5273 C CA . ARG B 1 330 ? 129.435 57.217 32.924 1.00 9.66 298 ARG B CA 1
ATOM 5274 C C . ARG B 1 330 ? 129.229 57.432 34.413 1.00 7.81 298 ARG B C 1
ATOM 5275 O O . ARG B 1 330 ? 130.088 57.071 35.210 1.00 7.96 298 ARG B O 1
ATOM 5283 N N . ILE B 1 331 ? 128.168 58.143 34.783 1.00 8.41 299 ILE B N 1
ATOM 5284 C CA . ILE B 1 331 ? 127.895 58.404 36.199 1.00 8.93 299 ILE B CA 1
ATOM 5285 C C . ILE B 1 331 ? 127.582 57.086 36.959 1.00 7.80 299 ILE B C 1
ATOM 5286 O O . ILE B 1 331 ? 128.169 56.810 38.006 1.00 7.56 299 ILE B O 1
ATOM 5291 N N . LEU B 1 332 ? 126.811 56.194 36.345 1.00 9.06 300 LEU B N 1
ATOM 5292 C CA . LEU B 1 332 ? 126.516 54.901 37.004 1.00 9.08 300 LEU B CA 1
ATOM 5293 C C . LEU B 1 332 ? 127.778 54.110 37.214 1.00 9.61 300 LEU B C 1
ATOM 5294 O O . LEU B 1 332 ? 127.936 53.448 38.232 1.00 10.41 300 LEU B O 1
ATOM 5299 N N . ASP B 1 333 ? 128.678 54.152 36.234 1.00 8.99 301 ASP B N 1
ATOM 5300 C CA . ASP B 1 333 ? 129.931 53.453 36.312 1.00 11.65 301 ASP B CA 1
ATOM 5301 C C . ASP B 1 333 ? 130.799 54.040 37.407 1.00 10.99 301 ASP B C 1
ATOM 5302 O O . ASP B 1 333 ? 131.432 53.321 38.178 1.00 10.60 301 ASP B O 1
ATOM 5307 N N . LEU B 1 334 ? 130.926 55.361 37.388 1.00 9.54 302 LEU B N 1
ATOM 5308 C CA . LEU B 1 334 ? 131.821 56.067 38.307 1.00 9.80 302 LEU B CA 1
ATOM 5309 C C . LEU B 1 334 ? 131.400 55.873 39.753 1.00 8.55 302 LEU B C 1
ATOM 5310 O O . LEU B 1 334 ? 132.246 55.807 40.656 1.00 9.58 302 LEU B O 1
ATOM 5315 N N . LEU B 1 335 ? 130.099 55.789 39.977 1.00 7.81 303 LEU B N 1
ATOM 5316 C CA . LEU B 1 335 ? 129.551 55.846 41.338 1.00 7.20 303 LEU B CA 1
ATOM 5317 C C . LEU B 1 335 ? 129.038 54.491 41.822 1.00 8.65 303 LEU B C 1
ATOM 5318 O O . LEU B 1 335 ? 128.402 54.412 42.869 1.00 8.21 303 LEU B O 1
ATOM 5323 N N . SER B 1 336 ? 129.376 53.414 41.101 1.00 10.02 304 SER B N 1
ATOM 5324 C CA . SER B 1 336 ? 128.869 52.074 41.445 1.00 13.06 304 SER B CA 1
ATOM 5325 C C . SER B 1 336 ? 129.459 51.534 42.745 1.00 10.43 304 SER B C 1
ATOM 5326 O O . SER B 1 336 ? 128.887 50.625 43.351 1.00 12.41 304 SER B O 1
ATOM 5329 N N . PHE B 1 337 ? 130.507 52.189 43.250 1.00 8.60 305 PHE B N 1
ATOM 5330 C CA . PHE B 1 337 ? 131.144 51.749 44.495 1.00 8.69 305 PHE B CA 1
ATOM 5331 C C . PHE B 1 337 ? 130.319 52.064 45.747 1.00 7.96 305 PHE B C 1
ATOM 5332 O O . PHE B 1 337 ? 130.687 51.644 46.836 1.00 7.49 305 PHE B O 1
ATOM 5340 N N . VAL B 1 338 ? 129.382 52.988 45.651 1.00 8.52 306 VAL B N 1
ATOM 5341 C CA . VAL B 1 338 ? 128.782 53.498 46.890 1.00 8.80 306 VAL B CA 1
ATOM 5342 C C . VAL B 1 338 ? 128.054 52.420 47.669 1.00 9.30 306 VAL B C 1
ATOM 5343 O O . VAL B 1 338 ? 127.339 51.583 47.091 1.00 10.34 306 VAL B O 1
ATOM 5347 N N . GLU B 1 339 ? 128.200 52.485 48.994 1.00 8.99 307 GLU B N 1
ATOM 5348 C CA . GLU B 1 339 ? 127.514 51.587 49.922 1.00 10.26 307 GLU B CA 1
ATOM 5349 C C . GLU B 1 339 ? 126.645 52.393 50.872 1.00 7.53 307 GLU B C 1
ATOM 5350 O O . GLU B 1 339 ? 126.947 52.505 52.063 1.00 6.72 307 GLU B O 1
ATOM 5356 N N . PRO B 1 340 ? 125.529 52.903 50.369 1.00 6.53 308 PRO B N 1
ATOM 5357 C CA . PRO B 1 340 ? 124.586 53.637 51.243 1.00 6.03 308 PRO B CA 1
ATOM 5358 C C . PRO B 1 340 ? 123.928 52.778 52.315 1.00 5.67 308 PRO B C 1
ATOM 5359 O O . PRO B 1 340 ? 123.817 51.519 52.169 1.00 5.06 308 PRO B O 1
ATOM 5363 N N . ARG B 1 341 ? 123.561 53.408 53.427 1.00 6.00 309 ARG B N 1
ATOM 5364 C CA . ARG B 1 341 ? 122.920 52.698 54.519 1.00 6.30 309 ARG B CA 1
ATOM 5365 C C . ARG B 1 341 ? 121.955 53.580 55.272 1.00 6.39 309 ARG B C 1
ATOM 5366 O O . ARG B 1 341 ? 121.973 54.808 55.141 1.00 4.89 309 ARG B O 1
ATOM 5374 N N . GLU B 1 342 ? 121.082 52.964 56.065 1.00 6.64 310 GLU B N 1
ATOM 5375 C CA . GLU B 1 342 ? 120.139 53.742 56.865 1.00 7.07 310 GLU B CA 1
ATOM 5376 C C . GLU B 1 342 ? 120.901 54.568 57.891 1.00 6.93 310 GLU B C 1
ATOM 5377 O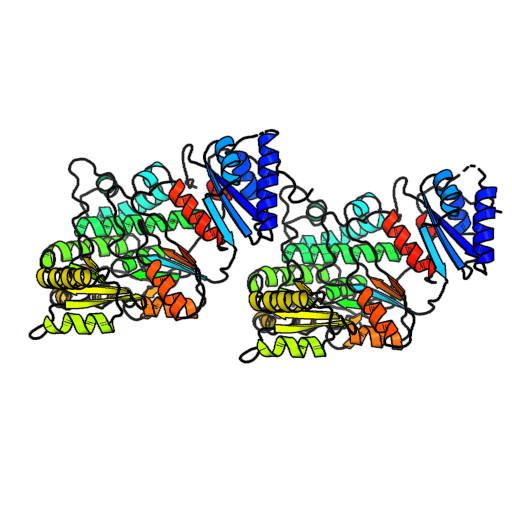 O . GLU B 1 342 ? 121.783 54.043 58.592 1.00 7.32 310 GLU B O 1
ATOM 5383 N N . GLY B 1 343 ? 120.676 55.885 57.867 1.00 6.97 311 GLY B N 1
ATOM 5384 C CA . GLY B 1 343 ? 121.480 56.812 58.670 1.00 7.35 311 GLY B CA 1
ATOM 5385 C C . GLY B 1 343 ? 120.897 57.111 60.042 1.00 6.85 311 GLY B C 1
ATOM 5386 O O . GLY B 1 343 ? 120.002 56.412 60.531 1.00 7.54 311 GLY B O 1
ATOM 5387 N N . SER B 1 344 ? 121.402 58.174 60.669 1.00 7.47 312 SER B N 1
ATOM 5388 C CA . SER B 1 344 ? 121.035 58.509 62.048 1.00 8.07 312 SER B CA 1
ATOM 5389 C C . SER B 1 344 ? 119.788 59.371 62.094 1.00 8.74 312 SER B C 1
ATOM 5390 O O . SER B 1 344 ? 119.039 59.353 63.089 1.00 8.18 312 SER B O 1
ATOM 5393 N N . VAL B 1 345 ? 119.470 59.979 60.946 1.00 7.91 313 VAL B N 1
ATOM 5394 C CA . VAL B 1 345 ? 118.428 60.933 60.840 1.00 9.55 313 VAL B CA 1
ATOM 5395 C C . VAL B 1 345 ? 117.934 60.884 59.365 1.00 8.00 313 VAL B C 1
ATOM 5396 O O . VAL B 1 345 ? 118.686 60.539 58.509 1.00 8.76 313 VAL B O 1
ATOM 5400 N N . PRO B 1 346 ? 116.639 61.050 59.125 1.00 7.86 314 PRO B N 1
ATOM 5401 C CA . PRO B 1 346 ? 116.180 60.873 57.738 1.00 7.94 314 PRO B CA 1
ATOM 5402 C C . PRO B 1 346 ? 116.625 62.009 56.831 1.00 6.83 314 PRO B C 1
ATOM 5403 O O . PRO B 1 346 ? 116.903 63.098 57.305 1.00 6.01 314 PRO B O 1
ATOM 5407 N N . LEU B 1 347 ? 116.661 61.746 55.532 1.00 6.04 315 LEU B N 1
ATOM 5408 C CA . LEU B 1 347 ? 117.004 62.746 54.544 1.00 6.55 315 LEU B CA 1
ATOM 5409 C C . LEU B 1 347 ? 115.770 63.026 53.685 1.00 7.03 315 LEU B C 1
ATOM 5410 O O . LEU B 1 347 ? 115.109 62.099 53.225 1.00 6.68 315 LEU B O 1
ATOM 5415 N N . TYR B 1 348 ? 115.360 64.295 53.636 1.00 6.52 316 TYR B N 1
ATOM 5416 C CA . TYR B 1 348 ? 114.209 64.678 52.834 1.00 7.50 316 TYR B CA 1
ATOM 5417 C C . TYR B 1 348 ? 114.668 65.053 51.444 1.00 5.98 316 TYR B C 1
ATOM 5418 O O . TYR B 1 348 ? 115.196 66.136 51.225 1.00 6.34 316 TYR B O 1
ATOM 5427 N N . SER B 1 349 ? 114.487 64.143 50.501 1.00 5.91 317 SER B N 1
ATOM 5428 C CA . SER B 1 349 ? 115.068 64.282 49.190 1.00 5.98 317 SER B CA 1
ATOM 5429 C C . SER B 1 349 ? 114.491 65.488 48.423 1.00 5.91 317 SER B C 1
ATOM 5430 O O . SER B 1 349 ? 113.272 65.659 48.369 1.00 6.24 317 SER B O 1
ATOM 5433 N N . THR B 1 350 ? 115.368 66.227 47.735 1.00 5.37 318 THR B N 1
ATOM 5434 C CA . THR B 1 350 ? 114.940 67.310 46.866 1.00 6.68 318 THR B CA 1
ATOM 5435 C C . THR B 1 350 ? 114.966 66.881 45.413 1.00 7.08 318 THR B C 1
ATOM 5436 O O . THR B 1 350 ? 114.727 67.682 44.503 1.00 8.13 318 THR B O 1
ATOM 5440 N N . VAL B 1 351 ? 115.080 65.571 45.227 1.00 6.62 319 VAL B N 1
ATOM 5441 C CA . VAL B 1 351 ? 115.087 64.957 43.916 1.00 8.56 319 VAL B CA 1
ATOM 5442 C C . VAL B 1 351 ? 113.703 64.343 43.621 1.00 9.28 319 VAL B C 1
ATOM 5443 O O . VAL B 1 351 ? 113.116 64.614 42.600 1.00 9.95 319 VAL B O 1
ATOM 5447 N N . ASN B 1 352 ? 113.147 63.622 44.587 1.00 10.78 320 ASN B N 1
ATOM 5448 C CA . ASN B 1 352 ? 111.873 62.897 44.365 1.00 12.70 320 ASN B CA 1
ATOM 5449 C C . ASN B 1 352 ? 110.790 63.142 45.424 1.00 13.37 320 ASN B C 1
ATOM 5450 O O . ASN B 1 352 ? 109.693 62.590 45.333 1.00 18.85 320 ASN B O 1
ATOM 5455 N N . GLY B 1 353 ? 111.075 63.997 46.391 1.00 12.42 321 GLY B N 1
ATOM 5456 C CA . GLY B 1 353 ? 110.077 64.409 47.384 1.00 15.51 321 GLY B CA 1
ATOM 5457 C C . GLY B 1 353 ? 109.730 63.325 48.404 1.00 14.83 321 GLY B C 1
ATOM 5458 O O . GLY B 1 353 ? 108.798 63.495 49.201 1.00 13.73 321 GLY B O 1
ATOM 5459 N N . GLU B 1 354 ? 110.549 62.274 48.444 1.00 12.05 322 GLU B N 1
ATOM 5460 C CA . GLU B 1 354 ? 110.414 61.177 49.426 1.00 13.18 322 GLU B CA 1
ATOM 5461 C C . GLU B 1 354 ? 111.178 61.441 50.724 1.00 11.77 322 GLU B C 1
ATOM 5462 O O . GLU B 1 354 ? 112.177 62.170 50.737 1.00 9.56 322 GLU B O 1
ATOM 5468 N N . VAL B 1 355 ? 110.726 60.790 51.804 1.00 9.52 323 VAL B N 1
ATOM 5469 C CA . VAL B 1 355 ? 111.494 60.694 53.016 1.00 8.72 323 VAL B CA 1
ATOM 5470 C C . VAL B 1 355 ? 112.378 59.457 52.946 1.00 9.59 323 VAL B C 1
ATOM 5471 O O . VAL B 1 355 ? 111.900 58.361 52.685 1.00 10.72 323 VAL B O 1
ATOM 5475 N N . LEU B 1 356 ? 113.683 59.657 53.032 1.00 7.73 324 LEU B N 1
ATOM 5476 C CA . LEU B 1 356 ? 114.644 58.584 52.789 1.00 7.97 324 LEU B CA 1
ATOM 5477 C C . LEU B 1 356 ? 115.337 58.191 54.076 1.00 7.46 324 LEU B C 1
ATOM 5478 O O . LEU B 1 356 ? 115.648 59.061 54.921 1.00 7.28 324 LEU B O 1
ATOM 5483 N N . SER B 1 357 ? 115.624 56.895 54.234 1.00 6.48 325 SER B N 1
ATOM 5484 C CA . SER B 1 357 ? 116.424 56.441 55.359 1.00 6.57 325 SER B CA 1
ATOM 5485 C C . SER B 1 357 ? 117.902 56.793 55.124 1.00 7.06 325 SER B C 1
ATOM 5486 O O . SER B 1 357 ? 118.681 56.960 56.083 1.00 6.75 325 SER B O 1
ATOM 5489 N N . GLY B 1 358 ? 118.289 56.743 53.866 1.00 6.22 326 GLY B N 1
ATOM 5490 C CA . GLY B 1 358 ? 119.692 56.792 53.452 1.00 6.78 326 GLY B CA 1
ATOM 5491 C C . GLY B 1 358 ? 120.118 55.620 52.594 1.00 6.59 326 GLY B C 1
ATOM 5492 O O . GLY B 1 358 ? 121.108 55.709 51.856 1.00 6.61 326 GLY B O 1
ATOM 5493 N N . ALA B 1 359 ? 119.521 54.467 52.842 1.00 6.23 327 ALA B N 1
ATOM 5494 C CA . ALA B 1 359 ? 119.933 53.240 52.188 1.00 7.67 327 ALA B CA 1
ATOM 5495 C C . ALA B 1 359 ? 119.663 53.304 50.670 1.00 7.58 327 ALA B C 1
ATOM 5496 O O . ALA B 1 359 ? 120.150 52.463 49.913 1.00 7.44 327 ALA B O 1
ATOM 5498 N N . GLU B 1 360 ? 118.923 54.316 50.257 1.00 7.68 328 GLU B N 1
ATOM 5499 C CA . GLU B 1 360 ? 118.433 54.440 48.862 1.00 7.84 328 GLU B CA 1
ATOM 5500 C C . GLU B 1 360 ? 119.423 55.256 47.982 1.00 7.21 328 GLU B C 1
ATOM 5501 O O . GLU B 1 360 ? 119.214 55.393 46.758 1.00 7.19 328 GLU B O 1
ATOM 5507 N N . LEU B 1 361 ? 120.490 55.775 48.596 1.00 6.40 329 LEU B N 1
ATOM 5508 C CA . LEU B 1 361 ? 121.381 56.751 47.935 1.00 5.84 329 LEU B CA 1
ATOM 5509 C C . LEU B 1 361 ? 122.481 56.036 47.130 1.00 6.15 329 LEU B C 1
ATOM 5510 O O . LEU B 1 361 ? 123.694 56.212 47.368 1.00 4.97 329 LEU B O 1
ATOM 5515 N N . ASP B 1 362 ? 122.035 55.256 46.158 1.00 6.71 330 ASP B N 1
ATOM 5516 C CA . ASP B 1 362 ? 122.920 54.479 45.318 1.00 7.39 330 ASP B CA 1
ATOM 5517 C C . ASP B 1 362 ? 123.269 55.238 44.024 1.00 6.02 330 ASP B C 1
ATOM 5518 O O . ASP B 1 362 ? 122.999 56.455 43.906 1.00 5.97 330 ASP B O 1
ATOM 5523 N N . ALA B 1 363 ? 124.048 54.621 43.151 1.00 6.02 331 ALA B N 1
ATOM 5524 C CA . ALA B 1 363 ? 124.535 55.361 41.953 1.00 6.03 331 ALA B CA 1
ATOM 5525 C C . ALA B 1 363 ? 123.381 55.927 41.162 1.00 5.97 331 ALA B C 1
ATOM 5526 O O . ALA B 1 363 ? 123.473 57.040 40.656 1.00 6.49 331 ALA B O 1
ATOM 5528 N N . SER B 1 364 ? 122.277 55.179 41.047 1.00 6.28 332 SER B N 1
ATOM 5529 C CA . SER B 1 364 ? 121.141 55.674 40.280 1.00 6.97 332 SER B CA 1
ATOM 5530 C C . SER B 1 364 ? 120.552 56.920 40.927 1.00 6.92 332 SER B C 1
ATOM 5531 O O . SER B 1 364 ? 120.215 57.884 40.234 1.00 5.78 332 SER B O 1
ATOM 5534 N N . TYR B 1 365 ? 120.542 56.947 42.260 1.00 6.35 333 TYR B N 1
ATOM 5535 C CA . TYR B 1 365 ? 120.075 58.145 42.985 1.00 5.49 333 TYR B CA 1
ATOM 5536 C C . TYR B 1 365 ? 120.959 59.339 42.627 1.00 5.30 333 TYR B C 1
ATOM 5537 O O . TYR B 1 365 ? 120.446 60.432 42.418 1.00 4.94 333 TYR B O 1
ATOM 5546 N N . TRP B 1 366 ? 122.288 59.157 42.656 1.00 4.76 334 TRP B N 1
ATOM 5547 C CA . TRP B 1 366 ? 123.195 60.276 42.447 1.00 5.24 334 TRP B CA 1
ATOM 5548 C C . TRP B 1 366 ? 123.150 60.778 41.006 1.00 5.80 334 TRP B C 1
ATOM 5549 O O . TRP B 1 366 ? 123.302 61.961 40.781 1.00 6.04 334 TRP B O 1
ATOM 5560 N N . PHE B 1 367 ? 122.755 59.917 40.067 1.00 5.36 335 PHE B N 1
ATOM 5561 C CA . PHE B 1 367 ? 122.391 60.404 38.729 1.00 6.19 335 PHE B CA 1
ATOM 5562 C C . PHE B 1 367 ? 121.154 61.272 38.747 1.00 6.31 335 PHE B C 1
ATOM 5563 O O . PHE B 1 367 ? 121.156 62.373 38.184 1.00 7.12 335 PHE B O 1
ATOM 5571 N N . GLU B 1 368 ? 120.066 60.778 39.361 1.00 5.95 336 GLU B N 1
ATOM 5572 C CA . GLU B 1 368 ? 118.853 61.553 39.449 1.00 6.52 336 GLU B CA 1
ATOM 5573 C C . GLU B 1 368 ? 119.103 62.893 40.158 1.00 6.05 336 GLU B C 1
ATOM 5574 O O . GLU B 1 368 ? 118.522 63.906 39.811 1.00 5.18 336 GLU B O 1
ATOM 5580 N N . ASN B 1 369 ? 119.958 62.877 41.161 1.00 6.37 337 ASN B N 1
ATOM 5581 C CA . ASN B 1 369 ? 120.271 64.101 41.907 1.00 6.35 337 ASN B CA 1
ATOM 5582 C C . ASN B 1 369 ? 120.852 65.187 41.026 1.00 7.69 337 ASN B C 1
ATOM 5583 O O . ASN B 1 369 ? 120.485 66.345 41.150 1.00 7.90 337 ASN B O 1
ATOM 5588 N N . CYS B 1 370 ? 121.709 64.828 40.079 1.00 7.49 338 CYS B N 1
ATOM 5589 C CA . CYS B 1 370 ? 122.251 65.855 39.241 1.00 8.25 338 CYS B CA 1
ATOM 5590 C C . CYS B 1 370 ? 121.468 66.078 37.935 1.00 8.25 338 CYS B C 1
ATOM 5591 O O . CYS B 1 370 ? 121.676 67.095 37.271 1.00 8.64 338 CYS B O 1
ATOM 5594 N N . ARG B 1 371 ? 120.589 65.142 37.569 1.00 7.25 339 ARG B N 1
ATOM 5595 C CA . ARG B 1 371 ? 119.760 65.284 36.350 1.00 8.65 339 ARG B CA 1
ATOM 5596 C C . ARG B 1 371 ? 118.446 66.036 36.614 1.00 8.59 339 ARG B C 1
ATOM 5597 O O . ARG B 1 371 ? 117.985 66.810 35.763 1.00 9.11 339 ARG B O 1
ATOM 5605 N N . ARG B 1 372 ? 117.763 65.689 37.696 1.00 9.46 340 ARG B N 1
ATOM 5606 C CA . ARG B 1 372 ? 116.450 66.271 37.974 1.00 10.25 340 ARG B CA 1
ATOM 5607 C C . ARG B 1 372 ? 116.584 67.679 38.511 1.00 11.20 340 ARG B C 1
ATOM 5608 O O . ARG B 1 372 ? 117.499 67.969 39.279 1.00 9.68 340 ARG B O 1
ATOM 5616 N N . PRO B 1 373 ? 115.633 68.548 38.171 1.00 11.12 341 PRO B N 1
ATOM 5617 C CA . PRO B 1 373 ? 115.535 69.847 38.873 1.00 10.94 341 PRO B CA 1
ATOM 5618 C C . PRO B 1 373 ? 115.411 69.686 40.383 1.00 10.25 341 PRO B C 1
ATOM 5619 O O . PRO B 1 373 ? 114.881 68.668 40.879 1.00 10.38 341 PRO B O 1
ATOM 5623 N N . VAL B 1 374 ? 115.948 70.640 41.120 1.00 8.59 342 VAL B N 1
ATOM 5624 C CA . VAL B 1 374 ? 115.893 70.584 42.560 1.00 9.15 342 VAL B CA 1
ATOM 5625 C C . VAL B 1 374 ? 114.552 71.112 43.095 1.00 10.50 342 VAL B C 1
ATOM 5626 O O . VAL B 1 374 ? 114.265 72.327 43.005 1.00 13.70 342 VAL B O 1
ATOM 5630 N N . SER B 1 375 ? 113.783 70.229 43.719 1.00 9.90 343 SER B N 1
ATOM 5631 C CA . SER B 1 375 ? 112.508 70.600 44.300 1.00 13.02 343 SER B CA 1
ATOM 5632 C C . SER B 1 375 ? 112.724 70.944 45.735 1.00 11.01 343 SER B C 1
ATOM 5633 O O . SER B 1 375 ? 112.279 70.230 46.606 1.00 13.65 343 SER B O 1
ATOM 5636 N N . PHE B 1 376 ? 113.213 72.134 45.977 1.00 8.87 344 PHE B N 1
ATOM 5637 C CA . PHE B 1 376 ? 113.573 72.528 47.317 1.00 8.82 344 PHE B CA 1
ATOM 5638 C C . PHE B 1 376 ? 112.391 73.182 48.014 1.00 10.20 344 PHE B C 1
ATOM 5639 O O . PHE B 1 376 ? 112.003 72.740 49.083 1.00 9.93 344 PHE B O 1
ATOM 5647 N N . GLU B 1 377 ? 111.709 74.107 47.327 1.00 9.12 345 GLU B N 1
ATOM 5648 C CA . GLU B 1 377 ? 110.556 74.811 47.945 1.00 11.59 345 GLU B CA 1
ATOM 5649 C C . GLU B 1 377 ? 109.427 73.851 48.407 1.00 10.71 345 GLU B C 1
ATOM 5650 O O . GLU B 1 377 ? 108.878 73.999 49.505 1.00 8.17 345 GLU B O 1
ATOM 5656 N N . PRO B 1 378 ? 109.111 72.826 47.589 1.00 12.11 346 PRO B N 1
ATOM 5657 C CA . PRO B 1 378 ? 108.043 71.922 47.998 1.00 11.07 346 PRO B CA 1
ATOM 5658 C C . PRO B 1 378 ? 108.424 71.063 49.207 1.00 10.42 346 PRO B C 1
ATOM 5659 O O . PRO B 1 378 ? 107.588 70.812 50.073 1.00 9.18 346 PRO B O 1
ATOM 5663 N N . VAL B 1 379 ? 109.727 70.811 49.371 1.00 9.01 347 VAL B N 1
ATOM 5664 C CA . VAL B 1 379 ? 110.219 70.051 50.531 1.00 7.90 347 VAL B CA 1
ATOM 5665 C C . VAL B 1 379 ? 110.227 70.903 51.779 1.00 7.19 347 VAL B C 1
ATOM 5666 O O . VAL B 1 379 ? 109.781 70.463 52.836 1.00 6.61 347 VAL B O 1
ATOM 5670 N N . VAL B 1 380 ? 110.587 72.182 51.625 1.00 5.77 348 VAL B N 1
ATOM 5671 C CA . VAL B 1 380 ? 110.461 73.134 52.714 1.00 7.26 348 VAL B CA 1
ATOM 5672 C C . VAL B 1 380 ? 109.011 73.247 53.228 1.00 9.11 348 VAL B C 1
ATOM 5673 O O . VAL B 1 380 ? 108.766 73.126 54.436 1.00 8.30 348 VAL B O 1
ATOM 5677 N N . ARG B 1 381 ? 108.058 73.329 52.300 1.00 10.14 349 ARG B N 1
ATOM 5678 C CA . ARG B 1 381 ? 106.624 73.413 52.648 1.00 12.01 349 ARG B CA 1
ATOM 5679 C C . ARG B 1 381 ? 106.181 72.215 53.403 1.00 11.60 349 ARG B C 1
ATOM 5680 O O . ARG B 1 381 ? 105.459 72.335 54.387 1.00 13.09 349 ARG B O 1
ATOM 5688 N N . ALA B 1 382 ? 106.617 71.047 52.956 1.00 12.27 350 ALA B N 1
ATOM 5689 C CA . ALA B 1 382 ? 106.236 69.777 53.563 1.00 12.92 350 ALA B CA 1
ATOM 5690 C C . ALA B 1 382 ? 106.865 69.627 54.948 1.00 12.61 350 ALA B C 1
ATOM 5691 O O . ALA B 1 382 ? 106.210 69.158 55.886 1.00 14.00 350 ALA B O 1
ATOM 5693 N N . LEU B 1 383 ? 108.091 70.122 55.101 1.00 11.35 351 LEU B N 1
ATOM 5694 C CA . LEU B 1 383 ? 108.732 70.149 56.422 1.00 10.44 351 LEU B CA 1
ATOM 5695 C C . LEU B 1 383 ? 108.017 71.073 57.394 1.00 11.09 351 LEU B C 1
ATOM 5696 O O . LEU B 1 383 ? 107.766 70.689 58.548 1.00 13.16 351 LEU B O 1
ATOM 5701 N N . ILE B 1 384 ? 107.593 72.236 56.916 1.00 10.94 352 ILE B N 1
ATOM 5702 C CA . ILE B 1 384 ? 106.921 73.184 57.779 1.00 11.13 352 ILE B CA 1
ATOM 5703 C C . ILE B 1 384 ? 105.577 72.592 58.225 1.00 15.50 352 ILE B C 1
ATOM 5704 O O . ILE B 1 384 ? 105.301 72.523 59.423 1.00 16.33 352 ILE B O 1
ATOM 5709 N N . ALA B 1 385 ? 104.888 71.931 57.295 1.00 16.62 353 ALA B N 1
ATOM 5710 C CA . ALA B 1 385 ? 103.619 71.249 57.631 1.00 20.52 353 ALA B CA 1
ATOM 5711 C C . ALA B 1 385 ? 103.848 70.036 58.574 1.00 20.92 353 ALA B C 1
ATOM 5712 O O . ALA B 1 385 ? 102.972 69.692 59.367 1.00 26.98 353 ALA B O 1
ATOM 5714 N N . ASP B 1 386 ? 105.012 69.397 58.457 1.00 20.25 354 ASP B N 1
ATOM 5715 C CA . ASP B 1 386 ? 105.422 68.268 59.343 1.00 22.52 354 ASP B CA 1
ATOM 5716 C C . ASP B 1 386 ? 105.901 68.765 60.756 1.00 20.01 354 ASP B C 1
ATOM 5717 O O . ASP B 1 386 ? 106.390 67.972 61.546 1.00 22.03 354 ASP B O 1
ATOM 5722 N N . GLY B 1 387 ? 105.917 70.078 60.979 1.00 17.00 355 GLY B N 1
ATOM 5723 C CA . GLY B 1 387 ? 106.256 70.638 62.306 1.00 17.72 355 GLY B CA 1
ATOM 5724 C C . GLY B 1 387 ? 107.745 70.910 62.547 1.00 15.54 355 GLY B C 1
ATOM 5725 O O . GLY B 1 387 ? 108.191 71.069 63.704 1.00 12.80 355 GLY B O 1
ATOM 5726 N N . PHE B 1 388 ? 108.492 71.087 61.462 1.00 13.88 356 PHE B N 1
ATOM 5727 C CA . PHE B 1 388 ? 109.835 71.670 61.540 1.00 11.56 356 PHE B CA 1
ATOM 5728 C C . PHE B 1 388 ? 109.736 73.187 61.462 1.00 9.72 356 PHE B C 1
ATOM 5729 O O . PHE B 1 388 ? 109.120 73.734 60.540 1.00 11.70 356 PHE B O 1
ATOM 5737 N N . ASP B 1 389 ? 110.309 73.875 62.422 1.00 9.53 357 ASP B N 1
ATOM 5738 C CA . ASP B 1 389 ? 110.364 75.333 62.336 1.00 10.08 357 ASP B CA 1
ATOM 5739 C C . ASP B 1 389 ? 111.718 75.924 62.660 1.00 8.11 357 ASP B C 1
ATOM 5740 O O . ASP B 1 389 ? 111.828 77.139 62.754 1.00 11.49 357 ASP B O 1
ATOM 5745 N N . VAL B 1 390 ? 112.768 75.106 62.606 1.00 7.72 358 VAL B N 1
ATOM 5746 C CA . VAL B 1 390 ? 114.123 75.605 62.739 1.00 7.94 358 VAL B CA 1
ATOM 5747 C C . VAL B 1 390 ? 114.961 75.042 61.615 1.00 7.36 358 VAL B C 1
ATOM 5748 O O . VAL B 1 390 ? 115.074 73.829 61.484 1.00 8.57 358 VAL B O 1
ATOM 5752 N N . PHE B 1 391 ? 115.437 75.911 60.744 1.00 7.68 359 PHE B N 1
ATOM 5753 C CA . PHE B 1 391 ? 116.222 75.508 59.599 1.00 7.07 359 PHE B CA 1
ATOM 5754 C C . PHE B 1 391 ? 117.577 76.069 59.730 1.00 7.69 359 PHE B C 1
ATOM 5755 O O . PHE B 1 391 ? 117.736 77.306 59.763 1.00 8.38 359 PHE B O 1
ATOM 5763 N N . VAL B 1 392 ? 118.571 75.209 59.944 1.00 6.42 360 VAL B N 1
ATOM 5764 C CA . VAL B 1 392 ? 119.946 75.692 60.077 1.00 6.81 360 VAL B CA 1
ATOM 5765 C C . VAL B 1 392 ? 120.717 75.420 58.787 1.00 5.91 360 VAL B C 1
ATOM 5766 O O . VAL B 1 392 ? 120.898 74.257 58.404 1.00 4.89 360 VAL B O 1
ATOM 5770 N N . GLU B 1 393 ? 121.207 76.475 58.143 1.00 5.75 361 GLU B N 1
ATOM 5771 C CA . GLU B 1 393 ? 121.995 76.330 56.937 1.00 6.76 361 GLU B CA 1
ATOM 5772 C C . GLU B 1 393 ? 123.453 76.233 57.258 1.00 6.17 361 GLU B C 1
ATOM 5773 O O . GLU B 1 393 ? 124.052 77.179 57.778 1.00 5.58 361 GLU B O 1
ATOM 5779 N N . SER B 1 394 ? 124.012 75.045 57.024 1.00 6.11 362 SER B N 1
ATOM 5780 C CA . SER B 1 394 ? 125.325 74.704 57.486 1.00 5.66 362 SER B CA 1
ATOM 5781 C C . SER B 1 394 ? 126.365 75.137 56.412 1.00 6.21 362 SER B C 1
ATOM 5782 O O . SER B 1 394 ? 126.957 74.304 55.733 1.00 6.87 362 SER B O 1
ATOM 5785 N N . SER B 1 395 ? 126.463 76.442 56.180 1.00 6.25 363 SER B N 1
ATOM 5786 C CA . SER B 1 395 ? 127.153 76.951 55.030 1.00 6.52 363 SER B CA 1
ATOM 5787 C C . SER B 1 395 ? 128.025 78.163 55.355 1.00 6.81 363 SER B C 1
ATOM 5788 O O . SER B 1 395 ? 127.862 78.815 56.385 1.00 6.40 363 SER B O 1
ATOM 5791 N N . ALA B 1 396 ? 128.911 78.487 54.422 1.00 8.09 364 ALA B N 1
ATOM 5792 C CA . ALA B 1 396 ? 129.856 79.633 54.587 1.00 8.05 364 ALA B CA 1
ATOM 5793 C C . ALA B 1 396 ? 129.218 80.989 54.320 1.00 7.05 364 ALA B C 1
ATOM 5794 O O . ALA B 1 396 ? 129.745 82.018 54.741 1.00 5.91 364 ALA B O 1
ATOM 5796 N N . HIS B 1 397 ? 128.054 80.981 53.678 1.00 7.83 365 HIS B N 1
ATOM 5797 C CA . HIS B 1 397 ? 127.299 82.204 53.391 1.00 9.42 365 HIS B CA 1
ATOM 5798 C C . HIS B 1 397 ? 125.881 81.805 53.025 1.00 10.97 365 HIS B C 1
ATOM 5799 O O . HIS B 1 397 ? 125.693 80.828 52.325 1.00 9.60 365 HIS B O 1
ATOM 5806 N N . PRO B 1 398 ? 124.874 82.491 53.604 1.00 11.60 366 PRO B N 1
ATOM 5807 C CA . PRO B 1 398 ? 123.493 81.997 53.517 1.00 13.33 366 PRO B CA 1
ATOM 5808 C C . PRO B 1 398 ? 122.927 82.136 52.102 1.00 14.03 366 PRO B C 1
ATOM 5809 O O . PRO B 1 398 ? 123.005 83.217 51.501 1.00 16.79 366 PRO B O 1
ATOM 5813 N N . VAL B 1 399 ? 122.512 81.038 51.514 1.00 9.55 367 VAL B N 1
ATOM 5814 C CA . VAL B 1 399 ? 122.012 81.098 50.152 1.00 11.76 367 VAL B CA 1
ATOM 5815 C C . VAL B 1 399 ? 120.557 80.677 50.063 1.00 9.99 367 VAL B C 1
ATOM 5816 O O . VAL B 1 399 ? 119.855 81.117 49.178 1.00 8.81 367 VAL B O 1
ATOM 5820 N N . LEU B 1 400 ? 120.086 79.888 51.019 1.00 7.65 368 LEU B N 1
ATOM 5821 C CA . LEU B 1 400 ? 118.732 79.341 50.918 1.00 8.39 368 LEU B CA 1
ATOM 5822 C C . LEU B 1 400 ? 117.805 79.871 51.999 1.00 9.04 368 LEU B C 1
ATOM 5823 O O . LEU B 1 400 ? 116.585 79.646 51.953 1.00 7.72 368 LEU B O 1
ATOM 5828 N N . THR B 1 401 ? 118.358 80.579 52.959 1.00 8.66 369 THR B N 1
ATOM 5829 C CA . THR B 1 401 ? 117.585 81.011 54.107 1.00 11.26 369 THR B CA 1
ATOM 5830 C C . THR B 1 401 ? 116.507 82.019 53.723 1.00 11.86 369 THR B C 1
ATOM 5831 O O . THR B 1 401 ? 115.387 81.984 54.257 1.00 12.00 369 THR B O 1
ATOM 5835 N N . TYR B 1 402 ? 116.836 82.919 52.814 1.00 13.21 370 TYR B N 1
ATOM 5836 C CA . TYR B 1 402 ? 115.878 83.960 52.410 1.00 17.83 370 TYR B CA 1
ATOM 5837 C C . TYR B 1 402 ? 114.656 83.330 51.745 1.00 14.14 370 TYR B C 1
ATOM 5838 O O . TYR B 1 402 ? 113.500 83.670 52.059 1.00 11.23 370 TYR B O 1
ATOM 5847 N N . GLY B 1 403 ? 114.904 82.327 50.921 1.00 11.75 371 GLY B N 1
ATOM 5848 C CA . GLY B 1 403 ? 113.826 81.581 50.286 1.00 11.20 371 GLY B CA 1
ATOM 5849 C C . GLY B 1 403 ? 112.996 80.748 51.256 1.00 10.56 371 GLY B C 1
ATOM 5850 O O . GLY B 1 403 ? 111.785 80.685 51.141 1.00 11.13 371 GLY B O 1
ATOM 5851 N N . ILE B 1 404 ? 113.647 80.170 52.252 1.00 10.20 372 ILE B N 1
ATOM 5852 C CA . ILE B 1 404 ? 112.925 79.457 53.305 1.00 9.33 372 ILE B CA 1
ATOM 5853 C C . ILE B 1 404 ? 111.963 80.430 54.017 1.00 10.00 372 ILE B C 1
ATOM 5854 O O . ILE B 1 404 ? 110.780 80.115 54.225 1.00 10.61 372 ILE B O 1
ATOM 5859 N N . SER B 1 405 ? 112.447 81.611 54.350 1.00 9.30 373 SER B N 1
ATOM 5860 C CA . SER B 1 405 ? 111.614 82.573 55.075 1.00 11.86 373 SER B CA 1
ATOM 5861 C C . SER B 1 405 ? 110.443 83.011 54.234 1.00 11.91 373 SER B C 1
ATOM 5862 O O . SER B 1 405 ? 109.306 83.159 54.748 1.00 12.96 373 SER B O 1
ATOM 5865 N N . GLU B 1 406 ? 110.674 83.163 52.935 1.00 12.69 374 GLU B N 1
ATOM 5866 C CA . GLU B 1 406 ? 109.613 83.584 52.024 1.00 16.03 374 GLU B CA 1
ATOM 5867 C C . GLU B 1 406 ? 108.562 82.513 51.908 1.00 16.76 374 GLU B C 1
ATOM 5868 O O . GLU B 1 406 ? 107.365 82.798 51.915 1.00 16.59 374 GLU B O 1
ATOM 5874 N N . THR B 1 407 ? 109.002 81.262 51.883 1.00 13.32 375 THR B N 1
ATOM 5875 C CA . THR B 1 407 ? 108.091 80.140 51.848 1.00 13.14 375 THR B CA 1
ATOM 5876 C C . THR B 1 407 ? 107.236 80.128 53.089 1.00 14.02 375 THR B C 1
ATOM 5877 O O . THR B 1 407 ? 106.018 79.898 53.023 1.00 14.56 375 THR B O 1
ATOM 5881 N N . SER B 1 408 ? 107.870 80.298 54.239 1.00 13.69 376 SER B N 1
ATOM 5882 C CA . SER B 1 408 ? 107.156 80.246 55.489 1.00 15.15 376 SER B CA 1
ATOM 5883 C C . SER B 1 408 ? 106.123 81.389 55.589 1.00 18.51 376 SER B C 1
ATOM 5884 O O . SER B 1 408 ? 105.021 81.176 56.076 1.00 18.67 376 SER B O 1
ATOM 5887 N N . ASP B 1 409 ? 106.449 82.545 55.026 1.00 20.55 377 ASP B N 1
ATOM 5888 C CA . ASP B 1 409 ? 105.480 83.683 54.966 1.00 23.24 377 ASP B CA 1
ATOM 5889 C C . ASP B 1 409 ? 104.259 83.284 54.130 1.00 26.37 377 ASP B C 1
ATOM 5890 O O . ASP B 1 409 ? 103.130 83.590 54.485 1.00 25.23 377 ASP B O 1
ATOM 5895 N N . ASP B 1 410 ? 104.497 82.603 53.016 1.00 23.30 378 ASP B N 1
ATOM 5896 C CA . ASP B 1 410 ? 103.421 82.256 52.085 1.00 26.64 378 ASP B CA 1
ATOM 5897 C C . ASP B 1 410 ? 102.488 81.179 52.618 1.00 30.23 378 ASP B C 1
ATOM 5898 O O . ASP B 1 410 ? 101.307 81.158 52.290 1.00 28.58 378 ASP B O 1
ATOM 5903 N N . VAL B 1 411 ? 103.014 80.248 53.391 1.00 24.46 379 VAL B N 1
ATOM 5904 C CA . VAL B 1 411 ? 102.171 79.517 54.301 1.00 27.24 379 VAL B CA 1
ATOM 5905 C C . VAL B 1 411 ? 102.057 80.434 55.516 1.00 25.73 379 VAL B C 1
ATOM 5906 O O . VAL B 1 411 ? 102.490 81.573 55.453 1.00 37.05 379 VAL B O 1
ATOM 5910 N N . GLY B 1 412 ? 101.281 80.071 56.494 1.00 29.78 380 GLY B N 1
ATOM 5911 C CA . GLY B 1 412 ? 101.033 81.030 57.556 1.00 33.70 380 GLY B CA 1
ATOM 5912 C C . GLY B 1 412 ? 101.861 80.800 58.798 1.00 30.32 380 GLY B C 1
ATOM 5913 O O . GLY B 1 412 ? 101.333 80.846 59.877 1.00 26.79 380 GLY B O 1
ATOM 5914 N N . VAL B 1 413 ? 103.160 80.495 58.652 1.00 26.43 381 VAL B N 1
ATOM 5915 C CA . VAL B 1 413 ? 103.907 79.853 59.763 1.00 21.06 381 VAL B CA 1
ATOM 5916 C C . VAL B 1 413 ? 105.260 80.485 59.996 1.00 23.35 381 VAL B C 1
ATOM 5917 O O . VAL B 1 413 ? 106.102 80.510 59.102 1.00 23.11 381 VAL B O 1
ATOM 5921 N N . GLU B 1 414 ? 105.498 80.929 61.225 1.00 22.53 382 GLU B N 1
ATOM 5922 C CA . GLU B 1 414 ? 106.783 81.536 61.593 1.00 22.82 382 GLU B CA 1
ATOM 5923 C C . GLU B 1 414 ? 107.841 80.451 61.794 1.00 19.37 382 GLU B C 1
ATOM 5924 O O . GLU B 1 414 ? 107.611 79.478 62.522 1.00 14.82 382 GLU B O 1
ATOM 5930 N N . VAL B 1 415 ? 108.995 80.621 61.140 1.00 15.50 383 VAL B N 1
ATOM 5931 C CA . VAL B 1 415 ? 110.129 79.689 61.304 1.00 13.51 383 VAL B CA 1
ATOM 5932 C C . VAL B 1 415 ? 111.393 80.489 61.452 1.00 15.06 383 VAL B C 1
ATOM 5933 O O . VAL B 1 415 ? 111.401 81.681 61.195 1.00 14.17 383 VAL B O 1
ATOM 5937 N N . LEU B 1 416 ? 112.434 79.840 61.956 1.00 12.86 384 LEU B N 1
ATOM 5938 C CA . LEU B 1 416 ? 113.757 80.421 62.015 1.00 12.13 384 LEU B CA 1
ATOM 5939 C C . LEU B 1 416 ? 114.575 79.836 60.896 1.00 9.91 384 LEU B C 1
ATOM 5940 O O . LEU B 1 416 ? 114.599 78.623 60.723 1.00 9.14 384 LEU B O 1
ATOM 5945 N N . ALA B 1 417 ? 115.092 80.708 60.045 1.00 9.66 385 ALA B N 1
ATOM 5946 C CA . ALA B 1 417 ? 115.965 80.299 58.931 1.00 9.18 385 ALA B CA 1
ATOM 5947 C C . ALA B 1 417 ? 117.325 80.903 59.174 1.00 9.23 385 ALA B C 1
ATOM 5948 O O . ALA B 1 417 ? 117.505 82.134 59.046 1.00 8.06 385 ALA B O 1
ATOM 5950 N N . GLN B 1 418 ? 118.230 80.077 59.697 1.00 7.34 386 GLN B N 1
ATOM 5951 C CA . GLN B 1 418 ? 119.458 80.548 60.344 1.00 8.09 386 GLN B CA 1
ATOM 5952 C C . GLN B 1 418 ? 120.690 80.100 59.556 1.00 6.90 386 GLN B C 1
ATOM 5953 O O . GLN B 1 418 ? 120.952 78.880 59.435 1.00 8.23 386 GLN B O 1
ATOM 5959 N N . GLY B 1 419 ? 121.524 81.058 59.158 1.00 6.67 387 GLY B N 1
ATOM 5960 C CA . GLY B 1 419 ? 122.796 80.744 58.573 1.00 6.65 387 GLY B CA 1
ATOM 5961 C C . GLY B 1 419 ? 123.921 80.524 59.589 1.00 6.74 387 GLY B C 1
ATOM 5962 O O . GLY B 1 419 ? 123.697 80.604 60.822 1.00 7.21 387 GLY B O 1
ATOM 5963 N N . THR B 1 420 ? 125.092 80.118 59.087 1.00 6.44 388 THR B N 1
ATOM 5964 C CA . THR B 1 420 ? 126.239 79.842 59.945 1.00 6.14 388 THR B CA 1
ATOM 5965 C C . THR B 1 420 ? 127.293 80.942 59.798 1.00 7.28 388 THR B C 1
ATOM 5966 O O . THR B 1 420 ? 127.286 81.908 60.573 1.00 8.61 388 THR B O 1
ATOM 5970 N N . LEU B 1 421 ? 128.132 80.866 58.770 1.00 6.18 389 LEU B N 1
ATOM 5971 C CA . LEU B 1 421 ? 129.014 81.979 58.455 1.00 6.24 389 LEU B CA 1
ATOM 5972 C C . LEU B 1 421 ? 128.450 82.905 57.375 1.00 6.20 389 LEU B C 1
ATOM 5973 O O . LEU B 1 421 ? 127.384 82.669 56.837 1.00 5.83 389 LEU B O 1
ATOM 5978 N N . ARG B 1 422 ? 129.144 84.009 57.137 1.00 7.13 390 ARG B N 1
ATOM 5979 C CA . ARG B 1 422 ? 128.800 84.922 56.051 1.00 8.21 390 ARG B CA 1
ATOM 5980 C C . ARG B 1 422 ? 130.088 85.371 55.391 1.00 6.66 390 ARG B C 1
ATOM 5981 O O . ARG B 1 422 ? 131.138 85.299 55.987 1.00 5.57 390 ARG B O 1
ATOM 5989 N N . ARG B 1 423 ? 129.976 85.900 54.182 1.00 6.63 391 ARG B N 1
ATOM 5990 C CA . ARG B 1 423 ? 131.115 86.466 53.488 1.00 7.11 391 ARG B CA 1
ATOM 5991 C C . ARG B 1 423 ? 131.897 87.395 54.398 1.00 6.70 391 ARG B C 1
ATOM 5992 O O . ARG B 1 423 ? 131.355 88.354 54.910 1.00 6.69 391 ARG B O 1
ATOM 6000 N N . GLN B 1 424 ? 133.194 87.135 54.498 1.00 7.62 392 GLN B N 1
ATOM 6001 C CA . GLN B 1 424 ? 134.129 87.903 55.336 1.00 8.74 392 GLN B CA 1
ATOM 6002 C C . GLN B 1 424 ? 133.792 87.903 56.826 1.00 10.19 392 GLN B C 1
ATOM 6003 O O . GLN B 1 424 ? 134.297 88.746 57.596 1.00 9.22 392 GLN B O 1
ATOM 6009 N N . GLU B 1 425 ? 132.948 86.960 57.250 1.00 7.60 393 GLU B N 1
ATOM 6010 C CA . GLU B 1 425 ? 132.650 86.796 58.666 1.00 7.69 393 GLU B CA 1
ATOM 6011 C C . GLU B 1 425 ? 132.837 85.338 59.042 1.00 7.16 393 GLU B C 1
ATOM 6012 O O . GLU B 1 425 ? 131.951 84.523 58.801 1.00 6.93 393 GLU B O 1
ATOM 6018 N N . GLY B 1 426 ? 134.049 84.991 59.481 1.00 7.20 394 GLY B N 1
ATOM 6019 C CA . GLY B 1 426 ? 134.473 83.560 59.536 1.00 7.60 394 GLY B CA 1
ATOM 6020 C C . GLY B 1 426 ? 134.959 83.047 60.874 1.00 7.28 394 GLY B C 1
ATOM 6021 O O . GLY B 1 426 ? 135.534 81.953 60.947 1.00 8.48 394 GLY B O 1
ATOM 6022 N N . GLY B 1 427 ? 134.842 83.869 61.926 1.00 7.02 395 GLY B N 1
ATOM 6023 C CA . GLY B 1 427 ? 135.520 83.593 63.178 1.00 7.13 395 GLY B CA 1
ATOM 6024 C C . GLY B 1 427 ? 134.554 83.425 64.360 1.00 6.97 395 GLY B C 1
ATOM 6025 O O . GLY B 1 427 ? 133.335 83.311 64.180 1.00 6.71 395 GLY B O 1
ATOM 6026 N N . PRO B 1 428 ? 135.075 83.533 65.568 1.00 7.35 396 PRO B N 1
ATOM 6027 C CA . PRO B 1 428 ? 134.236 83.276 66.715 1.00 7.27 396 PRO B CA 1
ATOM 6028 C C . PRO B 1 428 ? 133.068 84.245 66.833 1.00 7.57 396 PRO B C 1
ATOM 6029 O O . PRO B 1 428 ? 131.968 83.837 67.169 1.00 6.59 396 PRO B O 1
ATOM 6033 N N . ARG B 1 429 ? 133.268 85.498 66.435 1.00 7.14 397 ARG B N 1
ATOM 6034 C CA . ARG B 1 429 ? 132.174 86.462 66.496 1.00 7.33 397 ARG B CA 1
ATOM 6035 C C . ARG B 1 429 ? 131.003 86.049 65.598 1.00 6.57 397 ARG B C 1
ATOM 6036 O O . ARG B 1 429 ? 129.849 86.137 66.014 1.00 6.18 397 ARG B O 1
ATOM 6044 N N . ARG B 1 430 ? 131.284 85.588 64.379 1.00 5.51 398 ARG B N 1
ATOM 6045 C CA . ARG B 1 430 ? 130.198 85.142 63.502 1.00 5.76 398 ARG B CA 1
ATOM 6046 C C . ARG B 1 430 ? 129.492 83.914 64.049 1.00 5.39 398 ARG B C 1
ATOM 6047 O O . ARG B 1 430 ? 128.259 83.831 64.035 1.00 5.68 398 ARG B O 1
ATOM 6055 N N . VAL B 1 431 ? 130.267 82.998 64.647 1.00 5.21 399 VAL B N 1
ATOM 6056 C CA . VAL B 1 431 ? 129.689 81.774 65.178 1.00 5.55 399 VAL B CA 1
ATOM 6057 C C . VAL B 1 431 ? 128.800 82.079 66.408 1.00 5.29 399 VAL B C 1
ATOM 6058 O O . VAL B 1 431 ? 127.638 81.691 66.458 1.00 4.87 399 VAL B O 1
ATOM 6062 N N . LEU B 1 432 ? 129.311 82.901 67.303 1.00 5.71 400 LEU B N 1
ATOM 6063 C CA . LEU B 1 432 ? 128.543 83.282 68.475 1.00 5.78 400 LEU B CA 1
ATOM 6064 C C . LEU B 1 432 ? 127.332 84.120 68.099 1.00 5.43 400 LEU B C 1
ATOM 6065 O O . LEU B 1 432 ? 126.255 84.004 68.723 1.00 4.22 400 LEU B O 1
ATOM 6070 N N . THR B 1 433 ? 127.474 84.923 67.042 1.00 5.24 401 THR B N 1
ATOM 6071 C CA . THR B 1 433 ? 126.353 85.743 66.577 1.00 5.81 401 THR B CA 1
ATOM 6072 C C . THR B 1 433 ? 125.203 84.888 65.989 1.00 5.29 401 THR B C 1
ATOM 6073 O O . THR B 1 433 ? 124.031 85.057 66.368 1.00 5.46 401 THR B O 1
ATOM 6077 N N . SER B 1 434 ? 125.558 83.853 65.252 1.00 5.17 402 SER B N 1
ATOM 6078 C CA . SER B 1 434 ? 124.576 82.917 64.754 1.00 4.97 402 SER B CA 1
ATOM 6079 C C . SER B 1 434 ? 123.936 82.110 65.861 1.00 5.08 402 SER B C 1
ATOM 6080 O O . SER B 1 434 ? 122.690 81.925 65.896 1.00 5.72 402 SER B O 1
ATOM 6083 N N . PHE B 1 435 ? 124.760 81.624 66.788 1.00 4.42 403 PHE B N 1
ATOM 6084 C CA . PHE B 1 435 ? 124.260 80.988 68.010 1.00 4.86 403 PHE B CA 1
ATOM 6085 C C . PHE B 1 435 ? 123.250 81.917 68.704 1.00 5.77 403 PHE B C 1
ATOM 6086 O O . PHE B 1 435 ? 122.162 81.503 69.090 1.00 5.17 403 PHE B O 1
ATOM 6094 N N . ALA B 1 436 ? 123.615 83.171 68.856 1.00 5.77 404 ALA B N 1
ATOM 6095 C CA . ALA B 1 436 ? 122.706 84.122 69.523 1.00 7.00 404 ALA B CA 1
ATOM 6096 C C . ALA B 1 436 ? 121.401 84.366 68.754 1.00 7.52 404 ALA B C 1
ATOM 6097 O O . ALA B 1 436 ? 120.335 84.540 69.361 1.00 7.60 404 ALA B O 1
ATOM 6099 N N . GLU B 1 437 ? 121.485 84.452 67.422 1.00 7.53 405 GLU B N 1
ATOM 6100 C CA . GLU B 1 437 ? 120.316 84.644 66.599 1.00 8.57 405 GLU B CA 1
ATOM 6101 C C . GLU B 1 437 ? 119.354 83.497 66.755 1.00 9.42 405 GLU B C 1
ATOM 6102 O O . GLU B 1 437 ? 118.132 83.704 66.920 1.00 10.75 405 GLU B O 1
ATOM 6108 N N . ALA B 1 438 ? 119.910 82.306 66.901 1.00 8.24 406 ALA B N 1
ATOM 6109 C CA . ALA B 1 438 ? 119.101 81.131 67.126 1.00 8.04 406 ALA B CA 1
ATOM 6110 C C . ALA B 1 438 ? 118.503 81.148 68.525 1.00 7.28 406 ALA B C 1
ATOM 6111 O O . ALA B 1 438 ? 117.279 80.977 68.694 1.00 8.45 406 ALA B O 1
ATOM 6113 N N . TRP B 1 439 ? 119.336 81.384 69.526 1.00 7.19 407 TRP B N 1
ATOM 6114 C CA . TRP B 1 439 ? 118.890 81.259 70.897 1.00 7.07 407 TRP B CA 1
ATOM 6115 C C . TRP B 1 439 ? 117.869 82.326 71.246 1.00 7.95 407 TRP B C 1
ATOM 6116 O O . TRP B 1 439 ? 116.860 82.014 71.886 1.00 9.09 407 TRP B O 1
ATOM 6127 N N . THR B 1 440 ? 118.064 83.562 70.766 1.00 7.45 408 THR B N 1
ATOM 6128 C CA . THR B 1 440 ? 117.133 84.630 71.107 1.00 8.15 408 THR B CA 1
ATOM 6129 C C . THR B 1 440 ? 115.733 84.358 70.535 1.00 11.91 408 THR B C 1
ATOM 6130 O O . THR B 1 440 ? 114.745 84.910 71.009 1.00 15.69 408 THR B O 1
ATOM 6134 N N . ARG B 1 441 ? 115.674 83.517 69.504 1.00 11.68 409 ARG B N 1
ATOM 6135 C CA . ARG B 1 441 ? 114.416 83.170 68.848 1.00 14.35 409 ARG B CA 1
ATOM 6136 C C . ARG B 1 441 ? 113.776 81.900 69.409 1.00 14.51 409 ARG B C 1
ATOM 6137 O O . ARG B 1 441 ? 112.701 81.483 68.942 1.00 15.72 409 ARG B O 1
ATOM 6145 N N . GLY B 1 442 ? 114.454 81.245 70.333 1.00 11.12 410 GLY B N 1
ATOM 6146 C CA . GLY B 1 442 ? 113.879 80.128 71.051 1.00 11.31 410 GLY B CA 1
ATOM 6147 C C . GLY B 1 442 ? 114.536 78.785 70.815 1.00 11.06 410 GLY B C 1
ATOM 6148 O O . GLY B 1 442 ? 114.104 77.798 71.367 1.00 11.53 410 GLY B O 1
ATOM 6149 N N . VAL B 1 443 ? 115.664 78.754 70.086 1.00 9.97 411 VAL B N 1
ATOM 6150 C CA . VAL B 1 443 ? 116.377 77.511 69.886 1.00 9.48 411 VAL B CA 1
ATOM 6151 C C . VAL B 1 443 ? 117.055 77.089 71.173 1.00 9.94 411 VAL B C 1
ATOM 6152 O O . VAL B 1 443 ? 117.688 77.899 71.847 1.00 10.33 411 VAL B O 1
ATOM 6156 N N . ALA B 1 444 ? 116.912 75.827 71.527 1.00 9.78 412 ALA B N 1
ATOM 6157 C CA . ALA B 1 444 ? 117.582 75.289 72.705 1.00 12.10 412 ALA B CA 1
ATOM 6158 C C . ALA B 1 444 ? 119.053 75.100 72.348 1.00 13.27 412 ALA B C 1
ATOM 6159 O O . ALA B 1 444 ? 119.381 74.454 71.345 1.00 18.25 412 ALA B O 1
ATOM 6161 N N . LEU B 1 445 ? 119.909 75.798 73.056 1.00 10.51 413 LEU B N 1
ATOM 6162 C CA . LEU B 1 445 ? 121.305 75.857 72.706 1.00 10.39 413 LEU B CA 1
ATOM 6163 C C . LEU B 1 445 ? 122.082 75.838 74.007 1.00 11.31 413 LEU B C 1
ATOM 6164 O O . LEU B 1 445 ? 121.704 76.518 74.965 1.00 12.49 413 LEU B O 1
ATOM 6169 N N . ASP B 1 446 ? 123.045 74.933 74.107 1.00 11.12 414 ASP B N 1
ATOM 6170 C CA . ASP B 1 446 ? 123.802 74.752 75.360 1.00 12.57 414 ASP B CA 1
ATOM 6171 C C . ASP B 1 446 ? 124.986 75.735 75.451 1.00 12.45 414 ASP B C 1
ATOM 6172 O O . ASP B 1 446 ? 126.075 75.458 74.987 1.00 14.24 414 ASP B O 1
ATOM 6177 N N . TRP B 1 447 ? 124.725 76.908 75.998 1.00 13.61 415 TRP B N 1
ATOM 6178 C CA . TRP B 1 447 ? 125.722 77.992 76.010 1.00 12.89 415 TRP B CA 1
ATOM 6179 C C . TRP B 1 447 ? 126.906 77.666 76.885 1.00 15.05 415 TRP B C 1
ATOM 6180 O O . TRP B 1 447 ? 128.025 78.134 76.639 1.00 17.80 415 TRP B O 1
ATOM 6191 N N . THR B 1 448 ? 126.676 76.861 77.921 1.00 16.83 416 THR B N 1
ATOM 6192 C CA . THR B 1 448 ? 127.770 76.478 78.828 1.00 18.43 416 THR B CA 1
ATOM 6193 C C . THR B 1 448 ? 128.864 75.721 78.042 1.00 19.42 416 THR B C 1
ATOM 6194 O O . THR B 1 448 ? 130.055 75.871 78.315 1.00 18.39 416 THR B O 1
ATOM 6198 N N . ALA B 1 449 ? 128.464 75.068 76.967 1.00 15.94 417 ALA B N 1
ATOM 6199 C CA . ALA B 1 449 ? 129.445 74.415 76.054 1.00 16.24 417 ALA B CA 1
ATOM 6200 C C . ALA B 1 449 ? 130.431 75.391 75.361 1.00 16.30 417 ALA B C 1
ATOM 6201 O O . ALA B 1 449 ? 131.564 75.014 75.005 1.00 16.50 417 ALA B O 1
ATOM 6203 N N . VAL B 1 450 ? 130.023 76.651 75.187 1.00 15.32 418 VAL B N 1
ATOM 6204 C CA . VAL B 1 450 ? 130.895 77.654 74.572 1.00 14.60 418 VAL B CA 1
ATOM 6205 C C . VAL B 1 450 ? 132.152 77.941 75.416 1.00 17.10 418 VAL B C 1
ATOM 6206 O O . VAL B 1 450 ? 133.145 78.512 74.924 1.00 14.56 418 VAL B O 1
ATOM 6210 N N . PHE B 1 451 ? 132.037 77.695 76.717 1.00 15.90 419 PHE B N 1
ATOM 6211 C CA . PHE B 1 451 ? 133.076 78.101 77.670 1.00 16.96 419 PHE B CA 1
ATOM 6212 C C . PHE B 1 451 ? 134.069 76.968 77.966 1.00 20.73 419 PHE B C 1
ATOM 6213 O O . PHE B 1 451 ? 135.026 77.166 78.716 1.00 20.15 419 PHE B O 1
ATOM 6221 N N . ALA B 1 452 ? 133.885 75.816 77.320 1.00 21.15 420 ALA B N 1
ATOM 6222 C CA . ALA B 1 452 ? 134.789 74.676 77.528 1.00 26.64 420 ALA B CA 1
ATOM 6223 C C . ALA B 1 452 ? 136.236 75.045 77.232 1.00 27.54 420 ALA B C 1
ATOM 6224 O O . ALA B 1 452 ? 136.538 75.707 76.219 1.00 25.27 420 ALA B O 1
ATOM 6226 N N . GLY B 1 453 ? 137.124 74.713 78.179 1.00 29.77 421 GLY B N 1
ATOM 6227 C CA . GLY B 1 453 ? 138.571 74.844 77.978 1.00 27.85 421 GLY B CA 1
ATOM 6228 C C . GLY B 1 453 ? 139.098 76.144 78.550 1.00 31.09 421 GLY B C 1
ATOM 6229 O O . GLY B 1 453 ? 140.300 76.315 78.737 1.00 36.48 421 GLY B O 1
ATOM 6230 N N . ARG B 1 454 ? 138.208 77.104 78.723 1.00 33.58 422 ARG B N 1
ATOM 6231 C CA . ARG B 1 454 ? 138.449 78.170 79.643 1.00 38.14 422 ARG B CA 1
ATOM 6232 C C . ARG B 1 454 ? 138.405 77.544 81.024 1.00 35.17 422 ARG B C 1
ATOM 6233 O O . ARG B 1 454 ? 138.116 76.351 81.160 1.00 41.75 422 ARG B O 1
ATOM 6241 N N . GLY B 1 455 ? 138.876 78.268 82.013 1.00 35.80 423 GLY B N 1
ATOM 6242 C CA . GLY B 1 455 ? 138.753 77.808 83.378 1.00 36.44 423 GLY B CA 1
ATOM 6243 C C . GLY B 1 455 ? 137.577 78.465 84.064 1.00 32.08 423 GLY B C 1
ATOM 6244 O O . GLY B 1 455 ? 137.706 78.947 85.176 1.00 39.74 423 GLY B O 1
ATOM 6245 N N . ALA B 1 456 ? 136.426 78.515 83.387 1.00 31.84 424 ALA B N 1
ATOM 6246 C CA . ALA B 1 456 ? 135.327 79.367 83.839 1.00 25.58 424 ALA B CA 1
ATOM 6247 C C . ALA B 1 456 ? 134.764 78.816 85.140 1.00 23.03 424 ALA B C 1
ATOM 6248 O O . ALA B 1 456 ? 134.647 77.614 85.300 1.00 20.12 424 ALA B O 1
ATOM 6250 N N . LYS B 1 457 ? 134.364 79.712 86.033 1.00 28.65 425 LYS B N 1
ATOM 6251 C CA . LYS B 1 457 ? 133.761 79.321 87.316 1.00 31.10 425 LYS B CA 1
ATOM 6252 C C . LYS B 1 457 ? 132.574 80.207 87.629 1.00 25.30 425 LYS B C 1
ATOM 6253 O O . LYS B 1 457 ? 132.478 81.326 87.135 1.00 25.64 425 LYS B O 1
ATOM 6259 N N . ALA B 1 458 ? 131.741 79.762 88.563 1.00 28.50 426 ALA B N 1
ATOM 6260 C CA . ALA B 1 458 ? 130.525 80.478 88.903 1.00 25.52 426 ALA B CA 1
ATOM 6261 C C . ALA B 1 458 ? 130.816 81.733 89.769 1.00 21.33 426 ALA B C 1
ATOM 6262 O O . ALA B 1 458 ? 131.658 81.698 90.634 1.00 26.77 426 ALA B O 1
ATOM 6264 N N . VAL B 1 459 ? 130.058 82.811 89.576 1.00 26.65 427 VAL B N 1
ATOM 6265 C CA . VAL B 1 459 ? 130.240 84.060 90.330 1.00 31.15 427 VAL B CA 1
ATOM 6266 C C . VAL B 1 459 ? 128.878 84.786 90.619 1.00 36.72 427 VAL B C 1
ATOM 6267 O O . VAL B 1 459 ? 127.866 84.434 90.053 1.00 28.06 427 VAL B O 1
ATOM 6271 N N . ASP B 1 460 ? 128.868 85.792 91.491 1.00 26.62 428 ASP B N 1
ATOM 6272 C CA . ASP B 1 460 ? 127.666 86.519 91.853 1.00 35.19 428 ASP B CA 1
ATOM 6273 C C . ASP B 1 460 ? 127.011 87.302 90.758 1.00 31.80 428 ASP B C 1
ATOM 6274 O O . ASP B 1 460 ? 127.670 87.862 89.923 1.00 35.98 428 ASP B O 1
ATOM 6279 N N . LEU B 1 461 ? 125.697 87.412 90.821 1.00 29.69 429 LEU B N 1
ATOM 6280 C CA . LEU B 1 461 ? 124.983 88.219 89.868 1.00 33.75 429 LEU B CA 1
ATOM 6281 C C . LEU B 1 461 ? 123.880 89.002 90.599 1.00 33.24 429 LEU B C 1
ATOM 6282 O O . LEU B 1 461 ? 123.437 88.614 91.630 1.00 32.90 429 LEU B O 1
ATOM 6287 N N . PRO B 1 462 ? 123.440 90.120 90.038 1.00 45.94 430 PRO B N 1
ATOM 6288 C CA . PRO B 1 462 ? 122.383 90.925 90.643 1.00 49.68 430 PRO B CA 1
ATOM 6289 C C . PRO B 1 462 ? 121.120 90.158 91.071 1.00 54.93 430 PRO B C 1
ATOM 6290 O O . PRO B 1 462 ? 120.466 89.374 90.397 1.00 79.00 430 PRO B O 1
#

B-factor: mean 13.66, std 9.2, range [2.0, 80.98]

Nearest PDB structures (foldseek):
  6iyt-assembly2_B  TM=1.002E+00  e=1.101E-92  Streptomyces albus subsp. albus
  6iyt-assembly1_A  TM=9.972E-01  e=6.836E-87  Streptomyces albus subsp. albus
  7vrs-assembly1_B  TM=9.877E-01  e=7.049E-73  Streptomyces albus subsp. albus
  7vt1-assembly2_B  TM=9.771E-01  e=9.337E-72  Streptomyces albus subsp. albus
  7vt1-assembly1_A  TM=9.684E-01  e=1.237E-70  Streptomyces albus subsp. albus

InterPro domains:
  IPR001227 Acyl transferase domain superfamily [G3DSA:3.40.366.10] (565-871)
  IPR001227 Acyl transferase domain superfamily [G3DSA:3.40.366.10] (2101-2225)
  IPR006162 Phosphopantetheine attachment site [PS00012] (1512-1527)
  IPR009081 Phosphopantetheine binding ACP domain [PF00550] (1488-1553)
  IPR009081 Phosphopantetheine binding ACP domain [PS50075] (1482-1557)
  IPR013968 Polyketide synthase-like, ketoreductase domain [PF08659] (1199-1376)
  IPR014030 Beta-ketoacyl synthase-like, N-terminal domain [PF00109] (38-285)
  IPR014030 Beta-ketoacyl synthase-like, N-terminal domain [PF00109] (1580-1827)
  IPR014031 Beta-ketoacyl synthase, C-terminal domain [PF02801] (293-411)
  IPR014031 Beta-ketoacyl synthase, C-terminal domain [PF02801] (1835-1952)
  IPR014043 Acyl transferase domain [PF00698] (565-886)
  IPR014043 Acyl transferase domain [SM00827] (567-868)
  IPR015083 Polyketide synthase NorB/C/GfsB-E-like, docking domain [PF08990] (6-33)
  IPR016035 Acyl transferase/acyl hydrolase/lysophospholipase [SSF52151] (563-859)
  IPR016035 Acyl transferase/acyl hydrolase/lysophospholipase [SSF52151] (2102-2200)
  IPR016036 Malonyl-CoA ACP transacylase, ACP-binding [SSF55048] (691-755)
  IPR016039 Thiolase-like [G3DSA:3.40.47.10] (30-479)
  IPR016039 Thiolase-like [G3DSA:3.40.47.10] (1578-2079)
  IPR016039 Thiolase-like [SSF53901] (35-407)
  IPR016039 Thiolase-like [SSF53901] (1577-1943)

Organism: NCBI:txid67257

Sequence (856 aa):
RPALFSGDPLVPWIVSAKSAGGLEAQRARLGRHVSGRLGATDLGYSLAATRAAFEHRAVVLGTTTEQLRTGLEAPDVAGVSSVSGKTVFVFPGQGSQWAGMAVELLDSSPVFAARFAEVASAVEAHVDWSVESVVRGADGTPSLDRIEILQPVLFTVMVSLAAVWQSVGVVPDAVVGHSQGEIAAAAVSGALSLGDAAQVVVLRSQLFADELVGKGAVASVSLPAAEVEARIARFNGDAEVLSIAGNNGPRSVTVAGQVAALEELVAELEAEGVRAKVIGSTVASHCAQVDPLHERILDLLSFVEPREGSVPLYSTVNGEVLSGAELDASYWFENCRRPVSFEPVVRALIADGFDVFVESSAHPVLTYGISETSDDVGVEVLAQGTLRRQEGGPRRVLTSFAEAWTRGVALDWTAVFAGRGAKAVDLPTYAFPALFSGDPLVPWIVSAKSAGGLEAQRARLGRHVSGATDLGYSLAATRAAFEHRAVVLGTTTEQLRTGLEAPDVAGVSSVSGKTVFVFPGQGSQWAGMAVELLDSSPVFAARFAEVASAVEAHVDWSVESVVRGADGTPSLDRIEILQPVLFTVMVSLAAVWQSVGVVPDAVVGHSQGEIAAAAVSGALSLGDAAQVVVLRSQLFADELVGKGAVASVSLPAAEVEARIARFNGDAEVLSIAGNNGPRSVTVAGQVAALEELVAELEAEGVRAKVIGSTVASHCAQVDPLHERILDLLSFVEPREGSVPLYSTVNGEVLSGAELDASYWFENCRRPVSFEPVVRALIADGFDVFVESSAHPVLTYGISETSDDVGVEVLAQGTLRRQEGGPRRVLTSFAEAWTRGVALDWTAVFAGRGAKAVDLP

Foldseek 3Di:
DFFFWDDQAKAKAKFADADPVLRLVQLVQQLVVLVPDDAPRQNRLQNQPPDDHYFKMFMAIDRGVVRRSVCSVPGPDIFGADADFFEEEEFEAFQQDAQLAPVQSCVTGRQLVVQLVVLQVLLCVPDPFGLVCQSRVPPPGDDCLAQLNVQLNQLSQLLSLQSSQVLFPRHHLEYEYAQLRVLSRLCRQVQFPSNLSSLLRNQVSVVCSVQFVQFKFKKKWQAAPVVVCVLCVVVDPPHCAKDWQADQARRITMMMGGPVSQVVSCVVCVVVVIDMDTGRSGGRWAACSCVVCLVVQCVSNQPTQGDQGNHWYQYQQPRDTHRSRPCGSNNSSSSRHHRGNNLVNLVVCVVVGAAHYEHSGQADDRLVRSCNSCVVVVHHHHRFYAHHHVGHHDVSRVSRVRSCVSRNDNTNSSSNCPPVPHHHDDGDDSPD/DAFWDDQAKAKAKFADADPVVLLVQLVQQLVVLCCSNQNRLQNQPPDDHHFWMFMAIDRDPVSRSVCSVPGPDIFGAAADFAEEEEFEAFDQDDQLFPVQSCVTGPQLVVQLVVLQVLLVVPDPFGLVCVSRVHPPGDDCLAQLNVQLNQLSQLLSLQSSQVLFPNHHLEYEYAQLRVLSRLCSQVQFPSNLSSLLSNQVSVVCSVQFPQWKFKKKWQAAPVVVCVVCVVVDPPHPAKDWQEDQARRITMMMHGDVSQVVSQVVQVVVPIDMDTRRNGGRWAACSLVVCLVVQLVSNQPTQGDQGNHWYQYQQPRDTHRSRPCGSNVSSSSRHHRGNHLVNLLVVVVVGHAEYEHSGQADDRLVRSCNSCVVPPHHHHRFYAHHHVGHHPVSRVSRVRNQVSHNHNTNSSSNCPPPPHHHDDGD

Secondary structure (DSSP, 8-state):
---S--SS--EEEEEEESSHHHHHHHHHHHHHHHHT---HHHHHHHHHHHS---SEEEEEEESSHHHHHHHTTS-SEEEE----SEEEEEE--TT---TTTTHHHHHH-HHHHHHHHHHHHHHHTS-SS-HHHHHHT-TTPPPTTSHHHHHHHHHHHHHHHHHHHHTTT---SEEEE-TTHHHHHHHHHTSS-HHHHHHHHHHHHHHHHHHTTTT-EEEEE-S-HHHHHHHHGGG-SSS--EEEEEEEETTEEEEEE-HHHHHHHHHHHHHTT--EEEPTT----SSGGGGGGHHHHHHHTTT------SS-EE-TTT--EE-STT-SHHHHHHHHHSPEEHHHHHHHHHHTTEEEEEE-SSS-SSHHHHHHHHHHHT---EEE-S-BTTB-SHHHHHHHHHHHHTTT----GGGGGTTS---------S--/--S--SS--EEEEEEESSHHHHHHHHHHHHHHH--HHHHHHHHHHHS---SEEEEEEESSHHHHHHHTTS-SEEEE----SEEEEEE--TT---TTTTHHHHHH-HHHHHHHHHHHHHHHTT-SS-HHHHHHT-TTPPPTTSHHHHHHHHHHHHHHHHHHHHHTT---SEEEE-TTHHHHHHHHHTSS-HHHHHHHHHHHHHHHHHHTTTT-EEEEE-S-HHHHHHHHGGG-SSS-SEEEEEEEETTEEEEEE-HHHHHHHHHHHHHTT--EEEPTT----SSGGGGGGHHHHHHHTTT------SS-EE-TTT--EE-STT-SHHHHHHHHHS-EEHHHHHHHHHHTTEEEEEE-SSS-SSHHHHHHHHHHTT---EEE-S-BTTB-SHHHHHHHHHHHHHTT----GGGGGBTB--------

Radius of gyration: 34.81 Å; Cα contacts (8 Å, |Δi|>4): 1899; chains: 2; bounding box: 74×49×120 Å